Protein 3S3T (pdb70)

Organism: Lactiplantibacillus plantarum (strain ATCC BAA-793 / NCIMB 8826 / WCFS1) (NCBI:txid220668)

Nearest PDB structures (foldseek):
  3s3t-assembly1_A  TM=1.005E+00  e=3.800E-28  Lactiplantibacillus plantarum
  3hgm-assembly2_C  TM=7.898E-01  e=6.695E-11  Halomonas elongata
  3hgm-assembly2_D  TM=7.830E-01  e=1.048E-10  Halomonas elongata
  3fg9-assembly3_E  TM=7.300E-01  e=2.757E-08  Lactiplantibacillus plantarum
  4wny-assembly1_A-2  TM=7.042E-01  e=9.958E-07  Burkholderia pseudomallei 1710b

Structure (mmCIF, N/CA/C/O backbone):
data_3S3T
#
_entry.id   3S3T
#
_cell.length_a   49.015
_cell.length_b   56.187
_cell.length_c   109.144
_cell.angle_alpha   102.130
_cell.angle_beta   100.530
_cell.angle_gamma   90.360
#
_symmetry.space_group_name_H-M   'P 1'
#
loop_
_entity.id
_entity.type
_entity.pdbx_description
1 polymer 'Nucleotide-binding protein, universal stress protein UspA family'
2 non-polymer "ADENOSINE-5'-TRIPHOSPHATE"
3 non-polymer 'CALCIUM ION'
4 non-polymer GLYCEROL
5 non-polymer 'ACETATE ION'
6 water water
#
loop_
_atom_site.group_PDB
_atom_site.id
_atom_site.type_symbol
_atom_site.label_atom_id
_atom_site.label_alt_id
_atom_site.label_comp_id
_atom_site.label_asym_id
_atom_site.label_entity_id
_atom_site.label_seq_id
_atom_site.pdbx_PDB_ins_code
_atom_site.Cartn_x
_atom_site.Cartn_y
_atom_site.Cartn_z
_atom_site.occupancy
_atom_site.B_iso_or_equiv
_atom_site.auth_seq_id
_atom_site.auth_comp_id
_atom_site.auth_asym_id
_atom_site.auth_atom_id
_atom_site.pdbx_PDB_model_num
ATOM 1 N N . ASN A 1 2 ? -11.657 22.127 21.176 1.00 39.21 2 ASN A N 1
ATOM 2 C CA . ASN A 1 2 ? -10.406 22.417 21.958 1.00 39.46 2 ASN A CA 1
ATOM 3 C C . ASN A 1 2 ? -9.632 21.150 22.393 1.00 37.59 2 ASN A C 1
ATOM 4 O O . ASN A 1 2 ? -8.870 21.175 23.368 1.00 37.68 2 ASN A O 1
ATOM 9 N N . ALA A 1 3 ? -9.815 20.057 21.661 1.00 35.23 3 ALA A N 1
ATOM 10 C CA . ALA A 1 3 ? -9.182 18.797 21.983 1.00 33.54 3 ALA A CA 1
ATOM 11 C C . ALA A 1 3 ? -7.682 19.001 21.978 1.00 31.86 3 ALA A C 1
ATOM 12 O O . ALA A 1 3 ? -7.179 19.885 21.287 1.00 32.26 3 ALA A O 1
ATOM 14 N N . ARG A 1 4 ? -6.985 18.190 22.770 1.00 29.74 4 ARG A N 1
ATOM 15 C CA . ARG A 1 4 ? -5.513 18.161 22.837 1.00 28.05 4 ARG A CA 1
ATOM 16 C C . ARG A 1 4 ? -5.021 16.722 22.899 1.00 25.97 4 ARG A C 1
ATOM 17 O O . ARG A 1 4 ? -5.734 15.827 23.365 1.00 24.34 4 ARG A O 1
ATOM 25 N N . TYR A 1 5 ? -3.798 16.507 22.429 1.00 24.56 5 TYR A N 1
ATOM 26 C CA . TYR A 1 5 ? -3.122 15.245 22.654 1.00 23.74 5 TYR A CA 1
ATOM 27 C C . TYR A 1 5 ? -2.695 15.144 24.096 1.00 24.81 5 TYR A C 1
ATOM 28 O O . TYR A 1 5 ? -2.345 16.151 24.715 1.00 25.87 5 TYR A O 1
ATOM 37 N N . THR A 1 6 ? -2.737 13.935 24.627 1.00 24.35 6 THR A N 1
ATOM 38 C CA . THR A 1 6 ? -2.317 13.674 25.989 1.00 25.33 6 THR A CA 1
ATOM 39 C C . THR A 1 6 ? -1.065 12.770 26.102 1.00 24.91 6 THR A C 1
ATOM 40 O O . THR A 1 6 ? -0.347 12.848 27.094 1.00 25.53 6 THR A O 1
ATOM 44 N N . ASN A 1 7 ? -0.832 11.904 25.107 1.00 23.93 7 ASN A N 1
ATOM 45 C CA . ASN A 1 7 ? 0.181 10.850 25.189 1.00 23.04 7 ASN A CA 1
ATOM 46 C C . ASN A 1 7 ? 0.676 10.497 23.799 1.00 22.12 7 ASN A C 1
ATOM 47 O O . ASN A 1 7 ? 0.014 9.742 23.094 1.00 22.05 7 ASN A O 1
ATOM 52 N N . ILE A 1 8 ? 1.825 11.040 23.417 1.00 21.21 8 ILE A N 1
ATOM 53 C CA . ILE A 1 8 ? 2.378 10.918 22.061 1.00 20.16 8 ILE A CA 1
ATOM 54 C C . ILE A 1 8 ? 3.490 9.867 22.009 1.00 20.73 8 ILE A C 1
ATOM 55 O O . ILE A 1 8 ? 4.290 9.769 22.932 1.00 20.63 8 ILE A O 1
ATOM 60 N N . LEU A 1 9 ? 3.526 9.103 20.913 1.00 19.99 9 LEU A N 1
ATOM 61 C CA . LEU A 1 9 ? 4.532 8.099 20.669 1.00 21.12 9 LEU A CA 1
ATOM 62 C C . LEU A 1 9 ? 5.293 8.510 19.423 1.00 20.43 9 LEU A C 1
ATOM 63 O O . LEU A 1 9 ? 4.689 8.885 18.403 1.00 20.06 9 LEU A O 1
ATOM 68 N N . VAL A 1 10 ? 6.614 8.514 19.526 1.00 20.59 10 VAL A N 1
ATOM 69 C CA . VAL A 1 10 ? 7.464 8.761 18.382 1.00 21.06 10 VAL A CA 1
ATOM 70 C C . VAL A 1 10 ? 8.444 7.579 18.223 1.00 21.27 10 VAL A C 1
ATOM 71 O O . VAL A 1 10 ? 9.466 7.519 18.876 1.00 21.51 10 VAL A O 1
ATOM 75 N N . PRO A 1 11 ? 8.084 6.611 17.359 1.00 21.35 11 PRO A N 1
ATOM 76 C CA . PRO A 1 11 ? 9.023 5.542 17.083 1.00 21.08 11 PRO A CA 1
ATOM 77 C C . PRO A 1 11 ? 10.192 6.101 16.269 1.00 20.99 11 PRO A C 1
ATOM 78 O O . PRO A 1 11 ? 9.972 6.792 15.265 1.00 20.90 11 PRO A O 1
ATOM 82 N N . VAL A 1 12 ? 11.418 5.814 16.695 1.00 21.16 12 VAL A N 1
ATOM 83 C CA . VAL A 1 12 ? 12.582 6.187 15.908 1.00 21.74 12 VAL A CA 1
ATOM 84 C C . VAL A 1 12 ? 13.484 5.004 15.554 1.00 22.29 12 VAL A C 1
ATOM 85 O O . VAL A 1 12 ? 13.696 4.107 16.367 1.00 23.99 12 VAL A O 1
ATOM 89 N N . ASP A 1 13 ? 14.043 5.028 14.343 1.00 22.95 13 ASP A N 1
ATOM 90 C CA . ASP A 1 13 ? 15.218 4.203 14.012 1.00 22.61 13 ASP A CA 1
ATOM 91 C C . ASP A 1 13 ? 16.414 5.132 14.100 1.00 22.95 13 ASP A C 1
ATOM 92 O O . ASP A 1 13 ? 16.335 6.177 14.780 1.00 22.33 13 ASP A O 1
ATOM 97 N N . SER A 1 14 ? 17.514 4.787 13.427 1.00 23.03 14 SER A N 1
ATOM 98 C CA . SER A 1 14 ? 18.719 5.540 13.576 1.00 22.59 14 SER A CA 1
ATOM 99 C C . SER A 1 14 ? 18.877 6.532 12.446 1.00 22.77 14 SER A C 1
ATOM 100 O O . SER A 1 14 ? 19.950 7.107 12.290 1.00 23.11 14 SER A O 1
ATOM 103 N N . SER A 1 15 ? 17.829 6.739 11.654 1.00 23.09 15 SER A N 1
ATOM 104 C CA . SER A 1 15 ? 17.930 7.620 10.489 1.00 22.19 15 SER A CA 1
ATOM 105 C C . SER A 1 15 ? 17.769 9.092 10.838 1.00 24.14 15 SER A C 1
ATOM 106 O O . SER A 1 15 ? 17.153 9.444 11.861 1.00 24.10 15 SER A O 1
ATOM 109 N N . ASP A 1 16 ? 18.273 9.963 9.962 1.00 24.40 16 ASP A N 1
ATOM 110 C CA . ASP A 1 16 ? 18.008 11.399 10.101 1.00 25.62 16 ASP A CA 1
ATOM 111 C C . ASP A 1 16 ? 16.511 11.681 10.026 1.00 25.09 16 ASP A C 1
ATOM 112 O O . ASP A 1 16 ? 16.024 12.536 10.755 1.00 26.32 16 ASP A O 1
ATOM 117 N N . ALA A 1 17 ? 15.790 10.947 9.174 1.00 23.41 17 ALA A N 1
ATOM 118 C CA . ALA A 1 17 ? 14.382 11.202 8.943 1.00 23.42 17 ALA A CA 1
ATOM 119 C C . ALA A 1 17 ? 13.610 10.958 10.232 1.00 21.97 17 ALA A C 1
ATOM 120 O O . ALA A 1 17 ? 12.712 11.721 10.544 1.00 21.54 17 ALA A O 1
ATOM 122 N N . ALA A 1 18 ? 13.966 9.901 10.961 1.00 20.97 18 ALA A N 1
ATOM 123 C CA . ALA A 1 18 ? 13.344 9.598 12.249 1.00 20.88 18 ALA A CA 1
ATOM 124 C C . ALA A 1 18 ? 13.684 10.629 13.304 1.00 20.79 18 ALA A C 1
ATOM 125 O O . ALA A 1 18 ? 12.846 10.959 14.157 1.00 20.54 18 ALA A O 1
ATOM 127 N N . GLN A 1 19 ? 14.914 11.141 13.284 1.00 22.32 19 GLN A N 1
ATOM 128 C CA . GLN A 1 19 ? 15.272 12.216 14.206 1.00 23.07 19 GLN A CA 1
ATOM 129 C C . GLN A 1 19 ? 14.561 13.556 13.914 1.00 23.33 19 GLN A C 1
ATOM 130 O O . GLN A 1 19 ? 14.254 14.333 14.835 1.00 23.95 19 GLN A O 1
ATOM 136 N N . ALA A 1 20 ? 14.311 13.852 12.653 1.00 23.87 20 ALA A N 1
ATOM 137 C CA . ALA A 1 20 ? 13.482 15.003 12.305 1.00 24.24 20 ALA A CA 1
ATOM 138 C C . ALA A 1 20 ? 12.006 14.795 12.846 1.00 24.37 20 ALA A C 1
ATOM 139 O O . ALA A 1 20 ? 11.340 15.735 13.303 1.00 23.57 20 ALA A O 1
ATOM 141 N N . ALA A 1 21 ? 11.522 13.552 12.773 1.00 23.57 21 ALA A N 1
ATOM 142 C CA . ALA A 1 21 ? 10.238 13.160 13.396 1.00 23.14 21 ALA A CA 1
ATOM 143 C C . ALA A 1 21 ? 10.234 13.414 14.909 1.00 22.44 21 ALA A C 1
ATOM 144 O O . ALA A 1 21 ? 9.292 13.953 15.455 1.00 21.88 21 ALA A O 1
ATOM 146 N N . PHE A 1 22 ? 11.281 12.968 15.591 1.00 23.02 22 PHE A N 1
ATOM 147 C CA . PHE A 1 22 ? 11.388 13.188 17.005 1.00 24.15 22 PHE A CA 1
ATOM 148 C C . PHE A 1 22 ? 11.373 14.680 17.305 1.00 25.11 22 PHE A C 1
ATOM 149 O O . PHE A 1 22 ? 10.670 15.138 18.212 1.00 24.29 22 PHE A O 1
ATOM 157 N N . THR A 1 23 ? 12.105 15.448 16.510 1.00 25.21 23 THR A N 1
ATOM 158 C CA . THR A 1 23 ? 12.183 16.908 16.739 1.00 26.51 23 THR A CA 1
ATOM 159 C C . THR A 1 23 ? 10.816 17.555 16.682 1.00 25.66 23 THR A C 1
ATOM 160 O O . THR A 1 23 ? 10.508 18.404 17.521 1.00 24.68 23 THR A O 1
ATOM 164 N N . GLU A 1 24 ? 9.988 17.122 15.724 1.00 25.45 24 GLU A N 1
ATOM 165 C CA . GLU A 1 24 ? 8.611 17.618 15.616 1.00 24.75 24 GLU A CA 1
ATOM 166 C C . GLU A 1 24 ? 7.717 17.090 16.714 1.00 24.26 24 GLU A C 1
ATOM 167 O O . GLU A 1 24 ? 6.842 17.832 17.202 1.00 25.70 24 GLU A O 1
ATOM 173 N N . ALA A 1 25 ? 7.933 15.842 17.144 1.00 22.13 25 ALA A N 1
ATOM 174 C CA . ALA A 1 25 ? 7.171 15.282 18.266 1.00 22.06 25 ALA A CA 1
ATOM 175 C C . ALA A 1 25 ? 7.384 16.112 19.530 1.00 22.45 25 ALA A C 1
ATOM 176 O O . ALA A 1 25 ? 6.438 16.372 20.271 1.00 22.14 25 ALA A O 1
ATOM 178 N N . VAL A 1 26 ? 8.598 16.577 19.763 1.00 22.73 26 VAL A N 1
ATOM 179 C CA . VAL A 1 26 ? 8.833 17.403 20.957 1.00 24.53 26 VAL A CA 1
ATOM 180 C C . VAL A 1 26 ? 8.106 18.743 20.862 1.00 24.84 26 VAL A C 1
ATOM 181 O O . VAL A 1 26 ? 7.626 19.273 21.848 1.00 25.57 26 VAL A O 1
ATOM 185 N N . ASN A 1 27 ? 8.063 19.290 19.660 1.00 26.13 27 ASN A N 1
ATOM 186 C CA . ASN A 1 27 ? 7.315 20.501 19.362 1.00 28.06 27 ASN A CA 1
ATOM 187 C C . ASN A 1 27 ? 5.793 20.325 19.639 1.00 26.92 27 ASN A C 1
ATOM 188 O O . ASN A 1 27 ? 5.136 21.169 20.257 1.00 25.99 27 ASN A O 1
ATOM 193 N N . ILE A 1 28 ? 5.243 19.211 19.192 1.00 24.94 28 ILE A N 1
ATOM 194 C CA . ILE A 1 28 ? 3.831 18.917 19.405 1.00 24.61 28 ILE A CA 1
ATOM 195 C C . ILE A 1 28 ? 3.590 18.707 20.898 1.00 25.19 28 ILE A C 1
ATOM 196 O O . ILE A 1 28 ? 2.614 19.223 21.448 1.00 25.28 28 ILE A O 1
ATOM 201 N N . ALA A 1 29 ? 4.502 17.969 21.531 1.00 24.74 29 ALA A N 1
ATOM 202 C CA . ALA A 1 29 ? 4.426 17.664 22.943 1.00 26.62 29 ALA A CA 1
ATOM 203 C C . ALA A 1 29 ? 4.383 18.964 23.783 1.00 28.47 29 ALA A C 1
ATOM 204 O O . ALA A 1 29 ? 3.504 19.131 24.633 1.00 29.01 29 ALA A O 1
ATOM 206 N N . GLN A 1 30 ? 5.319 19.870 23.499 1.00 30.02 30 GLN A N 1
ATOM 207 C CA . GLN A 1 30 ? 5.373 21.207 24.110 1.00 32.37 30 GLN A CA 1
ATOM 208 C C . GLN A 1 30 ? 4.044 21.940 23.934 1.00 32.17 30 GLN A C 1
ATOM 209 O O . GLN A 1 30 ? 3.544 22.522 24.891 1.00 32.17 30 GLN A O 1
ATOM 215 N N . ARG A 1 31 ? 3.466 21.911 22.733 1.00 31.51 31 ARG A N 1
ATOM 216 C CA . ARG A 1 31 ? 2.233 22.687 22.479 1.00 32.47 31 ARG A CA 1
ATOM 217 C C . ARG A 1 31 ? 0.992 22.182 23.194 1.00 31.63 31 ARG A C 1
ATOM 218 O O . ARG A 1 31 ? 0.142 22.977 23.612 1.00 32.31 31 ARG A O 1
ATOM 226 N N . HIS A 1 32 ? 0.887 20.862 23.293 1.00 28.98 32 HIS A N 1
ATOM 227 C CA . HIS A 1 32 ? -0.272 20.201 23.876 1.00 28.19 32 HIS A CA 1
ATOM 228 C C . HIS A 1 32 ? -0.033 19.869 25.347 1.00 26.99 32 HIS A C 1
ATOM 229 O O . HIS A 1 32 ? -0.927 19.375 26.050 1.00 26.31 32 HIS A O 1
ATOM 236 N N . GLN A 1 33 ? 1.193 20.134 25.790 1.00 26.33 33 GLN A N 1
ATOM 237 C CA . GLN A 1 33 ? 1.685 19.715 27.088 1.00 26.67 33 GLN A CA 1
ATOM 238 C C . GLN A 1 33 ? 1.390 18.236 27.325 1.00 25.23 33 GLN A C 1
ATOM 239 O O . GLN A 1 33 ? 0.845 17.845 28.360 1.00 25.92 33 GLN A O 1
ATOM 245 N N . ALA A 1 34 ? 1.775 17.437 26.342 1.00 24.04 34 ALA A N 1
ATOM 246 C CA . ALA A 1 34 ? 1.482 16.011 26.318 1.00 23.63 34 ALA A CA 1
ATOM 247 C C . ALA A 1 34 ? 2.645 15.204 26.839 1.00 23.31 34 ALA A C 1
ATOM 248 O O . ALA A 1 34 ? 3.785 15.632 26.793 1.00 24.92 34 ALA A O 1
ATOM 250 N N . ASN A 1 35 ? 2.362 14.010 27.337 1.00 24.52 35 ASN A N 1
ATOM 251 C CA . ASN A 1 35 ? 3.439 13.092 27.637 1.00 24.54 35 ASN A CA 1
ATOM 252 C C . ASN A 1 35 ? 4.030 12.647 26.302 1.00 23.72 35 ASN A C 1
ATOM 253 O O . ASN A 1 35 ? 3.305 12.561 25.282 1.00 23.16 35 ASN A O 1
ATOM 258 N N . LEU A 1 36 ? 5.343 12.417 26.282 1.00 23.82 36 LEU A N 1
ATOM 259 C CA . LEU A 1 36 ? 6.045 11.993 25.086 1.00 23.56 36 LEU A CA 1
ATOM 260 C C . LEU A 1 36 ? 6.844 10.732 25.370 1.00 24.56 36 LEU A C 1
ATOM 261 O O . LEU A 1 36 ? 7.497 10.647 26.399 1.00 25.98 36 LEU A O 1
ATOM 266 N N . THR A 1 37 ? 6.737 9.733 24.469 1.00 24.41 37 THR A N 1
ATOM 267 C CA . THR A 1 37 ? 7.559 8.528 24.547 1.00 23.77 37 THR A CA 1
ATOM 268 C C . THR A 1 37 ? 8.292 8.324 23.204 1.00 22.48 37 THR A C 1
ATOM 269 O O . THR A 1 37 ? 7.634 8.299 22.170 1.00 21.36 37 THR A O 1
ATOM 273 N N . ALA A 1 38 ? 9.626 8.226 23.239 1.00 22.58 38 ALA A N 1
ATOM 274 C CA . ALA A 1 38 ? 10.439 7.772 22.079 1.00 21.76 38 ALA A CA 1
ATOM 275 C C . ALA A 1 38 ? 10.721 6.284 22.191 1.00 22.61 38 ALA A C 1
ATOM 276 O O . ALA A 1 38 ? 11.108 5.780 23.269 1.00 24.21 38 ALA A O 1
ATOM 278 N N . LEU A 1 39 ? 10.470 5.561 21.096 1.00 21.87 39 LEU A N 1
ATOM 279 C CA . LEU A 1 39 ? 10.586 4.101 21.081 1.00 21.58 39 LEU A CA 1
ATOM 280 C C . LEU A 1 39 ? 11.513 3.673 19.947 1.00 21.58 39 LEU A C 1
ATOM 281 O O . LEU A 1 39 ? 11.217 3.951 18.798 1.00 21.79 39 LEU A O 1
ATOM 286 N N . TYR A 1 40 ? 12.631 3.033 20.274 1.00 20.19 40 TYR A N 1
ATOM 287 C CA . TYR A 1 40 ? 13.474 2.370 19.257 1.00 20.73 40 TYR A CA 1
ATOM 288 C C . TYR A 1 40 ? 13.271 0.869 19.318 1.00 20.43 40 TYR A C 1
ATOM 289 O O . TYR A 1 40 ? 13.444 0.251 20.380 1.00 21.93 40 TYR A O 1
ATOM 298 N N . VAL A 1 41 ? 12.926 0.257 18.191 1.00 20.45 41 VAL A N 1
ATOM 299 C CA . VAL A 1 41 ? 12.804 -1.191 18.147 1.00 19.48 41 VAL A CA 1
ATOM 300 C C . VAL A 1 41 ? 14.009 -1.863 17.504 1.00 20.36 41 VAL A C 1
ATOM 301 O O . VAL A 1 41 ? 14.326 -1.619 16.339 1.00 17.79 41 VAL A O 1
ATOM 305 N N . VAL A 1 42 ? 14.671 -2.730 18.280 1.00 21.06 42 VAL A N 1
ATOM 306 C CA . VAL A 1 42 ? 15.786 -3.539 17.777 1.00 22.40 42 VAL A CA 1
ATOM 307 C C . VAL A 1 42 ? 15.199 -4.747 17.026 1.00 22.50 42 VAL A C 1
ATOM 308 O O . VAL A 1 42 ? 14.587 -5.651 17.628 1.00 22.78 42 VAL A O 1
ATOM 312 N N . ASP A 1 43 ? 15.401 -4.796 15.717 1.00 21.81 43 ASP A N 1
ATOM 313 C CA . ASP A 1 43 ? 14.801 -5.866 14.923 1.00 22.15 43 ASP A CA 1
ATOM 314 C C . ASP A 1 43 ? 15.545 -7.159 15.198 1.00 23.68 43 ASP A C 1
ATOM 315 O O . ASP A 1 43 ? 16.706 -7.297 14.828 1.00 23.56 43 ASP A O 1
ATOM 320 N N . ASP A 1 44 ? 14.857 -8.106 15.808 1.00 23.97 44 ASP A N 1
ATOM 321 C CA . ASP A 1 44 ? 15.430 -9.369 16.198 1.00 26.84 44 ASP A CA 1
ATOM 322 C C . ASP A 1 44 ? 14.983 -10.537 15.307 1.00 26.84 44 ASP A C 1
ATOM 323 O O . ASP A 1 44 ? 15.089 -11.679 15.722 1.00 27.54 44 ASP A O 1
ATOM 328 N N . SER A 1 45 ? 14.500 -10.241 14.094 1.00 27.59 45 SER A N 1
ATOM 329 C CA . SER A 1 45 ? 13.862 -11.258 13.224 1.00 27.66 45 SER A CA 1
ATOM 330 C C . SER A 1 45 ? 14.821 -12.002 12.286 1.00 28.38 45 SER A C 1
ATOM 331 O O . SER A 1 45 ? 14.407 -12.927 11.576 1.00 28.64 45 SER A O 1
ATOM 334 N N . ALA A 1 46 ? 16.094 -11.626 12.310 1.00 27.66 46 ALA A N 1
ATOM 335 C CA . ALA A 1 46 ? 17.154 -12.275 11.521 1.00 28.44 46 ALA A CA 1
ATOM 336 C C . ALA A 1 46 ? 17.104 -13.786 11.565 1.00 29.57 46 ALA A C 1
ATOM 337 O O . ALA A 1 46 ? 16.970 -14.366 12.644 1.00 28.46 46 ALA A O 1
ATOM 339 N N . TYR A 1 47 ? 17.259 -14.413 10.399 1.00 29.54 47 TYR A N 1
ATOM 340 C CA . TYR A 1 47 ? 17.376 -15.833 10.343 1.00 31.62 47 TYR A CA 1
ATOM 341 C C . TYR A 1 47 ? 18.618 -16.272 11.133 1.00 31.29 47 TYR A C 1
ATOM 342 O O . TYR A 1 47 ? 19.724 -15.776 10.905 1.00 30.44 47 TYR A O 1
ATOM 351 N N . HIS A 1 48 ? 18.439 -17.220 12.042 1.00 32.23 48 HIS A N 1
ATOM 352 C CA . HIS A 1 48 ? 19.571 -17.798 12.754 1.00 33.61 48 HIS A CA 1
ATOM 353 C C . HIS A 1 48 ? 19.156 -19.102 13.460 1.00 36.11 48 HIS A C 1
ATOM 354 O O . HIS A 1 48 ? 18.057 -19.180 13.960 1.00 36.69 48 HIS A O 1
ATOM 361 N N . THR A 1 49 ? 20.042 -20.091 13.509 1.00 39.06 49 THR A N 1
ATOM 362 C CA . THR A 1 49 ? 19.770 -21.317 14.279 1.00 42.12 49 THR A CA 1
ATOM 363 C C . THR A 1 49 ? 20.134 -21.033 15.720 1.00 43.94 49 THR A C 1
ATOM 364 O O . THR A 1 49 ? 20.723 -19.981 16.014 1.00 43.12 49 THR A O 1
ATOM 368 N N . PRO A 1 50 ? 19.822 -21.966 16.641 1.00 46.84 50 PRO A N 1
ATOM 369 C CA . PRO A 1 50 ? 20.136 -21.635 18.030 1.00 47.71 50 PRO A CA 1
ATOM 370 C C . PRO A 1 50 ? 21.644 -21.536 18.332 1.00 48.53 50 PRO A C 1
ATOM 371 O O . PRO A 1 50 ? 22.038 -20.826 19.256 1.00 48.86 50 PRO A O 1
ATOM 375 N N . ALA A 1 51 ? 22.483 -22.217 17.562 1.00 49.70 51 ALA A N 1
ATOM 376 C CA . ALA A 1 51 ? 23.924 -22.114 17.759 1.00 50.35 51 ALA A CA 1
ATOM 377 C C . ALA A 1 51 ? 24.411 -20.665 17.555 1.00 49.66 51 ALA A C 1
ATOM 378 O O . ALA A 1 51 ? 25.460 -20.267 18.078 1.00 49.87 51 ALA A O 1
ATOM 380 N N . LEU A 1 52 ? 23.650 -19.881 16.797 1.00 48.66 52 LEU A N 1
ATOM 381 C CA . LEU A 1 52 ? 24.075 -18.539 16.444 1.00 47.37 52 LEU A CA 1
ATOM 382 C C . LEU A 1 52 ? 23.562 -17.452 17.392 1.00 47.01 52 LEU A C 1
ATOM 383 O O . LEU A 1 52 ? 23.928 -16.283 17.193 1.00 46.43 52 LEU A O 1
ATOM 388 N N . ASP A 1 53 ? 22.759 -17.804 18.413 1.00 46.80 53 ASP A N 1
ATOM 389 C CA . ASP A 1 53 ? 22.155 -16.793 19.325 1.00 46.64 53 ASP A CA 1
ATOM 390 C C . ASP A 1 53 ? 23.148 -15.785 19.896 1.00 45.79 53 ASP A C 1
ATOM 391 O O . ASP A 1 53 ? 22.803 -14.608 20.042 1.00 44.36 53 ASP A O 1
ATOM 396 N N . PRO A 1 54 ? 24.339 -16.267 20.308 1.00 45.94 54 PRO A N 1
ATOM 397 C CA . PRO A 1 54 ? 25.372 -15.363 20.821 1.00 45.34 54 PRO A CA 1
ATOM 398 C C . PRO A 1 54 ? 25.900 -14.360 19.799 1.00 42.84 54 PRO A C 1
ATOM 399 O O . PRO A 1 54 ? 26.130 -13.218 20.159 1.00 41.94 54 PRO A O 1
ATOM 403 N N . VAL A 1 55 ? 26.125 -14.811 18.565 1.00 40.80 55 VAL A N 1
ATOM 404 C CA . VAL A 1 55 ? 26.542 -13.934 17.472 1.00 38.97 55 VAL A CA 1
ATOM 405 C C . VAL A 1 55 ? 25.456 -12.849 17.308 1.00 36.35 55 VAL A C 1
ATOM 406 O O . VAL A 1 55 ? 25.753 -11.675 17.427 1.00 34.86 55 VAL A O 1
ATOM 410 N N . LEU A 1 56 ? 24.199 -13.259 17.098 1.00 34.96 56 LEU A N 1
ATOM 411 C CA . LEU A 1 56 ? 23.061 -12.302 16.989 1.00 33.28 56 LEU A CA 1
ATOM 412 C C . LEU A 1 56 ? 22.968 -11.373 18.192 1.00 33.13 56 LEU A C 1
ATOM 413 O O . LEU A 1 56 ? 22.843 -10.150 18.048 1.00 31.71 56 LEU A O 1
ATOM 418 N N . SER A 1 57 ? 23.041 -11.937 19.395 1.00 33.94 57 SER A N 1
ATOM 419 C CA . SER A 1 57 ? 22.893 -11.113 20.600 1.00 34.64 57 SER A CA 1
ATOM 420 C C . SER A 1 57 ? 23.982 -10.030 20.698 1.00 33.64 57 SER A C 1
ATOM 421 O O . SER A 1 57 ? 23.727 -8.919 21.147 1.00 32.22 57 SER A O 1
ATOM 424 N N . GLU A 1 58 ? 25.182 -10.363 20.254 1.00 33.80 58 GLU A N 1
ATOM 425 C CA . GLU A 1 58 ? 26.291 -9.392 20.242 1.00 34.16 58 GLU A CA 1
ATOM 426 C C . GLU A 1 58 ? 25.958 -8.240 19.288 1.00 31.92 58 GLU A C 1
ATOM 427 O O . GLU A 1 58 ? 26.204 -7.078 19.578 1.00 30.91 58 GLU A O 1
ATOM 433 N N . LEU A 1 59 ? 25.379 -8.587 18.146 1.00 30.84 59 LEU A N 1
ATOM 434 C CA . LEU A 1 59 ? 24.961 -7.589 17.146 1.00 29.69 59 LEU A CA 1
ATOM 435 C C . LEU A 1 59 ? 23.845 -6.685 17.698 1.00 29.01 59 LEU A C 1
ATOM 436 O O . LEU A 1 59 ? 23.928 -5.443 17.642 1.00 26.56 59 LEU A O 1
ATOM 441 N N . LEU A 1 60 ? 22.799 -7.311 18.232 1.00 28.51 60 LEU A N 1
ATOM 442 C CA . LEU A 1 60 ? 21.660 -6.590 18.775 1.00 28.64 60 LEU A CA 1
ATOM 443 C C . LEU A 1 60 ? 22.030 -5.766 20.029 1.00 28.87 60 LEU A C 1
ATOM 444 O O . LEU A 1 60 ? 21.618 -4.625 20.178 1.00 28.53 60 LEU A O 1
ATOM 449 N N . ASP A 1 61 ? 22.809 -6.331 20.935 1.00 30.21 61 ASP A N 1
ATOM 450 C CA . ASP A 1 61 ? 23.233 -5.527 22.072 1.00 30.92 61 ASP A CA 1
ATOM 451 C C . ASP A 1 61 ? 24.008 -4.281 21.674 1.00 29.67 61 ASP A C 1
ATOM 452 O O . ASP A 1 61 ? 23.876 -3.259 22.348 1.00 29.19 61 ASP A O 1
ATOM 457 N N . ALA A 1 62 ? 24.819 -4.347 20.611 1.00 28.87 62 ALA A N 1
ATOM 458 C CA . ALA A 1 62 ? 25.555 -3.156 20.167 1.00 28.78 62 ALA A CA 1
ATOM 459 C C . ALA A 1 62 ? 24.560 -2.166 19.577 1.00 26.98 62 ALA A C 1
ATOM 460 O O . ALA A 1 62 ? 24.638 -0.969 19.829 1.00 26.46 62 ALA A O 1
ATOM 462 N N . GLU A 1 63 ? 23.625 -2.650 18.784 1.00 26.10 63 GLU A N 1
ATOM 463 C CA . GLU A 1 63 ? 22.627 -1.739 18.203 1.00 26.09 63 GLU A CA 1
ATOM 464 C C . GLU A 1 63 ? 21.834 -1.043 19.315 1.00 25.95 63 GLU A C 1
ATOM 465 O O . GLU A 1 63 ? 21.613 0.183 19.273 1.00 26.57 63 GLU A O 1
ATOM 471 N N . ALA A 1 64 ? 21.389 -1.844 20.274 1.00 25.91 64 ALA A N 1
ATOM 472 C CA . ALA A 1 64 ? 20.671 -1.369 21.472 1.00 26.59 64 ALA A CA 1
ATOM 473 C C . ALA A 1 64 ? 21.479 -0.309 22.245 1.00 27.46 64 ALA A C 1
ATOM 474 O O . ALA A 1 64 ? 20.937 0.692 22.672 1.00 26.67 64 ALA A O 1
ATOM 476 N N . ALA A 1 65 ? 22.781 -0.530 22.396 1.00 28.02 65 ALA A N 1
ATOM 477 C CA . ALA A 1 65 ? 23.607 0.409 23.128 1.00 29.05 65 ALA A CA 1
ATOM 478 C C . ALA A 1 65 ? 23.713 1.743 22.389 1.00 28.79 65 ALA A C 1
ATOM 479 O O . ALA A 1 65 ? 23.642 2.787 22.997 1.00 28.28 65 ALA A O 1
ATOM 481 N N . HIS A 1 66 ? 23.845 1.690 21.068 1.00 28.94 66 HIS A N 1
ATOM 482 C CA . HIS A 1 66 ? 23.837 2.886 20.236 1.00 29.32 66 HIS A CA 1
ATOM 483 C C . HIS A 1 66 ? 22.519 3.652 20.360 1.00 28.16 66 HIS A C 1
ATOM 484 O O . HIS A 1 66 ? 22.518 4.858 20.511 1.00 27.26 66 HIS A O 1
ATOM 491 N N . ALA A 1 67 ? 21.415 2.939 20.237 1.00 26.82 67 ALA A N 1
ATOM 492 C CA . ALA A 1 67 ? 20.088 3.516 20.465 1.00 26.65 67 ALA A CA 1
ATOM 493 C C . ALA A 1 67 ? 19.981 4.201 21.853 1.00 27.03 67 ALA A C 1
ATOM 494 O O . ALA A 1 67 ? 19.396 5.293 21.991 1.00 26.32 67 ALA A O 1
ATOM 496 N N . LYS A 1 68 ? 20.518 3.551 22.877 1.00 28.05 68 LYS A N 1
ATOM 497 C CA A LYS A 1 68 ? 20.446 4.082 24.244 0.60 29.38 68 LYS A CA 1
ATOM 498 C CA B LYS A 1 68 ? 20.411 4.107 24.236 0.40 28.95 68 LYS A CA 1
ATOM 499 C C . LYS A 1 68 ? 21.208 5.396 24.333 1.00 30.19 68 LYS A C 1
ATOM 500 O O . LYS A 1 68 ? 20.790 6.320 25.014 1.00 29.40 68 LYS A O 1
ATOM 511 N N . ASP A 1 69 ? 22.324 5.487 23.612 1.00 30.73 69 ASP A N 1
ATOM 512 C CA . ASP A 1 69 ? 23.075 6.736 23.599 1.00 33.05 69 ASP A CA 1
ATOM 513 C C . ASP A 1 69 ? 22.302 7.820 22.841 1.00 31.51 69 ASP A C 1
ATOM 514 O O . ASP A 1 69 ? 22.349 8.989 23.215 1.00 30.88 69 ASP A O 1
ATOM 519 N N . ALA A 1 70 ? 21.593 7.454 21.775 1.00 30.35 70 ALA A N 1
ATOM 520 C CA . ALA A 1 70 ? 20.781 8.459 21.088 1.00 30.04 70 ALA A CA 1
ATOM 521 C C . ALA A 1 70 ? 19.621 8.958 22.000 1.00 29.92 70 ALA A C 1
ATOM 522 O O . ALA A 1 70 ? 19.257 10.127 21.961 1.00 29.18 70 ALA A O 1
ATOM 532 N N . ARG A 1 72 ? 19.679 9.063 25.396 1.00 34.01 72 ARG A N 1
ATOM 533 C CA . ARG A 1 72 ? 20.357 9.979 26.309 1.00 37.09 72 ARG A CA 1
ATOM 534 C C . ARG A 1 72 ? 20.412 11.391 25.748 1.00 36.63 72 ARG A C 1
ATOM 535 O O . ARG A 1 72 ? 19.973 12.324 26.413 1.00 36.18 72 ARG A O 1
ATOM 543 N N . GLN A 1 73 ? 20.907 11.538 24.523 1.00 36.50 73 GLN A N 1
ATOM 544 C CA . GLN A 1 73 ? 20.950 12.846 23.853 1.00 37.24 73 GLN A CA 1
ATOM 545 C C . GLN A 1 73 ? 19.566 13.455 23.722 1.00 36.08 73 GLN A C 1
ATOM 546 O O . GLN A 1 73 ? 19.391 14.663 23.901 1.00 35.48 73 GLN A O 1
ATOM 552 N N . ARG A 1 74 ? 18.569 12.633 23.404 1.00 34.75 74 ARG A N 1
ATOM 553 C CA . ARG A 1 74 ? 17.225 13.169 23.267 1.00 33.84 74 ARG A CA 1
ATOM 554 C C . ARG A 1 74 ? 16.668 13.723 24.610 1.00 34.66 74 ARG A C 1
ATOM 555 O O . ARG A 1 74 ? 16.039 14.766 24.611 1.00 32.75 74 ARG A O 1
ATOM 563 N N . GLN A 1 75 ? 16.913 13.021 25.720 1.00 35.56 75 GLN A N 1
ATOM 564 C CA . GLN A 1 75 ? 16.481 13.469 27.060 1.00 37.51 75 GLN A CA 1
ATOM 565 C C . GLN A 1 75 ? 17.096 14.806 27.389 1.00 39.19 75 GLN A C 1
ATOM 566 O O . GLN A 1 75 ? 16.455 15.640 28.026 1.00 40.03 75 GLN A O 1
ATOM 572 N N . GLN A 1 76 ? 18.350 14.990 26.974 1.00 39.97 76 GLN A N 1
ATOM 573 C CA A GLN A 1 76 ? 19.046 16.258 27.192 0.60 41.78 76 GLN A CA 1
ATOM 574 C CA B GLN A 1 76 ? 19.055 16.257 27.170 0.40 41.60 76 GLN A CA 1
ATOM 575 C C . GLN A 1 76 ? 18.372 17.377 26.388 1.00 41.56 76 GLN A C 1
ATOM 576 O O . GLN A 1 76 ? 18.154 18.470 26.919 1.00 42.74 76 GLN A O 1
ATOM 587 N N . PHE A 1 77 ? 18.007 17.097 25.140 1.00 40.11 77 PHE A N 1
ATOM 588 C CA . PHE A 1 77 ? 17.387 18.112 24.283 1.00 39.82 77 PHE A CA 1
ATOM 589 C C . PHE A 1 77 ? 16.014 18.529 24.799 1.00 39.32 77 PHE A C 1
ATOM 590 O O . PHE A 1 77 ? 15.707 19.723 24.861 1.00 39.20 77 PHE A O 1
ATOM 598 N N . VAL A 1 78 ? 15.183 17.549 25.166 1.00 38.28 78 VAL A N 1
ATOM 599 C CA . VAL A 1 78 ? 13.845 17.855 25.722 1.00 37.52 78 VAL A CA 1
ATOM 600 C C . VAL A 1 78 ? 13.927 18.729 26.993 1.00 40.05 78 VAL A C 1
ATOM 601 O O . VAL A 1 78 ? 13.041 19.550 27.219 1.00 39.91 78 VAL A O 1
ATOM 605 N N . ALA A 1 79 ? 14.983 18.592 27.801 1.00 42.07 79 ALA A N 1
ATOM 606 C CA . ALA A 1 79 ? 15.077 19.426 29.023 1.00 44.28 79 ALA A CA 1
ATOM 607 C C . ALA A 1 79 ? 15.368 20.892 28.724 1.00 46.01 79 ALA A C 1
ATOM 608 O O . ALA A 1 79 ? 15.212 21.749 29.611 1.00 48.20 79 ALA A O 1
ATOM 610 N N . THR A 1 80 ? 15.785 21.196 27.493 1.00 46.32 80 THR A N 1
ATOM 611 C CA . THR A 1 80 ? 15.930 22.593 27.047 1.00 47.55 80 THR A CA 1
ATOM 612 C C . THR A 1 80 ? 14.616 23.205 26.535 1.00 46.60 80 THR A C 1
ATOM 613 O O . THR A 1 80 ? 14.599 24.379 26.156 1.00 47.52 80 THR A O 1
ATOM 617 N N . THR A 1 81 ? 13.534 22.414 26.512 1.00 44.39 81 THR A N 1
ATOM 618 C CA . THR A 1 81 ? 12.230 22.853 26.009 1.00 42.53 81 THR A CA 1
ATOM 619 C C . THR A 1 81 ? 11.186 22.827 27.130 1.00 42.69 81 THR A C 1
ATOM 620 O O . THR A 1 81 ? 11.454 22.359 28.242 1.00 42.48 81 THR A O 1
ATOM 624 N N . SER A 1 82 ? 9.972 23.278 26.809 1.00 42.21 82 SER A N 1
ATOM 625 C CA . SER A 1 82 ? 8.889 23.314 27.781 1.00 42.64 82 SER A CA 1
ATOM 626 C C . SER A 1 82 ? 8.004 22.080 27.685 1.00 40.29 82 SER A C 1
ATOM 627 O O . SER A 1 82 ? 6.951 22.030 28.307 1.00 40.51 82 SER A O 1
ATOM 630 N N . ALA A 1 83 ? 8.452 21.074 26.940 1.00 38.03 83 ALA A N 1
ATOM 631 C CA . ALA A 1 83 ? 7.752 19.806 26.838 1.00 36.74 83 ALA A CA 1
ATOM 632 C C . ALA A 1 83 ? 7.798 19.167 28.215 1.00 36.73 83 ALA A C 1
ATOM 633 O O . ALA A 1 83 ? 8.823 19.192 28.858 1.00 38.42 83 ALA A O 1
ATOM 635 N N . PRO A 1 84 ? 6.677 18.599 28.676 1.00 35.49 84 PRO A N 1
ATOM 636 C CA . PRO A 1 84 ? 6.627 18.144 30.064 1.00 35.15 84 PRO A CA 1
ATOM 637 C C . PRO A 1 84 ? 7.583 17.020 30.412 1.00 34.28 84 PRO A C 1
ATOM 638 O O . PRO A 1 84 ? 8.078 16.993 31.528 1.00 32.52 84 PRO A O 1
ATOM 642 N N . ASN A 1 85 ? 7.834 16.087 29.488 1.00 31.13 85 ASN A N 1
ATOM 643 C CA . ASN A 1 85 ? 8.713 14.962 29.816 1.00 31.91 85 ASN A CA 1
ATOM 644 C C . ASN A 1 85 ? 9.161 14.153 28.600 1.00 30.46 85 ASN A C 1
ATOM 645 O O . ASN A 1 85 ? 8.739 14.402 27.493 1.00 29.32 85 ASN A O 1
ATOM 650 N N . LEU A 1 86 ? 10.000 13.155 28.845 1.00 30.54 86 LEU A N 1
ATOM 651 C CA . LEU A 1 86 ? 10.325 12.175 27.825 1.00 29.22 86 LEU A CA 1
ATOM 652 C C . LEU A 1 86 ? 10.584 10.862 28.544 1.00 29.48 86 LEU A C 1
ATOM 653 O O . LEU A 1 86 ? 11.417 10.794 29.468 1.00 29.08 86 LEU A O 1
ATOM 658 N N . LYS A 1 87 ? 9.800 9.867 28.143 1.00 28.92 87 LYS A N 1
ATOM 659 C CA . LYS A 1 87 ? 10.090 8.479 28.419 1.00 29.91 87 LYS A CA 1
ATOM 660 C C . LYS A 1 87 ? 10.802 7.925 27.165 1.00 28.78 87 LYS A C 1
ATOM 661 O O . LYS A 1 87 ? 10.426 8.245 26.047 1.00 28.11 87 LYS A O 1
ATOM 667 N N . THR A 1 88 ? 11.840 7.129 27.368 1.00 28.98 88 THR A N 1
ATOM 668 C CA . THR A 1 88 ? 12.548 6.469 26.285 1.00 27.53 88 THR A CA 1
ATOM 669 C C . THR A 1 88 ? 12.444 4.957 26.472 1.00 29.16 88 THR A C 1
ATOM 670 O O . THR A 1 88 ? 12.518 4.437 27.611 1.00 29.98 88 THR A O 1
ATOM 674 N N . GLU A 1 89 ? 12.282 4.247 25.369 1.00 27.48 89 GLU A N 1
ATOM 675 C CA . GLU A 1 89 ? 12.110 2.823 25.421 1.00 28.89 89 GLU A CA 1
ATOM 676 C C . GLU A 1 89 ? 12.854 2.174 24.267 1.00 28.19 89 GLU A C 1
ATOM 677 O O . GLU A 1 89 ? 12.742 2.622 23.110 1.00 25.79 89 GLU A O 1
ATOM 683 N N . ILE A 1 90 ? 13.600 1.119 24.580 1.00 27.34 90 ILE A N 1
ATOM 684 C CA . ILE A 1 90 ? 14.228 0.298 23.587 1.00 27.35 90 ILE A CA 1
ATOM 685 C C . ILE A 1 90 ? 13.601 -1.088 23.717 1.00 27.39 90 ILE A C 1
ATOM 686 O O . ILE A 1 90 ? 13.634 -1.715 24.798 1.00 27.07 90 ILE A O 1
ATOM 691 N N . SER A 1 91 ? 12.979 -1.547 22.636 1.00 26.39 91 SER A N 1
ATOM 692 C CA . SER A 1 91 ? 12.356 -2.863 22.620 1.00 26.75 91 SER A CA 1
ATOM 693 C C . SER A 1 91 ? 12.928 -3.721 21.515 1.00 26.53 91 SER A C 1
ATOM 694 O O . SER A 1 91 ? 13.575 -3.208 20.591 1.00 25.79 91 SER A O 1
ATOM 697 N N . TYR A 1 92 ? 12.676 -5.021 21.631 1.00 26.34 92 TYR A N 1
ATOM 698 C CA . TYR A 1 92 ? 13.166 -6.045 20.707 1.00 25.64 92 TYR A CA 1
ATOM 699 C C . TYR A 1 92 ? 11.961 -6.731 20.048 1.00 25.30 92 TYR A C 1
ATOM 700 O O . TYR A 1 92 ? 11.027 -7.184 20.719 1.00 24.92 92 TYR A O 1
ATOM 709 N N . GLY A 1 93 ? 11.938 -6.739 18.715 1.00 24.01 93 GLY A N 1
ATOM 710 C CA . GLY A 1 93 ? 10.844 -7.414 17.991 1.00 24.17 93 GLY A CA 1
ATOM 711 C C . GLY A 1 93 ? 10.892 -6.961 16.557 1.00 23.57 93 GLY A C 1
ATOM 712 O O . GLY A 1 93 ? 11.892 -6.362 16.115 1.00 23.36 93 GLY A O 1
ATOM 713 N N . ILE A 1 94 ? 9.813 -7.255 15.838 1.00 23.53 94 ILE A N 1
ATOM 714 C CA . ILE A 1 94 ? 9.654 -6.830 14.465 1.00 22.56 94 ILE A CA 1
ATOM 715 C C . ILE A 1 94 ? 9.140 -5.407 14.581 1.00 22.34 94 ILE A C 1
ATOM 716 O O . ILE A 1 94 ? 8.115 -5.188 15.200 1.00 22.04 94 ILE A O 1
ATOM 721 N N . PRO A 1 95 ? 9.841 -4.415 13.992 1.00 22.77 95 PRO A N 1
ATOM 722 C CA . PRO A 1 95 ? 9.520 -3.031 14.318 1.00 22.51 95 PRO A CA 1
ATOM 723 C C . PRO A 1 95 ? 8.066 -2.567 14.140 1.00 21.87 95 PRO A C 1
ATOM 724 O O . PRO A 1 95 ? 7.484 -2.001 15.070 1.00 20.53 95 PRO A O 1
ATOM 728 N N . LYS A 1 96 ? 7.518 -2.758 12.958 1.00 21.65 96 LYS A N 1
ATOM 729 C CA . LYS A 1 96 ? 6.140 -2.299 12.674 1.00 21.44 96 LYS A CA 1
ATOM 730 C C . LYS A 1 96 ? 5.067 -2.977 13.572 1.00 21.04 96 LYS A C 1
ATOM 731 O O . LYS A 1 96 ? 4.123 -2.313 14.033 1.00 19.84 96 LYS A O 1
ATOM 737 N N . HIS A 1 97 ? 5.270 -4.259 13.877 1.00 21.04 97 HIS A N 1
ATOM 738 C CA . HIS A 1 97 ? 4.415 -4.974 14.821 1.00 21.44 97 HIS A CA 1
ATOM 739 C C . HIS A 1 97 ? 4.527 -4.412 16.219 1.00 21.41 97 HIS A C 1
ATOM 740 O O . HIS A 1 97 ? 3.516 -4.246 16.897 1.00 21.13 97 HIS A O 1
ATOM 747 N N . THR A 1 98 ? 5.765 -4.136 16.642 1.00 20.53 98 THR A N 1
ATOM 748 C CA . THR A 1 98 ? 6.020 -3.696 17.989 1.00 21.82 98 THR A CA 1
ATOM 749 C C . THR A 1 98 ? 5.419 -2.322 18.250 1.00 20.24 98 THR A C 1
ATOM 750 O O . THR A 1 98 ? 4.930 -2.056 19.347 1.00 21.80 98 THR A O 1
ATOM 754 N N . ILE A 1 99 ? 5.505 -1.451 17.261 1.00 20.23 99 ILE A N 1
ATOM 755 C CA . ILE A 1 99 ? 4.946 -0.113 17.324 1.00 19.98 99 ILE A CA 1
ATOM 756 C C . ILE A 1 99 ? 3.415 -0.198 17.439 1.00 20.24 99 ILE A C 1
ATOM 757 O O . ILE A 1 99 ? 2.810 0.411 18.319 1.00 19.94 99 ILE A O 1
ATOM 762 N N . GLU A 1 100 ? 2.801 -0.995 16.578 1.00 20.74 100 GLU A N 1
ATOM 763 C CA . GLU A 1 100 ? 1.351 -1.244 16.668 1.00 20.43 100 GLU A CA 1
ATOM 764 C C . GLU A 1 100 ? 0.984 -1.755 18.067 1.00 20.64 100 GLU A C 1
ATOM 765 O O . GLU A 1 100 ? 0.032 -1.236 18.709 1.00 20.31 100 GLU A O 1
ATOM 771 N N . ASP A 1 101 ? 1.724 -2.764 18.532 1.00 21.90 101 ASP A N 1
ATOM 772 C CA . ASP A 1 101 ? 1.397 -3.425 19.781 1.00 23.31 101 ASP A CA 1
ATOM 773 C C . ASP A 1 101 ? 1.562 -2.424 20.920 1.00 23.02 101 ASP A C 1
ATOM 774 O O . ASP A 1 101 ? 0.803 -2.444 21.890 1.00 23.62 101 ASP A O 1
ATOM 779 N N . TYR A 1 102 ? 2.572 -1.572 20.812 1.00 22.46 102 TYR A N 1
ATOM 780 C CA . TYR A 1 102 ? 2.855 -0.620 21.843 1.00 23.28 102 TYR A CA 1
ATOM 781 C C . TYR A 1 102 ? 1.668 0.343 21.982 1.00 23.90 102 TYR A C 1
ATOM 782 O O . TYR A 1 102 ? 1.232 0.631 23.094 1.00 23.95 102 TYR A O 1
ATOM 791 N N . ALA A 1 103 ? 1.153 0.829 20.852 1.00 23.57 103 ALA A N 1
ATOM 792 C CA . ALA A 1 103 ? 0.002 1.750 20.877 1.00 24.29 103 ALA A CA 1
ATOM 793 C C . ALA A 1 103 ? -1.248 1.059 21.422 1.00 24.91 103 ALA A C 1
ATOM 794 O O . ALA A 1 103 ? -2.053 1.702 22.086 1.00 25.77 103 ALA A O 1
ATOM 796 N N . LYS A 1 104 ? -1.419 -0.232 21.150 1.00 24.51 104 LYS A N 1
ATOM 797 C CA . LYS A 1 104 ? -2.572 -0.985 21.703 1.00 26.68 104 LYS A CA 1
ATOM 798 C C . LYS A 1 104 ? -2.372 -1.406 23.173 1.00 27.15 104 LYS A C 1
ATOM 799 O O . LYS A 1 104 ? -3.326 -1.525 23.963 1.00 27.80 104 LYS A O 1
ATOM 805 N N . GLN A 1 105 ? -1.121 -1.609 23.542 1.00 26.85 105 GLN A N 1
ATOM 806 C CA . GLN A 1 105 ? -0.770 -1.931 24.915 1.00 28.05 105 GLN A CA 1
ATOM 807 C C . GLN A 1 105 ? -0.976 -0.703 25.814 1.00 26.95 105 GLN A C 1
ATOM 808 O O . GLN A 1 105 ? -1.279 -0.839 26.976 1.00 26.23 105 GLN A O 1
ATOM 814 N N . HIS A 1 106 ? -0.799 0.494 25.251 1.00 26.20 106 HIS A N 1
ATOM 815 C CA . HIS A 1 106 ? -0.987 1.735 25.972 1.00 26.64 106 HIS A CA 1
ATOM 816 C C . HIS A 1 106 ? -2.054 2.588 25.275 1.00 26.13 106 HIS A C 1
ATOM 817 O O . HIS A 1 106 ? -1.720 3.540 24.573 1.00 24.40 106 HIS A O 1
ATOM 824 N N . PRO A 1 107 ? -3.333 2.272 25.516 1.00 26.73 107 PRO A N 1
ATOM 825 C CA . PRO A 1 107 ? -4.392 2.858 24.722 1.00 26.13 107 PRO A CA 1
ATOM 826 C C . PRO A 1 107 ? -4.561 4.346 24.959 1.00 25.95 107 PRO A C 1
ATOM 827 O O . PRO A 1 107 ? -5.287 4.990 24.186 1.00 24.25 107 PRO A O 1
ATOM 831 N N . GLU A 1 108 ? -3.899 4.872 25.995 1.00 25.23 108 GLU A N 1
ATOM 832 C CA . GLU A 1 108 ? -3.890 6.312 26.250 1.00 25.55 108 GLU A CA 1
ATOM 833 C C . GLU A 1 108 ? -3.211 7.099 25.129 1.00 24.50 108 GLU A C 1
ATOM 834 O O . GLU A 1 108 ? -3.442 8.315 24.963 1.00 21.67 108 GLU A O 1
ATOM 840 N N . ILE A 1 109 ? -2.347 6.405 24.372 1.00 23.31 109 ILE A N 1
ATOM 841 C CA . ILE A 1 109 ? -1.592 7.016 23.313 1.00 21.30 109 ILE A CA 1
ATOM 842 C C . ILE A 1 109 ? -2.569 7.503 22.256 1.00 20.89 109 ILE A C 1
ATOM 843 O O . ILE A 1 109 ? -3.409 6.721 21.765 1.00 18.80 109 ILE A O 1
ATOM 848 N N . ASP A 1 110 ? -2.476 8.797 21.925 1.00 20.59 110 ASP A N 1
ATOM 849 C CA . ASP A 1 110 ? -3.410 9.422 20.956 1.00 20.53 110 ASP A CA 1
ATOM 850 C C . ASP A 1 110 ? -2.790 10.092 19.772 1.00 20.50 110 ASP A C 1
ATOM 851 O O . ASP A 1 110 ? -3.511 10.677 18.944 1.00 20.87 110 ASP A O 1
ATOM 856 N N . LEU A 1 111 ? -1.476 9.906 19.607 1.00 20.57 111 LEU A N 1
ATOM 857 C CA . LEU A 1 111 ? -0.765 10.262 18.393 1.00 19.56 111 LEU A CA 1
ATOM 858 C C . LEU A 1 111 ? 0.480 9.427 18.254 1.00 19.23 111 LEU A C 1
ATOM 859 O O . LEU A 1 111 ? 1.240 9.255 19.211 1.00 18.43 111 LEU A O 1
ATOM 864 N N . ILE A 1 112 ? 0.749 8.982 17.028 1.00 19.31 112 ILE A N 1
ATOM 865 C CA . ILE A 1 112 ? 2.047 8.408 16.711 1.00 18.61 112 ILE A CA 1
ATOM 866 C C . ILE A 1 112 ? 2.684 9.321 15.670 1.00 19.07 112 ILE A C 1
ATOM 867 O O . ILE A 1 112 ? 2.013 9.713 14.690 1.00 18.01 112 ILE A O 1
ATOM 872 N N . VAL A 1 113 ? 3.950 9.707 15.908 1.00 19.28 113 VAL A N 1
ATOM 873 C CA . VAL A 1 113 ? 4.696 10.567 15.015 1.00 19.60 113 VAL A CA 1
ATOM 874 C C . VAL A 1 113 ? 5.777 9.715 14.326 1.00 18.78 113 VAL A C 1
ATOM 875 O O . VAL A 1 113 ? 6.535 9.040 14.976 1.00 18.95 113 VAL A O 1
ATOM 879 N N . LEU A 1 114 ? 5.833 9.756 13.012 1.00 19.67 114 LEU A N 1
ATOM 880 C CA . LEU A 1 114 ? 6.765 8.903 12.217 1.00 19.87 114 LEU A CA 1
ATOM 881 C C . LEU A 1 114 ? 7.492 9.705 11.178 1.00 18.87 114 LEU A C 1
ATOM 882 O O . LEU A 1 114 ? 6.931 10.631 10.571 1.00 21.35 114 LEU A O 1
ATOM 887 N N . GLY A 1 115 ? 8.728 9.321 10.878 1.00 19.54 115 GLY A N 1
ATOM 888 C CA . GLY A 1 115 ? 9.375 9.834 9.684 1.00 18.69 115 GLY A CA 1
ATOM 889 C C . GLY A 1 115 ? 8.753 9.183 8.476 1.00 19.17 115 GLY A C 1
ATOM 890 O O . GLY A 1 115 ? 8.315 8.035 8.523 1.00 18.50 115 GLY A O 1
ATOM 891 N N . ALA A 1 116 ? 8.733 9.866 7.353 1.00 19.91 116 ALA A N 1
ATOM 892 C CA . ALA A 1 116 ? 8.237 9.225 6.134 1.00 21.08 116 ALA A CA 1
ATOM 893 C C . ALA A 1 116 ? 9.089 7.996 5.705 1.00 21.38 116 ALA A C 1
ATOM 894 O O . ALA A 1 116 ? 8.537 6.968 5.302 1.00 19.61 116 ALA A O 1
ATOM 896 N N . THR A 1 117 ? 10.411 8.135 5.787 1.00 21.41 117 THR A N 1
ATOM 897 C CA . THR A 1 117 ? 11.343 7.090 5.378 1.00 21.23 117 THR A CA 1
ATOM 898 C C . THR A 1 117 ? 12.288 6.870 6.550 1.00 21.29 117 THR A C 1
ATOM 899 O O . THR A 1 117 ? 12.176 7.560 7.586 1.00 21.19 117 THR A O 1
ATOM 903 N N . GLY A 1 118 ? 13.144 5.869 6.431 1.00 20.48 118 GLY A N 1
ATOM 904 C CA . GLY A 1 118 ? 14.041 5.454 7.506 1.00 20.81 118 GLY A CA 1
ATOM 905 C C . GLY A 1 118 ? 15.417 5.084 6.976 1.00 21.10 118 GLY A C 1
ATOM 906 O O . GLY A 1 118 ? 15.893 5.735 6.065 1.00 20.10 118 GLY A O 1
ATOM 907 N N . THR A 1 119 ? 16.027 4.019 7.475 1.00 21.84 119 THR A N 1
ATOM 908 C CA . THR A 1 119 ? 17.418 3.722 7.108 1.00 24.21 119 THR A CA 1
ATOM 909 C C . THR A 1 119 ? 17.548 3.021 5.743 1.00 25.35 119 THR A C 1
ATOM 910 O O . THR A 1 119 ? 18.599 3.125 5.122 1.00 25.13 119 THR A O 1
ATOM 914 N N . ASN A 1 120 ? 16.514 2.306 5.263 1.00 24.75 120 ASN A N 1
ATOM 915 C CA . ASN A 1 120 ? 16.702 1.466 4.053 1.00 26.07 120 ASN A CA 1
ATOM 916 C C . ASN A 1 120 ? 16.277 2.047 2.712 1.00 26.75 120 ASN A C 1
ATOM 917 O O . ASN A 1 120 ? 16.918 1.736 1.710 1.00 26.61 120 ASN A O 1
ATOM 922 N N . SER A 1 121 ? 15.206 2.835 2.634 1.00 28.38 121 SER A N 1
ATOM 923 C CA . SER A 1 121 ? 14.577 3.049 1.303 1.00 29.54 121 SER A CA 1
ATOM 924 C C . SER A 1 121 ? 14.341 4.482 0.790 1.00 31.87 121 SER A C 1
ATOM 925 O O . SER A 1 121 ? 13.545 4.682 -0.149 1.00 32.52 121 SER A O 1
ATOM 928 N N . PRO A 1 122 ? 15.035 5.475 1.336 1.00 33.03 122 PRO A N 1
ATOM 929 C CA . PRO A 1 122 ? 14.816 6.809 0.777 1.00 34.56 122 PRO A CA 1
ATOM 930 C C . PRO A 1 122 ? 15.067 6.953 -0.725 1.00 35.03 122 PRO A C 1
ATOM 931 O O . PRO A 1 122 ? 14.466 7.814 -1.352 1.00 35.14 122 PRO A O 1
ATOM 935 N N . HIS A 1 123 ? 15.933 6.129 -1.309 1.00 35.45 123 HIS A N 1
ATOM 936 C CA . HIS A 1 123 ? 16.178 6.212 -2.752 1.00 36.25 123 HIS A CA 1
ATOM 937 C C . HIS A 1 123 ? 15.242 5.358 -3.610 1.00 35.97 123 HIS A C 1
ATOM 938 O O . HIS A 1 123 ? 15.382 5.307 -4.847 1.00 38.16 123 HIS A O 1
ATOM 945 N N . ARG A 1 124 ? 14.290 4.699 -2.968 1.00 33.73 124 ARG A N 1
ATOM 946 C CA . ARG A 1 124 ? 13.331 3.831 -3.670 1.00 33.28 124 ARG A CA 1
ATOM 947 C C . ARG A 1 124 ? 11.843 4.217 -3.486 1.00 32.61 124 ARG A C 1
ATOM 948 O O . ARG A 1 124 ? 11.040 3.984 -4.407 1.00 33.37 124 ARG A O 1
ATOM 956 N N . VAL A 1 125 ? 11.497 4.815 -2.332 1.00 30.02 125 VAL A N 1
ATOM 957 C CA . VAL A 1 125 ? 10.102 5.101 -1.972 1.00 29.17 125 VAL A CA 1
ATOM 958 C C . VAL A 1 125 ? 9.985 6.461 -1.287 1.00 29.11 125 VAL A C 1
ATOM 959 O O . VAL A 1 125 ? 10.961 6.931 -0.689 1.00 30.10 125 VAL A O 1
ATOM 963 N N . ALA A 1 126 ? 8.803 7.079 -1.350 1.00 28.13 126 ALA A N 1
ATOM 964 C CA . ALA A 1 126 ? 8.541 8.347 -0.622 1.00 27.33 126 ALA A CA 1
ATOM 965 C C . ALA A 1 126 ? 8.036 8.085 0.799 1.00 25.07 126 ALA A C 1
ATOM 966 O O . ALA A 1 126 ? 8.138 8.969 1.694 1.00 22.38 126 ALA A O 1
ATOM 968 N N . VAL A 1 127 ? 7.513 6.859 1.017 1.00 22.81 127 VAL A N 1
ATOM 969 C CA . VAL A 1 127 ? 7.079 6.420 2.329 1.00 21.75 127 VAL A CA 1
ATOM 970 C C . VAL A 1 127 ? 7.447 4.958 2.534 1.00 19.91 127 VAL A C 1
ATOM 971 O O . VAL A 1 127 ? 7.182 4.110 1.669 1.00 21.11 127 VAL A O 1
ATOM 975 N N . GLY A 1 128 ? 8.136 4.713 3.610 1.00 18.51 128 GLY A N 1
ATOM 976 C CA . GLY A 1 128 ? 8.599 3.398 4.005 1.00 19.66 128 GLY A CA 1
ATOM 977 C C . GLY A 1 128 ? 7.527 2.444 4.496 1.00 19.04 128 GLY A C 1
ATOM 978 O O . GLY A 1 128 ? 6.399 2.855 4.862 1.00 19.65 128 GLY A O 1
ATOM 979 N N . SER A 1 129 ? 7.886 1.166 4.530 1.00 17.25 129 SER A N 1
ATOM 980 C CA . SER A 1 129 ? 6.924 0.122 4.807 1.00 17.59 129 SER A CA 1
ATOM 981 C C . SER A 1 129 ? 6.559 0.114 6.312 1.00 17.55 129 SER A C 1
ATOM 982 O O . SER A 1 129 ? 5.450 -0.222 6.642 1.00 16.70 129 SER A O 1
ATOM 985 N N . THR A 1 130 ? 7.463 0.523 7.192 1.00 17.83 130 THR A N 1
ATOM 986 C CA . THR A 1 130 ? 7.106 0.649 8.627 1.00 18.19 130 THR A CA 1
ATOM 987 C C . THR A 1 130 ? 6.033 1.720 8.790 1.00 17.23 130 THR A C 1
ATOM 988 O O . THR A 1 130 ? 5.002 1.472 9.418 1.00 16.94 130 THR A O 1
ATOM 992 N N . THR A 1 131 ? 6.234 2.884 8.172 1.00 17.97 131 THR A N 1
ATOM 993 C CA . THR A 1 131 ? 5.295 3.957 8.237 1.00 17.08 131 THR A CA 1
ATOM 994 C C . THR A 1 131 ? 3.958 3.598 7.611 1.00 18.48 131 THR A C 1
ATOM 995 O O . THR A 1 131 ? 2.907 3.815 8.259 1.00 15.60 131 THR A O 1
ATOM 999 N N . SER A 1 132 ? 3.933 3.025 6.410 1.00 18.27 132 SER A N 1
ATOM 1000 C CA . SER A 1 132 ? 2.616 2.670 5.845 1.00 20.35 132 SER A CA 1
ATOM 1001 C C . SER A 1 132 ? 1.897 1.622 6.729 1.00 18.88 132 SER A C 1
ATOM 1002 O O . SER A 1 132 ? 0.675 1.663 6.867 1.00 20.97 132 SER A O 1
ATOM 1005 N N . TYR A 1 133 ? 2.637 0.690 7.304 1.00 18.05 133 TYR A N 1
ATOM 1006 C CA . TYR A 1 133 ? 2.026 -0.336 8.163 1.00 17.67 133 TYR A CA 1
ATOM 1007 C C . TYR A 1 133 ? 1.362 0.328 9.394 1.00 17.93 133 TYR A C 1
ATOM 1008 O O . TYR A 1 133 ? 0.181 0.051 9.705 1.00 16.62 133 TYR A O 1
ATOM 1017 N N . VAL A 1 134 ? 2.122 1.198 10.049 1.00 17.30 134 VAL A N 1
ATOM 1018 C CA . VAL A 1 134 ? 1.636 1.920 11.209 1.00 17.46 134 VAL A CA 1
ATOM 1019 C C . VAL A 1 134 ? 0.467 2.856 10.861 1.00 17.85 134 VAL A C 1
ATOM 1020 O O . VAL A 1 134 ? -0.551 2.872 11.558 1.00 16.73 134 VAL A O 1
ATOM 1024 N N . VAL A 1 135 ? 0.548 3.605 9.766 1.00 17.51 135 VAL A N 1
ATOM 1025 C CA . VAL A 1 135 ? -0.603 4.406 9.405 1.00 18.76 135 VAL A CA 1
ATOM 1026 C C . VAL A 1 135 ? -1.889 3.544 9.310 1.00 18.97 135 VAL A C 1
ATOM 1027 O O . VAL A 1 135 ? -2.980 3.950 9.764 1.00 19.60 135 VAL A O 1
ATOM 1031 N N . ASP A 1 136 ? -1.749 2.366 8.717 1.00 17.61 136 ASP A N 1
ATOM 1032 C CA . ASP A 1 136 ? -2.834 1.443 8.509 1.00 18.45 136 ASP A CA 1
ATOM 1033 C C . ASP A 1 136 ? -3.372 0.887 9.829 1.00 19.18 136 ASP A C 1
ATOM 1034 O O . ASP A 1 136 ? -4.589 0.893 10.089 1.00 20.62 136 ASP A O 1
ATOM 1039 N N . HIS A 1 137 ? -2.452 0.451 10.679 1.00 17.22 137 HIS A N 1
ATOM 1040 C CA . HIS A 1 137 ? -2.835 -0.387 11.784 1.00 19.26 137 HIS A CA 1
ATOM 1041 C C . HIS A 1 137 ? -2.953 0.322 13.133 1.00 19.14 137 HIS A C 1
ATOM 1042 O O . HIS A 1 137 ? -3.382 -0.303 14.139 1.00 20.66 137 HIS A O 1
ATOM 1049 N N . ALA A 1 138 ? -2.608 1.602 13.205 1.00 18.25 138 ALA A N 1
ATOM 1050 C CA . ALA A 1 138 ? -2.655 2.260 14.514 1.00 18.44 138 ALA A CA 1
ATOM 1051 C C . ALA A 1 138 ? -4.090 2.549 14.931 1.00 18.59 138 ALA A C 1
ATOM 1052 O O . ALA A 1 138 ? -4.922 2.878 14.102 1.00 20.04 138 ALA A O 1
ATOM 1054 N N . PRO A 1 139 ? -4.362 2.480 16.230 1.00 19.93 139 PRO A N 1
ATOM 1055 C CA . PRO A 1 139 ? -5.685 2.806 16.768 1.00 22.34 139 PRO A CA 1
ATOM 1056 C C . PRO A 1 139 ? -5.913 4.329 16.966 1.00 23.14 139 PRO A C 1
ATOM 1057 O O . PRO A 1 139 ? -6.982 4.726 17.406 1.00 25.86 139 PRO A O 1
ATOM 1061 N N . CYS A 1 140 ? -4.985 5.183 16.559 1.00 22.00 140 CYS A N 1
ATOM 1062 C CA . CYS A 1 140 ? -5.088 6.597 16.844 1.00 21.03 140 CYS A CA 1
ATOM 1063 C C . CYS A 1 140 ? -4.589 7.362 15.643 1.00 21.05 140 CYS A C 1
ATOM 1064 O O . CYS A 1 140 ? -4.149 6.776 14.625 1.00 19.61 140 CYS A O 1
ATOM 1067 N N . ASN A 1 141 ? -4.588 8.674 15.792 1.00 20.83 141 ASN A N 1
ATOM 1068 C CA . ASN A 1 141 ? -4.075 9.557 14.737 1.00 19.48 141 ASN A CA 1
ATOM 1069 C C . ASN A 1 141 ? -2.580 9.273 14.489 1.00 17.60 141 ASN A C 1
ATOM 1070 O O . ASN A 1 141 ? -1.850 8.901 15.423 1.00 18.93 141 ASN A O 1
ATOM 1075 N N . VAL A 1 142 ? -2.141 9.402 13.243 1.00 16.88 142 VAL A N 1
ATOM 1076 C CA . VAL A 1 142 ? -0.759 9.211 12.864 1.00 16.05 142 VAL A CA 1
ATOM 1077 C C . VAL A 1 142 ? -0.315 10.351 11.914 1.00 17.07 142 VAL A C 1
ATOM 1078 O O . VAL A 1 142 ? -1.008 10.662 10.957 1.00 16.68 142 VAL A O 1
ATOM 1082 N N . ILE A 1 143 ? 0.779 11.002 12.264 1.00 16.71 143 ILE A N 1
ATOM 1083 C CA . ILE A 1 143 ? 1.339 12.053 11.428 1.00 18.13 143 ILE A CA 1
ATOM 1084 C C . ILE A 1 143 ? 2.675 11.558 10.899 1.00 18.21 143 ILE A C 1
ATOM 1085 O O . ILE A 1 143 ? 3.522 10.993 11.607 1.00 17.93 143 ILE A O 1
ATOM 1090 N N . VAL A 1 144 ? 2.874 11.863 9.642 1.00 17.92 144 VAL A N 1
ATOM 1091 C CA . VAL A 1 144 ? 4.073 11.496 8.909 1.00 17.75 144 VAL A CA 1
ATOM 1092 C C . VAL A 1 144 ? 4.871 12.762 8.620 1.00 19.15 144 VAL A C 1
ATOM 1093 O O . VAL A 1 144 ? 4.359 13.732 7.983 1.00 18.38 144 VAL A O 1
ATOM 1097 N N . ILE A 1 145 ? 6.127 12.736 9.062 1.00 19.15 145 ILE A N 1
ATOM 1098 C CA . ILE A 1 145 ? 7.013 13.893 8.980 1.00 20.89 145 ILE A CA 1
ATOM 1099 C C . ILE A 1 145 ? 8.035 13.739 7.829 1.00 22.68 145 ILE A C 1
ATOM 1100 O O . ILE A 1 145 ? 8.784 12.749 7.766 1.00 22.55 145 ILE A O 1
ATOM 1105 N N . ARG A 1 146 ? 8.071 14.737 6.957 1.00 24.64 146 ARG A N 1
ATOM 1106 C CA . ARG A 1 146 ? 9.090 14.876 5.944 1.00 27.46 146 ARG A CA 1
ATOM 1107 C C . ARG A 1 146 ? 9.461 16.327 5.647 1.00 30.22 146 ARG A C 1
ATOM 1108 O O . ARG A 1 146 ? 10.332 16.526 4.823 1.00 30.57 146 ARG A O 1
ATOM 1117 N N . ALA B 1 3 ? 9.227 26.761 15.461 1.00 44.69 3 ALA B N 1
ATOM 1118 C CA . ALA B 1 3 ? 8.549 26.469 14.161 1.00 44.20 3 ALA B CA 1
ATOM 1119 C C . ALA B 1 3 ? 7.072 26.101 14.323 1.00 42.75 3 ALA B C 1
ATOM 1120 O O . ALA B 1 3 ? 6.659 25.458 15.299 1.00 43.17 3 ALA B O 1
ATOM 1122 N N . ARG B 1 4 ? 6.283 26.496 13.335 1.00 41.23 4 ARG B N 1
ATOM 1123 C CA . ARG B 1 4 ? 4.845 26.275 13.353 1.00 39.64 4 ARG B CA 1
ATOM 1124 C C . ARG B 1 4 ? 4.354 26.069 11.911 1.00 37.17 4 ARG B C 1
ATOM 1125 O O . ARG B 1 4 ? 5.022 26.482 10.952 1.00 36.73 4 ARG B O 1
ATOM 1133 N N . TYR B 1 5 ? 3.180 25.456 11.763 1.00 33.98 5 TYR B N 1
ATOM 1134 C CA . TYR B 1 5 ? 2.514 25.381 10.452 1.00 31.49 5 TYR B CA 1
ATOM 1135 C C . TYR B 1 5 ? 2.048 26.744 10.015 1.00 31.57 5 TYR B C 1
ATOM 1136 O O . TYR B 1 5 ? 1.637 27.566 10.837 1.00 31.12 5 TYR B O 1
ATOM 1145 N N . THR B 1 6 ? 2.140 26.975 8.707 1.00 30.83 6 THR B N 1
ATOM 1146 C CA . THR B 1 6 ? 1.702 28.223 8.096 1.00 30.35 6 THR B CA 1
ATOM 1147 C C . THR B 1 6 ? 0.470 28.086 7.216 1.00 28.86 6 THR B C 1
ATOM 1148 O O . THR B 1 6 ? -0.329 29.027 7.092 1.00 29.44 6 THR B O 1
ATOM 1152 N N . ASN B 1 7 ? 0.338 26.932 6.558 1.00 27.25 7 ASN B N 1
ATOM 1153 C CA . ASN B 1 7 ? -0.642 26.731 5.519 1.00 26.52 7 ASN B CA 1
ATOM 1154 C C . ASN B 1 7 ? -1.040 25.241 5.473 1.00 26.01 7 ASN B C 1
ATOM 1155 O O . ASN B 1 7 ? -0.261 24.414 5.025 1.00 24.79 7 ASN B O 1
ATOM 1160 N N . ILE B 1 8 ? -2.257 24.961 5.910 1.00 25.74 8 ILE B N 1
ATOM 1161 C CA . ILE B 1 8 ? -2.784 23.615 6.074 1.00 24.40 8 ILE B CA 1
ATOM 1162 C C . ILE B 1 8 ? -3.853 23.412 5.009 1.00 24.92 8 ILE B C 1
ATOM 1163 O O . ILE B 1 8 ? -4.633 24.328 4.729 1.00 26.09 8 ILE B O 1
ATOM 1168 N N . LEU B 1 9 ? -3.874 22.220 4.419 1.00 24.45 9 LEU B N 1
ATOM 1169 C CA . LEU B 1 9 ? -4.860 21.819 3.436 1.00 24.16 9 LEU B CA 1
ATOM 1170 C C . LEU B 1 9 ? -5.636 20.661 4.023 1.00 22.93 9 LEU B C 1
ATOM 1171 O O . LEU B 1 9 ? -5.020 19.717 4.517 1.00 22.45 9 LEU B O 1
ATOM 1176 N N . VAL B 1 10 ? -6.952 20.680 3.939 1.00 22.31 10 VAL B N 1
ATOM 1177 C CA . VAL B 1 10 ? -7.710 19.561 4.490 1.00 22.63 10 VAL B CA 1
ATOM 1178 C C . VAL B 1 10 ? -8.672 19.145 3.414 1.00 23.54 10 VAL B C 1
ATOM 1179 O O . VAL B 1 10 ? -9.686 19.780 3.211 1.00 24.79 10 VAL B O 1
ATOM 1183 N N . PRO B 1 11 ? -8.287 18.116 2.640 1.00 24.69 11 PRO B N 1
ATOM 1184 C CA . PRO B 1 11 ? -9.159 17.546 1.626 1.00 24.07 11 PRO B CA 1
ATOM 1185 C C . PRO B 1 11 ? -10.318 16.799 2.293 1.00 23.57 11 PRO B C 1
ATOM 1186 O O . PRO B 1 11 ? -10.088 16.000 3.186 1.00 23.11 11 PRO B O 1
ATOM 1190 N N . VAL B 1 12 ? -11.535 17.110 1.873 1.00 23.70 12 VAL B N 1
ATOM 1191 C CA . VAL B 1 12 ? -12.748 16.511 2.379 1.00 24.80 12 VAL B CA 1
ATOM 1192 C C . VAL B 1 12 ? -13.621 15.915 1.251 1.00 25.21 12 VAL B C 1
ATOM 1193 O O . VAL B 1 12 ? -13.804 16.519 0.190 1.00 26.28 12 VAL B O 1
ATOM 1197 N N . ASP B 1 13 ? -14.146 14.715 1.516 1.00 25.14 13 ASP B N 1
ATOM 1198 C CA . ASP B 1 13 ? -15.283 14.168 0.793 1.00 25.14 13 ASP B CA 1
ATOM 1199 C C . ASP B 1 13 ? -16.512 14.428 1.645 1.00 25.49 13 ASP B C 1
ATOM 1200 O O . ASP B 1 13 ? -16.501 15.317 2.514 1.00 26.59 13 ASP B O 1
ATOM 1205 N N . SER B 1 14 ? -17.591 13.681 1.440 1.00 25.82 14 SER B N 1
ATOM 1206 C CA . SER B 1 14 ? -18.816 13.966 2.189 1.00 27.78 14 SER B CA 1
ATOM 1207 C C . SER B 1 14 ? -18.991 13.131 3.441 1.00 27.89 14 SER B C 1
ATOM 1208 O O . SER B 1 14 ? -20.011 13.217 4.078 1.00 28.74 14 SER B O 1
ATOM 1211 N N . SER B 1 15 ? -17.967 12.387 3.842 1.00 26.22 15 SER B N 1
ATOM 1212 C CA . SER B 1 15 ? -18.104 11.466 4.964 1.00 25.58 15 SER B CA 1
ATOM 1213 C C . SER B 1 15 ? -17.942 12.131 6.335 1.00 25.86 15 SER B C 1
ATOM 1214 O O . SER B 1 15 ? -17.293 13.188 6.450 1.00 25.67 15 SER B O 1
ATOM 1217 N N . ASP B 1 16 ? -18.473 11.457 7.375 1.00 26.04 16 ASP B N 1
ATOM 1218 C CA . ASP B 1 16 ? -18.236 11.862 8.764 1.00 26.83 16 ASP B CA 1
ATOM 1219 C C . ASP B 1 16 ? -16.740 11.862 9.116 1.00 26.14 16 ASP B C 1
ATOM 1220 O O . ASP B 1 16 ? -16.245 12.821 9.741 1.00 27.15 16 ASP B O 1
ATOM 1225 N N . ALA B 1 17 ? -16.027 10.824 8.694 1.00 23.61 17 ALA B N 1
ATOM 1226 C CA . ALA B 1 17 ? -14.574 10.734 8.843 1.00 23.77 17 ALA B CA 1
ATOM 1227 C C . ALA B 1 17 ? -13.837 11.978 8.372 1.00 22.90 17 ALA B C 1
ATOM 1228 O O . ALA B 1 17 ? -12.970 12.518 9.077 1.00 21.90 17 ALA B O 1
ATOM 1230 N N . ALA B 1 18 ? -14.179 12.428 7.166 1.00 23.53 18 ALA B N 1
ATOM 1231 C CA . ALA B 1 18 ? -13.536 13.615 6.599 1.00 23.45 18 ALA B CA 1
ATOM 1232 C C . ALA B 1 18 ? -13.886 14.873 7.414 1.00 24.44 18 ALA B C 1
ATOM 1233 O O . ALA B 1 18 ? -13.045 15.754 7.624 1.00 24.51 18 ALA B O 1
ATOM 1235 N N . GLN B 1 19 ? -15.129 14.960 7.882 1.00 25.91 19 GLN B N 1
ATOM 1236 C CA . GLN B 1 19 ? -15.557 16.070 8.691 1.00 26.27 19 GLN B CA 1
ATOM 1237 C C . GLN B 1 19 ? -14.828 16.118 10.044 1.00 25.97 19 GLN B C 1
ATOM 1238 O O . GLN B 1 19 ? -14.519 17.217 10.548 1.00 24.98 19 GLN B O 1
ATOM 1244 N N . ALA B 1 20 ? -14.575 14.948 10.642 1.00 24.39 20 ALA B N 1
ATOM 1245 C CA . ALA B 1 20 ? -13.734 14.874 11.819 1.00 24.15 20 ALA B CA 1
ATOM 1246 C C . ALA B 1 20 ? -12.322 15.349 11.505 1.00 23.17 20 ALA B C 1
ATOM 1247 O O . ALA B 1 20 ? -11.711 16.072 12.292 1.00 22.38 20 ALA B O 1
ATOM 1249 N N . ALA B 1 21 ? -11.821 14.993 10.320 1.00 23.07 21 ALA B N 1
ATOM 1250 C CA . ALA B 1 21 ? -10.547 15.493 9.863 1.00 22.66 21 ALA B CA 1
ATOM 1251 C C . ALA B 1 21 ? -10.578 17.054 9.781 1.00 22.68 21 ALA B C 1
ATOM 1252 O O . ALA B 1 21 ? -9.640 17.735 10.181 1.00 21.14 21 ALA B O 1
ATOM 1254 N N . PHE B 1 22 ? -11.643 17.589 9.211 1.00 23.16 22 PHE B N 1
ATOM 1255 C CA . PHE B 1 22 ? -11.787 19.039 9.081 1.00 23.63 22 PHE B CA 1
ATOM 1256 C C . PHE B 1 22 ? -11.763 19.727 10.470 1.00 24.77 22 PHE B C 1
ATOM 1257 O O . PHE B 1 22 ? -11.013 20.691 10.704 1.00 23.11 22 PHE B O 1
ATOM 1265 N N . THR B 1 23 ? -12.518 19.149 11.409 1.00 25.39 23 THR B N 1
ATOM 1266 C CA . THR B 1 23 ? -12.588 19.672 12.756 1.00 26.90 23 THR B CA 1
ATOM 1267 C C . THR B 1 23 ? -11.234 19.724 13.434 1.00 26.61 23 THR B C 1
ATOM 1268 O O . THR B 1 23 ? -10.916 20.706 14.109 1.00 26.17 23 THR B O 1
ATOM 1272 N N . GLU B 1 24 ? -10.421 18.699 13.232 1.00 25.76 24 GLU B N 1
ATOM 1273 C CA . GLU B 1 24 ? -9.098 18.697 13.838 1.00 25.94 24 GLU B CA 1
ATOM 1274 C C . GLU B 1 24 ? -8.208 19.701 13.127 1.00 25.48 24 GLU B C 1
ATOM 1275 O O . GLU B 1 24 ? -7.427 20.423 13.790 1.00 26.11 24 GLU B O 1
ATOM 1281 N N . ALA B 1 25 ? -8.384 19.809 11.815 1.00 24.11 25 ALA B N 1
ATOM 1282 C CA . ALA B 1 25 ? -7.676 20.787 11.009 1.00 24.80 25 ALA B CA 1
ATOM 1283 C C . ALA B 1 25 ? -7.898 22.198 11.519 1.00 25.76 25 ALA B C 1
ATOM 1284 O O . ALA B 1 25 ? -6.963 22.990 11.532 1.00 25.42 25 ALA B O 1
ATOM 1286 N N . VAL B 1 26 ? -9.114 22.505 11.968 1.00 27.14 26 VAL B N 1
ATOM 1287 C CA . VAL B 1 26 ? -9.387 23.819 12.565 1.00 27.85 26 VAL B CA 1
ATOM 1288 C C . VAL B 1 26 ? -8.668 24.005 13.893 1.00 27.72 26 VAL B C 1
ATOM 1289 O O . VAL B 1 26 ? -8.165 25.071 14.196 1.00 28.39 26 VAL B O 1
ATOM 1293 N N . ASN B 1 27 ? -8.654 22.951 14.692 1.00 27.30 27 ASN B N 1
ATOM 1294 C CA . ASN B 1 27 ? -7.961 22.903 15.962 1.00 26.74 27 ASN B CA 1
ATOM 1295 C C . ASN B 1 27 ? -6.473 23.176 15.739 1.00 25.34 27 ASN B C 1
ATOM 1296 O O . ASN B 1 27 ? -5.890 24.032 16.416 1.00 24.61 27 ASN B O 1
ATOM 1301 N N . ILE B 1 28 ? -5.877 22.515 14.758 1.00 23.43 28 ILE B N 1
ATOM 1302 C CA . ILE B 1 28 ? -4.452 22.707 14.453 1.00 23.93 28 ILE B CA 1
ATOM 1303 C C . ILE B 1 28 ? -4.191 24.151 13.957 1.00 25.26 28 ILE B C 1
ATOM 1304 O O . ILE B 1 28 ? -3.225 24.823 14.372 1.00 26.62 28 ILE B O 1
ATOM 1309 N N . ALA B 1 29 ? -5.080 24.626 13.103 1.00 25.19 29 ALA B N 1
ATOM 1310 C CA . ALA B 1 29 ? -4.935 25.942 12.509 1.00 26.70 29 ALA B CA 1
ATOM 1311 C C . ALA B 1 29 ? -4.960 27.054 13.590 1.00 27.95 29 ALA B C 1
ATOM 1312 O O . ALA B 1 29 ? -4.127 27.971 13.559 1.00 28.54 29 ALA B O 1
ATOM 1314 N N . GLN B 1 30 ? -5.858 26.928 14.567 1.00 28.89 30 GLN B N 1
ATOM 1315 C CA A GLN B 1 30 ? -5.931 27.898 15.665 0.50 30.12 30 GLN B CA 1
ATOM 1316 C CA B GLN B 1 30 ? -5.963 27.842 15.730 0.50 30.38 30 GLN B CA 1
ATOM 1317 C C . GLN B 1 30 ? -4.663 27.921 16.513 1.00 30.49 30 GLN B C 1
ATOM 1318 O O . GLN B 1 30 ? -4.196 28.999 16.893 1.00 31.35 30 GLN B O 1
ATOM 1329 N N . ARG B 1 31 ? -4.119 26.740 16.825 1.00 30.07 31 ARG B N 1
ATOM 1330 C CA . ARG B 1 31 ? -2.958 26.627 17.672 1.00 30.47 31 ARG B CA 1
ATOM 1331 C C . ARG B 1 31 ? -1.712 27.172 17.022 1.00 29.93 31 ARG B C 1
ATOM 1332 O O . ARG B 1 31 ? -0.836 27.735 17.706 1.00 28.48 31 ARG B O 1
ATOM 1340 N N . HIS B 1 32 ? -1.641 27.001 15.702 1.00 29.14 32 HIS B N 1
ATOM 1341 C CA . HIS B 1 32 ? -0.482 27.375 14.932 1.00 29.94 32 HIS B CA 1
ATOM 1342 C C . HIS B 1 32 ? -0.662 28.749 14.294 1.00 31.07 32 HIS B C 1
ATOM 1343 O O . HIS B 1 32 ? 0.311 29.339 13.799 1.00 30.72 32 HIS B O 1
ATOM 1350 N N . GLN B 1 33 ? -1.896 29.256 14.333 1.00 30.66 33 GLN B N 1
ATOM 1351 C CA . GLN B 1 33 ? -2.270 30.447 13.587 1.00 31.09 33 GLN B CA 1
ATOM 1352 C C . GLN B 1 33 ? -1.827 30.295 12.137 1.00 31.16 33 GLN B C 1
ATOM 1353 O O . GLN B 1 33 ? -1.151 31.165 11.541 1.00 29.91 33 GLN B O 1
ATOM 1359 N N . ALA B 1 34 ? -2.252 29.170 11.569 1.00 29.15 34 ALA B N 1
ATOM 1360 C CA . ALA B 1 34 ? -1.948 28.831 10.187 1.00 29.30 34 ALA B CA 1
ATOM 1361 C C . ALA B 1 34 ? -3.145 29.189 9.273 1.00 29.33 34 ALA B C 1
ATOM 1362 O O . ALA B 1 34 ? -4.274 29.231 9.723 1.00 29.74 34 ALA B O 1
ATOM 1364 N N . ASN B 1 35 ? -2.886 29.474 8.002 1.00 30.15 35 ASN B N 1
ATOM 1365 C CA . ASN B 1 35 ? -3.956 29.533 7.016 1.00 30.48 35 ASN B CA 1
ATOM 1366 C C . ASN B 1 35 ? -4.549 28.118 6.865 1.00 29.40 35 ASN B C 1
ATOM 1367 O O . ASN B 1 35 ? -3.839 27.140 7.052 1.00 26.83 35 ASN B O 1
ATOM 1372 N N . LEU B 1 36 ? -5.845 28.020 6.560 1.00 29.17 36 LEU B N 1
ATOM 1373 C CA . LEU B 1 36 ? -6.523 26.726 6.382 1.00 27.93 36 LEU B CA 1
ATOM 1374 C C . LEU B 1 36 ? -7.261 26.763 5.044 1.00 28.75 36 LEU B C 1
ATOM 1375 O O . LEU B 1 36 ? -7.942 27.732 4.769 1.00 30.12 36 LEU B O 1
ATOM 1380 N N . THR B 1 37 ? -7.116 25.713 4.225 1.00 27.88 37 THR B N 1
ATOM 1381 C CA . THR B 1 37 ? -7.915 25.552 3.017 1.00 27.85 37 THR B CA 1
ATOM 1382 C C . THR B 1 37 ? -8.574 24.181 3.079 1.00 27.27 37 THR B C 1
ATOM 1383 O O . THR B 1 37 ? -7.913 23.181 3.377 1.00 27.30 37 THR B O 1
ATOM 1387 N N . ALA B 1 38 ? -9.872 24.137 2.825 1.00 27.42 38 ALA B N 1
ATOM 1388 C CA . ALA B 1 38 ? -10.591 22.868 2.690 1.00 26.71 38 ALA B CA 1
ATOM 1389 C C . ALA B 1 38 ? -10.858 22.653 1.204 1.00 27.26 38 ALA B C 1
ATOM 1390 O O . ALA B 1 38 ? -11.208 23.627 0.496 1.00 28.11 38 ALA B O 1
ATOM 1392 N N . LEU B 1 39 ? -10.652 21.412 0.730 1.00 25.55 39 LEU B N 1
ATOM 1393 C CA . LEU B 1 39 ? -10.761 21.071 -0.691 1.00 26.51 39 LEU B CA 1
ATOM 1394 C C . LEU B 1 39 ? -11.624 19.850 -0.888 1.00 26.36 39 LEU B C 1
ATOM 1395 O O . LEU B 1 39 ? -11.379 18.805 -0.258 1.00 25.48 39 LEU B O 1
ATOM 1400 N N . TYR B 1 40 ? -12.622 19.988 -1.758 1.00 26.70 40 TYR B N 1
ATOM 1401 C CA . TYR B 1 40 ? -13.493 18.883 -2.159 1.00 27.42 40 TYR B CA 1
ATOM 1402 C C . TYR B 1 40 ? -13.285 18.665 -3.662 1.00 27.53 40 TYR B C 1
ATOM 1403 O O . TYR B 1 40 ? -13.504 19.567 -4.452 1.00 29.63 40 TYR B O 1
ATOM 1412 N N . VAL B 1 41 ? -12.829 17.482 -4.055 1.00 26.95 41 VAL B N 1
ATOM 1413 C CA . VAL B 1 41 ? -12.649 17.176 -5.476 1.00 25.41 41 VAL B CA 1
ATOM 1414 C C . VAL B 1 41 ? -13.859 16.373 -5.948 1.00 25.98 41 VAL B C 1
ATOM 1415 O O . VAL B 1 41 ? -14.166 15.272 -5.386 1.00 25.66 41 VAL B O 1
ATOM 1419 N N . VAL B 1 42 ? -14.574 16.928 -6.918 1.00 26.33 42 VAL B N 1
ATOM 1420 C CA . VAL B 1 42 ? -15.590 16.197 -7.657 1.00 27.03 42 VAL B CA 1
ATOM 1421 C C . VAL B 1 42 ? -14.906 15.239 -8.630 1.00 27.54 42 VAL B C 1
ATOM 1422 O O . VAL B 1 42 ? -14.316 15.658 -9.632 1.00 27.39 42 VAL B O 1
ATOM 1426 N N . ASP B 1 43 ? -14.974 13.944 -8.317 1.00 27.28 43 ASP B N 1
ATOM 1427 C CA . ASP B 1 43 ? -14.439 12.895 -9.204 1.00 28.15 43 ASP B CA 1
ATOM 1428 C C . ASP B 1 43 ? -15.142 12.926 -10.596 1.00 29.38 43 ASP B C 1
ATOM 1429 O O . ASP B 1 43 ? -16.341 12.701 -10.700 1.00 30.29 43 ASP B O 1
ATOM 1434 N N . ASP B 1 44 ? -14.396 13.197 -11.655 1.00 29.81 44 ASP B N 1
ATOM 1435 C CA . ASP B 1 44 ? -15.006 13.336 -12.981 1.00 30.72 44 ASP B CA 1
ATOM 1436 C C . ASP B 1 44 ? -14.580 12.214 -13.935 1.00 30.07 44 ASP B C 1
ATOM 1437 O O . ASP B 1 44 ? -14.640 12.371 -15.129 1.00 30.05 44 ASP B O 1
ATOM 1442 N N . SER B 1 45 ? -14.213 11.059 -13.385 1.00 29.28 45 SER B N 1
ATOM 1443 C CA . SER B 1 45 ? -13.622 10.001 -14.175 1.00 28.24 45 SER B CA 1
ATOM 1444 C C . SER B 1 45 ? -14.594 8.946 -14.665 1.00 29.54 45 SER B C 1
ATOM 1445 O O . SER B 1 45 ? -14.158 7.973 -15.289 1.00 29.99 45 SER B O 1
ATOM 1448 N N . ALA B 1 46 ? -15.892 9.097 -14.406 1.00 29.46 46 ALA B N 1
ATOM 1449 C CA . ALA B 1 46 ? -16.847 8.048 -14.756 1.00 29.72 46 ALA B CA 1
ATOM 1450 C C . ALA B 1 46 ? -16.777 7.748 -16.242 1.00 30.25 46 ALA B C 1
ATOM 1451 O O . ALA B 1 46 ? -16.575 8.658 -17.054 1.00 29.41 46 ALA B O 1
ATOM 1453 N N . TYR B 1 47 ? -16.929 6.468 -16.589 1.00 28.57 47 TYR B N 1
ATOM 1454 C CA . TYR B 1 47 ? -16.996 6.061 -17.975 1.00 29.20 47 TYR B CA 1
ATOM 1455 C C . TYR B 1 47 ? -18.149 6.767 -18.675 1.00 29.93 47 TYR B C 1
ATOM 1456 O O . TYR B 1 47 ? -19.243 6.824 -18.114 1.00 27.60 47 TYR B O 1
ATOM 1465 N N . HIS B 1 48 ? -17.898 7.306 -19.881 1.00 30.63 48 HIS B N 1
ATOM 1466 C CA . HIS B 1 48 ? -18.963 7.931 -20.671 1.00 31.86 48 HIS B CA 1
ATOM 1467 C C . HIS B 1 48 ? -18.503 8.285 -22.103 1.00 32.92 48 HIS B C 1
ATOM 1468 O O . HIS B 1 48 ? -17.345 8.642 -22.316 1.00 31.60 48 HIS B O 1
ATOM 1475 N N . THR B 1 49 ? -19.420 8.167 -23.056 1.00 33.37 49 THR B N 1
ATOM 1476 C CA . THR B 1 49 ? -19.181 8.564 -24.437 1.00 34.75 49 THR B CA 1
ATOM 1477 C C . THR B 1 49 ? -19.568 10.053 -24.595 1.00 35.97 49 THR B C 1
ATOM 1478 O O . THR B 1 49 ? -20.192 10.628 -23.697 1.00 35.94 49 THR B O 1
ATOM 1482 N N . PRO B 1 50 ? -19.189 10.691 -25.716 1.00 36.50 50 PRO B N 1
ATOM 1483 C CA . PRO B 1 50 ? -19.518 12.128 -25.829 1.00 37.73 50 PRO B CA 1
ATOM 1484 C C . PRO B 1 50 ? -21.007 12.433 -25.686 1.00 37.72 50 PRO B C 1
ATOM 1485 O O . PRO B 1 50 ? -21.383 13.370 -25.009 1.00 38.50 50 PRO B O 1
ATOM 1489 N N . ALA B 1 51 ? -21.844 11.603 -26.275 1.00 38.32 51 ALA B N 1
ATOM 1490 C CA . ALA B 1 51 ? -23.287 11.763 -26.173 1.00 38.95 51 ALA B CA 1
ATOM 1491 C C . ALA B 1 51 ? -23.744 11.942 -24.743 1.00 38.64 51 ALA B C 1
ATOM 1492 O O . ALA B 1 51 ? -24.766 12.570 -24.501 1.00 38.62 51 ALA B O 1
ATOM 1494 N N . LEU B 1 52 ? -22.995 11.391 -23.780 1.00 37.08 52 LEU B N 1
ATOM 1495 C CA . LEU B 1 52 ? -23.400 11.464 -22.386 1.00 36.86 52 LEU B CA 1
ATOM 1496 C C . LEU B 1 52 ? -22.742 12.557 -21.564 1.00 37.14 52 LEU B C 1
ATOM 1497 O O . LEU B 1 52 ? -23.070 12.715 -20.399 1.00 37.30 52 LEU B O 1
ATOM 1502 N N . ASP B 1 53 ? -21.855 13.353 -22.168 1.00 38.41 53 ASP B N 1
ATOM 1503 C CA . ASP B 1 53 ? -21.256 14.532 -21.500 1.00 38.37 53 ASP B CA 1
ATOM 1504 C C . ASP B 1 53 ? -22.236 15.351 -20.650 1.00 38.70 53 ASP B C 1
ATOM 1505 O O . ASP B 1 53 ? -21.928 15.725 -19.510 1.00 38.31 53 ASP B O 1
ATOM 1510 N N . PRO B 1 54 ? -23.398 15.691 -21.217 1.00 40.35 54 PRO B N 1
ATOM 1511 C CA . PRO B 1 54 ? -24.319 16.550 -20.458 1.00 40.95 54 PRO B CA 1
ATOM 1512 C C . PRO B 1 54 ? -24.975 15.818 -19.298 1.00 39.54 54 PRO B C 1
ATOM 1513 O O . PRO B 1 54 ? -25.305 16.443 -18.295 1.00 38.57 54 PRO B O 1
ATOM 1517 N N . VAL B 1 55 ? -25.185 14.513 -19.439 1.00 38.39 55 VAL B N 1
ATOM 1518 C CA . VAL B 1 55 ? -25.726 13.739 -18.322 1.00 37.37 55 VAL B CA 1
ATOM 1519 C C . VAL B 1 55 ? -24.734 13.752 -17.149 1.00 35.55 55 VAL B C 1
ATOM 1520 O O . VAL B 1 55 ? -25.099 13.990 -15.990 1.00 35.59 55 VAL B O 1
ATOM 1524 N N . LEU B 1 56 ? -23.463 13.512 -17.447 1.00 34.75 56 LEU B N 1
ATOM 1525 C CA . LEU B 1 56 ? -22.448 13.505 -16.401 1.00 32.97 56 LEU B CA 1
ATOM 1526 C C . LEU B 1 56 ? -22.302 14.906 -15.818 1.00 33.71 56 LEU B C 1
ATOM 1527 O O . LEU B 1 56 ? -22.234 15.055 -14.619 1.00 32.46 56 LEU B O 1
ATOM 1532 N N . SER B 1 57 ? -22.303 15.935 -16.666 1.00 35.36 57 SER B N 1
ATOM 1533 C CA . SER B 1 57 ? -22.254 17.300 -16.196 1.00 37.43 57 SER B CA 1
ATOM 1534 C C . SER B 1 57 ? -23.301 17.566 -15.140 1.00 37.93 57 SER B C 1
ATOM 1535 O O . SER B 1 57 ? -23.026 18.231 -14.142 1.00 37.20 57 SER B O 1
ATOM 1538 N N . GLU B 1 58 ? -24.516 17.081 -15.382 1.00 39.10 58 GLU B N 1
ATOM 1539 C CA . GLU B 1 58 ? -25.632 17.351 -14.466 1.00 40.34 58 GLU B CA 1
ATOM 1540 C C . GLU B 1 58 ? -25.341 16.779 -13.101 1.00 37.96 58 GLU B C 1
ATOM 1541 O O . GLU B 1 58 ? -25.501 17.438 -12.061 1.00 36.21 58 GLU B O 1
ATOM 1547 N N . LEU B 1 59 ? -24.856 15.541 -13.118 1.00 35.65 59 LEU B N 1
ATOM 1548 C CA . LEU B 1 59 ? -24.529 14.826 -11.903 1.00 34.07 59 LEU B CA 1
ATOM 1549 C C . LEU B 1 59 ? -23.433 15.552 -11.089 1.00 32.83 59 LEU B C 1
ATOM 1550 O O . LEU B 1 59 ? -23.554 15.760 -9.889 1.00 31.39 59 LEU B O 1
ATOM 1555 N N . LEU B 1 60 ? -22.347 15.901 -11.767 1.00 32.18 60 LEU B N 1
ATOM 1556 C CA . LEU B 1 60 ? -21.195 16.449 -11.096 1.00 31.98 60 LEU B CA 1
ATOM 1557 C C . LEU B 1 60 ? -21.516 17.849 -10.556 1.00 33.30 60 LEU B C 1
ATOM 1558 O O . LEU B 1 60 ? -21.096 18.225 -9.437 1.00 31.99 60 LEU B O 1
ATOM 1563 N N . ASP B 1 61 ? -22.303 18.605 -11.325 1.00 35.30 61 ASP B N 1
ATOM 1564 C CA . ASP B 1 61 ? -22.683 19.944 -10.913 1.00 37.34 61 ASP B CA 1
ATOM 1565 C C . ASP B 1 61 ? -23.538 19.921 -9.626 1.00 37.24 61 ASP B C 1
ATOM 1566 O O . ASP B 1 61 ? -23.359 20.771 -8.762 1.00 36.89 61 ASP B O 1
ATOM 1571 N N . ALA B 1 62 ? -24.423 18.927 -9.488 1.00 37.12 62 ALA B N 1
ATOM 1572 C CA . ALA B 1 62 ? -25.207 18.755 -8.243 1.00 36.85 62 ALA B CA 1
ATOM 1573 C C . ALA B 1 62 ? -24.290 18.381 -7.065 1.00 35.43 62 ALA B C 1
ATOM 1574 O O . ALA B 1 62 ? -24.448 18.878 -5.938 1.00 34.66 62 ALA B O 1
ATOM 1576 N N . GLU B 1 63 ? -23.315 17.520 -7.335 1.00 33.72 63 GLU B N 1
ATOM 1577 C CA . GLU B 1 63 ? -22.412 17.067 -6.275 1.00 32.66 63 GLU B CA 1
ATOM 1578 C C . GLU B 1 63 ? -21.610 18.283 -5.771 1.00 33.52 63 GLU B C 1
ATOM 1579 O O . GLU B 1 63 ? -21.504 18.516 -4.545 1.00 33.02 63 GLU B O 1
ATOM 1585 N N . ALA B 1 64 ? -21.073 19.047 -6.730 1.00 34.43 64 ALA B N 1
ATOM 1586 C CA . ALA B 1 64 ? -20.384 20.311 -6.459 1.00 36.10 64 ALA B CA 1
ATOM 1587 C C . ALA B 1 64 ? -21.245 21.234 -5.578 1.00 37.83 64 ALA B C 1
ATOM 1588 O O . ALA B 1 64 ? -20.779 21.763 -4.575 1.00 37.99 64 ALA B O 1
ATOM 1590 N N . ALA B 1 65 ? -22.499 21.433 -5.971 1.00 39.63 65 ALA B N 1
ATOM 1591 C CA . ALA B 1 65 ? -23.421 22.286 -5.211 1.00 41.83 65 ALA B CA 1
ATOM 1592 C C . ALA B 1 65 ? -23.578 21.819 -3.761 1.00 42.38 65 ALA B C 1
ATOM 1593 O O . ALA B 1 65 ? -23.598 22.655 -2.846 1.00 41.86 65 ALA B O 1
ATOM 1595 N N . HIS B 1 66 ? -23.691 20.499 -3.546 1.00 42.20 66 HIS B N 1
ATOM 1596 C CA . HIS B 1 66 ? -23.797 19.974 -2.169 1.00 43.62 66 HIS B CA 1
ATOM 1597 C C . HIS B 1 66 ? -22.516 20.246 -1.404 1.00 42.09 66 HIS B C 1
ATOM 1598 O O . HIS B 1 66 ? -22.560 20.567 -0.217 1.00 41.94 66 HIS B O 1
ATOM 1605 N N . ALA B 1 67 ? -21.373 20.019 -2.068 1.00 41.21 67 ALA B N 1
ATOM 1606 C CA . ALA B 1 67 ? -20.069 20.314 -1.471 1.00 39.96 67 ALA B CA 1
ATOM 1607 C C . ALA B 1 67 ? -19.996 21.778 -1.025 1.00 40.91 67 ALA B C 1
ATOM 1608 O O . ALA B 1 67 ? -19.458 22.080 0.040 1.00 38.94 67 ALA B O 1
ATOM 1610 N N . LYS B 1 68 ? -20.569 22.683 -1.823 1.00 42.43 68 LYS B N 1
ATOM 1611 C CA . LYS B 1 68 ? -20.654 24.110 -1.419 1.00 44.14 68 LYS B CA 1
ATOM 1612 C C . LYS B 1 68 ? -21.490 24.363 -0.155 1.00 44.15 68 LYS B C 1
ATOM 1613 O O . LYS B 1 68 ? -21.120 25.194 0.688 1.00 44.67 68 LYS B O 1
ATOM 1619 N N . ASP B 1 69 ? -22.617 23.671 -0.015 1.00 43.75 69 ASP B N 1
ATOM 1620 C CA . ASP B 1 69 ? -23.421 23.804 1.195 1.00 43.70 69 ASP B CA 1
ATOM 1621 C C . ASP B 1 69 ? -22.647 23.327 2.407 1.00 42.26 69 ASP B C 1
ATOM 1622 O O . ASP B 1 69 ? -22.759 23.900 3.492 1.00 42.36 69 ASP B O 1
ATOM 1627 N N . ALA B 1 70 ? -21.850 22.283 2.230 1.00 39.73 70 ALA B N 1
ATOM 1628 C CA . ALA B 1 70 ? -20.981 21.832 3.324 1.00 38.59 70 ALA B CA 1
ATOM 1629 C C . ALA B 1 70 ? -19.927 22.902 3.625 1.00 38.23 70 ALA B C 1
ATOM 1630 O O . ALA B 1 70 ? -19.721 23.257 4.787 1.00 39.40 70 ALA B O 1
ATOM 1640 N N . ARG B 1 72 ? -19.996 26.131 3.124 1.00 40.83 72 ARG B N 1
ATOM 1641 C CA A ARG B 1 72 ? -20.656 27.236 3.821 0.50 42.19 72 ARG B CA 1
ATOM 1642 C CA B ARG B 1 72 ? -20.641 27.247 3.807 0.50 42.53 72 ARG B CA 1
ATOM 1643 C C . ARG B 1 72 ? -20.844 26.964 5.310 1.00 42.51 72 ARG B C 1
ATOM 1644 O O . ARG B 1 72 ? -20.568 27.826 6.142 1.00 42.30 72 ARG B O 1
ATOM 1659 N N . GLN B 1 73 ? -21.315 25.759 5.658 1.00 42.87 73 GLN B N 1
ATOM 1660 C CA . GLN B 1 73 ? -21.472 25.406 7.083 1.00 43.69 73 GLN B CA 1
ATOM 1661 C C . GLN B 1 73 ? -20.125 25.400 7.807 1.00 42.64 73 GLN B C 1
ATOM 1662 O O . GLN B 1 73 ? -20.038 25.837 8.967 1.00 43.48 73 GLN B O 1
ATOM 1668 N N . ARG B 1 74 ? -19.074 24.968 7.109 1.00 41.65 74 ARG B N 1
ATOM 1669 C CA . ARG B 1 74 ? -17.706 25.024 7.663 1.00 40.53 74 ARG B CA 1
ATOM 1670 C C . ARG B 1 74 ? -17.189 26.442 7.829 1.00 41.51 74 ARG B C 1
ATOM 1671 O O . ARG B 1 74 ? -16.550 26.753 8.832 1.00 39.86 74 ARG B O 1
ATOM 1679 N N . GLN B 1 75 ? -17.429 27.303 6.841 1.00 42.41 75 GLN B N 1
ATOM 1680 C CA . GLN B 1 75 ? -17.049 28.703 7.002 1.00 44.07 75 GLN B CA 1
ATOM 1681 C C . GLN B 1 75 ? -17.662 29.302 8.271 1.00 45.01 75 GLN B C 1
ATOM 1682 O O . GLN B 1 75 ? -17.002 30.046 9.003 1.00 45.89 75 GLN B O 1
ATOM 1688 N N . GLN B 1 76 ? -18.922 28.969 8.538 1.00 45.75 76 GLN B N 1
ATOM 1689 C CA . GLN B 1 76 ? -19.618 29.458 9.753 1.00 46.68 76 GLN B CA 1
ATOM 1690 C C . GLN B 1 76 ? -19.023 28.891 11.052 1.00 45.21 76 GLN B C 1
ATOM 1691 O O . GLN B 1 76 ? -18.932 29.591 12.067 1.00 45.75 76 GLN B O 1
ATOM 1697 N N . PHE B 1 77 ? -18.639 27.625 11.036 1.00 43.44 77 PHE B N 1
ATOM 1698 C CA . PHE B 1 77 ? -18.000 27.042 12.185 1.00 42.79 77 PHE B CA 1
ATOM 1699 C C . PHE B 1 77 ? -16.684 27.766 12.480 1.00 41.87 77 PHE B C 1
ATOM 1700 O O . PHE B 1 77 ? -16.406 28.093 13.633 1.00 42.75 77 PHE B O 1
ATOM 1708 N N . VAL B 1 78 ? -15.879 28.026 11.452 1.00 40.35 78 VAL B N 1
ATOM 1709 C CA . VAL B 1 78 ? -14.526 28.558 11.675 1.00 39.00 78 VAL B CA 1
ATOM 1710 C C . VAL B 1 78 ? -14.587 29.975 12.250 1.00 40.75 78 VAL B C 1
ATOM 1711 O O . VAL B 1 78 ? -13.749 30.337 13.071 1.00 38.92 78 VAL B O 1
ATOM 1715 N N . ALA B 1 79 ? -15.609 30.735 11.848 1.00 42.56 79 ALA B N 1
ATOM 1716 C CA . ALA B 1 79 ? -15.887 32.066 12.418 1.00 44.83 79 ALA B CA 1
ATOM 1717 C C . ALA B 1 79 ? -16.076 32.051 13.934 1.00 45.45 79 ALA B C 1
ATOM 1718 O O . ALA B 1 79 ? -15.851 33.067 14.600 1.00 46.95 79 ALA B O 1
ATOM 1720 N N . THR B 1 80 ? -16.524 30.929 14.486 1.00 45.04 80 THR B N 1
ATOM 1721 C CA . THR B 1 80 ? -16.684 30.839 15.930 1.00 45.70 80 THR B CA 1
ATOM 1722 C C . THR B 1 80 ? -15.334 30.668 16.637 1.00 44.60 80 THR B C 1
ATOM 1723 O O . THR B 1 80 ? -15.267 30.820 17.853 1.00 46.02 80 THR B O 1
ATOM 1727 N N . THR B 1 81 ? -14.264 30.396 15.882 1.00 42.54 81 THR B N 1
ATOM 1728 C CA . THR B 1 81 ? -12.971 30.018 16.451 1.00 40.53 81 THR B CA 1
ATOM 1729 C C . THR B 1 81 ? -11.952 31.128 16.259 1.00 40.75 81 THR B C 1
ATOM 1730 O O . THR B 1 81 ? -12.205 32.075 15.528 1.00 40.49 81 THR B O 1
ATOM 1734 N N . SER B 1 82 ? -10.788 30.995 16.893 1.00 39.73 82 SER B N 1
ATOM 1735 C CA . SER B 1 82 ? -9.719 31.968 16.682 1.00 40.40 82 SER B CA 1
ATOM 1736 C C . SER B 1 82 ? -8.780 31.587 15.510 1.00 38.73 82 SER B C 1
ATOM 1737 O O . SER B 1 82 ? -7.797 32.281 15.264 1.00 39.92 82 SER B O 1
ATOM 1740 N N . ALA B 1 83 ? -9.112 30.529 14.771 1.00 36.98 83 ALA B N 1
ATOM 1741 C CA . ALA B 1 83 ? -8.399 30.185 13.530 1.00 36.24 83 ALA B CA 1
ATOM 1742 C C . ALA B 1 83 ? -8.378 31.412 12.658 1.00 36.79 83 ALA B C 1
ATOM 1743 O O . ALA B 1 83 ? -9.394 32.092 12.581 1.00 38.01 83 ALA B O 1
ATOM 1745 N N . PRO B 1 84 ? -7.255 31.699 11.993 1.00 36.66 84 PRO B N 1
ATOM 1746 C CA . PRO B 1 84 ? -7.259 32.989 11.273 1.00 38.59 84 PRO B CA 1
ATOM 1747 C C . PRO B 1 84 ? -8.219 33.044 10.079 1.00 39.19 84 PRO B C 1
ATOM 1748 O O . PRO B 1 84 ? -8.861 34.067 9.870 1.00 41.12 84 PRO B O 1
ATOM 1752 N N . ASN B 1 85 ? -8.335 31.966 9.296 1.00 38.01 85 ASN B N 1
ATOM 1753 C CA . ASN B 1 85 ? -9.171 32.031 8.087 1.00 38.34 85 ASN B CA 1
ATOM 1754 C C . ASN B 1 85 ? -9.546 30.654 7.553 1.00 37.52 85 ASN B C 1
ATOM 1755 O O . ASN B 1 85 ? -8.997 29.636 7.999 1.00 37.35 85 ASN B O 1
ATOM 1760 N N . LEU B 1 86 ? -10.509 30.625 6.639 1.00 37.41 86 LEU B N 1
ATOM 1761 C CA . LEU B 1 86 ? -10.829 29.412 5.877 1.00 35.81 86 LEU B CA 1
ATOM 1762 C C . LEU B 1 86 ? -11.017 29.779 4.424 1.00 37.24 86 LEU B C 1
ATOM 1763 O O . LEU B 1 86 ? -11.866 30.611 4.096 1.00 38.18 86 LEU B O 1
ATOM 1768 N N . LYS B 1 87 ? -10.184 29.195 3.572 1.00 36.92 87 LYS B N 1
ATOM 1769 C CA . LYS B 1 87 ? -10.400 29.186 2.137 1.00 38.51 87 LYS B CA 1
ATOM 1770 C C . LYS B 1 87 ? -11.147 27.874 1.826 1.00 37.53 87 LYS B C 1
ATOM 1771 O O . LYS B 1 87 ? -10.799 26.811 2.366 1.00 35.05 87 LYS B O 1
ATOM 1777 N N . THR B 1 88 ? -12.215 27.943 1.041 1.00 37.56 88 THR B N 1
ATOM 1778 C CA . THR B 1 88 ? -12.915 26.727 0.638 1.00 37.09 88 THR B CA 1
ATOM 1779 C C . THR B 1 88 ? -12.774 26.598 -0.848 1.00 38.09 88 THR B C 1
ATOM 1780 O O . THR B 1 88 ? -12.752 27.614 -1.561 1.00 38.09 88 THR B O 1
ATOM 1784 N N . GLU B 1 89 ? -12.648 25.357 -1.323 1.00 36.71 89 GLU B N 1
ATOM 1785 C CA . GLU B 1 89 ? -12.446 25.123 -2.739 1.00 37.50 89 GLU B CA 1
ATOM 1786 C C . GLU B 1 89 ? -12.988 23.800 -3.243 1.00 35.90 89 GLU B C 1
ATOM 1787 O O . GLU B 1 89 ? -12.913 22.760 -2.566 1.00 33.56 89 GLU B O 1
ATOM 1793 N N . ILE B 1 90 ? -13.522 23.842 -4.457 1.00 35.63 90 ILE B N 1
ATOM 1794 C CA . ILE B 1 90 ? -14.110 22.662 -5.057 1.00 34.76 90 ILE B CA 1
ATOM 1795 C C . ILE B 1 90 ? -13.476 22.531 -6.408 1.00 35.57 90 ILE B C 1
ATOM 1796 O O . ILE B 1 90 ? -13.480 23.479 -7.180 1.00 35.58 90 ILE B O 1
ATOM 1801 N N . SER B 1 91 ? -12.904 21.367 -6.679 1.00 34.34 91 SER B N 1
ATOM 1802 C CA . SER B 1 91 ? -12.215 21.117 -7.928 1.00 35.73 91 SER B CA 1
ATOM 1803 C C . SER B 1 91 ? -12.832 19.871 -8.574 1.00 35.09 91 SER B C 1
ATOM 1804 O O . SER B 1 91 ? -13.469 19.071 -7.874 1.00 34.99 91 SER B O 1
ATOM 1807 N N . TYR B 1 92 ? -12.586 19.701 -9.867 1.00 35.71 92 TYR B N 1
ATOM 1808 C CA . TYR B 1 92 ? -12.997 18.544 -10.644 1.00 36.14 92 TYR B CA 1
ATOM 1809 C C . TYR B 1 92 ? -11.755 17.794 -11.160 1.00 35.55 92 TYR B C 1
ATOM 1810 O O . TYR B 1 92 ? -10.895 18.371 -11.867 1.00 36.60 92 TYR B O 1
ATOM 1819 N N . GLY B 1 93 ? -11.688 16.498 -10.863 1.00 33.51 93 GLY B N 1
ATOM 1820 C CA . GLY B 1 93 ? -10.613 15.636 -11.343 1.00 32.66 93 GLY B CA 1
ATOM 1821 C C . GLY B 1 93 ? -10.636 14.303 -10.575 1.00 31.29 93 GLY B C 1
ATOM 1822 O O . GLY B 1 93 ? -11.603 14.013 -9.892 1.00 30.03 93 GLY B O 1
ATOM 1823 N N . ILE B 1 94 ? -9.558 13.531 -10.673 1.00 30.15 94 ILE B N 1
ATOM 1824 C CA . ILE B 1 94 ? -9.354 12.344 -9.836 1.00 30.17 94 ILE B CA 1
ATOM 1825 C C . ILE B 1 94 ? -8.906 12.825 -8.460 1.00 28.69 94 ILE B C 1
ATOM 1826 O O . ILE B 1 94 ? -7.876 13.473 -8.369 1.00 29.19 94 ILE B O 1
ATOM 1831 N N . PRO B 1 95 ? -9.664 12.497 -7.385 1.00 26.94 95 PRO B N 1
ATOM 1832 C CA . PRO B 1 95 ? -9.319 13.068 -6.079 1.00 26.39 95 PRO B CA 1
ATOM 1833 C C . PRO B 1 95 ? -7.869 12.982 -5.656 1.00 25.67 95 PRO B C 1
ATOM 1834 O O . PRO B 1 95 ? -7.252 14.012 -5.431 1.00 25.70 95 PRO B O 1
ATOM 1838 N N . LYS B 1 96 ? -7.320 11.780 -5.543 1.00 24.69 96 LYS B N 1
ATOM 1839 C CA . LYS B 1 96 ? -5.952 11.640 -5.024 1.00 24.34 96 LYS B CA 1
ATOM 1840 C C . LYS B 1 96 ? -4.925 12.391 -5.897 1.00 24.85 96 LYS B C 1
ATOM 1841 O O . LYS B 1 96 ? -4.001 13.023 -5.346 1.00 24.96 96 LYS B O 1
ATOM 1847 N N . HIS B 1 97 ? -5.072 12.323 -7.230 1.00 24.71 97 HIS B N 1
ATOM 1848 C CA . HIS B 1 97 ? -4.164 13.057 -8.134 1.00 25.20 97 HIS B CA 1
ATOM 1849 C C . HIS B 1 97 ? -4.309 14.569 -7.881 1.00 26.42 97 HIS B C 1
ATOM 1850 O O . HIS B 1 97 ? -3.319 15.323 -7.885 1.00 26.16 97 HIS B O 1
ATOM 1857 N N . THR B 1 98 ? -5.557 15.003 -7.721 1.00 26.55 98 THR B N 1
ATOM 1858 C CA . THR B 1 98 ? -5.868 16.436 -7.569 1.00 26.88 98 THR B CA 1
ATOM 1859 C C . THR B 1 98 ? -5.317 17.024 -6.300 1.00 26.30 98 THR B C 1
ATOM 1860 O O . THR B 1 98 ? -4.849 18.183 -6.300 1.00 27.72 98 THR B O 1
ATOM 1864 N N . ILE B 1 99 ? -5.359 16.235 -5.223 1.00 24.52 99 ILE B N 1
ATOM 1865 C CA . ILE B 1 99 ? -4.861 16.628 -3.908 1.00 24.27 99 ILE B CA 1
ATOM 1866 C C . ILE B 1 99 ? -3.339 16.732 -3.959 1.00 25.94 99 ILE B C 1
ATOM 1867 O O . ILE B 1 99 ? -2.770 17.716 -3.459 1.00 26.89 99 ILE B O 1
ATOM 1872 N N . GLU B 1 100 ? -2.685 15.727 -4.533 1.00 24.68 100 GLU B N 1
ATOM 1873 C CA . GLU B 1 100 ? -1.253 15.789 -4.773 1.00 25.06 100 GLU B CA 1
ATOM 1874 C C . GLU B 1 100 ? -0.872 17.047 -5.572 1.00 26.35 100 GLU B C 1
ATOM 1875 O O . GLU B 1 100 ? 0.015 17.793 -5.148 1.00 26.88 100 GLU B O 1
ATOM 1881 N N . ASP B 1 101 ? -1.506 17.249 -6.718 1.00 26.24 101 ASP B N 1
ATOM 1882 C CA . ASP B 1 101 ? -1.220 18.419 -7.539 1.00 28.35 101 ASP B CA 1
ATOM 1883 C C . ASP B 1 101 ? -1.402 19.700 -6.721 1.00 28.66 101 ASP B C 1
ATOM 1884 O O . ASP B 1 101 ? -0.533 20.548 -6.750 1.00 30.66 101 ASP B O 1
ATOM 1889 N N . TYR B 1 102 ? -2.509 19.840 -5.997 1.00 27.98 102 TYR B N 1
ATOM 1890 C CA . TYR B 1 102 ? -2.796 21.042 -5.227 1.00 28.61 102 TYR B CA 1
ATOM 1891 C C . TYR B 1 102 ? -1.669 21.391 -4.257 1.00 29.04 102 TYR B C 1
ATOM 1892 O O . TYR B 1 102 ? -1.197 22.559 -4.213 1.00 29.96 102 TYR B O 1
ATOM 1901 N N . ALA B 1 103 ? -1.211 20.398 -3.516 1.00 26.81 103 ALA B N 1
ATOM 1902 C CA . ALA B 1 103 ? -0.092 20.582 -2.606 1.00 27.72 103 ALA B CA 1
ATOM 1903 C C . ALA B 1 103 ? 1.215 20.929 -3.294 1.00 28.48 103 ALA B C 1
ATOM 1904 O O . ALA B 1 103 ? 1.972 21.763 -2.765 1.00 30.02 103 ALA B O 1
ATOM 1906 N N . LYS B 1 104 ? 1.483 20.351 -4.475 1.00 28.31 104 LYS B N 1
ATOM 1907 C CA . LYS B 1 104 ? 2.748 20.647 -5.165 1.00 29.63 104 LYS B CA 1
ATOM 1908 C C . LYS B 1 104 ? 2.635 21.972 -5.922 1.00 30.76 104 LYS B C 1
ATOM 1909 O O . LYS B 1 104 ? 3.633 22.661 -6.076 1.00 31.90 104 LYS B O 1
ATOM 1915 N N . GLN B 1 105 ? 1.424 22.329 -6.340 1.00 30.76 105 GLN B N 1
ATOM 1916 C CA . GLN B 1 105 ? 1.172 23.637 -7.000 1.00 33.36 105 GLN B CA 1
ATOM 1917 C C . GLN B 1 105 ? 1.026 24.833 -6.035 1.00 33.37 105 GLN B C 1
ATOM 1918 O O . GLN B 1 105 ? 1.085 26.003 -6.465 1.00 34.43 105 GLN B O 1
ATOM 1924 N N . HIS B 1 106 ? 0.817 24.541 -4.749 1.00 31.20 106 HIS B N 1
ATOM 1925 C CA . HIS B 1 106 ? 0.851 25.541 -3.681 1.00 31.64 106 HIS B CA 1
ATOM 1926 C C . HIS B 1 106 ? 1.891 25.135 -2.671 1.00 30.88 106 HIS B C 1
ATOM 1927 O O . HIS B 1 106 ? 1.552 24.648 -1.589 1.00 31.29 106 HIS B O 1
ATOM 1934 N N . PRO B 1 107 ? 3.174 25.315 -3.005 1.00 31.14 107 PRO B N 1
ATOM 1935 C CA . PRO B 1 107 ? 4.228 24.732 -2.171 1.00 31.11 107 PRO B CA 1
ATOM 1936 C C . PRO B 1 107 ? 4.374 25.314 -0.753 1.00 30.66 107 PRO B C 1
ATOM 1937 O O . PRO B 1 107 ? 5.112 24.752 0.078 1.00 31.25 107 PRO B O 1
ATOM 1941 N N . GLU B 1 108 ? 3.654 26.401 -0.467 1.00 30.66 108 GLU B N 1
ATOM 1942 C CA . GLU B 1 108 ? 3.551 26.955 0.884 1.00 30.66 108 GLU B CA 1
ATOM 1943 C C . GLU B 1 108 ? 2.804 26.024 1.849 1.00 29.39 108 GLU B C 1
ATOM 1944 O O . GLU B 1 108 ? 2.875 26.191 3.068 1.00 28.50 108 GLU B O 1
ATOM 1950 N N . ILE B 1 109 ? 2.042 25.083 1.295 1.00 27.71 109 ILE B N 1
ATOM 1951 C CA . ILE B 1 109 ? 1.322 24.128 2.145 1.00 25.66 109 ILE B CA 1
ATOM 1952 C C . ILE B 1 109 ? 2.339 23.278 2.870 1.00 25.06 109 ILE B C 1
ATOM 1953 O O . ILE B 1 109 ? 3.234 22.666 2.263 1.00 25.20 109 ILE B O 1
ATOM 1958 N N . ASP B 1 110 ? 2.211 23.256 4.188 1.00 24.53 110 ASP B N 1
ATOM 1959 C CA . ASP B 1 110 ? 3.139 22.507 4.989 1.00 24.28 110 ASP B CA 1
ATOM 1960 C C . ASP B 1 110 ? 2.456 21.454 5.850 1.00 23.20 110 ASP B C 1
ATOM 1961 O O . ASP B 1 110 ? 3.118 20.800 6.637 1.00 24.13 110 ASP B O 1
ATOM 1966 N N . LEU B 1 111 ? 1.148 21.268 5.701 1.00 22.59 111 LEU B N 1
ATOM 1967 C CA . LEU B 1 111 ? 0.452 20.094 6.353 1.00 21.01 111 LEU B CA 1
ATOM 1968 C C . LEU B 1 111 ? -0.786 19.752 5.568 1.00 20.97 111 LEU B C 1
ATOM 1969 O O . LEU B 1 111 ? -1.508 20.664 5.121 1.00 21.77 111 LEU B O 1
ATOM 1974 N N . ILE B 1 112 ? -0.983 18.454 5.327 1.00 20.63 112 ILE B N 1
ATOM 1975 C CA . ILE B 1 112 ? -2.218 17.922 4.802 1.00 20.71 112 ILE B CA 1
ATOM 1976 C C . ILE B 1 112 ? -2.872 17.074 5.870 1.00 20.93 112 ILE B C 1
ATOM 1977 O O . ILE B 1 112 ? -2.214 16.240 6.489 1.00 19.92 112 ILE B O 1
ATOM 1982 N N . VAL B 1 113 ? -4.164 17.325 6.102 1.00 21.59 113 VAL B N 1
ATOM 1983 C CA . VAL B 1 113 ? -4.923 16.654 7.161 1.00 20.58 113 VAL B CA 1
ATOM 1984 C C . VAL B 1 113 ? -5.984 15.846 6.432 1.00 20.04 113 VAL B C 1
ATOM 1985 O O . VAL B 1 113 ? -6.703 16.377 5.618 1.00 18.53 113 VAL B O 1
ATOM 1989 N N . LEU B 1 114 ? -6.046 14.556 6.729 1.00 20.14 114 LEU B N 1
ATOM 1990 C CA . LEU B 1 114 ? -6.949 13.636 6.032 1.00 20.66 114 LEU B CA 1
ATOM 1991 C C . LEU B 1 114 ? -7.642 12.744 7.025 1.00 20.46 114 LEU B C 1
ATOM 1992 O O . LEU B 1 114 ? -7.043 12.274 7.999 1.00 20.42 114 LEU B O 1
ATOM 1997 N N . GLY B 1 115 ? -8.867 12.393 6.687 1.00 20.30 115 GLY B N 1
ATOM 1998 C CA . GLY B 1 115 ? -9.510 11.278 7.323 1.00 19.89 115 GLY B CA 1
ATOM 1999 C C . GLY B 1 115 ? -8.895 9.971 6.961 1.00 18.60 115 GLY B C 1
ATOM 2000 O O . GLY B 1 115 ? -8.454 9.790 5.850 1.00 19.59 115 GLY B O 1
ATOM 2001 N N . ALA B 1 116 ? -8.876 9.010 7.913 1.00 17.26 116 ALA B N 1
ATOM 2002 C CA . ALA B 1 116 ? -8.412 7.681 7.590 1.00 18.34 116 ALA B CA 1
ATOM 2003 C C . ALA B 1 116 ? -9.186 6.990 6.481 1.00 17.21 116 ALA B C 1
ATOM 2004 O O . ALA B 1 116 ? -8.600 6.472 5.536 1.00 17.08 116 ALA B O 1
ATOM 2006 N N . THR B 1 117 ? -10.505 7.035 6.577 1.00 17.65 117 THR B N 1
ATOM 2007 C CA . THR B 1 117 ? -11.368 6.514 5.558 1.00 18.88 117 THR B CA 1
ATOM 2008 C C . THR B 1 117 ? -12.303 7.641 5.083 1.00 19.22 117 THR B C 1
ATOM 2009 O O . THR B 1 117 ? -12.204 8.785 5.559 1.00 20.12 117 THR B O 1
ATOM 2013 N N . GLY B 1 118 ? -13.180 7.285 4.156 1.00 19.40 118 GLY B N 1
ATOM 2014 C CA . GLY B 1 118 ? -14.050 8.200 3.445 1.00 19.98 118 GLY B CA 1
ATOM 2015 C C . GLY B 1 118 ? -15.397 7.548 3.215 1.00 20.43 118 GLY B C 1
ATOM 2016 O O . GLY B 1 118 ? -15.859 6.731 4.031 1.00 20.15 118 GLY B O 1
ATOM 2017 N N . THR B 1 119 ? -16.032 7.897 2.106 1.00 21.00 119 THR B N 1
ATOM 2018 C CA . THR B 1 119 ? -17.398 7.450 1.828 1.00 22.79 119 THR B CA 1
ATOM 2019 C C . THR B 1 119 ? -17.500 5.974 1.477 1.00 22.45 119 THR B C 1
ATOM 2020 O O . THR B 1 119 ? -18.518 5.355 1.734 1.00 21.47 119 THR B O 1
ATOM 2024 N N . ASN B 1 120 ? -16.477 5.403 0.831 1.00 21.14 120 ASN B N 1
ATOM 2025 C CA . ASN B 1 120 ? -16.678 4.084 0.216 1.00 21.99 120 ASN B CA 1
ATOM 2026 C C . ASN B 1 120 ? -16.244 2.880 1.020 1.00 21.35 120 ASN B C 1
ATOM 2027 O O . ASN B 1 120 ? -16.876 1.817 0.906 1.00 21.34 120 ASN B O 1
ATOM 2032 N N . SER B 1 121 ? -15.141 2.981 1.767 1.00 21.95 121 SER B N 1
ATOM 2033 C CA . SER B 1 121 ? -14.530 1.755 2.335 1.00 21.37 121 SER B CA 1
ATOM 2034 C C . SER B 1 121 ? -14.352 1.571 3.855 1.00 21.84 121 SER B C 1
ATOM 2035 O O . SER B 1 121 ? -13.623 0.670 4.249 1.00 21.57 121 SER B O 1
ATOM 2038 N N . PRO B 1 122 ? -15.090 2.304 4.701 1.00 21.92 122 PRO B N 1
ATOM 2039 C CA . PRO B 1 122 ? -14.825 2.105 6.134 1.00 21.89 122 PRO B CA 1
ATOM 2040 C C . PRO B 1 122 ? -15.090 0.702 6.656 1.00 22.29 122 PRO B C 1
ATOM 2041 O O . PRO B 1 122 ? -14.516 0.330 7.688 1.00 21.64 122 PRO B O 1
ATOM 2045 N N . HIS B 1 123 ? -15.897 -0.105 5.947 1.00 22.27 123 HIS B N 1
ATOM 2046 C CA . HIS B 1 123 ? -16.154 -1.479 6.414 1.00 23.46 123 HIS B CA 1
ATOM 2047 C C . HIS B 1 123 ? -15.247 -2.509 5.752 1.00 23.43 123 HIS B C 1
ATOM 2048 O O . HIS B 1 123 ? -15.459 -3.733 5.904 1.00 24.09 123 HIS B O 1
ATOM 2055 N N . ARG B 1 124 ? -14.259 -2.029 5.012 1.00 21.65 124 ARG B N 1
ATOM 2056 C CA . ARG B 1 124 ? -13.349 -2.887 4.285 1.00 22.01 124 ARG B CA 1
ATOM 2057 C C . ARG B 1 124 ? -11.867 -2.646 4.584 1.00 21.81 124 ARG B C 1
ATOM 2058 O O . ARG B 1 124 ? -11.100 -3.581 4.487 1.00 22.74 124 ARG B O 1
ATOM 2066 N N . VAL B 1 125 ? -11.461 -1.398 4.865 1.00 21.93 125 VAL B N 1
ATOM 2067 C CA . VAL B 1 125 ? -10.053 -1.025 5.114 1.00 21.52 125 VAL B CA 1
ATOM 2068 C C . VAL B 1 125 ? -9.962 -0.073 6.340 1.00 21.46 125 VAL B C 1
ATOM 2069 O O . VAL B 1 125 ? -10.946 0.563 6.697 1.00 21.94 125 VAL B O 1
ATOM 2073 N N . ALA B 1 126 ? -8.807 -0.015 6.991 1.00 21.33 126 ALA B N 1
ATOM 2074 C CA . ALA B 1 126 ? -8.564 0.923 8.081 1.00 21.28 126 ALA B CA 1
ATOM 2075 C C . ALA B 1 126 ? -8.043 2.247 7.541 1.00 20.11 126 ALA B C 1
ATOM 2076 O O . ALA B 1 126 ? -8.111 3.252 8.231 1.00 20.49 126 ALA B O 1
ATOM 2078 N N . VAL B 1 127 ? -7.480 2.233 6.325 1.00 18.85 127 VAL B N 1
ATOM 2079 C CA A VAL B 1 127 ? -7.052 3.470 5.647 0.60 18.43 127 VAL B CA 1
ATOM 2080 C CA B VAL B 1 127 ? -7.057 3.463 5.645 0.40 18.39 127 VAL B CA 1
ATOM 2081 C C . VAL B 1 127 ? -7.445 3.367 4.188 1.00 17.93 127 VAL B C 1
ATOM 2082 O O . VAL B 1 127 ? -7.159 2.370 3.537 1.00 17.77 127 VAL B O 1
ATOM 2089 N N . GLY B 1 128 ? -8.090 4.413 3.663 1.00 18.13 128 GLY B N 1
ATOM 2090 C CA . GLY B 1 128 ? -8.552 4.387 2.250 1.00 18.68 128 GLY B CA 1
ATOM 2091 C C . GLY B 1 128 ? -7.487 4.709 1.214 1.00 17.96 128 GLY B C 1
ATOM 2092 O O . GLY B 1 128 ? -6.375 5.122 1.552 1.00 18.13 128 GLY B O 1
ATOM 2093 N N . SER B 1 129 ? -7.825 4.499 -0.050 1.00 16.84 129 SER B N 1
ATOM 2094 C CA . SER B 1 129 ? -6.832 4.564 -1.108 1.00 18.47 129 SER B CA 1
ATOM 2095 C C . SER B 1 129 ? -6.428 6.022 -1.392 1.00 18.25 129 SER B C 1
ATOM 2096 O O . SER B 1 129 ? -5.286 6.257 -1.806 1.00 19.84 129 SER B O 1
ATOM 2099 N N . THR B 1 130 ? -7.324 6.964 -1.123 1.00 17.15 130 THR B N 1
ATOM 2100 C CA . THR B 1 130 ? -7.030 8.407 -1.323 1.00 18.36 130 THR B CA 1
ATOM 2101 C C . THR B 1 130 ? -5.984 8.822 -0.292 1.00 18.98 130 THR B C 1
ATOM 2102 O O . THR B 1 130 ? -4.952 9.369 -0.637 1.00 20.60 130 THR B O 1
ATOM 2106 N N . THR B 1 131 ? -6.200 8.446 0.963 1.00 19.49 131 THR B N 1
ATOM 2107 C CA . THR B 1 131 ? -5.253 8.737 2.025 1.00 19.81 131 THR B CA 1
ATOM 2108 C C . THR B 1 131 ? -3.910 8.096 1.803 1.00 20.88 131 THR B C 1
ATOM 2109 O O . THR B 1 131 ? -2.882 8.759 1.973 1.00 20.06 131 THR B O 1
ATOM 2113 N N . SER B 1 132 ? -3.927 6.802 1.468 1.00 20.28 132 SER B N 1
ATOM 2114 C CA A SER B 1 132 ? -2.733 6.049 1.137 0.50 21.24 132 SER B CA 1
ATOM 2115 C CA B SER B 1 132 ? -2.690 6.090 1.184 0.50 20.64 132 SER B CA 1
ATOM 2116 C C . SER B 1 132 ? -1.885 6.768 0.092 1.00 20.92 132 SER B C 1
ATOM 2117 O O . SER B 1 132 ? -0.655 6.931 0.260 1.00 20.96 132 SER B O 1
ATOM 2122 N N . TYR B 1 133 ? -2.547 7.184 -0.983 1.00 20.57 133 TYR B N 1
ATOM 2123 C CA . TYR B 1 133 ? -1.864 7.826 -2.109 1.00 22.05 133 TYR B CA 1
ATOM 2124 C C . TYR B 1 133 ? -1.270 9.181 -1.714 1.00 22.77 133 TYR B C 1
ATOM 2125 O O . TYR B 1 133 ? -0.176 9.533 -2.131 1.00 23.16 133 TYR B O 1
ATOM 2134 N N . VAL B 1 134 ? -1.992 9.939 -0.916 1.00 22.82 134 VAL B N 1
ATOM 2135 C CA . VAL B 1 134 ? -1.533 11.281 -0.532 1.00 21.81 134 VAL B CA 1
ATOM 2136 C C . VAL B 1 134 ? -0.428 11.175 0.500 1.00 21.30 134 VAL B C 1
ATOM 2137 O O . VAL B 1 134 ? 0.553 11.929 0.449 1.00 21.16 134 VAL B O 1
ATOM 2141 N N . VAL B 1 135 ? -0.525 10.205 1.428 1.00 18.85 135 VAL B N 1
ATOM 2142 C CA . VAL B 1 135 ? 0.548 10.043 2.376 1.00 18.31 135 VAL B CA 1
ATOM 2143 C C . VAL B 1 135 ? 1.871 9.804 1.585 1.00 20.18 135 VAL B C 1
ATOM 2144 O O . VAL B 1 135 ? 2.910 10.463 1.821 1.00 20.02 135 VAL B O 1
ATOM 2148 N N . ASP B 1 136 ? 1.789 8.929 0.593 1.00 20.34 136 ASP B N 1
ATOM 2149 C CA A ASP B 1 136 ? 2.926 8.574 -0.248 0.60 21.18 136 ASP B CA 1
ATOM 2150 C CA B ASP B 1 136 ? 2.936 8.597 -0.243 0.40 21.94 136 ASP B CA 1
ATOM 2151 C C . ASP B 1 136 ? 3.434 9.793 -1.045 1.00 22.99 136 ASP B C 1
ATOM 2152 O O . ASP B 1 136 ? 4.612 10.124 -1.000 1.00 25.19 136 ASP B O 1
ATOM 2161 N N . HIS B 1 137 ? 2.540 10.442 -1.778 1.00 23.64 137 HIS B N 1
ATOM 2162 C CA . HIS B 1 137 ? 2.956 11.424 -2.800 1.00 24.89 137 HIS B CA 1
ATOM 2163 C C . HIS B 1 137 ? 3.063 12.882 -2.303 1.00 24.75 137 HIS B C 1
ATOM 2164 O O . HIS B 1 137 ? 3.473 13.747 -3.063 1.00 25.09 137 HIS B O 1
ATOM 2171 N N . ALA B 1 138 ? 2.710 13.166 -1.048 1.00 23.03 138 ALA B N 1
ATOM 2172 C CA . ALA B 1 138 ? 2.756 14.550 -0.571 1.00 23.73 138 ALA B CA 1
ATOM 2173 C C . ALA B 1 138 ? 4.171 15.087 -0.390 1.00 24.10 138 ALA B C 1
ATOM 2174 O O . ALA B 1 138 ? 5.083 14.410 0.068 1.00 23.90 138 ALA B O 1
ATOM 2176 N N . PRO B 1 139 ? 4.343 16.358 -0.702 1.00 26.25 139 PRO B N 1
ATOM 2177 C CA . PRO B 1 139 ? 5.630 16.987 -0.509 1.00 27.06 139 PRO B CA 1
ATOM 2178 C C . PRO B 1 139 ? 5.863 17.425 0.936 1.00 27.68 139 PRO B C 1
ATOM 2179 O O . PRO B 1 139 ? 7.005 17.831 1.265 1.00 28.46 139 PRO B O 1
ATOM 2183 N N . CYS B 1 140 ? 4.831 17.311 1.777 1.00 24.72 140 CYS B N 1
ATOM 2184 C CA . CYS B 1 140 ? 4.859 17.852 3.147 1.00 24.11 140 CYS B CA 1
ATOM 2185 C C . CYS B 1 140 ? 4.358 16.833 4.164 1.00 22.36 140 CYS B C 1
ATOM 2186 O O . CYS B 1 140 ? 4.023 15.715 3.782 1.00 20.72 140 CYS B O 1
ATOM 2189 N N . ASN B 1 141 ? 4.320 17.227 5.439 1.00 21.56 141 ASN B N 1
ATOM 2190 C CA . ASN B 1 141 ? 3.822 16.391 6.520 1.00 21.11 141 ASN B CA 1
ATOM 2191 C C . ASN B 1 141 ? 2.371 16.033 6.211 1.00 20.77 141 ASN B C 1
ATOM 2192 O O . ASN B 1 141 ? 1.619 16.855 5.653 1.00 19.73 141 ASN B O 1
ATOM 2197 N N . VAL B 1 142 ? 1.960 14.831 6.586 1.00 19.16 142 VAL B N 1
ATOM 2198 C CA . VAL B 1 142 ? 0.549 14.451 6.399 1.00 19.25 142 VAL B CA 1
ATOM 2199 C C . VAL B 1 142 ? 0.092 13.813 7.667 1.00 19.20 142 VAL B C 1
ATOM 2200 O O . VAL B 1 142 ? 0.809 12.962 8.237 1.00 19.13 142 VAL B O 1
ATOM 2204 N N . ILE B 1 143 ? -1.078 14.217 8.131 1.00 18.57 143 ILE B N 1
ATOM 2205 C CA . ILE B 1 143 ? -1.616 13.624 9.338 1.00 17.86 143 ILE B CA 1
ATOM 2206 C C . ILE B 1 143 ? -2.946 12.971 9.032 1.00 18.04 143 ILE B C 1
ATOM 2207 O O . ILE B 1 143 ? -3.808 13.546 8.347 1.00 19.74 143 ILE B O 1
ATOM 2212 N N . VAL B 1 144 ? -3.073 11.758 9.534 1.00 18.07 144 VAL B N 1
ATOM 2213 C CA . VAL B 1 144 ? -4.245 10.927 9.309 1.00 18.62 144 VAL B CA 1
ATOM 2214 C C . VAL B 1 144 ? -5.068 10.912 10.598 1.00 18.73 144 VAL B C 1
ATOM 2215 O O . VAL B 1 144 ? -4.575 10.553 11.675 1.00 18.67 144 VAL B O 1
ATOM 2219 N N . ILE B 1 145 ? -6.326 11.318 10.467 1.00 19.06 145 ILE B N 1
ATOM 2220 C CA . ILE B 1 145 ? -7.255 11.449 11.587 1.00 20.22 145 ILE B CA 1
ATOM 2221 C C . ILE B 1 145 ? -8.258 10.283 11.660 1.00 21.81 145 ILE B C 1
ATOM 2222 O O . ILE B 1 145 ? -8.997 10.003 10.721 1.00 22.10 145 ILE B O 1
ATOM 2227 N N . ARG B 1 146 ? -8.258 9.608 12.796 1.00 23.34 146 ARG B N 1
ATOM 2228 C CA . ARG B 1 146 ? -9.210 8.580 13.096 1.00 25.88 146 ARG B CA 1
ATOM 2229 C C . ARG B 1 146 ? -9.609 8.633 14.578 1.00 28.04 146 ARG B C 1
ATOM 2230 O O . ARG B 1 146 ? -10.399 7.772 14.945 1.00 28.18 146 ARG B O 1
ATOM 2239 N N . ASN C 1 2 ? 1.031 -17.019 -30.070 1.00 47.50 2 ASN C N 1
ATOM 2240 C CA . ASN C 1 2 ? 0.790 -17.786 -28.806 1.00 46.13 2 ASN C CA 1
ATOM 2241 C C . ASN C 1 2 ? 1.935 -17.614 -27.785 1.00 43.94 2 ASN C C 1
ATOM 2242 O O . ASN C 1 2 ? 2.881 -18.423 -27.670 1.00 44.32 2 ASN C O 1
ATOM 2247 N N . ALA C 1 3 ? 1.819 -16.503 -27.070 1.00 41.74 3 ALA C N 1
ATOM 2248 C CA . ALA C 1 3 ? 2.707 -16.085 -26.014 1.00 38.85 3 ALA C CA 1
ATOM 2249 C C . ALA C 1 3 ? 2.941 -17.171 -24.955 1.00 35.77 3 ALA C C 1
ATOM 2250 O O . ALA C 1 3 ? 2.015 -17.887 -24.585 1.00 34.90 3 ALA C O 1
ATOM 2252 N N . ARG C 1 4 ? 4.199 -17.323 -24.541 1.00 32.79 4 ARG C N 1
ATOM 2253 C CA A ARG C 1 4 ? 4.552 -18.145 -23.382 0.60 31.57 4 ARG C CA 1
ATOM 2254 C CA B ARG C 1 4 ? 4.534 -18.132 -23.371 0.40 31.21 4 ARG C CA 1
ATOM 2255 C C . ARG C 1 4 ? 5.633 -17.416 -22.591 1.00 30.09 4 ARG C C 1
ATOM 2256 O O . ARG C 1 4 ? 6.287 -16.556 -23.129 1.00 29.68 4 ARG C O 1
ATOM 2271 N N . TYR C 1 5 ? 5.795 -17.767 -21.313 1.00 27.86 5 TYR C N 1
ATOM 2272 C CA . TYR C 1 5 ? 6.877 -17.237 -20.485 1.00 25.53 5 TYR C CA 1
ATOM 2273 C C . TYR C 1 5 ? 8.135 -17.914 -20.992 1.00 25.74 5 TYR C C 1
ATOM 2274 O O . TYR C 1 5 ? 8.053 -19.064 -21.487 1.00 25.10 5 TYR C O 1
ATOM 2283 N N . THR C 1 6 ? 9.237 -17.177 -20.901 1.00 24.85 6 THR C N 1
ATOM 2284 C CA . THR C 1 6 ? 10.566 -17.610 -21.341 1.00 25.73 6 THR C CA 1
ATOM 2285 C C . THR C 1 6 ? 11.557 -17.734 -20.176 1.00 24.97 6 THR C C 1
ATOM 2286 O O . THR C 1 6 ? 12.457 -18.609 -20.169 1.00 25.21 6 THR C O 1
ATOM 2290 N N . ASN C 1 7 ? 11.369 -16.911 -19.141 1.00 23.69 7 ASN C N 1
ATOM 2291 C CA . ASN C 1 7 ? 12.343 -16.729 -18.093 1.00 23.01 7 ASN C CA 1
ATOM 2292 C C . ASN C 1 7 ? 11.615 -16.250 -16.825 1.00 21.07 7 ASN C C 1
ATOM 2293 O O . ASN C 1 7 ? 11.212 -15.104 -16.713 1.00 20.32 7 ASN C O 1
ATOM 2298 N N . ILE C 1 8 ? 11.443 -17.160 -15.887 1.00 21.35 8 ILE C N 1
ATOM 2299 C CA . ILE C 1 8 ? 10.672 -16.938 -14.683 1.00 20.79 8 ILE C CA 1
ATOM 2300 C C . ILE C 1 8 ? 11.624 -16.781 -13.509 1.00 20.19 8 ILE C C 1
ATOM 2301 O O . ILE C 1 8 ? 12.619 -17.519 -13.377 1.00 21.03 8 ILE C O 1
ATOM 2306 N N . LEU C 1 9 ? 11.329 -15.774 -12.676 1.00 18.92 9 LEU C N 1
ATOM 2307 C CA . LEU C 1 9 ? 12.081 -15.538 -11.460 1.00 18.59 9 LEU C CA 1
ATOM 2308 C C . LEU C 1 9 ? 11.199 -15.794 -10.284 1.00 17.94 9 LEU C C 1
ATOM 2309 O O . LEU C 1 9 ? 10.086 -15.237 -10.215 1.00 17.41 9 LEU C O 1
ATOM 2314 N N . VAL C 1 10 ? 11.667 -16.646 -9.374 1.00 17.98 10 VAL C N 1
ATOM 2315 C CA . VAL C 1 10 ? 10.964 -16.890 -8.135 1.00 18.18 10 VAL C CA 1
ATOM 2316 C C . VAL C 1 10 ? 11.847 -16.506 -6.930 1.00 18.75 10 VAL C C 1
ATOM 2317 O O . VAL C 1 10 ? 12.719 -17.273 -6.493 1.00 19.35 10 VAL C O 1
ATOM 2321 N N . PRO C 1 11 ? 11.585 -15.324 -6.359 1.00 17.65 11 PRO C N 1
ATOM 2322 C CA . PRO C 1 11 ? 12.297 -14.934 -5.103 1.00 16.83 11 PRO C CA 1
ATOM 2323 C C . PRO C 1 11 ? 11.730 -15.700 -3.929 1.00 16.59 11 PRO C C 1
ATOM 2324 O O . PRO C 1 11 ? 10.512 -15.763 -3.752 1.00 16.50 11 PRO C O 1
ATOM 2328 N N . VAL C 1 12 ? 12.608 -16.326 -3.166 1.00 17.00 12 VAL C N 1
ATOM 2329 C CA . VAL C 1 12 ? 12.250 -17.112 -2.021 1.00 18.42 12 VAL C CA 1
ATOM 2330 C C . VAL C 1 12 ? 12.959 -16.626 -0.762 1.00 19.79 12 VAL C C 1
ATOM 2331 O O . VAL C 1 12 ? 14.154 -16.294 -0.795 1.00 19.40 12 VAL C O 1
ATOM 2335 N N . ASP C 1 13 ? 12.224 -16.586 0.355 1.00 20.04 13 ASP C N 1
ATOM 2336 C CA . ASP C 1 13 ? 12.889 -16.443 1.652 1.00 20.27 13 ASP C CA 1
ATOM 2337 C C . ASP C 1 13 ? 12.879 -17.846 2.252 1.00 21.19 13 ASP C C 1
ATOM 2338 O O . ASP C 1 13 ? 12.795 -18.795 1.494 1.00 21.76 13 ASP C O 1
ATOM 2343 N N . SER C 1 14 ? 12.961 -17.973 3.574 1.00 20.36 14 SER C N 1
ATOM 2344 C CA . SER C 1 14 ? 12.993 -19.307 4.238 1.00 22.06 14 SER C CA 1
ATOM 2345 C C . SER C 1 14 ? 11.622 -19.836 4.648 1.00 22.42 14 SER C C 1
ATOM 2346 O O . SER C 1 14 ? 11.528 -20.894 5.275 1.00 21.65 14 SER C O 1
ATOM 2349 N N . SER C 1 15 ? 10.562 -19.152 4.227 1.00 21.44 15 SER C N 1
ATOM 2350 C CA . SER C 1 15 ? 9.206 -19.485 4.664 1.00 21.83 15 SER C CA 1
ATOM 2351 C C . SER C 1 15 ? 8.544 -20.591 3.823 1.00 22.00 15 SER C C 1
ATOM 2352 O O . SER C 1 15 ? 8.911 -20.863 2.640 1.00 21.49 15 SER C O 1
ATOM 2355 N N . ASP C 1 16 ? 7.558 -21.217 4.448 1.00 23.52 16 ASP C N 1
ATOM 2356 C CA . ASP C 1 16 ? 6.739 -22.200 3.781 1.00 23.56 16 ASP C CA 1
ATOM 2357 C C . ASP C 1 16 ? 5.976 -21.511 2.646 1.00 21.23 16 ASP C C 1
ATOM 2358 O O . ASP C 1 16 ? 5.882 -22.047 1.529 1.00 21.50 16 ASP C O 1
ATOM 2363 N N . ALA C 1 17 ? 5.446 -20.327 2.904 1.00 19.87 17 ALA C N 1
ATOM 2364 C CA . ALA C 1 17 ? 4.768 -19.561 1.833 1.00 18.50 17 ALA C CA 1
ATOM 2365 C C . ALA C 1 17 ? 5.624 -19.366 0.596 1.00 17.93 17 ALA C C 1
ATOM 2366 O O . ALA C 1 17 ? 5.131 -19.518 -0.551 1.00 16.10 17 ALA C O 1
ATOM 2368 N N . ALA C 1 18 ? 6.900 -19.015 0.792 1.00 17.67 18 ALA C N 1
ATOM 2369 C CA . ALA C 1 18 ? 7.815 -18.904 -0.342 1.00 17.75 18 ALA C CA 1
ATOM 2370 C C . ALA C 1 18 ? 8.068 -20.244 -1.049 1.00 18.04 18 ALA C C 1
ATOM 2371 O O . ALA C 1 18 ? 8.148 -20.311 -2.295 1.00 18.68 18 ALA C O 1
ATOM 2373 N N . GLN C 1 19 ? 8.195 -21.307 -0.271 1.00 20.16 19 GLN C N 1
ATOM 2374 C CA . GLN C 1 19 ? 8.388 -22.630 -0.845 1.00 20.82 19 GLN C CA 1
ATOM 2375 C C . GLN C 1 19 ? 7.180 -23.078 -1.668 1.00 21.20 19 GLN C C 1
ATOM 2376 O O . GLN C 1 19 ? 7.339 -23.624 -2.796 1.00 22.96 19 GLN C O 1
ATOM 2382 N N . ALA C 1 20 ? 5.958 -22.821 -1.175 1.00 21.09 20 ALA C N 1
ATOM 2383 C CA . ALA C 1 20 ? 4.745 -23.009 -1.991 1.00 20.95 20 ALA C CA 1
ATOM 2384 C C . ALA C 1 20 ? 4.794 -22.180 -3.252 1.00 20.38 20 ALA C C 1
ATOM 2385 O O . ALA C 1 20 ? 4.382 -22.665 -4.309 1.00 21.60 20 ALA C O 1
ATOM 2387 N N . ALA C 1 21 ? 5.332 -20.952 -3.193 1.00 19.59 21 ALA C N 1
ATOM 2388 C CA . ALA C 1 21 ? 5.486 -20.148 -4.431 1.00 18.27 21 ALA C CA 1
ATOM 2389 C C . ALA C 1 21 ? 6.495 -20.793 -5.378 1.00 18.73 21 ALA C C 1
ATOM 2390 O O . ALA C 1 21 ? 6.348 -20.746 -6.609 1.00 18.68 21 ALA C O 1
ATOM 2392 N N . PHE C 1 22 ? 7.550 -21.357 -4.813 1.00 20.52 22 PHE C N 1
ATOM 2393 C CA . PHE C 1 22 ? 8.544 -22.003 -5.645 1.00 21.23 22 PHE C CA 1
ATOM 2394 C C . PHE C 1 22 ? 7.934 -23.214 -6.384 1.00 21.57 22 PHE C C 1
ATOM 2395 O O . PHE C 1 22 ? 8.129 -23.405 -7.606 1.00 19.91 22 PHE C O 1
ATOM 2403 N N . THR C 1 23 ? 7.158 -24.002 -5.660 1.00 21.59 23 THR C N 1
ATOM 2404 C CA . THR C 1 23 ? 6.486 -25.150 -6.268 1.00 23.32 23 THR C CA 1
ATOM 2405 C C . THR C 1 23 ? 5.586 -24.785 -7.413 1.00 22.29 23 THR C C 1
ATOM 2406 O O . THR C 1 23 ? 5.548 -25.477 -8.426 1.00 21.76 23 THR C O 1
ATOM 2410 N N . GLU C 1 24 ? 4.867 -23.676 -7.285 1.00 21.37 24 GLU C N 1
ATOM 2411 C CA . GLU C 1 24 ? 4.025 -23.215 -8.376 1.00 20.59 24 GLU C CA 1
ATOM 2412 C C . GLU C 1 24 ? 4.851 -22.677 -9.519 1.00 20.15 24 GLU C C 1
ATOM 2413 O O . GLU C 1 24 ? 4.485 -22.864 -10.703 1.00 19.54 24 GLU C O 1
ATOM 2419 N N . ALA C 1 25 ? 5.944 -21.965 -9.201 1.00 18.43 25 ALA C N 1
ATOM 2420 C CA . ALA C 1 25 ? 6.818 -21.462 -10.268 1.00 19.51 25 ALA C CA 1
ATOM 2421 C C . ALA C 1 25 ? 7.346 -22.634 -11.121 1.00 20.31 25 ALA C C 1
ATOM 2422 O O . ALA C 1 25 ? 7.487 -22.511 -12.309 1.00 20.79 25 ALA C O 1
ATOM 2424 N N . VAL C 1 26 ? 7.692 -23.744 -10.481 1.00 21.81 26 VAL C N 1
ATOM 2425 C CA . VAL C 1 26 ? 8.107 -24.942 -11.212 1.00 23.53 26 VAL C CA 1
ATOM 2426 C C . VAL C 1 26 ? 6.966 -25.450 -12.107 1.00 23.67 26 VAL C C 1
ATOM 2427 O O . VAL C 1 26 ? 7.206 -25.786 -13.269 1.00 25.01 26 VAL C O 1
ATOM 2431 N N . ASN C 1 27 ? 5.723 -25.458 -11.602 1.00 24.07 27 ASN C N 1
ATOM 2432 C CA A ASN C 1 27 ? 4.591 -25.872 -12.412 0.60 24.53 27 ASN C CA 1
ATOM 2433 C CA B ASN C 1 27 ? 4.580 -25.877 -12.418 0.40 24.32 27 ASN C CA 1
ATOM 2434 C C . ASN C 1 27 ? 4.410 -24.959 -13.619 1.00 24.56 27 ASN C C 1
ATOM 2435 O O . ASN C 1 27 ? 4.203 -25.442 -14.747 1.00 23.80 27 ASN C O 1
ATOM 2444 N N . ILE C 1 28 ? 4.526 -23.642 -13.403 1.00 22.55 28 ILE C N 1
ATOM 2445 C CA . ILE C 1 28 ? 4.405 -22.678 -14.509 1.00 21.85 28 ILE C CA 1
ATOM 2446 C C . ILE C 1 28 ? 5.573 -22.897 -15.495 1.00 22.54 28 ILE C C 1
ATOM 2447 O O . ILE C 1 28 ? 5.354 -23.007 -16.717 1.00 22.59 28 ILE C O 1
ATOM 2452 N N . ALA C 1 29 ? 6.801 -23.031 -14.973 1.00 22.43 29 ALA C N 1
ATOM 2453 C CA . ALA C 1 29 ? 7.958 -23.268 -15.857 1.00 23.39 29 ALA C CA 1
ATOM 2454 C C . ALA C 1 29 ? 7.791 -24.558 -16.678 1.00 25.25 29 ALA C C 1
ATOM 2455 O O . ALA C 1 29 ? 8.233 -24.608 -17.815 1.00 27.39 29 ALA C O 1
ATOM 2457 N N . GLN C 1 30 ? 7.165 -25.580 -16.099 1.00 26.16 30 GLN C N 1
ATOM 2458 C CA . GLN C 1 30 ? 6.878 -26.836 -16.799 1.00 28.63 30 GLN C CA 1
ATOM 2459 C C . GLN C 1 30 ? 5.859 -26.650 -17.950 1.00 28.28 30 GLN C C 1
ATOM 2460 O O . GLN C 1 30 ? 6.071 -27.126 -19.060 1.00 28.79 30 GLN C O 1
ATOM 2466 N N . ARG C 1 31 ? 4.802 -25.898 -17.687 1.00 27.04 31 ARG C N 1
ATOM 2467 C CA . ARG C 1 31 ? 3.746 -25.701 -18.642 1.00 28.01 31 ARG C CA 1
ATOM 2468 C C . ARG C 1 31 ? 4.114 -24.803 -19.790 1.00 26.60 31 ARG C C 1
ATOM 2469 O O . ARG C 1 31 ? 3.603 -24.992 -20.917 1.00 27.91 31 ARG C O 1
ATOM 2477 N N . HIS C 1 32 ? 5.033 -23.875 -19.522 1.00 24.16 32 HIS C N 1
ATOM 2478 C CA . HIS C 1 32 ? 5.562 -22.943 -20.494 1.00 24.37 32 HIS C CA 1
ATOM 2479 C C . HIS C 1 32 ? 6.915 -23.411 -21.075 1.00 25.32 32 HIS C C 1
ATOM 2480 O O . HIS C 1 32 ? 7.400 -22.824 -21.994 1.00 25.49 32 HIS C O 1
ATOM 2487 N N . GLN C 1 33 ? 7.538 -24.434 -20.497 1.00 26.94 33 GLN C N 1
ATOM 2488 C CA . GLN C 1 33 ? 8.961 -24.758 -20.782 1.00 27.78 33 GLN C CA 1
ATOM 2489 C C . GLN C 1 33 ? 9.881 -23.517 -20.758 1.00 27.68 33 GLN C C 1
ATOM 2490 O O . GLN C 1 33 ? 10.647 -23.251 -21.674 1.00 27.95 33 GLN C O 1
ATOM 2496 N N . ALA C 1 34 ? 9.753 -22.742 -19.672 1.00 26.55 34 ALA C N 1
ATOM 2497 C CA . ALA C 1 34 ? 10.531 -21.537 -19.435 1.00 25.48 34 ALA C CA 1
ATOM 2498 C C . ALA C 1 34 ? 11.752 -21.872 -18.602 1.00 24.95 34 ALA C C 1
ATOM 2499 O O . ALA C 1 34 ? 11.751 -22.828 -17.824 1.00 25.53 34 ALA C O 1
ATOM 2501 N N . ASN C 1 35 ? 12.762 -21.018 -18.702 1.00 24.55 35 ASN C N 1
ATOM 2502 C CA . ASN C 1 35 ? 13.862 -21.039 -17.763 1.00 25.60 35 ASN C CA 1
ATOM 2503 C C . ASN C 1 35 ? 13.322 -20.603 -16.389 1.00 24.54 35 ASN C C 1
ATOM 2504 O O . ASN C 1 35 ? 12.339 -19.873 -16.304 1.00 23.31 35 ASN C O 1
ATOM 2509 N N . LEU C 1 36 ? 13.930 -21.126 -15.333 1.00 24.78 36 LEU C N 1
ATOM 2510 C CA . LEU C 1 36 ? 13.534 -20.818 -13.975 1.00 24.01 36 LEU C CA 1
ATOM 2511 C C . LEU C 1 36 ? 14.776 -20.451 -13.157 1.00 24.14 36 LEU C C 1
ATOM 2512 O O . LEU C 1 36 ? 15.803 -21.111 -13.266 1.00 24.98 36 LEU C O 1
ATOM 2517 N N . THR C 1 37 ? 14.651 -19.390 -12.365 1.00 23.33 37 THR C N 1
ATOM 2518 C CA . THR C 1 37 ? 15.677 -18.905 -11.466 1.00 23.77 37 THR C CA 1
ATOM 2519 C C . THR C 1 37 ? 14.993 -18.653 -10.142 1.00 22.33 37 THR C C 1
ATOM 2520 O O . THR C 1 37 ? 13.984 -17.923 -10.085 1.00 22.75 37 THR C O 1
ATOM 2524 N N . ALA C 1 38 ? 15.484 -19.337 -9.126 1.00 21.16 38 ALA C N 1
ATOM 2525 C CA . ALA C 1 38 ? 15.147 -19.054 -7.760 1.00 20.19 38 ALA C CA 1
ATOM 2526 C C . ALA C 1 38 ? 16.236 -18.163 -7.130 1.00 20.47 38 ALA C C 1
ATOM 2527 O O . ALA C 1 38 ? 17.448 -18.359 -7.360 1.00 20.96 38 ALA C O 1
ATOM 2529 N N . LEU C 1 39 ? 15.807 -17.180 -6.333 1.00 19.39 39 LEU C N 1
ATOM 2530 C CA . LEU C 1 39 ? 16.686 -16.133 -5.820 1.00 18.83 39 LEU C CA 1
ATOM 2531 C C . LEU C 1 39 ? 16.348 -15.879 -4.368 1.00 18.09 39 LEU C C 1
ATOM 2532 O O . LEU C 1 39 ? 15.194 -15.517 -4.044 1.00 18.26 39 LEU C O 1
ATOM 2537 N N . TYR C 1 40 ? 17.325 -16.096 -3.498 1.00 18.34 40 TYR C N 1
ATOM 2538 C CA . TYR C 1 40 ? 17.240 -15.825 -2.062 1.00 18.49 40 TYR C CA 1
ATOM 2539 C C . TYR C 1 40 ? 18.080 -14.570 -1.777 1.00 18.65 40 TYR C C 1
ATOM 2540 O O . TYR C 1 40 ? 19.299 -14.532 -2.091 1.00 19.47 40 TYR C O 1
ATOM 2549 N N . VAL C 1 41 ? 17.478 -13.554 -1.176 1.00 17.01 41 VAL C N 1
ATOM 2550 C CA . VAL C 1 41 ? 18.258 -12.398 -0.801 1.00 18.06 41 VAL C CA 1
ATOM 2551 C C . VAL C 1 41 ? 18.606 -12.423 0.690 1.00 18.14 41 VAL C C 1
ATOM 2552 O O . VAL C 1 41 ? 17.732 -12.483 1.552 1.00 18.51 41 VAL C O 1
ATOM 2556 N N . VAL C 1 42 ? 19.899 -12.411 0.991 1.00 20.02 42 VAL C N 1
ATOM 2557 C CA . VAL C 1 42 ? 20.378 -12.309 2.361 1.00 19.25 42 VAL C CA 1
ATOM 2558 C C . VAL C 1 42 ? 20.359 -10.842 2.729 1.00 20.05 42 VAL C C 1
ATOM 2559 O O . VAL C 1 42 ? 21.059 -10.033 2.129 1.00 21.79 42 VAL C O 1
ATOM 2563 N N . ASP C 1 43 ? 19.519 -10.471 3.678 1.00 20.91 43 ASP C N 1
ATOM 2564 C CA . ASP C 1 43 ? 19.338 -9.060 4.047 1.00 20.91 43 ASP C CA 1
ATOM 2565 C C . ASP C 1 43 ? 20.547 -8.578 4.869 1.00 20.32 43 ASP C C 1
ATOM 2566 O O . ASP C 1 43 ? 20.796 -9.051 5.970 1.00 20.41 43 ASP C O 1
ATOM 2571 N N . ASP C 1 44 ? 21.298 -7.642 4.292 1.00 20.75 44 ASP C N 1
ATOM 2572 C CA . ASP C 1 44 ? 22.591 -7.217 4.823 1.00 21.66 44 ASP C CA 1
ATOM 2573 C C . ASP C 1 44 ? 22.543 -5.793 5.419 1.00 22.18 44 ASP C C 1
ATOM 2574 O O . ASP C 1 44 ? 23.591 -5.157 5.581 1.00 20.16 44 ASP C O 1
ATOM 2579 N N . SER C 1 45 ? 21.341 -5.321 5.729 1.00 21.60 45 SER C N 1
ATOM 2580 C CA . SER C 1 45 ? 21.077 -3.910 6.058 1.00 23.00 45 SER C CA 1
ATOM 2581 C C . SER C 1 45 ? 20.980 -3.618 7.581 1.00 23.68 45 SER C C 1
ATOM 2582 O O . SER C 1 45 ? 20.691 -2.489 7.999 1.00 23.68 45 SER C O 1
ATOM 2585 N N . ALA C 1 46 ? 21.250 -4.614 8.407 1.00 24.04 46 ALA C N 1
ATOM 2586 C CA . ALA C 1 46 ? 21.206 -4.394 9.836 1.00 24.72 46 ALA C CA 1
ATOM 2587 C C . ALA C 1 46 ? 22.182 -3.293 10.303 1.00 24.69 46 ALA C C 1
ATOM 2588 O O . ALA C 1 46 ? 23.304 -3.145 9.774 1.00 24.46 46 ALA C O 1
ATOM 2590 N N . TYR C 1 47 ? 21.729 -2.517 11.277 1.00 23.28 47 TYR C N 1
ATOM 2591 C CA . TYR C 1 47 ? 22.568 -1.505 11.902 1.00 24.27 47 TYR C CA 1
ATOM 2592 C C . TYR C 1 47 ? 23.835 -2.102 12.487 1.00 23.85 47 TYR C C 1
ATOM 2593 O O . TYR C 1 47 ? 23.787 -3.100 13.286 1.00 23.50 47 TYR C O 1
ATOM 2602 N N . HIS C 1 48 ? 24.981 -1.553 12.094 1.00 23.32 48 HIS C N 1
ATOM 2603 C CA . HIS C 1 48 ? 26.246 -1.991 12.722 1.00 24.49 48 HIS C CA 1
ATOM 2604 C C . HIS C 1 48 ? 27.395 -1.070 12.384 1.00 25.24 48 HIS C C 1
ATOM 2605 O O . HIS C 1 48 ? 27.417 -0.420 11.318 1.00 25.03 48 HIS C O 1
ATOM 2612 N N . THR C 1 49 ? 28.304 -0.939 13.331 1.00 25.27 49 THR C N 1
ATOM 2613 C CA . THR C 1 49 ? 29.501 -0.148 13.111 1.00 25.53 49 THR C CA 1
ATOM 2614 C C . THR C 1 49 ? 30.541 -1.082 12.478 1.00 26.16 49 THR C C 1
ATOM 2615 O O . THR C 1 49 ? 30.427 -2.313 12.570 1.00 25.38 49 THR C O 1
ATOM 2619 N N . PRO C 1 50 ? 31.604 -0.507 11.901 1.00 27.72 50 PRO C N 1
ATOM 2620 C CA . PRO C 1 50 ? 32.688 -1.374 11.350 1.00 27.92 50 PRO C CA 1
ATOM 2621 C C . PRO C 1 50 ? 33.254 -2.430 12.321 1.00 28.17 50 PRO C C 1
ATOM 2622 O O . PRO C 1 50 ? 33.513 -3.561 11.898 1.00 27.93 50 PRO C O 1
ATOM 2626 N N . ALA C 1 51 ? 33.340 -2.106 13.613 1.00 27.53 51 ALA C N 1
ATOM 2627 C CA . ALA C 1 51 ? 33.768 -3.088 14.637 1.00 28.24 51 ALA C CA 1
ATOM 2628 C C . ALA C 1 51 ? 32.936 -4.383 14.633 1.00 28.42 51 ALA C C 1
ATOM 2629 O O . ALA C 1 51 ? 33.429 -5.449 14.967 1.00 27.10 51 ALA C O 1
ATOM 2631 N N . LEU C 1 52 ? 31.676 -4.302 14.212 1.00 27.72 52 LEU C N 1
ATOM 2632 C CA . LEU C 1 52 ? 30.800 -5.463 14.282 1.00 28.06 52 LEU C CA 1
ATOM 2633 C C . LEU C 1 52 ? 30.727 -6.186 12.922 1.00 27.44 52 LEU C C 1
ATOM 2634 O O . LEU C 1 52 ? 30.020 -7.172 12.807 1.00 27.55 52 LEU C O 1
ATOM 2639 N N . ASP C 1 53 ? 31.439 -5.704 11.898 1.00 27.34 53 ASP C N 1
ATOM 2640 C CA . ASP C 1 53 ? 31.425 -6.367 10.575 1.00 28.02 53 ASP C CA 1
ATOM 2641 C C . ASP C 1 53 ? 31.648 -7.898 10.658 1.00 28.23 53 ASP C C 1
ATOM 2642 O O . ASP C 1 53 ? 30.931 -8.640 10.061 1.00 27.85 53 ASP C O 1
ATOM 2647 N N . PRO C 1 54 ? 32.645 -8.372 11.417 1.00 29.78 54 PRO C N 1
ATOM 2648 C CA . PRO C 1 54 ? 32.854 -9.827 11.419 1.00 30.28 54 PRO C CA 1
ATOM 2649 C C . PRO C 1 54 ? 31.746 -10.605 12.098 1.00 30.43 54 PRO C C 1
ATOM 2650 O O . PRO C 1 54 ? 31.462 -11.749 11.709 1.00 31.06 54 PRO C O 1
AT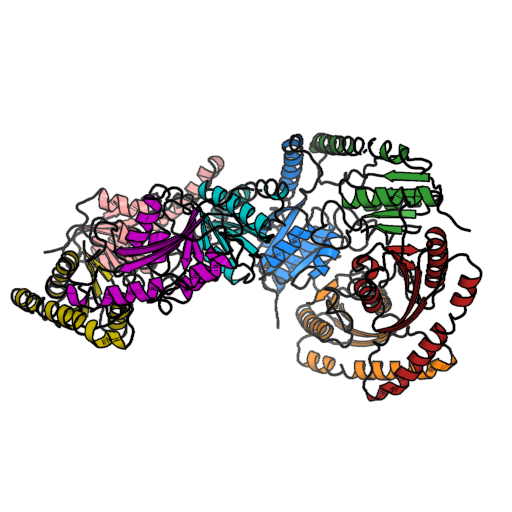OM 2654 N N . VAL C 1 55 ? 31.107 -9.983 13.081 1.00 30.04 55 VAL C N 1
ATOM 2655 C CA . VAL C 1 55 ? 29.983 -10.577 13.762 1.00 28.99 55 VAL C CA 1
ATOM 2656 C C . VAL C 1 55 ? 28.795 -10.689 12.758 1.00 27.96 55 VAL C C 1
ATOM 2657 O O . VAL C 1 55 ? 28.226 -11.772 12.572 1.00 27.66 55 VAL C O 1
ATOM 2661 N N . LEU C 1 56 ? 28.433 -9.582 12.103 1.00 25.40 56 LEU C N 1
ATOM 2662 C CA . LEU C 1 56 ? 27.379 -9.614 11.087 1.00 24.29 56 LEU C CA 1
ATOM 2663 C C . LEU C 1 56 ? 27.751 -10.597 9.953 1.00 25.21 56 LEU C C 1
ATOM 2664 O O . LEU C 1 56 ? 26.921 -11.423 9.570 1.00 22.54 56 LEU C O 1
ATOM 2669 N N . SER C 1 57 ? 28.992 -10.539 9.447 1.00 25.65 57 SER C N 1
ATOM 2670 C CA . SER C 1 57 ? 29.437 -11.476 8.405 1.00 27.80 57 SER C CA 1
ATOM 2671 C C . SER C 1 57 ? 29.226 -12.934 8.785 1.00 28.08 57 SER C C 1
ATOM 2672 O O . SER C 1 57 ? 28.865 -13.765 7.948 1.00 28.70 57 SER C O 1
ATOM 2675 N N . GLU C 1 58 ? 29.412 -13.249 10.054 1.00 28.62 58 GLU C N 1
ATOM 2676 C CA . GLU C 1 58 ? 29.245 -14.629 10.508 1.00 29.68 58 GLU C CA 1
ATOM 2677 C C . GLU C 1 58 ? 27.794 -15.043 10.424 1.00 28.74 58 GLU C C 1
ATOM 2678 O O . GLU C 1 58 ? 27.484 -16.134 9.979 1.00 28.36 58 GLU C O 1
ATOM 2684 N N . LEU C 1 59 ? 26.918 -14.159 10.887 1.00 27.46 59 LEU C N 1
ATOM 2685 C CA . LEU C 1 59 ? 25.488 -14.398 10.856 1.00 27.03 59 LEU C CA 1
ATOM 2686 C C . LEU C 1 59 ? 24.993 -14.517 9.405 1.00 25.36 59 LEU C C 1
ATOM 2687 O O . LEU C 1 59 ? 24.271 -15.433 9.075 1.00 24.53 59 LEU C O 1
ATOM 2692 N N . LEU C 1 60 ? 25.401 -13.609 8.527 1.00 23.24 60 LEU C N 1
ATOM 2693 C CA . LEU C 1 60 ? 24.905 -13.616 7.135 1.00 23.14 60 LEU C CA 1
ATOM 2694 C C . LEU C 1 60 ? 25.441 -14.775 6.289 1.00 24.04 60 LEU C C 1
ATOM 2695 O O . LEU C 1 60 ? 24.716 -15.410 5.489 1.00 23.31 60 LEU C O 1
ATOM 2700 N N . ASP C 1 61 ? 26.715 -15.078 6.475 1.00 26.18 61 ASP C N 1
ATOM 2701 C CA . ASP C 1 61 ? 27.303 -16.258 5.871 1.00 27.92 61 ASP C CA 1
ATOM 2702 C C . ASP C 1 61 ? 26.571 -17.551 6.300 1.00 28.64 61 ASP C C 1
ATOM 2703 O O . ASP C 1 61 ? 26.311 -18.415 5.451 1.00 27.95 61 ASP C O 1
ATOM 2708 N N . ALA C 1 62 ? 26.191 -17.696 7.574 1.00 28.71 62 ALA C N 1
ATOM 2709 C CA . ALA C 1 62 ? 25.406 -18.893 7.940 1.00 28.32 62 ALA C CA 1
ATOM 2710 C C . ALA C 1 62 ? 24.055 -18.904 7.211 1.00 28.20 62 ALA C C 1
ATOM 2711 O O . ALA C 1 62 ? 23.636 -19.927 6.687 1.00 27.98 62 ALA C O 1
ATOM 2713 N N . GLU C 1 63 ? 23.416 -17.736 7.098 1.00 26.69 63 GLU C N 1
ATOM 2714 C CA . GLU C 1 63 ? 22.093 -17.675 6.482 1.00 26.16 63 GLU C CA 1
ATOM 2715 C C . GLU C 1 63 ? 22.214 -18.075 5.038 1.00 25.77 63 GLU C C 1
ATOM 2716 O O . GLU C 1 63 ? 21.376 -18.830 4.536 1.00 25.71 63 GLU C O 1
ATOM 2722 N N . ALA C 1 64 ? 23.294 -17.611 4.393 1.00 26.03 64 ALA C N 1
ATOM 2723 C CA . ALA C 1 64 ? 23.559 -17.876 2.969 1.00 26.85 64 ALA C CA 1
ATOM 2724 C C . ALA C 1 64 ? 23.753 -19.356 2.725 1.00 27.71 64 ALA C C 1
ATOM 2725 O O . ALA C 1 64 ? 23.217 -19.912 1.769 1.00 28.37 64 ALA C O 1
ATOM 2727 N N . ALA C 1 65 ? 24.553 -19.975 3.579 1.00 27.98 65 ALA C N 1
ATOM 2728 C CA . ALA C 1 65 ? 24.820 -21.390 3.505 1.00 29.02 65 ALA C CA 1
ATOM 2729 C C . ALA C 1 65 ? 23.538 -22.199 3.614 1.00 28.83 65 ALA C C 1
ATOM 2730 O O . ALA C 1 65 ? 23.314 -23.118 2.807 1.00 29.17 65 ALA C O 1
ATOM 2732 N N . HIS C 1 66 ? 22.680 -21.848 4.581 1.00 28.69 66 HIS C N 1
ATOM 2733 C CA A HIS C 1 66 ? 21.366 -22.493 4.749 0.60 29.21 66 HIS C CA 1
ATOM 2734 C CA B HIS C 1 66 ? 21.391 -22.528 4.740 0.40 28.68 66 HIS C CA 1
ATOM 2735 C C . HIS C 1 66 ? 20.471 -22.373 3.499 1.00 27.98 66 HIS C C 1
ATOM 2736 O O . HIS C 1 66 ? 19.805 -23.333 3.051 1.00 28.42 66 HIS C O 1
ATOM 2749 N N . ALA C 1 67 ? 20.472 -21.197 2.912 1.00 25.67 67 ALA C N 1
ATOM 2750 C CA . ALA C 1 67 ? 19.713 -20.939 1.729 1.00 24.58 67 ALA C CA 1
ATOM 2751 C C . ALA C 1 67 ? 20.233 -21.803 0.586 1.00 25.59 67 ALA C C 1
ATOM 2752 O O . ALA C 1 67 ? 19.461 -22.288 -0.245 1.00 25.78 67 ALA C O 1
ATOM 2754 N N . LYS C 1 68 ? 21.544 -22.011 0.555 1.00 26.77 68 LYS C N 1
ATOM 2755 C CA . LYS C 1 68 ? 22.162 -22.863 -0.463 1.00 28.25 68 LYS C CA 1
ATOM 2756 C C . LYS C 1 68 ? 21.751 -24.335 -0.277 1.00 28.80 68 LYS C C 1
ATOM 2757 O O . LYS C 1 68 ? 21.507 -25.056 -1.252 1.00 30.06 68 LYS C O 1
ATOM 2763 N N . ASP C 1 69 ? 21.596 -24.746 0.971 1.00 29.08 69 ASP C N 1
ATOM 2764 C CA . ASP C 1 69 ? 21.110 -26.087 1.292 1.00 29.90 69 ASP C CA 1
ATOM 2765 C C . ASP C 1 69 ? 19.695 -26.287 0.754 1.00 29.18 69 ASP C C 1
ATOM 2766 O O . ASP C 1 69 ? 19.392 -27.302 0.090 1.00 31.30 69 ASP C O 1
ATOM 2771 N N . ALA C 1 70 ? 18.823 -25.324 1.035 1.00 27.96 70 ALA C N 1
ATOM 2772 C CA . ALA C 1 70 ? 17.456 -25.274 0.469 1.00 27.74 70 ALA C CA 1
ATOM 2773 C C . ALA C 1 70 ? 17.469 -25.361 -1.042 1.00 27.17 70 ALA C C 1
ATOM 2774 O O . ALA C 1 70 ? 16.681 -26.100 -1.620 1.00 27.81 70 ALA C O 1
ATOM 2784 N N . ARG C 1 72 ? 19.932 -26.560 -3.074 1.00 31.23 72 ARG C N 1
ATOM 2785 C CA A ARG C 1 72 ? 20.335 -27.884 -3.540 0.50 33.07 72 ARG C CA 1
ATOM 2786 C CA B ARG C 1 72 ? 20.336 -27.909 -3.458 0.50 32.83 72 ARG C CA 1
ATOM 2787 C C . ARG C 1 72 ? 19.104 -28.803 -3.608 1.00 33.64 72 ARG C C 1
ATOM 2788 O O . ARG C 1 72 ? 18.909 -29.483 -4.619 1.00 34.87 72 ARG C O 1
ATOM 2803 N N . GLN C 1 73 ? 18.294 -28.802 -2.559 1.00 33.80 73 GLN C N 1
ATOM 2804 C CA . GLN C 1 73 ? 17.055 -29.591 -2.451 1.00 34.89 73 GLN C CA 1
ATOM 2805 C C . GLN C 1 73 ? 15.989 -29.277 -3.512 1.00 33.74 73 GLN C C 1
ATOM 2806 O O . GLN C 1 73 ? 15.254 -30.168 -3.996 1.00 33.77 73 GLN C O 1
ATOM 2812 N N . ARG C 1 74 ? 15.917 -28.007 -3.879 1.00 32.39 74 ARG C N 1
ATOM 2813 C CA . ARG C 1 74 ? 15.085 -27.560 -4.968 1.00 31.31 74 ARG C CA 1
ATOM 2814 C C . ARG C 1 74 ? 15.578 -28.056 -6.306 1.00 32.18 74 ARG C C 1
ATOM 2815 O O . ARG C 1 74 ? 14.758 -28.405 -7.134 1.00 30.33 74 ARG C O 1
ATOM 2823 N N . GLN C 1 75 ? 16.896 -28.063 -6.545 1.00 33.11 75 GLN C N 1
ATOM 2824 C CA A GLN C 1 75 ? 17.430 -28.640 -7.799 0.60 34.76 75 GLN C CA 1
ATOM 2825 C CA B GLN C 1 75 ? 17.398 -28.630 -7.793 0.40 34.24 75 GLN C CA 1
ATOM 2826 C C . GLN C 1 75 ? 17.002 -30.107 -7.887 1.00 35.39 75 GLN C C 1
ATOM 2827 O O . GLN C 1 75 ? 16.621 -30.585 -8.955 1.00 35.41 75 GLN C O 1
ATOM 2838 N N . GLN C 1 76 ? 17.055 -30.816 -6.757 1.00 36.29 76 GLN C N 1
ATOM 2839 C CA . GLN C 1 76 ? 16.686 -32.256 -6.738 1.00 36.90 76 GLN C CA 1
ATOM 2840 C C . GLN C 1 76 ? 15.199 -32.405 -7.027 1.00 36.84 76 GLN C C 1
ATOM 2841 O O . GLN C 1 76 ? 14.798 -33.285 -7.795 1.00 36.65 76 GLN C O 1
ATOM 2847 N N . PHE C 1 77 ? 14.379 -31.544 -6.424 1.00 35.33 77 PHE C N 1
ATOM 2848 C CA . PHE C 1 77 ? 12.960 -31.566 -6.704 1.00 34.78 77 PHE C CA 1
ATOM 2849 C C . PHE C 1 77 ? 12.708 -31.356 -8.167 1.00 34.61 77 PHE C C 1
ATOM 2850 O O . PHE C 1 77 ? 11.956 -32.139 -8.787 1.00 35.54 77 PHE C O 1
ATOM 2858 N N . VAL C 1 78 ? 13.305 -30.306 -8.728 1.00 33.57 78 VAL C N 1
ATOM 2859 C CA . VAL C 1 78 ? 13.034 -29.957 -10.123 1.00 33.45 78 VAL C CA 1
ATOM 2860 C C . VAL C 1 78 ? 13.435 -31.107 -11.060 1.00 35.03 78 VAL C C 1
ATOM 2861 O O . VAL C 1 78 ? 12.837 -31.274 -12.097 1.00 34.56 78 VAL C O 1
ATOM 2865 N N . ALA C 1 79 ? 14.427 -31.910 -10.687 1.00 37.08 79 ALA C N 1
ATOM 2866 C CA . ALA C 1 79 ? 14.838 -33.046 -11.528 1.00 38.79 79 ALA C CA 1
ATOM 2867 C C . ALA C 1 79 ? 13.816 -34.177 -11.562 1.00 40.52 79 ALA C C 1
ATOM 2868 O O . ALA C 1 79 ? 13.901 -35.064 -12.412 1.00 41.81 79 ALA C O 1
ATOM 2870 N N . THR C 1 80 ? 12.848 -34.159 -10.645 1.00 40.48 80 THR C N 1
ATOM 2871 C CA . THR C 1 80 ? 11.750 -35.118 -10.676 1.00 40.98 80 THR C CA 1
ATOM 2872 C C . THR C 1 80 ? 10.620 -34.606 -11.573 1.00 39.79 80 THR C C 1
ATOM 2873 O O . THR C 1 80 ? 9.677 -35.345 -11.877 1.00 39.24 80 THR C O 1
ATOM 2877 N N . THR C 1 81 ? 10.713 -33.358 -12.029 1.00 37.39 81 THR C N 1
ATOM 2878 C CA . THR C 1 81 ? 9.665 -32.800 -12.887 1.00 35.71 81 THR C CA 1
ATOM 2879 C C . THR C 1 81 ? 10.163 -32.610 -14.316 1.00 36.55 81 THR C C 1
ATOM 2880 O O . THR C 1 81 ? 11.326 -32.863 -14.625 1.00 35.60 81 THR C O 1
ATOM 2884 N N . SER C 1 82 ? 9.281 -32.089 -15.162 1.00 36.21 82 SER C N 1
ATOM 2885 C CA A SER C 1 82 ? 9.626 -31.867 -16.569 0.60 37.04 82 SER C CA 1
ATOM 2886 C CA B SER C 1 82 ? 9.554 -31.855 -16.580 0.40 36.98 82 SER C CA 1
ATOM 2887 C C . SER C 1 82 ? 9.951 -30.404 -16.854 1.00 35.90 82 SER C C 1
ATOM 2888 O O . SER C 1 82 ? 10.081 -29.985 -18.013 1.00 36.42 82 SER C O 1
ATOM 2893 N N . ALA C 1 83 ? 10.120 -29.613 -15.797 1.00 34.13 83 ALA C N 1
ATOM 2894 C CA . ALA C 1 83 ? 10.590 -28.268 -15.982 1.00 32.66 83 ALA C CA 1
ATOM 2895 C C . ALA C 1 83 ? 11.991 -28.392 -16.590 1.00 32.77 83 ALA C C 1
ATOM 2896 O O . ALA C 1 83 ? 12.738 -29.304 -16.218 1.00 34.38 83 ALA C O 1
ATOM 2898 N N . PRO C 1 84 ? 12.359 -27.495 -17.525 1.00 31.84 84 PRO C N 1
ATOM 2899 C CA . PRO C 1 84 ? 13.656 -27.584 -18.183 1.00 32.07 84 PRO C CA 1
ATOM 2900 C C . PRO C 1 84 ? 14.855 -27.481 -17.270 1.00 32.32 84 PRO C C 1
ATOM 2901 O O . PRO C 1 84 ? 15.790 -28.305 -17.352 1.00 32.54 84 PRO C O 1
ATOM 2905 N N . ASN C 1 85 ? 14.858 -26.485 -16.386 1.00 30.65 85 ASN C N 1
ATOM 2906 C CA . ASN C 1 85 ? 16.036 -26.240 -15.590 1.00 31.84 85 ASN C CA 1
ATOM 2907 C C . ASN C 1 85 ? 15.764 -25.446 -14.316 1.00 30.73 85 ASN C C 1
ATOM 2908 O O . ASN C 1 85 ? 14.649 -24.983 -14.061 1.00 28.55 85 ASN C O 1
ATOM 2913 N N . LEU C 1 86 ? 16.799 -25.308 -13.503 1.00 31.18 86 LEU C N 1
ATOM 2914 C CA . LEU C 1 86 ? 16.742 -24.406 -12.375 1.00 29.95 86 LEU C CA 1
ATOM 2915 C C . LEU C 1 86 ? 18.111 -23.784 -12.157 1.00 31.03 86 LEU C C 1
ATOM 2916 O O . LEU C 1 86 ? 19.117 -24.512 -11.989 1.00 32.72 86 LEU C O 1
ATOM 2921 N N . LYS C 1 87 ? 18.137 -22.456 -12.202 1.00 30.07 87 LYS C N 1
ATOM 2922 C CA . LYS C 1 87 ? 19.275 -21.653 -11.793 1.00 30.83 87 LYS C CA 1
ATOM 2923 C C . LYS C 1 87 ? 18.998 -21.216 -10.354 1.00 28.84 87 LYS C C 1
ATOM 2924 O O . LYS C 1 87 ? 17.877 -20.847 -10.016 1.00 27.60 87 LYS C O 1
ATOM 2930 N N . THR C 1 88 ? 19.993 -21.312 -9.477 1.00 28.22 88 THR C N 1
ATOM 2931 C CA . THR C 1 88 ? 19.788 -20.914 -8.101 1.00 28.24 88 THR C CA 1
ATOM 2932 C C . THR C 1 88 ? 20.791 -19.843 -7.800 1.00 28.84 88 THR C C 1
ATOM 2933 O O . THR C 1 88 ? 21.973 -19.983 -8.156 1.00 28.27 88 THR C O 1
ATOM 2937 N N . GLU C 1 89 ? 20.330 -18.798 -7.124 1.00 27.32 89 GLU C N 1
ATOM 2938 C CA A GLU C 1 89 ? 21.128 -17.620 -6.852 0.60 27.84 89 GLU C CA 1
ATOM 2939 C CA B GLU C 1 89 ? 21.153 -17.647 -6.847 0.40 27.28 89 GLU C CA 1
ATOM 2940 C C . GLU C 1 89 ? 20.881 -17.147 -5.435 1.00 26.34 89 GLU C C 1
ATOM 2941 O O . GLU C 1 89 ? 19.728 -17.095 -5.006 1.00 25.48 89 GLU C O 1
ATOM 2952 N N . ILE C 1 90 ? 21.963 -16.845 -4.707 1.00 25.61 90 ILE C N 1
ATOM 2953 C CA . ILE C 1 90 ? 21.898 -16.172 -3.404 1.00 24.22 90 ILE C CA 1
ATOM 2954 C C . ILE C 1 90 ? 22.583 -14.814 -3.592 1.00 23.87 90 ILE C C 1
ATOM 2955 O O . ILE C 1 90 ? 23.727 -14.740 -4.058 1.00 24.42 90 ILE C O 1
ATOM 2960 N N . SER C 1 91 ? 21.887 -13.757 -3.194 1.00 22.38 91 SER C N 1
ATOM 2961 C CA A SER C 1 91 ? 22.362 -12.386 -3.305 0.70 22.65 91 SER C CA 1
ATOM 2962 C CA B SER C 1 91 ? 22.416 -12.404 -3.288 0.30 22.41 91 SER C CA 1
ATOM 2963 C C . SER C 1 91 ? 22.278 -11.724 -1.922 1.00 22.50 91 SER C C 1
ATOM 2964 O O . SER C 1 91 ? 21.432 -12.104 -1.113 1.00 22.41 91 SER C O 1
ATOM 2969 N N . TYR C 1 92 ? 23.153 -10.748 -1.665 1.00 22.38 92 TYR C N 1
ATOM 2970 C CA . TYR C 1 92 ? 23.136 -9.945 -0.466 1.00 22.20 92 TYR C CA 1
ATOM 2971 C C . TYR C 1 92 ? 22.666 -8.560 -0.846 1.00 22.41 92 TYR C C 1
ATOM 2972 O O . TYR C 1 92 ? 23.204 -7.988 -1.806 1.00 23.16 92 TYR C O 1
ATOM 2981 N N . GLY C 1 93 ? 21.753 -7.984 -0.055 1.00 20.56 93 GLY C N 1
ATOM 2982 C CA . GLY C 1 93 ? 21.155 -6.658 -0.379 1.00 19.67 93 GLY C CA 1
ATOM 2983 C C . GLY C 1 93 ? 19.871 -6.465 0.416 1.00 19.41 93 GLY C C 1
ATOM 2984 O O . GLY C 1 93 ? 19.536 -7.291 1.280 1.00 20.44 93 GLY C O 1
ATOM 2985 N N . ILE C 1 94 ? 19.149 -5.389 0.134 1.00 18.29 94 ILE C N 1
ATOM 2986 C CA . ILE C 1 94 ? 17.823 -5.198 0.675 1.00 18.72 94 ILE C CA 1
ATOM 2987 C C . ILE C 1 94 ? 16.880 -6.026 -0.218 1.00 18.12 94 ILE C C 1
ATOM 2988 O O . ILE C 1 94 ? 16.799 -5.741 -1.396 1.00 19.31 94 ILE C O 1
ATOM 2993 N N . PRO C 1 95 ? 16.184 -7.048 0.325 1.00 18.07 95 PRO C N 1
ATOM 2994 C CA . PRO C 1 95 ? 15.428 -7.992 -0.509 1.00 17.68 95 PRO C CA 1
ATOM 2995 C C . PRO C 1 95 ? 14.537 -7.350 -1.609 1.00 17.64 95 PRO C C 1
ATOM 2996 O O . PRO C 1 95 ? 14.699 -7.671 -2.761 1.00 16.37 95 PRO C O 1
ATOM 3000 N N . LYS C 1 96 ? 13.646 -6.430 -1.262 1.00 18.20 96 LYS C N 1
ATOM 3001 C CA . LYS C 1 96 ? 12.722 -5.905 -2.252 1.00 18.85 96 LYS C CA 1
ATOM 3002 C C . LYS C 1 96 ? 13.423 -5.119 -3.363 1.00 19.31 96 LYS C C 1
ATOM 3003 O O . LYS C 1 96 ? 13.049 -5.238 -4.545 1.00 19.72 96 LYS C O 1
ATOM 3009 N N . HIS C 1 97 ? 14.447 -4.357 -2.986 1.00 17.72 97 HIS C N 1
ATOM 3010 C CA . HIS C 1 97 ? 15.257 -3.630 -3.991 1.00 18.09 97 HIS C CA 1
ATOM 3011 C C . HIS C 1 97 ? 16.006 -4.614 -4.916 1.00 17.07 97 HIS C C 1
ATOM 3012 O O . HIS C 1 97 ? 16.117 -4.388 -6.087 1.00 15.99 97 HIS C O 1
ATOM 3019 N N . THR C 1 98 ? 16.550 -5.676 -4.340 1.00 16.45 98 THR C N 1
ATOM 3020 C CA . THR C 1 98 ? 17.385 -6.628 -5.074 1.00 18.33 98 THR C CA 1
ATOM 3021 C C . THR C 1 98 ? 16.541 -7.389 -6.072 1.00 17.89 98 THR C C 1
ATOM 3022 O O . THR C 1 98 ? 16.993 -7.658 -7.171 1.00 19.40 98 THR C O 1
ATOM 3026 N N . ILE C 1 99 ? 15.326 -7.747 -5.694 1.00 16.19 99 ILE C N 1
ATOM 3027 C CA . ILE C 1 99 ? 14.413 -8.438 -6.594 1.00 16.40 99 ILE C CA 1
ATOM 3028 C C . ILE C 1 99 ? 14.079 -7.549 -7.760 1.00 17.34 99 ILE C C 1
ATOM 3029 O O . ILE C 1 99 ? 14.151 -7.962 -8.887 1.00 17.47 99 ILE C O 1
ATOM 3034 N N . GLU C 1 100 ? 13.666 -6.325 -7.448 1.00 17.41 100 GLU C N 1
ATOM 3035 C CA . GLU C 1 100 ? 13.340 -5.332 -8.462 1.00 17.27 100 GLU C CA 1
ATOM 3036 C C . GLU C 1 100 ? 14.517 -5.183 -9.440 1.00 18.33 100 GLU C C 1
ATOM 3037 O O . GLU C 1 100 ? 14.328 -5.271 -10.670 1.00 18.52 100 GLU C O 1
ATOM 3043 N N . ASP C 1 101 ? 15.715 -4.968 -8.896 1.00 17.86 101 ASP C N 1
ATOM 3044 C CA . ASP C 1 101 ? 16.918 -4.799 -9.724 1.00 19.03 101 ASP C CA 1
ATOM 3045 C C . ASP C 1 101 ? 17.222 -6.041 -10.554 1.00 19.20 101 ASP C C 1
ATOM 3046 O O . ASP C 1 101 ? 17.649 -5.919 -11.693 1.00 18.32 101 ASP C O 1
ATOM 3051 N N . TYR C 1 102 ? 17.018 -7.238 -9.984 1.00 19.35 102 TYR C N 1
ATOM 3052 C CA . TYR C 1 102 ? 17.260 -8.469 -10.722 1.00 19.94 102 TYR C CA 1
ATOM 3053 C C . TYR C 1 102 ? 16.365 -8.509 -11.970 1.00 20.79 102 TYR C C 1
ATOM 3054 O O . TYR C 1 102 ? 16.836 -8.773 -13.091 1.00 20.52 102 TYR C O 1
ATOM 3063 N N . ALA C 1 103 ? 15.082 -8.213 -11.791 1.00 19.01 103 ALA C N 1
ATOM 3064 C CA . ALA C 1 103 ? 14.174 -8.218 -12.915 1.00 20.18 103 ALA C CA 1
ATOM 3065 C C . ALA C 1 103 ? 14.509 -7.145 -13.949 1.00 20.79 103 ALA C C 1
ATOM 3066 O O . ALA C 1 103 ? 14.430 -7.425 -15.135 1.00 21.26 103 ALA C O 1
ATOM 3068 N N . LYS C 1 104 ? 14.898 -5.941 -13.516 1.00 19.26 104 LYS C N 1
ATOM 3069 C CA . LYS C 1 104 ? 15.149 -4.858 -14.463 1.00 20.40 104 LYS C CA 1
ATOM 3070 C C . LYS C 1 104 ? 16.476 -5.043 -15.215 1.00 21.01 104 LYS C C 1
ATOM 3071 O O . LYS C 1 104 ? 16.613 -4.655 -16.387 1.00 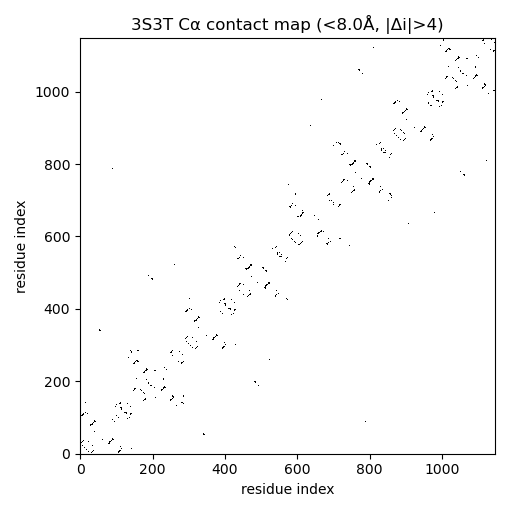21.17 104 LYS C O 1
ATOM 3077 N N . GLN C 1 105 ? 17.428 -5.652 -14.520 1.00 21.18 105 GLN C N 1
ATOM 3078 C CA . GLN C 1 105 ? 18.774 -5.811 -15.012 1.00 21.67 105 GLN C CA 1
ATOM 3079 C C . GLN C 1 105 ? 18.897 -7.101 -15.840 1.00 22.96 105 GLN C C 1
ATOM 3080 O O . GLN C 1 105 ? 19.877 -7.259 -16.579 1.00 23.50 105 GLN C O 1
ATOM 3086 N N . HIS C 1 106 ? 17.917 -8.011 -15.710 1.00 22.82 106 HIS C N 1
ATOM 3087 C CA . HIS C 1 106 ? 17.801 -9.186 -16.571 1.00 23.60 106 HIS C CA 1
ATOM 3088 C C . HIS C 1 106 ? 16.472 -9.078 -17.289 1.00 23.96 106 HIS C C 1
ATOM 3089 O O . HIS C 1 106 ? 15.555 -9.833 -16.995 1.00 24.15 106 HIS C O 1
ATOM 3096 N N . PRO C 1 107 ? 16.352 -8.132 -18.242 1.00 25.00 107 PRO C N 1
ATOM 3097 C CA . PRO C 1 107 ? 15.046 -7.797 -18.803 1.00 25.29 107 PRO C CA 1
ATOM 3098 C C . PRO C 1 107 ? 14.374 -8.937 -19.592 1.00 25.49 107 PRO C C 1
ATOM 3099 O O . PRO C 1 107 ? 13.212 -8.824 -19.930 1.00 24.90 107 PRO C O 1
ATOM 3103 N N . GLU C 1 108 ? 15.078 -10.032 -19.853 1.00 25.72 108 GLU C N 1
ATOM 3104 C CA . GLU C 1 108 ? 14.427 -11.232 -20.430 1.00 25.82 108 GLU C CA 1
ATOM 3105 C C . GLU C 1 108 ? 13.426 -11.901 -19.444 1.00 23.86 108 GLU C C 1
ATOM 3106 O O . GLU C 1 108 ? 12.593 -12.705 -19.825 1.00 24.20 108 GLU C O 1
ATOM 3112 N N . ILE C 1 109 ? 13.530 -11.569 -18.168 1.00 22.97 109 ILE C N 1
ATOM 3113 C CA . ILE C 1 109 ? 12.597 -12.043 -17.176 1.00 21.06 109 ILE C CA 1
ATOM 3114 C C . ILE C 1 109 ? 11.187 -11.509 -17.506 1.00 20.43 109 ILE C C 1
ATOM 3115 O O . ILE C 1 109 ? 10.961 -10.296 -17.678 1.00 19.12 109 ILE C O 1
ATOM 3120 N N . ASP C 1 110 ? 10.269 -12.446 -17.663 1.00 20.71 110 ASP C N 1
ATOM 3121 C CA . ASP C 1 110 ? 8.876 -12.102 -18.023 1.00 20.92 110 ASP C CA 1
ATOM 3122 C C . ASP C 1 110 ? 7.807 -12.569 -17.023 1.00 19.24 110 ASP C C 1
ATOM 3123 O O . ASP C 1 110 ? 6.621 -12.331 -17.233 1.00 19.38 110 ASP C O 1
ATOM 3128 N N . LEU C 1 111 ? 8.228 -13.140 -15.889 1.00 18.26 111 LEU C N 1
ATOM 3129 C CA . LEU C 1 111 ? 7.306 -13.410 -14.774 1.00 17.67 111 LEU C CA 1
ATOM 3130 C C . LEU C 1 111 ? 8.088 -13.450 -13.482 1.00 16.78 111 LEU C C 1
ATOM 3131 O O . LEU C 1 111 ? 9.179 -13.992 -13.431 1.00 17.46 111 LEU C O 1
ATOM 3136 N N . ILE C 1 112 ? 7.498 -12.890 -12.438 1.00 17.04 112 ILE C N 1
ATOM 3137 C CA . ILE C 1 112 ? 7.989 -13.040 -11.096 1.00 16.33 112 ILE C CA 1
ATOM 3138 C C . ILE C 1 112 ? 6.922 -13.743 -10.311 1.00 16.51 112 ILE C C 1
ATOM 3139 O O . ILE C 1 112 ? 5.742 -13.356 -10.382 1.00 15.85 112 ILE C O 1
ATOM 3144 N N . VAL C 1 113 ? 7.326 -14.771 -9.558 1.00 16.39 113 VAL C N 1
ATOM 3145 C CA . VAL C 1 113 ? 6.418 -15.529 -8.759 1.00 16.60 113 VAL C CA 1
ATOM 3146 C C . VAL C 1 113 ? 6.800 -15.290 -7.311 1.00 16.85 113 VAL C C 1
ATOM 3147 O O . VAL C 1 113 ? 7.969 -15.414 -6.975 1.00 16.14 113 VAL C O 1
ATOM 3151 N N . LEU C 1 114 ? 5.826 -14.929 -6.486 1.00 16.60 114 LEU C N 1
ATOM 3152 C CA . LEU C 1 114 ? 6.033 -14.583 -5.089 1.00 16.05 114 LEU C CA 1
ATOM 3153 C C . LEU C 1 114 ? 5.017 -15.203 -4.178 1.00 16.27 114 LEU C C 1
ATOM 3154 O O . LEU C 1 114 ? 3.809 -15.298 -4.516 1.00 17.55 114 LEU C O 1
ATOM 3159 N N . GLY C 1 115 ? 5.438 -15.595 -2.968 1.00 15.66 115 GLY C N 1
ATOM 3160 C CA . GLY C 1 115 ? 4.444 -15.872 -1.952 1.00 16.20 115 GLY C CA 1
ATOM 3161 C C . GLY C 1 115 ? 3.711 -14.611 -1.521 1.00 16.41 115 GLY C C 1
ATOM 3162 O O . GLY C 1 115 ? 4.275 -13.476 -1.497 1.00 14.67 115 GLY C O 1
ATOM 3163 N N . ALA C 1 116 ? 2.482 -14.791 -1.066 1.00 17.37 116 ALA C N 1
ATOM 3164 C CA . ALA C 1 116 ? 1.734 -13.650 -0.496 1.00 17.77 116 ALA C CA 1
ATOM 3165 C C . ALA C 1 116 ? 2.435 -13.087 0.746 1.00 17.42 116 ALA C C 1
ATOM 3166 O O . ALA C 1 116 ? 2.534 -11.873 0.917 1.00 17.90 116 ALA C O 1
ATOM 3168 N N . THR C 1 117 ? 2.870 -13.973 1.629 1.00 16.94 117 THR C N 1
ATOM 3169 C CA . THR C 1 117 ? 3.547 -13.589 2.860 1.00 17.68 117 THR C CA 1
ATOM 3170 C C . THR C 1 117 ? 4.863 -14.369 2.954 1.00 17.88 117 THR C C 1
ATOM 3171 O O . THR C 1 117 ? 5.221 -15.138 2.049 1.00 18.43 117 THR C O 1
ATOM 3175 N N . GLY C 1 118 ? 5.611 -14.111 4.019 1.00 18.30 118 GLY C N 1
ATOM 3176 C CA . GLY C 1 118 ? 6.974 -14.603 4.149 1.00 18.62 118 GLY C CA 1
ATOM 3177 C C . GLY C 1 118 ? 7.232 -14.929 5.600 1.00 18.97 118 GLY C C 1
ATOM 3178 O O . GLY C 1 118 ? 6.321 -15.371 6.313 1.00 18.30 118 GLY C O 1
ATOM 3179 N N . THR C 1 119 ? 8.459 -14.708 6.063 1.00 21.09 119 THR C N 1
ATOM 3180 C CA . THR C 1 119 ? 8.810 -15.209 7.387 1.00 22.75 119 THR C CA 1
ATOM 3181 C C . THR C 1 119 ? 8.241 -14.340 8.497 1.00 23.92 119 THR C C 1
ATOM 3182 O O . THR C 1 119 ? 8.008 -14.812 9.606 1.00 23.56 119 THR C O 1
ATOM 3186 N N . ASN C 1 120 ? 8.006 -13.060 8.224 1.00 23.18 120 ASN C N 1
ATOM 3187 C CA . ASN C 1 120 ? 7.784 -12.132 9.301 1.00 25.00 120 ASN C CA 1
ATOM 3188 C C . ASN C 1 120 ? 6.359 -11.870 9.708 1.00 26.39 120 ASN C C 1
ATOM 3189 O O . ASN C 1 120 ? 6.063 -11.747 10.920 1.00 26.92 120 ASN C O 1
ATOM 3194 N N . SER C 1 121 ? 5.453 -11.776 8.744 1.00 25.81 121 SER C N 1
ATOM 3195 C CA . SER C 1 121 ? 4.157 -11.242 9.096 1.00 27.93 121 SER C CA 1
ATOM 3196 C C . SER C 1 121 ? 2.949 -12.132 8.689 1.00 29.23 121 SER C C 1
ATOM 3197 O O . SER C 1 121 ? 1.843 -11.616 8.585 1.00 30.52 121 SER C O 1
ATOM 3200 N N . PRO C 1 122 ? 3.125 -13.462 8.552 1.00 31.03 122 PRO C N 1
ATOM 3201 C CA . PRO C 1 122 ? 1.966 -14.245 8.051 1.00 31.42 122 PRO C CA 1
ATOM 3202 C C . PRO C 1 122 ? 0.722 -14.078 8.922 1.00 32.85 122 PRO C C 1
ATOM 3203 O O . PRO C 1 122 ? -0.418 -14.235 8.442 1.00 33.53 122 PRO C O 1
ATOM 3207 N N . HIS C 1 123 ? 0.960 -13.760 10.195 1.00 32.71 123 HIS C N 1
ATOM 3208 C CA A HIS C 1 123 ? -0.037 -13.648 11.239 0.50 33.81 123 HIS C CA 1
ATOM 3209 C CA B HIS C 1 123 ? -0.174 -13.657 11.084 0.50 34.29 123 HIS C CA 1
ATOM 3210 C C . HIS C 1 123 ? -0.608 -12.239 11.415 1.00 34.02 123 HIS C C 1
ATOM 3211 O O . HIS C 1 123 ? -1.457 -12.033 12.290 1.00 35.95 123 HIS C O 1
ATOM 3224 N N . ARG C 1 124 ? -0.121 -11.278 10.620 1.00 32.34 124 ARG C N 1
ATOM 3225 C CA . ARG C 1 124 ? -0.570 -9.878 10.739 1.00 32.57 124 ARG C CA 1
ATOM 3226 C C . ARG C 1 124 ? -1.131 -9.265 9.480 1.00 31.79 124 ARG C C 1
ATOM 3227 O O . ARG C 1 124 ? -1.964 -8.374 9.574 1.00 32.93 124 ARG C O 1
ATOM 3235 N N . VAL C 1 125 ? -0.697 -9.757 8.316 1.00 30.76 125 VAL C N 1
ATOM 3236 C CA . VAL C 1 125 ? -1.049 -9.191 7.005 1.00 29.76 125 VAL C CA 1
ATOM 3237 C C . VAL C 1 125 ? -1.478 -10.304 6.058 1.00 28.48 125 VAL C C 1
ATOM 3238 O O . VAL C 1 125 ? -1.091 -11.446 6.283 1.00 26.88 125 VAL C O 1
ATOM 3242 N N . ALA C 1 126 ? -2.262 -9.974 5.017 1.00 27.24 126 ALA C N 1
ATOM 3243 C CA . ALA C 1 126 ? -2.552 -10.945 3.955 1.00 26.29 126 ALA C CA 1
ATOM 3244 C C . ALA C 1 126 ? -1.513 -10.869 2.839 1.00 24.64 126 ALA C C 1
ATOM 3245 O O . ALA C 1 126 ? -1.383 -11.817 2.064 1.00 25.69 126 ALA C O 1
ATOM 3247 N N . VAL C 1 127 ? -0.823 -9.737 2.712 1.00 20.70 127 VAL C N 1
ATOM 3248 C CA . VAL C 1 127 ? 0.255 -9.597 1.705 1.00 19.71 127 VAL C CA 1
ATOM 3249 C C . VAL C 1 127 ? 1.417 -8.847 2.361 1.00 18.16 127 VAL C C 1
ATOM 3250 O O . VAL C 1 127 ? 1.205 -7.797 2.967 1.00 18.40 127 VAL C O 1
ATOM 3254 N N . GLY C 1 128 ? 2.606 -9.396 2.279 1.00 16.71 128 GLY C N 1
ATOM 3255 C CA . GLY C 1 128 ? 3.787 -8.771 2.892 1.00 17.32 128 GLY C CA 1
ATOM 3256 C C . GLY C 1 128 ? 4.355 -7.620 2.090 1.00 16.91 128 GLY C C 1
ATOM 3257 O O . GLY C 1 128 ? 3.974 -7.419 0.905 1.00 15.37 128 GLY C O 1
ATOM 3258 N N . SER C 1 129 ? 5.199 -6.822 2.735 1.00 15.08 129 SER C N 1
ATOM 3259 C CA . SER C 1 129 ? 5.720 -5.597 2.104 1.00 16.11 129 SER C CA 1
ATOM 3260 C C . SER C 1 129 ? 6.724 -5.874 0.960 1.00 14.85 129 SER C C 1
ATOM 3261 O O . SER C 1 129 ? 6.904 -5.038 0.091 1.00 16.02 129 SER C O 1
ATOM 3264 N N . THR C 1 130 ? 7.326 -7.027 0.920 1.00 14.22 130 THR C N 1
ATOM 3265 C CA . THR C 1 130 ? 8.247 -7.373 -0.202 1.00 14.35 130 THR C CA 1
ATOM 3266 C C . THR C 1 130 ? 7.394 -7.631 -1.442 1.00 13.91 130 THR C C 1
ATOM 3267 O O . THR C 1 130 ? 7.666 -7.080 -2.513 1.00 15.06 130 THR C O 1
ATOM 3271 N N . THR C 1 131 ? 6.362 -8.456 -1.288 1.00 14.65 131 THR C N 1
ATOM 3272 C CA . THR C 1 131 ? 5.376 -8.671 -2.361 1.00 14.58 131 THR C CA 1
ATOM 3273 C C . THR C 1 131 ? 4.746 -7.416 -2.874 1.00 14.53 131 THR C C 1
ATOM 3274 O O . THR C 1 131 ? 4.751 -7.209 -4.063 1.00 14.35 131 THR C O 1
ATOM 3278 N N . SER C 1 132 ? 4.230 -6.577 -1.979 1.00 16.09 132 SER C N 1
ATOM 3279 C CA A SER C 1 132 ? 3.598 -5.336 -2.406 0.50 17.12 132 SER C CA 1
ATOM 3280 C CA B SER C 1 132 ? 3.618 -5.282 -2.343 0.50 16.63 132 SER C CA 1
ATOM 3281 C C . SER C 1 132 ? 4.573 -4.425 -3.162 1.00 15.69 132 SER C C 1
ATOM 3282 O O . SER C 1 132 ? 4.219 -3.859 -4.192 1.00 16.26 132 SER C O 1
ATOM 3287 N N . TYR C 1 133 ? 5.808 -4.319 -2.685 1.00 15.76 133 TYR C N 1
ATOM 3288 C CA . TYR C 1 133 ? 6.824 -3.540 -3.383 1.00 15.64 133 TYR C CA 1
ATOM 3289 C C . TYR C 1 133 ? 7.080 -4.084 -4.837 1.00 15.64 133 TYR C C 1
ATOM 3290 O O . TYR C 1 133 ? 7.095 -3.341 -5.842 1.00 14.42 133 TYR C O 1
ATOM 3299 N N . VAL C 1 134 ? 7.227 -5.387 -4.937 1.00 15.59 134 VAL C N 1
ATOM 3300 C CA . VAL C 1 134 ? 7.609 -6.016 -6.189 1.00 15.12 134 VAL C CA 1
ATOM 3301 C C . VAL C 1 134 ? 6.451 -5.976 -7.153 1.00 16.46 134 VAL C C 1
ATOM 3302 O O . VAL C 1 134 ? 6.669 -5.716 -8.316 1.00 17.74 134 VAL C O 1
ATOM 3306 N N . VAL C 1 135 ? 5.223 -6.208 -6.681 1.00 17.63 135 VAL C N 1
ATOM 3307 C CA . VAL C 1 135 ? 4.043 -6.072 -7.549 1.00 16.73 135 VAL C CA 1
ATOM 3308 C C . VAL C 1 135 ? 4.027 -4.680 -8.156 1.00 17.54 135 VAL C C 1
ATOM 3309 O O . VAL C 1 135 ? 3.720 -4.467 -9.371 1.00 15.24 135 VAL C O 1
ATOM 3313 N N . ASP C 1 136 ? 4.374 -3.683 -7.344 1.00 16.61 136 ASP C N 1
ATOM 3314 C CA A ASP C 1 136 ? 4.334 -2.300 -7.814 0.60 17.70 136 ASP C CA 1
ATOM 3315 C CA B ASP C 1 136 ? 4.349 -2.283 -7.808 0.40 17.88 136 ASP C CA 1
ATOM 3316 C C . ASP C 1 136 ? 5.460 -2.008 -8.841 1.00 18.50 136 ASP C C 1
ATOM 3317 O O . ASP C 1 136 ? 5.208 -1.439 -9.946 1.00 20.43 136 ASP C O 1
ATOM 3326 N N . HIS C 1 137 ? 6.683 -2.384 -8.488 1.00 16.84 137 HIS C N 1
ATOM 3327 C CA . HIS C 1 137 ? 7.865 -1.968 -9.199 1.00 17.95 137 HIS C CA 1
ATOM 3328 C C . HIS C 1 137 ? 8.385 -2.910 -10.278 1.00 18.53 137 HIS C C 1
ATOM 3329 O O . HIS C 1 137 ? 9.318 -2.565 -10.963 1.00 17.94 137 HIS C O 1
ATOM 3336 N N . ALA C 1 138 ? 7.794 -4.102 -10.446 1.00 18.50 138 ALA C N 1
ATOM 3337 C CA . ALA C 1 138 ? 8.304 -5.053 -11.424 1.00 18.45 138 ALA C CA 1
ATOM 3338 C C . ALA C 1 138 ? 8.005 -4.566 -12.823 1.00 18.72 138 ALA C C 1
ATOM 3339 O O . ALA C 1 138 ? 6.947 -4.014 -13.078 1.00 18.91 138 ALA C O 1
ATOM 3341 N N . PRO C 1 139 ? 8.914 -4.810 -13.748 1.00 19.34 139 PRO C N 1
ATOM 3342 C CA . PRO C 1 139 ? 8.695 -4.406 -15.146 1.00 20.92 139 PRO C CA 1
ATOM 3343 C C . PRO C 1 139 ? 7.831 -5.408 -15.934 1.00 21.70 139 PRO C C 1
ATOM 3344 O O . PRO C 1 139 ? 7.473 -5.107 -17.049 1.00 25.71 139 PRO C O 1
ATOM 3348 N N . CYS C 1 140 ? 7.411 -6.497 -15.306 1.00 19.27 140 CYS C N 1
ATOM 3349 C CA . CYS C 1 140 ? 6.799 -7.646 -15.954 1.00 19.45 140 CYS C CA 1
ATOM 3350 C C . CYS C 1 140 ? 5.618 -8.159 -15.096 1.00 18.08 140 CYS C C 1
ATOM 3351 O O . CYS C 1 140 ? 5.329 -7.605 -14.025 1.00 17.41 140 CYS C O 1
ATOM 3354 N N . ASN C 1 141 ? 4.996 -9.220 -15.579 1.00 17.05 141 ASN C N 1
ATOM 3355 C CA . ASN C 1 141 ? 3.868 -9.817 -14.944 1.00 16.23 141 ASN C CA 1
ATOM 3356 C C . ASN C 1 141 ? 4.369 -10.318 -13.589 1.00 14.70 141 ASN C C 1
ATOM 3357 O O . ASN C 1 141 ? 5.529 -10.728 -13.448 1.00 15.07 141 ASN C O 1
ATOM 3362 N N . VAL C 1 142 ? 3.523 -10.233 -12.600 1.00 14.43 142 VAL C N 1
ATOM 3363 C CA . VAL C 1 142 ? 3.807 -10.819 -11.279 1.00 14.45 142 VAL C CA 1
ATOM 3364 C C . VAL C 1 142 ? 2.633 -11.666 -10.757 1.00 14.67 142 VAL C C 1
ATOM 3365 O O . VAL C 1 142 ? 1.478 -11.232 -10.813 1.00 14.85 142 VAL C O 1
ATOM 3369 N N . ILE C 1 143 ? 2.913 -12.858 -10.214 1.00 15.49 143 ILE C N 1
ATOM 3370 C CA . ILE C 1 143 ? 1.841 -13.658 -9.680 1.00 15.49 143 ILE C CA 1
ATOM 3371 C C . ILE C 1 143 ? 2.143 -13.892 -8.210 1.00 14.34 143 ILE C C 1
ATOM 3372 O O . ILE C 1 143 ? 3.278 -14.208 -7.830 1.00 15.31 143 ILE C O 1
ATOM 3377 N N . VAL C 1 144 ? 1.110 -13.711 -7.410 1.00 14.14 144 VAL C N 1
ATOM 3378 C CA . VAL C 1 144 ? 1.172 -13.862 -5.987 1.00 14.30 144 VAL C CA 1
ATOM 3379 C C . VAL C 1 144 ? 0.440 -15.178 -5.655 1.00 15.63 144 VAL C C 1
ATOM 3380 O O . VAL C 1 144 ? -0.779 -15.328 -5.893 1.00 14.00 144 VAL C O 1
ATOM 3384 N N . ILE C 1 145 ? 1.167 -16.031 -4.949 1.00 17.71 145 ILE C N 1
ATOM 3385 C CA . ILE C 1 145 ? 0.737 -17.387 -4.601 1.00 18.26 145 ILE C CA 1
ATOM 3386 C C . ILE C 1 145 ? 0.257 -17.447 -3.129 1.00 20.54 145 ILE C C 1
ATOM 3387 O O . ILE C 1 145 ? 0.948 -17.085 -2.221 1.00 19.71 145 ILE C O 1
ATOM 3392 N N . ARG C 1 146 ? -0.965 -17.900 -2.926 1.00 23.76 146 ARG C N 1
ATOM 3393 C CA . ARG C 1 146 ? -1.433 -18.212 -1.606 1.00 26.31 146 ARG C CA 1
ATOM 3394 C C . ARG C 1 146 ? -2.279 -19.470 -1.623 1.00 29.09 146 ARG C C 1
ATOM 3395 O O . ARG C 1 146 ? -2.636 -20.053 -2.695 1.00 28.74 146 ARG C O 1
ATOM 3404 N N . ASN D 1 2 ? -1.280 -33.916 -14.006 1.00 55.10 2 ASN D N 1
ATOM 3405 C CA . ASN D 1 2 ? -0.563 -32.623 -13.799 1.00 53.68 2 ASN D CA 1
ATOM 3406 C C . ASN D 1 2 ? -1.487 -31.475 -13.300 1.00 51.06 2 ASN D C 1
ATOM 3407 O O . ASN D 1 2 ? -2.592 -31.265 -13.835 1.00 51.44 2 ASN D O 1
ATOM 3412 N N . ALA D 1 3 ? -1.032 -30.752 -12.267 1.00 48.46 3 ALA D N 1
ATOM 3413 C CA . ALA D 1 3 ? -1.876 -29.807 -11.504 1.00 45.78 3 ALA D CA 1
ATOM 3414 C C . ALA D 1 3 ? -2.304 -28.576 -12.335 1.00 42.90 3 ALA D C 1
ATOM 3415 O O . ALA D 1 3 ? -1.480 -28.002 -13.044 1.00 42.88 3 ALA D O 1
ATOM 3417 N N . ARG D 1 4 ? -3.582 -28.180 -12.221 1.00 40.10 4 ARG D N 1
ATOM 3418 C CA . ARG D 1 4 ? -4.188 -27.184 -13.094 1.00 37.12 4 ARG D CA 1
ATOM 3419 C C . ARG D 1 4 ? -5.172 -26.231 -12.389 1.00 33.68 4 ARG D C 1
ATOM 3420 O O . ARG D 1 4 ? -5.834 -26.629 -11.432 1.00 34.58 4 ARG D O 1
ATOM 3428 N N . TYR D 1 5 ? -5.289 -24.997 -12.884 1.00 28.70 5 TYR D N 1
ATOM 3429 C CA . TYR D 1 5 ? -6.395 -24.103 -12.515 1.00 26.39 5 TYR D CA 1
ATOM 3430 C C . TYR D 1 5 ? -7.668 -24.686 -13.099 1.00 24.32 5 TYR D C 1
ATOM 3431 O O . TYR D 1 5 ? -7.627 -25.373 -14.129 1.00 24.29 5 TYR D O 1
ATOM 3440 N N . THR D 1 6 ? -8.762 -24.427 -12.408 1.00 23.71 6 THR D N 1
ATOM 3441 C CA . THR D 1 6 ? -10.104 -24.968 -12.736 1.00 22.85 6 THR D CA 1
ATOM 3442 C C . THR D 1 6 ? -11.101 -23.855 -12.987 1.00 21.77 6 THR D C 1
ATOM 3443 O O . THR D 1 6 ? -12.069 -24.022 -13.752 1.00 21.43 6 THR D O 1
ATOM 3447 N N . ASN D 1 7 ? -10.916 -22.708 -12.342 1.00 20.94 7 ASN D N 1
ATOM 3448 C CA . ASN D 1 7 ? -11.896 -21.650 -12.462 1.00 20.16 7 ASN D CA 1
ATOM 3449 C C . ASN D 1 7 ? -11.281 -20.275 -12.345 1.00 18.77 7 ASN D C 1
ATOM 3450 O O . ASN D 1 7 ? -11.040 -19.793 -11.252 1.00 18.56 7 ASN D O 1
ATOM 3455 N N . ILE D 1 8 ? -11.121 -19.614 -13.472 1.00 17.48 8 ILE D N 1
ATOM 3456 C CA . ILE D 1 8 ? -10.428 -18.311 -13.527 1.00 17.18 8 ILE D CA 1
ATOM 3457 C C . ILE D 1 8 ? -11.428 -17.181 -13.603 1.00 16.69 8 ILE D C 1
ATOM 3458 O O . ILE D 1 8 ? -12.442 -17.269 -14.326 1.00 16.55 8 ILE D O 1
ATOM 3463 N N . LEU D 1 9 ? -11.131 -16.107 -12.869 1.00 15.05 9 LEU D N 1
ATOM 3464 C CA . LEU D 1 9 ? -11.871 -14.874 -12.900 1.00 15.15 9 LEU D CA 1
ATOM 3465 C C . LEU D 1 9 ? -10.991 -13.770 -13.469 1.00 15.21 9 LEU D C 1
ATOM 3466 O O . LEU D 1 9 ? -9.879 -13.530 -12.993 1.00 15.74 9 LEU D O 1
ATOM 3471 N N . VAL D 1 10 ? -11.496 -13.060 -14.443 1.00 15.50 10 VAL D N 1
ATOM 3472 C CA . VAL D 1 10 ? -10.781 -11.933 -14.994 1.00 15.01 10 VAL D CA 1
ATOM 3473 C C . VAL D 1 10 ? -11.628 -10.657 -14.944 1.00 15.21 10 VAL D C 1
ATOM 3474 O O . VAL D 1 10 ? -12.498 -10.380 -15.819 1.00 16.90 10 VAL D O 1
ATOM 3478 N N . PRO D 1 11 ? -11.414 -9.851 -13.878 1.00 14.91 11 PRO D N 1
ATOM 3479 C CA . PRO D 1 11 ? -12.144 -8.592 -13.866 1.00 13.45 11 PRO D CA 1
ATOM 3480 C C . PRO D 1 11 ? -11.560 -7.605 -14.901 1.00 14.78 11 PRO D C 1
ATOM 3481 O O . PRO D 1 11 ? -10.346 -7.408 -14.964 1.00 13.06 11 PRO D O 1
ATOM 3485 N N . VAL D 1 12 ? -12.455 -6.953 -15.614 1.00 15.55 12 VAL D N 1
ATOM 3486 C CA . VAL D 1 12 ? -12.133 -6.024 -16.672 1.00 17.12 12 VAL D CA 1
ATOM 3487 C C . VAL D 1 12 ? -12.908 -4.718 -16.505 1.00 18.18 12 VAL D C 1
ATOM 3488 O O . VAL D 1 12 ? -14.155 -4.733 -16.203 1.00 18.37 12 VAL D O 1
ATOM 3492 N N . ASP D 1 13 ? -12.193 -3.592 -16.673 1.00 17.32 13 ASP D N 1
ATOM 3493 C CA . ASP D 1 13 ? -12.806 -2.271 -16.909 1.00 18.01 13 ASP D CA 1
ATOM 3494 C C . ASP D 1 13 ? -12.757 -2.046 -18.398 1.00 19.00 13 ASP D C 1
ATOM 3495 O O . ASP D 1 13 ? -12.681 -3.030 -19.153 1.00 18.82 13 ASP D O 1
ATOM 3500 N N . SER D 1 14 ? -12.857 -0.791 -18.859 1.00 21.41 14 SER D N 1
ATOM 3501 C CA . SER D 1 14 ? -12.879 -0.508 -20.281 1.00 21.40 14 SER D CA 1
ATOM 3502 C C . SER D 1 14 ? -11.468 -0.272 -20.881 1.00 22.26 14 SER D C 1
ATOM 3503 O O . SER D 1 14 ? -11.354 0.169 -22.029 1.00 21.09 14 SER D O 1
ATOM 3506 N N . SER D 1 15 ? -10.419 -0.526 -20.114 1.00 19.86 15 SER D N 1
ATOM 3507 C CA . SER D 1 15 ? -9.064 -0.068 -20.474 1.00 20.66 15 SER D CA 1
ATOM 3508 C C . SER D 1 15 ? -8.361 -1.074 -21.358 1.00 21.34 15 SER D C 1
ATOM 3509 O O . SER D 1 15 ? -8.689 -2.260 -21.332 1.00 19.78 15 SER D O 1
ATOM 3512 N N . ASP D 1 16 ? -7.353 -0.632 -22.109 1.00 21.32 16 ASP D N 1
ATOM 3513 C CA . ASP D 1 16 ? -6.551 -1.579 -22.922 1.00 21.49 16 ASP D CA 1
ATOM 3514 C C . ASP D 1 16 ? -5.791 -2.518 -22.000 1.00 19.71 16 ASP D C 1
ATOM 3515 O O . ASP D 1 16 ? -5.631 -3.664 -22.349 1.00 18.58 16 ASP D O 1
ATOM 3520 N N . ALA D 1 17 ? -5.347 -2.037 -20.827 1.00 19.25 17 ALA D N 1
ATOM 3521 C CA . ALA D 1 17 ? -4.628 -2.909 -19.883 1.00 19.22 17 ALA D CA 1
ATOM 3522 C C . ALA D 1 17 ? -5.496 -4.055 -19.381 1.00 18.61 17 ALA D C 1
ATOM 3523 O O . ALA D 1 17 ? -5.007 -5.188 -19.181 1.00 19.14 17 ALA D O 1
ATOM 3525 N N . ALA D 1 18 ? -6.767 -3.779 -19.114 1.00 18.22 18 ALA D N 1
ATOM 3526 C CA . ALA D 1 18 ? -7.690 -4.844 -18.712 1.00 17.48 18 ALA D CA 1
ATOM 3527 C C . ALA D 1 18 ? -7.952 -5.825 -19.853 1.00 17.61 18 ALA D C 1
ATOM 3528 O O . ALA D 1 18 ? -8.033 -7.021 -19.643 1.00 16.54 18 ALA D O 1
ATOM 3530 N N . GLN D 1 19 ? -8.015 -5.324 -21.080 1.00 18.08 19 GLN D N 1
ATOM 3531 C CA . GLN D 1 19 ? -8.215 -6.189 -22.216 1.00 19.56 19 GLN D CA 1
ATOM 3532 C C . GLN D 1 19 ? -7.003 -7.088 -22.474 1.00 19.36 19 GLN D C 1
ATOM 3533 O O . GLN D 1 19 ? -7.173 -8.237 -22.875 1.00 18.82 19 GLN D O 1
ATOM 3539 N N . ALA D 1 20 ? -5.803 -6.602 -22.166 1.00 19.81 20 ALA D N 1
ATOM 3540 C CA . ALA D 1 20 ? -4.589 -7.423 -22.249 1.00 19.42 20 ALA D CA 1
ATOM 3541 C C . ALA D 1 20 ? -4.604 -8.483 -21.141 1.00 17.99 20 ALA D C 1
ATOM 3542 O O . ALA D 1 20 ? -4.160 -9.603 -21.360 1.00 18.14 20 ALA D O 1
ATOM 3544 N N . ALA D 1 21 ? -5.118 -8.132 -19.972 1.00 16.26 21 ALA D N 1
ATOM 3545 C CA . ALA D 1 21 ? -5.333 -9.128 -18.931 1.00 16.36 21 ALA D CA 1
ATOM 3546 C C . ALA D 1 21 ? -6.332 -10.183 -19.385 1.00 15.95 21 ALA D C 1
ATOM 3547 O O . ALA D 1 21 ? -6.079 -11.364 -19.221 1.00 16.86 21 ALA D O 1
ATOM 3549 N N . PHE D 1 22 ? -7.450 -9.791 -19.983 1.00 18.23 22 PHE D N 1
ATOM 3550 C CA . PHE D 1 22 ? -8.409 -10.779 -20.549 1.00 18.48 22 PHE D CA 1
ATOM 3551 C C . PHE D 1 22 ? -7.754 -11.724 -21.558 1.00 18.92 22 PHE D C 1
ATOM 3552 O O . PHE D 1 22 ? -7.880 -12.949 -21.486 1.00 18.97 22 PHE D O 1
ATOM 3560 N N . THR D 1 23 ? -7.016 -11.158 -22.502 1.00 20.89 23 THR D N 1
ATOM 3561 C CA . THR D 1 23 ? -6.285 -11.971 -23.489 1.00 21.06 23 THR D CA 1
ATOM 3562 C C . THR D 1 23 ? -5.346 -13.002 -22.881 1.00 21.08 23 THR D C 1
ATOM 3563 O O . THR D 1 23 ? -5.256 -14.129 -23.370 1.00 19.35 23 THR D O 1
ATOM 3567 N N . GLU D 1 24 ? -4.621 -12.623 -21.833 1.00 19.63 24 GLU D N 1
ATOM 3568 C CA . GLU D 1 24 ? -3.785 -13.584 -21.169 1.00 20.55 24 GLU D CA 1
ATOM 3569 C C . GLU D 1 24 ? -4.630 -14.591 -20.389 1.00 19.29 24 GLU D C 1
ATOM 3570 O O . GLU D 1 24 ? -4.276 -15.759 -20.339 1.00 19.72 24 GLU D O 1
ATOM 3576 N N . ALA D 1 25 ? -5.708 -14.136 -19.739 1.00 18.98 25 ALA D N 1
ATOM 3577 C CA . ALA D 1 25 ? -6.638 -15.042 -19.055 1.00 18.65 25 ALA D CA 1
ATOM 3578 C C . ALA D 1 25 ? -7.213 -16.116 -20.022 1.00 18.86 25 ALA D C 1
ATOM 3579 O O . ALA D 1 25 ? -7.298 -17.281 -19.667 1.00 19.04 25 ALA D O 1
ATOM 3581 N N . VAL D 1 26 ? -7.510 -15.745 -21.254 1.00 19.42 26 VAL D N 1
ATOM 3582 C CA . VAL D 1 26 ? -7.905 -16.748 -22.272 1.00 21.31 26 VAL D CA 1
ATOM 3583 C C . VAL D 1 26 ? -6.780 -17.785 -22.518 1.00 22.83 26 VAL D C 1
ATOM 3584 O O . VAL D 1 26 ? -7.015 -19.005 -22.552 1.00 23.83 26 VAL D O 1
ATOM 3588 N N . ASN D 1 27 ? -5.546 -17.296 -22.635 1.00 23.65 27 ASN D N 1
ATOM 3589 C CA . ASN D 1 27 ? -4.376 -18.155 -22.836 1.00 24.23 27 ASN D CA 1
ATOM 3590 C C . ASN D 1 27 ? -4.159 -19.124 -21.656 1.00 23.19 27 ASN D C 1
ATOM 3591 O O . ASN D 1 27 ? -3.923 -20.331 -21.849 1.00 22.50 27 ASN D O 1
ATOM 3596 N N . ILE D 1 28 ? -4.331 -18.617 -20.437 1.00 20.68 28 ILE D N 1
ATOM 3597 C CA . ILE D 1 28 ? -4.224 -19.441 -19.238 1.00 20.16 28 ILE D CA 1
ATOM 3598 C C . ILE D 1 28 ? -5.322 -20.502 -19.227 1.00 21.14 28 ILE D C 1
ATOM 3599 O O . ILE D 1 28 ? -5.059 -21.672 -18.907 1.00 21.74 28 ILE D O 1
ATOM 3604 N N . ALA D 1 29 ? -6.543 -20.083 -19.578 1.00 20.60 29 ALA D N 1
ATOM 3605 C CA . ALA D 1 29 ? -7.729 -20.961 -19.595 1.00 21.82 29 ALA D CA 1
ATOM 3606 C C . ALA D 1 29 ? -7.563 -22.098 -20.605 1.00 22.95 29 ALA D C 1
ATOM 3607 O O . ALA D 1 29 ? -7.840 -23.264 -20.307 1.00 23.43 29 ALA D O 1
ATOM 3609 N N . GLN D 1 30 ? -7.046 -21.759 -21.764 1.00 24.73 30 GLN D N 1
ATOM 3610 C CA . GLN D 1 30 ? -6.699 -22.783 -22.778 1.00 27.28 30 GLN D CA 1
ATOM 3611 C C . GLN D 1 30 ? -5.647 -23.814 -22.307 1.00 27.54 30 GLN D C 1
ATOM 3612 O O . GLN D 1 30 ? -5.787 -25.022 -22.546 1.00 28.56 30 GLN D O 1
ATOM 3618 N N . ARG D 1 31 ? -4.591 -23.328 -21.669 1.00 27.16 31 ARG D N 1
ATOM 3619 C CA . ARG D 1 31 ? -3.504 -24.166 -21.199 1.00 27.69 31 ARG D CA 1
ATOM 3620 C C . ARG D 1 31 ? -4.000 -25.124 -20.146 1.00 27.08 31 ARG D C 1
ATOM 3621 O O . ARG D 1 31 ? -3.632 -26.287 -20.143 1.00 27.84 31 ARG D O 1
ATOM 3629 N N . HIS D 1 32 ? -4.799 -24.608 -19.224 1.00 25.36 32 HIS D N 1
ATOM 3630 C CA . HIS D 1 32 ? -5.303 -25.400 -18.111 1.00 25.71 32 HIS D CA 1
ATOM 3631 C C . HIS D 1 32 ? -6.654 -26.088 -18.355 1.00 26.24 32 HIS D C 1
ATOM 3632 O O . HIS D 1 32 ? -7.127 -26.858 -17.498 1.00 25.72 32 HIS D O 1
ATOM 3639 N N . GLN D 1 33 ? -7.265 -25.805 -19.508 1.00 25.95 33 GLN D N 1
ATOM 3640 C CA . GLN D 1 33 ? -8.639 -26.229 -19.808 1.00 25.46 33 GLN D CA 1
ATOM 3641 C C . GLN D 1 33 ? -9.589 -25.845 -18.660 1.00 25.19 33 GLN D C 1
ATOM 3642 O O . GLN D 1 33 ? -10.385 -26.652 -18.175 1.00 25.15 33 GLN D O 1
ATOM 3648 N N . ALA D 1 34 ? -9.447 -24.598 -18.216 1.00 23.34 34 ALA D N 1
ATOM 3649 C CA . ALA D 1 34 ? -10.169 -24.036 -17.086 1.00 22.70 34 ALA D CA 1
ATOM 3650 C C . ALA D 1 34 ? -11.441 -23.314 -17.506 1.00 22.08 34 ALA D C 1
ATOM 3651 O O . ALA D 1 34 ? -11.520 -22.725 -18.591 1.00 21.91 34 ALA D O 1
ATOM 3653 N N . ASN D 1 35 ? -12.427 -23.276 -16.628 1.00 21.82 35 ASN D N 1
ATOM 3654 C CA . ASN D 1 35 ? -13.530 -22.323 -16.819 1.00 21.26 35 ASN D CA 1
ATOM 3655 C C . ASN D 1 35 ? -13.012 -20.883 -16.723 1.00 19.84 35 ASN D C 1
ATOM 3656 O O . ASN D 1 35 ? -12.047 -20.582 -15.997 1.00 19.25 35 ASN D O 1
ATOM 3661 N N . LEU D 1 36 ? -13.671 -19.970 -17.393 1.00 19.05 36 LEU D N 1
ATOM 3662 C CA . LEU D 1 36 ? -13.236 -18.571 -17.361 1.00 18.98 36 LEU D CA 1
ATOM 3663 C C . LEU D 1 36 ? -14.449 -17.721 -17.177 1.00 18.88 36 LEU D C 1
ATOM 3664 O O . LEU D 1 36 ? -15.452 -17.968 -17.844 1.00 20.53 36 LEU D O 1
ATOM 3669 N N . THR D 1 37 ? -14.368 -16.738 -16.269 1.00 18.15 37 THR D N 1
ATOM 3670 C CA . THR D 1 37 ? -15.403 -15.717 -16.078 1.00 17.92 37 THR D CA 1
ATOM 3671 C C . THR D 1 37 ? -14.768 -14.322 -16.178 1.00 16.43 37 THR D C 1
ATOM 3672 O O . THR D 1 37 ? -13.809 -14.041 -15.479 1.00 14.68 37 THR D O 1
ATOM 3676 N N . ALA D 1 38 ? -15.291 -13.488 -17.081 1.00 15.57 38 ALA D N 1
ATOM 3677 C CA . ALA D 1 38 ? -14.955 -12.060 -17.193 1.00 15.53 38 ALA D CA 1
ATOM 3678 C C . ALA D 1 38 ? -16.052 -11.234 -16.505 1.00 15.68 38 ALA D C 1
ATOM 3679 O O . ALA D 1 38 ? -17.241 -11.498 -16.684 1.00 18.02 38 ALA D O 1
ATOM 3681 N N . LEU D 1 39 ? -15.640 -10.324 -15.633 1.00 15.83 39 LEU D N 1
ATOM 3682 C CA . LEU D 1 39 ? -16.550 -9.528 -14.780 1.00 15.93 39 LEU D CA 1
ATOM 3683 C C . LEU D 1 39 ? -16.241 -8.048 -14.924 1.00 16.88 39 LEU D C 1
ATOM 3684 O O . LEU D 1 39 ? -15.087 -7.608 -14.623 1.00 17.75 39 LEU D O 1
ATOM 3689 N N . TYR D 1 40 ? -17.238 -7.270 -15.375 1.00 16.28 40 TYR D N 1
ATOM 3690 C CA . TYR D 1 40 ? -17.151 -5.847 -15.362 1.00 15.74 40 TYR D CA 1
ATOM 3691 C C . TYR D 1 40 ? -18.000 -5.285 -14.248 1.00 15.74 40 TYR D C 1
ATOM 3692 O O . TYR D 1 40 ? -19.200 -5.601 -14.158 1.00 18.83 40 TYR D O 1
ATOM 3701 N N . VAL D 1 41 ? -17.434 -4.418 -13.427 1.00 14.15 41 VAL D N 1
ATOM 3702 C CA . VAL D 1 41 ? -18.217 -3.769 -12.385 1.00 15.75 41 VAL D CA 1
ATOM 3703 C C . VAL D 1 41 ? -18.536 -2.340 -12.746 1.00 15.84 41 VAL D C 1
ATOM 3704 O O . VAL D 1 41 ? -17.638 -1.536 -12.931 1.00 16.31 41 VAL D O 1
ATOM 3708 N N . VAL D 1 42 ? -19.824 -2.025 -12.825 1.00 16.83 42 VAL D N 1
ATOM 3709 C CA . VAL D 1 42 ? -20.304 -0.658 -13.040 1.00 17.13 42 VAL D CA 1
ATOM 3710 C C . VAL D 1 42 ? -20.317 0.031 -11.675 1.00 18.99 42 VAL D C 1
ATOM 3711 O O . VAL D 1 42 ? -21.040 -0.395 -10.747 1.00 19.26 42 VAL D O 1
ATOM 3715 N N . ASP D 1 43 ? -19.472 1.048 -11.502 1.00 19.34 43 ASP D N 1
ATOM 3716 C CA . ASP D 1 43 ? -19.282 1.637 -10.168 1.00 20.92 43 ASP D CA 1
ATOM 3717 C C . ASP D 1 43 ? -20.511 2.496 -9.906 1.00 21.39 43 ASP D C 1
ATOM 3718 O O . ASP D 1 43 ? -20.755 3.443 -10.628 1.00 22.43 43 ASP D O 1
ATOM 3723 N N . ASP D 1 44 ? -21.267 2.166 -8.869 1.00 21.61 44 ASP D N 1
ATOM 3724 C CA . ASP D 1 44 ? -22.488 2.876 -8.564 1.00 23.09 44 ASP D CA 1
ATOM 3725 C C . ASP D 1 44 ? -22.408 3.766 -7.329 1.00 23.16 44 ASP D C 1
ATOM 3726 O O . ASP D 1 44 ? -23.412 4.022 -6.711 1.00 21.88 44 ASP D O 1
ATOM 3731 N N . SER D 1 45 ? -21.238 4.245 -6.978 1.00 24.30 45 SER D N 1
ATOM 3732 C CA . SER D 1 45 ? -21.065 4.865 -5.684 1.00 26.11 45 SER D CA 1
ATOM 3733 C C . SER D 1 45 ? -21.074 6.382 -5.774 1.00 28.27 45 SER D C 1
ATOM 3734 O O . SER D 1 45 ? -20.821 7.042 -4.772 1.00 29.40 45 SER D O 1
ATOM 3737 N N . ALA D 1 46 ? -21.381 6.937 -6.951 1.00 30.01 46 ALA D N 1
ATOM 3738 C CA . ALA D 1 46 ? -21.297 8.385 -7.153 1.00 31.56 46 ALA D CA 1
ATOM 3739 C C . ALA D 1 46 ? -22.270 9.087 -6.204 1.00 33.33 46 ALA D C 1
ATOM 3740 O O . ALA D 1 46 ? -23.423 8.657 -6.024 1.00 32.00 46 ALA D O 1
ATOM 3742 N N . TYR D 1 47 ? -21.778 10.150 -5.573 1.00 35.00 47 TYR D N 1
ATOM 3743 C CA . TYR D 1 47 ? -22.607 10.957 -4.707 1.00 37.23 47 TYR D CA 1
ATOM 3744 C C . TYR D 1 47 ? -23.822 11.427 -5.482 1.00 38.35 47 TYR D C 1
ATOM 3745 O O . TYR D 1 47 ? -23.707 11.925 -6.605 1.00 38.94 47 TYR D O 1
ATOM 3754 N N . HIS D 1 48 ? -24.996 11.238 -4.901 1.00 39.43 48 HIS D N 1
ATOM 3755 C CA . HIS D 1 48 ? -26.216 11.840 -5.443 1.00 40.97 48 HIS D CA 1
ATOM 3756 C C . HIS D 1 48 ? -27.297 11.858 -4.366 1.00 42.02 48 HIS D C 1
ATOM 3757 O O . HIS D 1 48 ? -27.375 10.951 -3.535 1.00 42.04 48 HIS D O 1
ATOM 3764 N N . THR D 1 49 ? -28.094 12.910 -4.348 1.00 43.53 49 THR D N 1
ATOM 3765 C CA . THR D 1 49 ? -29.352 12.896 -3.601 1.00 44.67 49 THR D CA 1
ATOM 3766 C C . THR D 1 49 ? -30.366 12.080 -4.418 1.00 44.92 49 THR D C 1
ATOM 3767 O O . THR D 1 49 ? -30.196 11.938 -5.635 1.00 44.54 49 THR D O 1
ATOM 3771 N N . PRO D 1 50 ? -31.445 11.583 -3.774 1.00 46.20 50 PRO D N 1
ATOM 3772 C CA . PRO D 1 50 ? -32.523 10.844 -4.478 1.00 46.55 50 PRO D CA 1
ATOM 3773 C C . PRO D 1 50 ? -33.043 11.531 -5.742 1.00 47.75 50 PRO D C 1
ATOM 3774 O O . PRO D 1 50 ? -33.415 10.862 -6.697 1.00 47.31 50 PRO D O 1
ATOM 3778 N N . ALA D 1 51 ? -33.041 12.860 -5.757 1.00 49.45 51 ALA D N 1
ATOM 3779 C CA . ALA D 1 51 ? -33.541 13.606 -6.907 1.00 51.03 51 ALA D CA 1
ATOM 3780 C C . ALA D 1 51 ? -32.785 13.277 -8.195 1.00 50.40 51 ALA D C 1
ATOM 3781 O O . ALA D 1 51 ? -33.320 13.456 -9.293 1.00 51.88 51 ALA D O 1
ATOM 3783 N N . LEU D 1 52 ? -31.542 12.820 -8.070 1.00 48.95 52 LEU D N 1
ATOM 3784 C CA . LEU D 1 52 ? -30.717 12.582 -9.250 1.00 48.28 52 LEU D CA 1
ATOM 3785 C C . LEU D 1 52 ? -30.637 11.118 -9.673 1.00 46.88 52 LEU D C 1
ATOM 3786 O O . LEU D 1 52 ? -29.947 10.787 -10.635 1.00 45.78 52 LEU D O 1
ATOM 3791 N N . ASP D 1 53 ? -31.385 10.252 -8.999 1.00 46.81 53 ASP D N 1
ATOM 3792 C CA . ASP D 1 53 ? -31.456 8.846 -9.401 1.00 46.36 53 ASP D CA 1
ATOM 3793 C C . ASP D 1 53 ? -31.487 8.594 -10.925 1.00 45.87 53 ASP D C 1
ATOM 3794 O O . ASP D 1 53 ? -30.638 7.880 -11.428 1.00 45.00 53 ASP D O 1
ATOM 3799 N N . PRO D 1 54 ? -32.480 9.134 -11.656 1.00 46.34 54 PRO D N 1
ATOM 3800 C CA . PRO D 1 54 ? -32.599 8.888 -13.118 1.00 45.82 54 PRO D CA 1
ATOM 3801 C C . PRO D 1 54 ? -31.448 9.369 -14.017 1.00 44.38 54 PRO D C 1
ATOM 3802 O O . PRO D 1 54 ? -31.176 8.789 -15.079 1.00 43.74 54 PRO D O 1
ATOM 3806 N N . VAL D 1 55 ? -30.802 10.446 -13.617 1.00 43.64 55 VAL D N 1
ATOM 3807 C CA . VAL D 1 55 ? -29.624 10.906 -14.328 1.00 42.57 55 VAL D CA 1
ATOM 3808 C C . VAL D 1 55 ? -28.481 9.892 -14.076 1.00 39.65 55 VAL D C 1
ATOM 3809 O O . VAL D 1 55 ? -27.769 9.511 -14.990 1.00 38.74 55 VAL D O 1
ATOM 3813 N N . LEU D 1 56 ? -28.324 9.436 -12.845 1.00 38.01 56 LEU D N 1
ATOM 3814 C CA . LEU D 1 56 ? -27.280 8.420 -12.571 1.00 35.84 56 LEU D CA 1
ATOM 3815 C C . LEU D 1 56 ? -27.548 7.116 -13.346 1.00 35.18 56 LEU D C 1
ATOM 3816 O O . LEU D 1 56 ? -26.645 6.549 -13.945 1.00 33.74 56 LEU D O 1
ATOM 3821 N N . SER D 1 57 ? -28.807 6.671 -13.376 1.00 36.34 57 SER D N 1
ATOM 3822 C CA . SER D 1 57 ? -29.186 5.467 -14.136 1.00 36.23 57 SER D CA 1
ATOM 3823 C C . SER D 1 57 ? -28.909 5.606 -15.630 1.00 35.61 57 SER D C 1
ATOM 3824 O O . SER D 1 57 ? -28.466 4.675 -16.283 1.00 35.17 57 SER D O 1
ATOM 3827 N N . GLU D 1 58 ? -29.183 6.771 -16.197 1.00 35.49 58 GLU D N 1
ATOM 3828 C CA . GLU D 1 58 ? -28.857 6.967 -17.597 1.00 35.21 58 GLU D CA 1
ATOM 3829 C C . GLU D 1 58 ? -27.367 6.749 -17.861 1.00 33.01 58 GLU D C 1
ATOM 3830 O O . GLU D 1 58 ? -26.984 6.130 -18.847 1.00 30.93 58 GLU D O 1
ATOM 3836 N N . LEU D 1 59 ? -26.534 7.264 -16.962 1.00 31.67 59 LEU D N 1
ATOM 3837 C CA . LEU D 1 59 ? -25.091 7.157 -17.118 1.00 30.53 59 LEU D CA 1
ATOM 3838 C C . LEU D 1 59 ? -24.663 5.700 -16.972 1.00 27.68 59 LEU D C 1
ATOM 3839 O O . LEU D 1 59 ? -23.934 5.184 -17.807 1.00 26.71 59 LEU D O 1
ATOM 3844 N N . LEU D 1 60 ? -25.109 5.051 -15.907 1.00 27.09 60 LEU D N 1
ATOM 3845 C CA . LEU D 1 60 ? -24.664 3.705 -15.623 1.00 26.71 60 LEU D CA 1
ATOM 3846 C C . LEU D 1 60 ? -25.246 2.705 -16.612 1.00 27.95 60 LEU D C 1
ATOM 3847 O O . LEU D 1 60 ? -24.579 1.761 -17.026 1.00 27.31 60 LEU D O 1
ATOM 3852 N N . ASP D 1 61 ? -26.477 2.918 -17.065 1.00 30.15 61 ASP D N 1
ATOM 3853 C CA . ASP D 1 61 ? -27.042 1.925 -17.944 1.00 30.47 61 ASP D CA 1
ATOM 3854 C C . ASP D 1 61 ? -26.330 1.957 -19.297 1.00 30.49 61 ASP D C 1
ATOM 3855 O O . ASP D 1 61 ? -26.081 0.901 -19.883 1.00 30.23 61 ASP D O 1
ATOM 3860 N N . ALA D 1 62 ? -25.921 3.146 -19.738 1.00 29.81 62 ALA D N 1
ATOM 3861 C CA . ALA D 1 62 ? -25.094 3.294 -20.934 1.00 29.75 62 ALA D CA 1
ATOM 3862 C C . ALA D 1 62 ? -23.722 2.603 -20.797 1.00 27.99 62 ALA D C 1
ATOM 3863 O O . ALA D 1 62 ? -23.240 1.939 -21.743 1.00 26.35 62 ALA D O 1
ATOM 3865 N N . GLU D 1 63 ? -23.109 2.764 -19.620 1.00 27.03 63 GLU D N 1
ATOM 3866 C CA . GLU D 1 63 ? -21.808 2.103 -19.290 1.00 25.72 63 GLU D CA 1
ATOM 3867 C C . GLU D 1 63 ? -21.961 0.593 -19.306 1.00 24.85 63 GLU D C 1
ATOM 3868 O O . GLU D 1 63 ? -21.130 -0.117 -19.863 1.00 23.17 63 GLU D O 1
ATOM 3874 N N . ALA D 1 64 ? -23.029 0.119 -18.673 1.00 24.96 64 ALA D N 1
ATOM 3875 C CA . ALA D 1 64 ? -23.407 -1.300 -18.723 1.00 24.17 64 ALA D CA 1
ATOM 3876 C C . ALA D 1 64 ? -23.613 -1.796 -20.116 1.00 24.49 64 ALA D C 1
ATOM 3877 O O . ALA D 1 64 ? -23.192 -2.908 -20.441 1.00 24.76 64 ALA D O 1
ATOM 3879 N N . ALA D 1 65 ? -24.226 -0.998 -20.985 1.00 26.09 65 ALA D N 1
ATOM 3880 C CA . ALA D 1 65 ? -24.516 -1.485 -22.333 1.00 26.87 65 ALA D CA 1
ATOM 3881 C C . ALA D 1 65 ? -23.220 -1.650 -23.126 1.00 27.85 65 ALA D C 1
ATOM 3882 O O . ALA D 1 65 ? -23.035 -2.666 -23.809 1.00 27.56 65 ALA D O 1
ATOM 3884 N N . HIS D 1 66 ? -22.323 -0.670 -23.013 1.00 28.04 66 HIS D N 1
ATOM 3885 C CA . HIS D 1 66 ? -20.972 -0.742 -23.609 1.00 28.84 66 HIS D CA 1
ATOM 3886 C C . HIS D 1 66 ? -20.192 -1.955 -23.129 1.00 25.56 66 HIS D C 1
ATOM 3887 O O . HIS D 1 66 ? -19.562 -2.667 -23.927 1.00 23.86 66 HIS D O 1
ATOM 3894 N N . ALA D 1 67 ? -20.245 -2.189 -21.821 1.00 22.97 67 ALA D N 1
ATOM 3895 C CA . ALA D 1 67 ? -19.632 -3.376 -21.251 1.00 22.55 67 ALA D CA 1
ATOM 3896 C C . ALA D 1 67 ? -20.232 -4.649 -21.816 1.00 22.27 67 ALA D C 1
ATOM 3897 O O . ALA D 1 67 ? -19.490 -5.603 -22.070 1.00 21.65 67 ALA D O 1
ATOM 3899 N N . LYS D 1 68 ? -21.559 -4.697 -22.013 1.00 23.66 68 LYS D N 1
ATOM 3900 C CA . LYS D 1 68 ? -22.180 -5.918 -22.628 1.00 24.92 68 LYS D CA 1
ATOM 3901 C C . LYS D 1 68 ? -21.754 -6.142 -24.090 1.00 24.68 68 LYS D C 1
ATOM 3902 O O . LYS D 1 68 ? -21.491 -7.263 -24.502 1.00 23.51 68 LYS D O 1
ATOM 3908 N N . ASP D 1 69 ? -21.656 -5.065 -24.853 1.00 25.94 69 ASP D N 1
ATOM 3909 C CA A ASP D 1 69 ? -21.152 -5.161 -26.196 0.60 27.17 69 ASP D CA 1
ATOM 3910 C CA B ASP D 1 69 ? -21.118 -5.106 -26.220 0.40 26.72 69 ASP D CA 1
ATOM 3911 C C . ASP D 1 69 ? -19.701 -5.654 -26.219 1.00 26.29 69 ASP D C 1
ATOM 3912 O O . ASP D 1 69 ? -19.313 -6.443 -27.089 1.00 26.62 69 ASP D O 1
ATOM 3921 N N . ALA D 1 70 ? -18.897 -5.214 -25.259 1.00 25.03 70 ALA D N 1
ATOM 3922 C CA . ALA D 1 70 ? -17.532 -5.715 -25.155 1.00 24.98 70 ALA D CA 1
ATOM 3923 C C . ALA D 1 70 ? -17.512 -7.212 -24.809 1.00 23.64 70 ALA D C 1
ATOM 3924 O O . ALA D 1 70 ? -16.741 -7.963 -25.390 1.00 24.06 70 ALA D O 1
ATOM 3934 N N . ARG D 1 72 ? -19.784 -9.449 -25.502 1.00 25.63 72 ARG D N 1
ATOM 3935 C CA . ARG D 1 72 ? -20.241 -10.189 -26.691 1.00 29.34 72 ARG D CA 1
ATOM 3936 C C . ARG D 1 72 ? -19.053 -10.419 -27.662 1.00 29.26 72 ARG D C 1
ATOM 3937 O O . ARG D 1 72 ? -18.842 -11.519 -28.139 1.00 28.30 72 ARG D O 1
ATOM 3945 N N . GLN D 1 73 ? -18.277 -9.377 -27.929 1.00 30.12 73 GLN D N 1
ATOM 3946 C CA . GLN D 1 73 ? -17.053 -9.547 -28.745 1.00 31.16 73 GLN D CA 1
ATOM 3947 C C . GLN D 1 73 ? -16.055 -10.521 -28.134 1.00 28.77 73 GLN D C 1
ATOM 3948 O O . GLN D 1 73 ? -15.340 -11.210 -28.845 1.00 28.60 73 GLN D O 1
ATOM 3954 N N . ARG D 1 74 ? -15.988 -10.566 -26.818 1.00 26.73 74 ARG D N 1
ATOM 3955 C CA . ARG D 1 74 ? -15.081 -11.486 -26.143 1.00 24.98 74 ARG D CA 1
ATOM 3956 C C . ARG D 1 74 ? -15.581 -12.903 -26.263 1.00 25.44 74 ARG D C 1
ATOM 3957 O O . ARG D 1 74 ? -14.771 -13.819 -26.326 1.00 24.25 74 ARG D O 1
ATOM 3965 N N . GLN D 1 75 ? -16.896 -13.101 -26.258 1.00 25.33 75 GLN D N 1
ATOM 3966 C CA . GLN D 1 75 ? -17.430 -14.466 -26.379 1.00 27.23 75 GLN D CA 1
ATOM 3967 C C . GLN D 1 75 ? -17.098 -15.017 -27.771 1.00 28.31 75 GLN D C 1
ATOM 3968 O O . GLN D 1 75 ? -16.709 -16.170 -27.930 1.00 29.25 75 GLN D O 1
ATOM 3974 N N . GLN D 1 76 ? -17.218 -14.166 -28.763 1.00 29.65 76 GLN D N 1
ATOM 3975 C CA . GLN D 1 76 ? -16.857 -14.550 -30.144 1.00 32.07 76 GLN D CA 1
ATOM 3976 C C . GLN D 1 76 ? -15.383 -14.901 -30.233 1.00 32.18 76 GLN D C 1
ATOM 3977 O O . GLN D 1 76 ? -15.015 -15.925 -30.797 1.00 33.22 76 GLN D O 1
ATOM 3983 N N . PHE D 1 77 ? -14.534 -14.100 -29.586 1.00 30.96 77 PHE D N 1
ATOM 3984 C CA . PHE D 1 77 ? -13.104 -14.353 -29.618 1.00 30.85 77 PHE D CA 1
ATOM 3985 C C . PHE D 1 77 ? -12.759 -15.717 -29.019 1.00 29.16 77 PHE D C 1
ATOM 3986 O O . PHE D 1 77 ? -12.022 -16.493 -29.632 1.00 28.06 77 PHE D O 1
ATOM 3994 N N . VAL D 1 78 ? -13.317 -16.023 -27.847 1.00 27.78 78 VAL D N 1
ATOM 3995 C CA . VAL D 1 78 ? -13.008 -17.265 -27.138 1.00 27.59 78 VAL D CA 1
ATOM 3996 C C . VAL D 1 78 ? -13.452 -18.500 -27.943 1.00 28.58 78 VAL D C 1
ATOM 3997 O O . VAL D 1 78 ? -12.805 -19.555 -27.847 1.00 27.85 78 VAL D O 1
ATOM 4001 N N . ALA D 1 79 ? -14.503 -18.335 -28.747 1.00 28.60 79 ALA D N 1
ATOM 4002 C CA . ALA D 1 79 ? -15.009 -19.429 -29.596 1.00 30.65 79 ALA D CA 1
ATOM 4003 C C . ALA D 1 79 ? -14.029 -19.813 -30.716 1.00 31.96 79 ALA D C 1
ATOM 4004 O O . ALA D 1 79 ? -14.135 -20.895 -31.240 1.00 33.20 79 ALA D O 1
ATOM 4006 N N . THR D 1 80 ? -13.074 -18.933 -31.052 1.00 31.33 80 THR D N 1
ATOM 4007 C CA . THR D 1 80 ? -12.010 -19.252 -32.005 1.00 32.27 80 THR D CA 1
ATOM 4008 C C . THR D 1 80 ? -10.797 -19.905 -31.338 1.00 32.59 80 THR D C 1
ATOM 4009 O O . THR D 1 80 ? -9.804 -20.137 -32.013 1.00 34.69 80 THR D O 1
ATOM 4013 N N . THR D 1 81 ? -10.845 -20.135 -30.016 1.00 31.17 81 THR D N 1
ATOM 4014 C CA . THR D 1 81 ? -9.722 -20.729 -29.263 1.00 30.73 81 THR D CA 1
ATOM 4015 C C . THR D 1 81 ? -10.124 -22.085 -28.719 1.00 30.74 81 THR D C 1
ATOM 4016 O O . THR D 1 81 ? -11.274 -22.524 -28.859 1.00 29.18 81 THR D O 1
ATOM 4020 N N . SER D 1 82 ? -9.196 -22.781 -28.083 1.00 31.22 82 SER D N 1
ATOM 4021 C CA . SER D 1 82 ? -9.584 -24.056 -27.498 1.00 32.63 82 SER D CA 1
ATOM 4022 C C . SER D 1 82 ? -9.845 -23.910 -26.019 1.00 31.60 82 SER D C 1
ATOM 4023 O O . SER D 1 82 ? -9.911 -24.913 -25.309 1.00 32.51 82 SER D O 1
ATOM 4026 N N . ALA D 1 83 ? -10.008 -22.677 -25.534 1.00 30.58 83 ALA D N 1
ATOM 4027 C CA . ALA D 1 83 ? -10.506 -22.508 -24.168 1.00 29.32 83 ALA D CA 1
ATOM 4028 C C . ALA D 1 83 ? -11.966 -22.998 -24.151 1.00 29.59 83 ALA D C 1
ATOM 4029 O O . ALA D 1 83 ? -12.747 -22.664 -25.045 1.00 29.36 83 ALA D O 1
ATOM 4031 N N . PRO D 1 84 ? -12.313 -23.845 -23.161 1.00 29.14 84 PRO D N 1
ATOM 4032 C CA . PRO D 1 84 ? -13.617 -24.519 -23.070 1.00 29.74 84 PRO D CA 1
ATOM 4033 C C . PRO D 1 84 ? -14.835 -23.606 -22.953 1.00 29.44 84 PRO D C 1
ATOM 4034 O O . PRO D 1 84 ? -15.908 -23.976 -23.432 1.00 29.43 84 PRO D O 1
ATOM 4038 N N . ASN D 1 85 ? -14.698 -22.435 -22.328 1.00 28.27 85 ASN D N 1
ATOM 4039 C CA . ASN D 1 85 ? -15.854 -21.584 -22.145 1.00 28.52 85 ASN D CA 1
ATOM 4040 C C . ASN D 1 85 ? -15.565 -20.181 -21.660 1.00 27.38 85 ASN D C 1
ATOM 4041 O O . ASN D 1 85 ? -14.458 -19.856 -21.194 1.00 26.99 85 ASN D O 1
ATOM 4046 N N . LEU D 1 86 ? -16.568 -19.337 -21.809 1.00 26.03 86 LEU D N 1
ATOM 4047 C CA . LEU D 1 86 ? -16.537 -18.010 -21.222 1.00 24.30 86 LEU D CA 1
ATOM 4048 C C . LEU D 1 86 ? -17.921 -17.674 -20.673 1.00 24.25 86 LEU D C 1
ATOM 4049 O O . LEU D 1 86 ? -18.898 -17.657 -21.442 1.00 24.17 86 LEU D O 1
ATOM 4054 N N . LYS D 1 87 ? -17.979 -17.436 -19.361 1.00 22.79 87 LYS D N 1
ATOM 4055 C CA . LYS D 1 87 ? -19.105 -16.770 -18.741 1.00 24.27 87 LYS D CA 1
ATOM 4056 C C . LYS D 1 87 ? -18.750 -15.302 -18.607 1.00 23.31 87 LYS D C 1
ATOM 4057 O O . LYS D 1 87 ? -17.604 -14.952 -18.252 1.00 20.88 87 LYS D O 1
ATOM 4063 N N . THR D 1 88 ? -19.725 -14.449 -18.883 1.00 22.52 88 THR D N 1
ATOM 4064 C CA . THR D 1 88 ? -19.550 -13.015 -18.759 1.00 22.75 88 THR D CA 1
ATOM 4065 C C . THR D 1 88 ? -20.583 -12.475 -17.784 1.00 23.13 88 THR D C 1
ATOM 4066 O O . THR D 1 88 ? -21.767 -12.935 -17.743 1.00 21.15 88 THR D O 1
ATOM 4070 N N . GLU D 1 89 ? -20.147 -11.519 -16.973 1.00 21.73 89 GLU D N 1
ATOM 4071 C CA . GLU D 1 89 ? -20.983 -10.935 -15.955 1.00 23.29 89 GLU D CA 1
ATOM 4072 C C . GLU D 1 89 ? -20.742 -9.435 -15.804 1.00 22.19 89 GLU D C 1
ATOM 4073 O O . GLU D 1 89 ? -19.608 -9.024 -15.789 1.00 20.60 89 GLU D O 1
ATOM 4079 N N . ILE D 1 90 ? -21.821 -8.636 -15.758 1.00 22.53 90 ILE D N 1
ATOM 4080 C CA . ILE D 1 90 ? -21.776 -7.217 -15.406 1.00 22.40 90 ILE D CA 1
ATOM 4081 C C . ILE D 1 90 ? -22.499 -7.097 -14.057 1.00 22.86 90 ILE D C 1
ATOM 4082 O O . ILE D 1 90 ? -23.611 -7.601 -13.885 1.00 21.59 90 ILE D O 1
ATOM 4087 N N . SER D 1 91 ? -21.873 -6.476 -13.079 1.00 21.91 91 SER D N 1
ATOM 4088 C CA . SER D 1 91 ? -22.576 -6.195 -11.848 1.00 22.65 91 SER D CA 1
ATOM 4089 C C . SER D 1 91 ? -22.304 -4.759 -11.418 1.00 23.16 91 SER D C 1
ATOM 4090 O O . SER D 1 91 ? -21.334 -4.131 -11.877 1.00 24.19 91 SER D O 1
ATOM 4093 N N . TYR D 1 92 ? -23.167 -4.248 -10.538 1.00 22.60 92 TYR D N 1
ATOM 4094 C CA . TYR D 1 92 ? -23.064 -2.897 -10.034 1.00 22.92 92 TYR D CA 1
ATOM 4095 C C . TYR D 1 92 ? -22.562 -2.966 -8.595 1.00 23.23 92 TYR D C 1
ATOM 4096 O O . TYR D 1 92 ? -23.054 -3.764 -7.791 1.00 23.62 92 TYR D O 1
ATOM 4105 N N . GLY D 1 93 ? -21.630 -2.091 -8.269 1.00 21.15 93 GLY D N 1
ATOM 4106 C CA . GLY D 1 93 ? -21.143 -1.999 -6.906 1.00 21.71 93 GLY D CA 1
ATOM 4107 C C . GLY D 1 93 ? -19.820 -1.243 -6.905 1.00 21.13 93 GLY D C 1
ATOM 4108 O O . GLY D 1 93 ? -19.393 -0.681 -7.932 1.00 21.67 93 GLY D O 1
ATOM 4109 N N . ILE D 1 94 ? -19.142 -1.242 -5.774 1.00 19.76 94 ILE D N 1
ATOM 4110 C CA . ILE D 1 94 ? -17.801 -0.710 -5.737 1.00 20.26 94 ILE D CA 1
ATOM 4111 C C . ILE D 1 94 ? -16.851 -1.770 -6.278 1.00 19.73 94 ILE D C 1
ATOM 4112 O O . ILE D 1 94 ? -16.791 -2.890 -5.727 1.00 20.39 94 ILE D O 1
ATOM 4117 N N . PRO D 1 95 ? -16.148 -1.470 -7.384 1.00 19.05 95 PRO D N 1
ATOM 4118 C CA . PRO D 1 95 ? -15.418 -2.504 -8.112 1.00 18.65 95 PRO D CA 1
ATOM 4119 C C . PRO D 1 95 ? -14.503 -3.378 -7.238 1.00 18.50 95 PRO D C 1
ATOM 4120 O O . PRO D 1 95 ? -14.615 -4.585 -7.320 1.00 16.91 95 PRO D O 1
ATOM 4124 N N . LYS D 1 96 ? -13.653 -2.791 -6.391 1.00 16.65 96 LYS D N 1
ATOM 4125 C CA . LYS D 1 96 ? -12.701 -3.647 -5.673 1.00 16.48 96 LYS D CA 1
ATOM 4126 C C . LYS D 1 96 ? -13.378 -4.578 -4.671 1.00 15.74 96 LYS D C 1
ATOM 4127 O O . LYS D 1 96 ? -12.965 -5.748 -4.515 1.00 13.49 96 LYS D O 1
ATOM 4133 N N . HIS D 1 97 ? -14.405 -4.049 -4.001 1.00 16.45 97 HIS D N 1
ATOM 4134 C CA . HIS D 1 97 ? -15.205 -4.846 -3.059 1.00 17.19 97 HIS D CA 1
ATOM 4135 C C . HIS D 1 97 ? -15.912 -5.960 -3.781 1.00 15.72 97 HIS D C 1
ATOM 4136 O O . HIS D 1 97 ? -15.982 -7.054 -3.295 1.00 14.52 97 HIS D O 1
ATOM 4143 N N . THR D 1 98 ? -16.435 -5.635 -4.947 1.00 15.50 98 THR D N 1
ATOM 4144 C CA . THR D 1 98 ? -17.285 -6.530 -5.728 1.00 16.33 98 THR D CA 1
ATOM 4145 C C . THR D 1 98 ? -16.439 -7.682 -6.281 1.00 16.26 98 THR D C 1
ATOM 4146 O O . THR D 1 98 ? -16.932 -8.835 -6.315 1.00 16.22 98 THR D O 1
ATOM 4150 N N . ILE D 1 99 ? -15.185 -7.391 -6.657 1.00 15.24 99 ILE D N 1
ATOM 4151 C CA . ILE D 1 99 ? -14.272 -8.405 -7.158 1.00 15.07 99 ILE D CA 1
ATOM 4152 C C . ILE D 1 99 ? -13.931 -9.328 -6.010 1.00 15.79 99 ILE D C 1
ATOM 4153 O O . ILE D 1 99 ? -14.053 -10.534 -6.141 1.00 14.07 99 ILE D O 1
ATOM 4158 N N . GLU D 1 100 ? -13.553 -8.748 -4.869 1.00 15.90 100 GLU D N 1
ATOM 4159 C CA . GLU D 1 100 ? -13.237 -9.546 -3.678 1.00 15.61 100 GLU D CA 1
ATOM 4160 C C . GLU D 1 100 ? -14.415 -10.477 -3.283 1.00 17.00 100 GLU D C 1
ATOM 4161 O O . GLU D 1 100 ? -14.229 -11.664 -3.013 1.00 16.23 100 GLU D O 1
ATOM 4167 N N . ASP D 1 101 ? -15.603 -9.909 -3.190 1.00 16.87 101 ASP D N 1
ATOM 4168 C CA . ASP D 1 101 ? -16.769 -10.678 -2.817 1.00 18.18 101 ASP D CA 1
ATOM 4169 C C . ASP D 1 101 ? -17.068 -11.776 -3.853 1.00 17.99 101 ASP D C 1
ATOM 4170 O O . ASP D 1 101 ? -17.462 -12.863 -3.452 1.00 18.84 101 ASP D O 1
ATOM 4175 N N . TYR D 1 102 ? -16.907 -11.483 -5.150 1.00 17.89 102 TYR D N 1
ATOM 4176 C CA . TYR D 1 102 ? -17.126 -12.501 -6.183 1.00 17.55 102 TYR D CA 1
ATOM 4177 C C . TYR D 1 102 ? -16.240 -13.715 -5.928 1.00 18.33 102 TYR D C 1
ATOM 4178 O O . TYR D 1 102 ? -16.717 -14.869 -5.898 1.00 17.19 102 TYR D O 1
ATOM 4187 N N . ALA D 1 103 ? -14.943 -13.466 -5.718 1.00 17.20 103 ALA D N 1
ATOM 4188 C CA . ALA D 1 103 ? -14.021 -14.554 -5.423 1.00 18.53 103 ALA D CA 1
ATOM 4189 C C . ALA D 1 103 ? -14.359 -15.292 -4.172 1.00 18.86 103 ALA D C 1
ATOM 4190 O O . ALA D 1 103 ? -14.253 -16.521 -4.133 1.00 20.47 103 ALA D O 1
ATOM 4192 N N . LYS D 1 104 ? -14.684 -14.564 -3.109 1.00 18.91 104 LYS D N 1
ATOM 4193 C CA . LYS D 1 104 ? -14.968 -15.241 -1.832 1.00 19.93 104 LYS D CA 1
ATOM 4194 C C . LYS D 1 104 ? -16.298 -15.999 -1.831 1.00 20.92 104 LYS D C 1
ATOM 4195 O O . LYS D 1 104 ? -16.435 -17.052 -1.197 1.00 20.27 104 LYS D O 1
ATOM 4201 N N . GLN D 1 105 ? -17.256 -15.489 -2.586 1.00 19.82 105 GLN D N 1
ATOM 4202 C CA . GLN D 1 105 ? -18.613 -16.064 -2.573 1.00 20.70 105 GLN D CA 1
ATOM 4203 C C . GLN D 1 105 ? -18.786 -17.130 -3.686 1.00 21.08 105 GLN D C 1
ATOM 4204 O O . GLN D 1 105 ? -19.801 -17.857 -3.695 1.00 21.11 105 GLN D O 1
ATOM 4210 N N . HIS D 1 106 ? -17.777 -17.246 -4.567 1.00 20.80 106 HIS D N 1
ATOM 4211 C CA . HIS D 1 106 ? -17.632 -18.351 -5.516 1.00 21.54 106 HIS D CA 1
ATOM 4212 C C . HIS D 1 106 ? -16.258 -18.996 -5.268 1.00 22.27 106 HIS D C 1
ATOM 4213 O O . HIS D 1 106 ? -15.323 -18.812 -6.023 1.00 20.43 106 HIS D O 1
ATOM 4220 N N . PRO D 1 107 ? -16.154 -19.814 -4.207 1.00 22.13 107 PRO D N 1
ATOM 4221 C CA . PRO D 1 107 ? -14.845 -20.218 -3.766 1.00 22.86 107 PRO D CA 1
ATOM 4222 C C . PRO D 1 107 ? -14.148 -21.250 -4.688 1.00 23.20 107 PRO D C 1
ATOM 4223 O O . PRO D 1 107 ? -13.000 -21.634 -4.440 1.00 21.54 107 PRO D O 1
ATOM 4227 N N . GLU D 1 108 ? -14.831 -21.708 -5.726 1.00 22.20 108 GLU D N 1
ATOM 4228 C CA . GLU D 1 108 ? -14.188 -22.570 -6.717 1.00 23.02 108 GLU D CA 1
ATOM 4229 C C . GLU D 1 108 ? -13.143 -21.788 -7.520 1.00 21.07 108 GLU D C 1
ATOM 4230 O O . GLU D 1 108 ? -12.195 -22.347 -8.056 1.00 21.36 108 GLU D O 1
ATOM 4236 N N . ILE D 1 109 ? -13.280 -20.466 -7.558 1.00 20.77 109 ILE D N 1
ATOM 4237 C CA . ILE D 1 109 ? -12.343 -19.609 -8.273 1.00 18.67 109 ILE D CA 1
ATOM 4238 C C . ILE D 1 109 ? -10.959 -19.756 -7.621 1.00 18.17 109 ILE D C 1
ATOM 4239 O O . ILE D 1 109 ? -10.822 -19.500 -6.446 1.00 19.38 109 ILE D O 1
ATOM 4244 N N . ASP D 1 110 ? -9.965 -20.142 -8.406 1.00 17.85 110 ASP D N 1
ATOM 4245 C CA . ASP D 1 110 ? -8.582 -20.387 -7.961 1.00 18.57 110 ASP D CA 1
ATOM 4246 C C . ASP D 1 110 ? -7.517 -19.519 -8.637 1.00 17.17 110 ASP D C 1
ATOM 4247 O O . ASP D 1 110 ? -6.308 -19.643 -8.351 1.00 17.88 110 ASP D O 1
ATOM 4252 N N . LEU D 1 111 ? -7.940 -18.572 -9.488 1.00 16.48 111 LEU D N 1
ATOM 4253 C CA . LEU D 1 111 ? -7.018 -17.529 -10.002 1.00 16.92 111 LEU D CA 1
ATOM 4254 C C . LEU D 1 111 ? -7.832 -16.286 -10.384 1.00 15.89 111 LEU D C 1
ATOM 4255 O O . LEU D 1 111 ? -8.915 -16.401 -10.950 1.00 16.30 111 LEU D O 1
ATOM 4260 N N . ILE D 1 112 ? -7.317 -15.111 -10.045 1.00 15.04 112 ILE D N 1
ATOM 4261 C CA . ILE D 1 112 ? -7.812 -13.820 -10.561 1.00 14.74 112 ILE D CA 1
ATOM 4262 C C . ILE D 1 112 ? -6.727 -13.193 -11.398 1.00 15.00 112 ILE D C 1
ATOM 4263 O O . ILE D 1 112 ? -5.547 -13.185 -10.963 1.00 16.14 112 ILE D O 1
ATOM 4268 N N . VAL D 1 113 ? -7.090 -12.714 -12.586 1.00 14.65 113 VAL D N 1
ATOM 4269 C CA . VAL D 1 113 ? -6.197 -12.119 -13.508 1.00 15.45 113 VAL D CA 1
ATOM 4270 C C . VAL D 1 113 ? -6.654 -10.647 -13.694 1.00 15.04 113 VAL D C 1
ATOM 4271 O O . VAL D 1 113 ? -7.831 -10.349 -13.992 1.00 15.29 113 VAL D O 1
ATOM 4275 N N . LEU D 1 114 ? -5.713 -9.735 -13.490 1.00 15.22 114 LEU D N 1
ATOM 4276 C CA . LEU D 1 114 ? -5.976 -8.295 -13.427 1.00 14.89 114 LEU D CA 1
ATOM 4277 C C . LEU D 1 114 ? -4.960 -7.562 -14.234 1.00 14.56 114 LEU D C 1
ATOM 4278 O O . LEU D 1 114 ? -3.753 -7.921 -14.264 1.00 14.11 114 LEU D O 1
ATOM 4283 N N . GLY D 1 115 ? -5.381 -6.493 -14.874 1.00 15.01 115 GLY D N 1
ATOM 4284 C CA . GLY D 1 115 ? -4.382 -5.593 -15.362 1.00 15.43 115 GLY D CA 1
ATOM 4285 C C . GLY D 1 115 ? -3.669 -4.857 -14.255 1.00 15.18 115 GLY D C 1
ATOM 4286 O O . GLY D 1 115 ? -4.258 -4.572 -13.201 1.00 14.85 115 GLY D O 1
ATOM 4287 N N . ALA D 1 116 ? -2.417 -4.472 -14.490 1.00 16.18 116 ALA D N 1
ATOM 4288 C CA . ALA D 1 116 ? -1.721 -3.612 -13.507 1.00 17.03 116 ALA D CA 1
ATOM 4289 C C . ALA D 1 116 ? -2.392 -2.279 -13.282 1.00 16.97 116 ALA D C 1
ATOM 4290 O O . ALA D 1 116 ? -2.560 -1.833 -12.138 1.00 17.65 116 ALA D O 1
ATOM 4292 N N . THR D 1 117 ? -2.799 -1.648 -14.363 1.00 16.50 117 THR D N 1
ATOM 4293 C CA . THR D 1 117 ? -3.483 -0.391 -14.275 1.00 17.92 117 THR D CA 1
ATOM 4294 C C . THR D 1 117 ? -4.819 -0.474 -15.043 1.00 18.69 117 THR D C 1
ATOM 4295 O O . THR D 1 117 ? -5.170 -1.522 -15.626 1.00 18.20 117 THR D O 1
ATOM 4299 N N . GLY D 1 118 ? -5.559 0.630 -15.036 1.00 17.28 118 GLY D N 1
ATOM 4300 C CA . GLY D 1 118 ? -6.908 0.650 -15.577 1.00 19.02 118 GLY D CA 1
ATOM 4301 C C . GLY D 1 118 ? -7.119 1.991 -16.248 1.00 19.95 118 GLY D C 1
ATOM 4302 O O . GLY D 1 118 ? -6.179 2.539 -16.887 1.00 21.62 118 GLY D O 1
ATOM 4303 N N . THR D 1 119 ? -8.309 2.528 -16.116 1.00 20.96 119 THR D N 1
ATOM 4304 C CA . THR D 1 119 ? -8.661 3.729 -16.871 1.00 22.35 119 THR D CA 1
ATOM 4305 C C . THR D 1 119 ? -8.138 5.044 -16.281 1.00 23.92 119 THR D C 1
ATOM 4306 O O . THR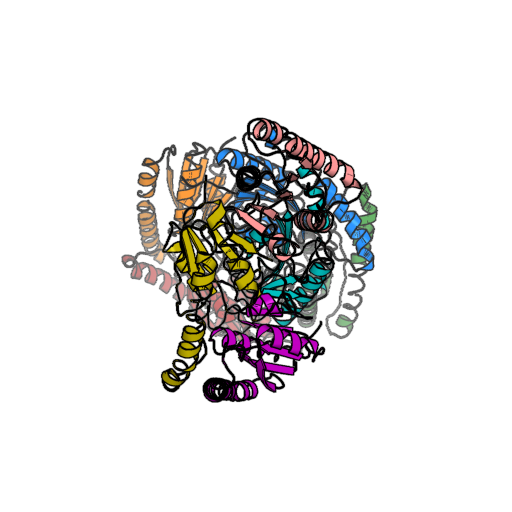 D 1 119 ? -8.072 6.070 -16.998 1.00 22.92 119 THR D O 1
ATOM 4310 N N . ASN D 1 120 ? -7.850 5.067 -14.976 1.00 23.93 120 ASN D N 1
ATOM 4311 C CA . ASN D 1 120 ? -7.594 6.337 -14.241 1.00 27.62 120 ASN D CA 1
ATOM 4312 C C . ASN D 1 120 ? -6.171 6.736 -14.044 1.00 28.44 120 ASN D C 1
ATOM 4313 O O . ASN D 1 120 ? -5.819 7.922 -14.180 1.00 30.02 120 ASN D O 1
ATOM 4318 N N . SER D 1 121 ? -5.307 5.781 -13.762 1.00 29.34 121 SER D N 1
ATOM 4319 C CA . SER D 1 121 ? -4.054 6.175 -13.197 1.00 30.49 121 SER D CA 1
ATOM 4320 C C . SER D 1 121 ? -2.812 5.687 -13.914 1.00 32.70 121 SER D C 1
ATOM 4321 O O . SER D 1 121 ? -1.740 5.665 -13.295 1.00 34.95 121 SER D O 1
ATOM 4324 N N . PRO D 1 122 ? -2.901 5.343 -15.216 1.00 34.76 122 PRO D N 1
ATOM 4325 C CA . PRO D 1 122 ? -1.703 4.727 -15.795 1.00 35.63 122 PRO D CA 1
ATOM 4326 C C . PRO D 1 122 ? -0.463 5.646 -15.887 1.00 37.02 122 PRO D C 1
ATOM 4327 O O . PRO D 1 122 ? 0.675 5.130 -15.789 1.00 37.48 122 PRO D O 1
ATOM 4331 N N . HIS D 1 123 ? -0.659 6.961 -16.076 1.00 37.54 123 HIS D N 1
ATOM 4332 C CA . HIS D 1 123 ? 0.480 7.921 -16.062 1.00 38.49 123 HIS D CA 1
ATOM 4333 C C . HIS D 1 123 ? 0.802 8.501 -14.666 1.00 36.96 123 HIS D C 1
ATOM 4334 O O . HIS D 1 123 ? 1.534 9.472 -14.553 1.00 36.89 123 HIS D O 1
ATOM 4341 N N . ARG D 1 124 ? 0.243 7.898 -13.622 1.00 35.29 124 ARG D N 1
ATOM 4342 C CA . ARG D 1 124 ? 0.461 8.347 -12.249 1.00 34.98 124 ARG D CA 1
ATOM 4343 C C . ARG D 1 124 ? 0.959 7.266 -11.308 1.00 33.43 124 ARG D C 1
ATOM 4344 O O . ARG D 1 124 ? 1.674 7.572 -10.362 1.00 34.28 124 ARG D O 1
ATOM 4352 N N . VAL D 1 125 ? 0.527 6.022 -11.506 1.00 30.64 125 VAL D N 1
ATOM 4353 C CA . VAL D 1 125 ? 1.023 4.907 -10.710 1.00 28.85 125 VAL D CA 1
ATOM 4354 C C . VAL D 1 125 ? 1.386 3.738 -11.606 1.00 27.57 125 VAL D C 1
ATOM 4355 O O . VAL D 1 125 ? 0.903 3.657 -12.739 1.00 26.62 125 VAL D O 1
ATOM 4359 N N . ALA D 1 126 ? 2.198 2.822 -11.065 1.00 25.64 126 ALA D N 1
ATOM 4360 C CA . ALA D 1 126 ? 2.535 1.587 -11.736 1.00 25.33 126 ALA D CA 1
ATOM 4361 C C . ALA D 1 126 ? 1.502 0.483 -11.512 1.00 24.03 126 ALA D C 1
ATOM 4362 O O . ALA D 1 126 ? 1.473 -0.487 -12.279 1.00 23.28 126 ALA D O 1
ATOM 4364 N N . VAL D 1 127 ? 0.763 0.559 -10.393 1.00 22.38 127 VAL D N 1
ATOM 4365 C CA . VAL D 1 127 ? -0.308 -0.395 -10.093 1.00 20.46 127 VAL D CA 1
ATOM 4366 C C . VAL D 1 127 ? -1.489 0.370 -9.490 1.00 19.14 127 VAL D C 1
ATOM 4367 O O . VAL D 1 127 ? -1.314 1.156 -8.575 1.00 19.05 127 VAL D O 1
ATOM 4371 N N . GLY D 1 128 ? -2.686 0.126 -9.990 1.00 16.50 128 GLY D N 1
ATOM 4372 C CA . GLY D 1 128 ? -3.866 0.851 -9.528 1.00 16.58 128 GLY D CA 1
ATOM 4373 C C . GLY D 1 128 ? -4.398 0.300 -8.238 1.00 16.03 128 GLY D C 1
ATOM 4374 O O . GLY D 1 128 ? -4.068 -0.841 -7.848 1.00 16.09 128 GLY D O 1
ATOM 4375 N N . SER D 1 129 ? -5.269 1.079 -7.608 1.00 16.30 129 SER D N 1
ATOM 4376 C CA . SER D 1 129 ? -5.803 0.756 -6.300 1.00 17.29 129 SER D CA 1
ATOM 4377 C C . SER D 1 129 ? -6.755 -0.463 -6.305 1.00 16.52 129 SER D C 1
ATOM 4378 O O . SER D 1 129 ? -6.863 -1.164 -5.304 1.00 18.15 129 SER D O 1
ATOM 4381 N N . THR D 1 130 ? -7.375 -0.770 -7.429 1.00 16.51 130 THR D N 1
ATOM 4382 C CA . THR D 1 130 ? -8.214 -2.001 -7.524 1.00 16.34 130 THR D CA 1
ATOM 4383 C C . THR D 1 130 ? -7.352 -3.201 -7.490 1.00 15.52 130 THR D C 1
ATOM 4384 O O . THR D 1 130 ? -7.594 -4.127 -6.704 1.00 13.62 130 THR D O 1
ATOM 4388 N N . THR D 1 131 ? -6.276 -3.164 -8.289 1.00 15.09 131 THR D N 1
ATOM 4389 C CA . THR D 1 131 ? -5.365 -4.266 -8.303 1.00 15.37 131 THR D CA 1
ATOM 4390 C C . THR D 1 131 ? -4.735 -4.479 -6.987 1.00 14.92 131 THR D C 1
ATOM 4391 O O . THR D 1 131 ? -4.681 -5.605 -6.487 1.00 15.18 131 THR D O 1
ATOM 4395 N N . SER D 1 132 ? -4.244 -3.425 -6.390 1.00 16.24 132 SER D N 1
ATOM 4396 C CA A SER D 1 132 ? -3.635 -3.509 -5.065 0.50 15.69 132 SER D CA 1
ATOM 4397 C CA B SER D 1 132 ? -3.587 -3.624 -5.115 0.50 15.58 132 SER D CA 1
ATOM 4398 C C . SER D 1 132 ? -4.573 -4.085 -4.009 1.00 15.19 132 SER D C 1
ATOM 4399 O O . SER D 1 132 ? -4.214 -4.974 -3.208 1.00 15.35 132 SER D O 1
ATOM 4404 N N . TYR D 1 133 ? -5.790 -3.589 -3.990 1.00 14.29 133 TYR D N 1
ATOM 4405 C CA . TYR D 1 133 ? -6.790 -4.109 -3.031 1.00 15.67 133 TYR D CA 1
ATOM 4406 C C . TYR D 1 133 ? -7.045 -5.601 -3.222 1.00 14.28 133 TYR D C 1
ATOM 4407 O O . TYR D 1 133 ? -7.123 -6.403 -2.253 1.00 14.92 133 TYR D O 1
ATOM 4416 N N . VAL D 1 134 ? -7.194 -6.010 -4.480 1.00 14.63 134 VAL D N 1
ATOM 4417 C CA . VAL D 1 134 ? -7.598 -7.388 -4.792 1.00 15.14 134 VAL D CA 1
ATOM 4418 C C . VAL D 1 134 ? -6.416 -8.300 -4.505 1.00 16.07 134 VAL D C 1
ATOM 4419 O O . VAL D 1 134 ? -6.592 -9.381 -3.939 1.00 17.27 134 VAL D O 1
ATOM 4423 N N . VAL D 1 135 ? -5.189 -7.882 -4.838 1.00 17.53 135 VAL D N 1
ATOM 4424 C CA . VAL D 1 135 ? -4.002 -8.653 -4.420 1.00 16.75 135 VAL D CA 1
ATOM 4425 C C . VAL D 1 135 ? -4.017 -8.902 -2.942 1.00 17.87 135 VAL D C 1
ATOM 4426 O O . VAL D 1 135 ? -3.772 -10.040 -2.477 1.00 16.89 135 VAL D O 1
ATOM 4430 N N . ASP D 1 136 ? -4.327 -7.856 -2.196 1.00 18.01 136 ASP D N 1
ATOM 4431 C CA . ASP D 1 136 ? -4.372 -7.935 -0.748 1.00 19.37 136 ASP D CA 1
ATOM 4432 C C . ASP D 1 136 ? -5.484 -8.854 -0.241 1.00 19.02 136 ASP D C 1
ATOM 4433 O O . ASP D 1 136 ? -5.256 -9.682 0.675 1.00 20.20 136 ASP D O 1
ATOM 4438 N N . HIS D 1 137 ? -6.665 -8.732 -0.811 1.00 16.30 137 HIS D N 1
ATOM 4439 C CA . HIS D 1 137 ? -7.862 -9.326 -0.196 1.00 17.74 137 HIS D CA 1
ATOM 4440 C C . HIS D 1 137 ? -8.392 -10.606 -0.831 1.00 19.09 137 HIS D C 1
ATOM 4441 O O . HIS D 1 137 ? -9.378 -11.138 -0.344 1.00 19.97 137 HIS D O 1
ATOM 4448 N N . ALA D 1 138 ? -7.780 -11.066 -1.923 1.00 17.55 138 ALA D N 1
ATOM 4449 C CA . ALA D 1 138 ? -8.276 -12.212 -2.660 1.00 17.79 138 ALA D CA 1
ATOM 4450 C C . ALA D 1 138 ? -7.955 -13.480 -1.869 1.00 18.15 138 ALA D C 1
ATOM 4451 O O . ALA D 1 138 ? -6.926 -13.584 -1.235 1.00 18.55 138 ALA D O 1
ATOM 4453 N N . PRO D 1 139 ? -8.857 -14.454 -1.894 1.00 19.79 139 PRO D N 1
ATOM 4454 C CA . PRO D 1 139 ? -8.607 -15.694 -1.193 1.00 21.04 139 PRO D CA 1
ATOM 4455 C C . PRO D 1 139 ? -7.789 -16.683 -2.006 1.00 20.69 139 PRO D C 1
ATOM 4456 O O . PRO D 1 139 ? -7.561 -17.791 -1.536 1.00 24.38 139 PRO D O 1
ATOM 4460 N N . CYS D 1 140 ? -7.356 -16.308 -3.200 1.00 18.72 140 CYS D N 1
ATOM 4461 C CA . CYS D 1 140 ? -6.685 -17.229 -4.110 1.00 18.44 140 CYS D CA 1
ATOM 4462 C C . CYS D 1 140 ? -5.506 -16.536 -4.765 1.00 17.80 140 CYS D C 1
ATOM 4463 O O . CYS D 1 140 ? -5.269 -15.350 -4.510 1.00 18.10 140 CYS D O 1
ATOM 4466 N N . ASN D 1 141 ? -4.801 -17.249 -5.627 1.00 17.26 141 ASN D N 1
ATOM 4467 C CA . ASN D 1 141 ? -3.696 -16.665 -6.364 1.00 15.57 141 ASN D CA 1
ATOM 4468 C C . ASN D 1 141 ? -4.193 -15.524 -7.237 1.00 14.60 141 ASN D C 1
ATOM 4469 O O . ASN D 1 141 ? -5.297 -15.563 -7.793 1.00 15.13 141 ASN D O 1
ATOM 4474 N N . VAL D 1 142 ? -3.354 -14.538 -7.412 1.00 13.82 142 VAL D N 1
ATOM 4475 C CA . VAL D 1 142 ? -3.715 -13.385 -8.281 1.00 12.21 142 VAL D CA 1
ATOM 4476 C C . VAL D 1 142 ? -2.519 -13.071 -9.151 1.00 12.95 142 VAL D C 1
ATOM 4477 O O . VAL D 1 142 ? -1.390 -12.928 -8.643 1.00 13.56 142 VAL D O 1
ATOM 4481 N N . ILE D 1 143 ? -2.751 -12.905 -10.463 1.00 14.48 143 ILE D N 1
ATOM 4482 C CA . ILE D 1 143 ? -1.656 -12.545 -11.351 1.00 15.24 143 ILE D CA 1
ATOM 4483 C C . ILE D 1 143 ? -1.980 -11.174 -11.955 1.00 15.48 143 ILE D C 1
ATOM 4484 O O . ILE D 1 143 ? -3.120 -10.881 -12.319 1.00 15.47 143 ILE D O 1
ATOM 4489 N N . VAL D 1 144 ? -0.962 -10.342 -11.974 1.00 15.27 144 VAL D N 1
ATOM 4490 C CA . VAL D 1 144 ? -1.033 -8.979 -12.433 1.00 15.34 144 VAL D CA 1
ATOM 4491 C C . VAL D 1 144 ? -0.317 -8.940 -13.788 1.00 15.72 144 VAL D C 1
ATOM 4492 O O . VAL D 1 144 ? 0.910 -9.243 -13.897 1.00 17.26 144 VAL D O 1
ATOM 4496 N N . ILE D 1 145 ? -1.064 -8.551 -14.803 1.00 17.24 145 ILE D N 1
ATOM 4497 C CA . ILE D 1 145 ? -0.571 -8.479 -16.180 1.00 18.39 145 ILE D CA 1
ATOM 4498 C C . ILE D 1 145 ? -0.144 -7.034 -16.602 1.00 20.67 145 ILE D C 1
ATOM 4499 O O . ILE D 1 145 ? -0.936 -6.085 -16.528 1.00 19.98 145 ILE D O 1
ATOM 4504 N N . ARG D 1 146 ? 1.085 -6.914 -17.089 1.00 20.82 146 ARG D N 1
ATOM 4505 C CA . ARG D 1 146 ? 1.555 -5.692 -17.700 1.00 24.92 146 ARG D CA 1
ATOM 4506 C C . ARG D 1 146 ? 2.489 -5.973 -18.867 1.00 27.02 146 ARG D C 1
ATOM 4507 O O . ARG D 1 146 ? 3.018 -4.984 -19.391 1.00 29.03 146 ARG D O 1
ATOM 4516 N N . ASN E 1 2 ? 4.239 -28.752 26.855 1.00 40.50 2 ASN E N 1
ATOM 4517 C CA . ASN E 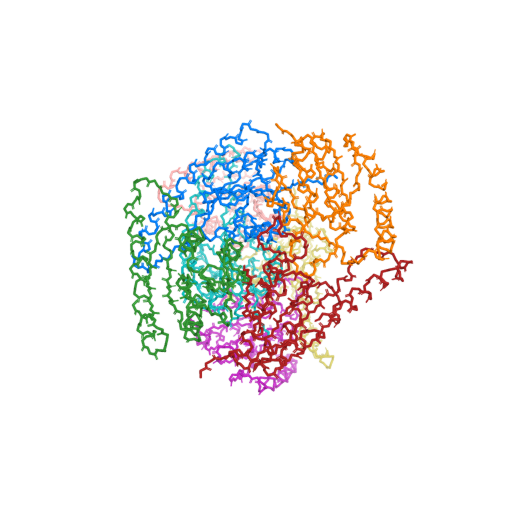1 2 ? 2.944 -29.434 26.503 1.00 40.50 2 ASN E CA 1
ATOM 4518 C C . ASN E 1 2 ? 2.262 -30.136 27.709 1.00 38.37 2 ASN E C 1
ATOM 4519 O O . ASN E 1 2 ? 1.589 -31.159 27.543 1.00 39.05 2 ASN E O 1
ATOM 4524 N N . ALA E 1 3 ? 2.393 -29.607 28.922 1.00 36.41 3 ALA E N 1
ATOM 4525 C CA . ALA E 1 3 ? 1.880 -30.336 30.119 1.00 34.33 3 ALA E CA 1
ATOM 4526 C C . ALA E 1 3 ? 0.376 -30.557 30.017 1.00 32.90 3 ALA E C 1
ATOM 4527 O O . ALA E 1 3 ? -0.315 -29.781 29.349 1.00 32.41 3 ALA E O 1
ATOM 4529 N N . ARG E 1 4 ? -0.156 -31.607 30.640 1.00 31.48 4 ARG E N 1
ATOM 4530 C CA . ARG E 1 4 ? -1.633 -31.742 30.726 1.00 31.20 4 ARG E CA 1
ATOM 4531 C C . ARG E 1 4 ? -2.142 -32.034 32.150 1.00 29.56 4 ARG E C 1
ATOM 4532 O O . ARG E 1 4 ? -1.450 -32.688 32.922 1.00 29.28 4 ARG E O 1
ATOM 4540 N N . TYR E 1 5 ? -3.359 -31.603 32.464 1.00 28.14 5 TYR E N 1
ATOM 4541 C CA . TYR E 1 5 ? -4.003 -31.999 33.717 1.00 27.36 5 TYR E CA 1
ATOM 4542 C C . TYR E 1 5 ? -4.424 -33.460 33.666 1.00 28.43 5 TYR E C 1
ATOM 4543 O O . TYR E 1 5 ? -4.812 -33.988 32.605 1.00 28.41 5 TYR E O 1
ATOM 4552 N N . THR E 1 6 ? -4.306 -34.128 34.806 1.00 27.86 6 THR E N 1
ATOM 4553 C CA . THR E 1 6 ? -4.662 -35.515 34.911 1.00 28.78 6 THR E CA 1
ATOM 4554 C C . THR E 1 6 ? -5.910 -35.750 35.783 1.00 28.98 6 THR E C 1
ATOM 4555 O O . THR E 1 6 ? -6.648 -36.676 35.518 1.00 29.79 6 THR E O 1
ATOM 4559 N N . ASN E 1 7 ? -6.130 -34.938 36.829 1.00 27.72 7 ASN E N 1
ATOM 4560 C CA . ASN E 1 7 ? -7.211 -35.189 37.792 1.00 28.34 7 ASN E CA 1
ATOM 4561 C C . ASN E 1 7 ? -7.722 -33.883 38.396 1.00 26.59 7 ASN E C 1
ATOM 4562 O O . ASN E 1 7 ? -7.070 -33.285 39.210 1.00 27.43 7 ASN E O 1
ATOM 4567 N N . ILE E 1 8 ? -8.898 -33.466 37.980 1.00 27.20 8 ILE E N 1
ATOM 4568 C CA . ILE E 1 8 ? -9.467 -32.141 38.316 1.00 26.23 8 ILE E CA 1
ATOM 4569 C C . ILE E 1 8 ? -10.535 -32.301 39.381 1.00 26.06 8 ILE E C 1
ATOM 4570 O O . ILE E 1 8 ? -11.308 -33.257 39.345 1.00 26.84 8 ILE E O 1
ATOM 4575 N N . LEU E 1 9 ? -10.536 -31.395 40.365 1.00 24.49 9 LEU E N 1
ATOM 4576 C CA . LEU E 1 9 ? -11.568 -31.337 41.368 1.00 24.42 9 LEU E CA 1
ATOM 4577 C C . LEU E 1 9 ? -12.328 -30.023 41.234 1.00 23.77 9 LEU E C 1
ATOM 4578 O O . LEU E 1 9 ? -11.712 -28.978 41.161 1.00 23.38 9 LEU E O 1
ATOM 4583 N N . VAL E 1 10 ? -13.653 -30.100 41.178 1.00 24.69 10 VAL E N 1
ATOM 4584 C CA . VAL E 1 10 ? -14.534 -28.938 41.158 1.00 23.96 10 VAL E CA 1
ATOM 4585 C C . VAL E 1 10 ? -15.476 -28.991 42.355 1.00 24.05 10 VAL E C 1
ATOM 4586 O O . VAL E 1 10 ? -16.473 -29.669 42.338 1.00 24.91 10 VAL E O 1
ATOM 4590 N N . PRO E 1 11 ? -15.109 -28.290 43.447 1.00 23.23 11 PRO E N 1
ATOM 4591 C CA . PRO E 1 11 ? -16.028 -28.153 44.578 1.00 22.37 11 PRO E CA 1
ATOM 4592 C C . PRO E 1 11 ? -17.212 -27.284 44.159 1.00 23.58 11 PRO E C 1
ATOM 4593 O O . PRO E 1 11 ? -17.051 -26.244 43.522 1.00 23.83 11 PRO E O 1
ATOM 4597 N N . VAL E 1 12 ? -18.409 -27.757 44.424 1.00 24.09 12 VAL E N 1
ATOM 4598 C CA . VAL E 1 12 ? -19.590 -26.975 44.084 1.00 24.10 12 VAL E CA 1
ATOM 4599 C C . VAL E 1 12 ? -20.475 -26.834 45.321 1.00 24.61 12 VAL E C 1
ATOM 4600 O O . VAL E 1 12 ? -20.612 -27.788 46.103 1.00 24.31 12 VAL E O 1
ATOM 4604 N N . ASP E 1 13 ? -21.006 -25.626 45.528 1.00 25.54 13 ASP E N 1
ATOM 4605 C CA . ASP E 1 13 ? -22.190 -25.405 46.411 1.00 26.02 13 ASP E CA 1
ATOM 4606 C C . ASP E 1 13 ? -23.443 -25.373 45.526 1.00 25.95 13 ASP E C 1
ATOM 4607 O O . ASP E 1 13 ? -23.391 -25.846 44.401 1.00 28.29 13 ASP E O 1
ATOM 4612 N N . SER E 1 14 ? -24.574 -24.866 46.024 1.00 26.58 14 SER E N 1
ATOM 4613 C CA . SER E 1 14 ? -25.812 -24.814 45.247 1.00 26.37 14 SER E CA 1
ATOM 4614 C C . SER E 1 14 ? -25.959 -23.547 44.405 1.00 26.90 14 SER E C 1
ATOM 4615 O O . SER E 1 14 ? -27.028 -23.291 43.844 1.00 28.43 14 SER E O 1
ATOM 4618 N N . SER E 1 15 ? -24.908 -22.747 44.290 1.00 25.46 15 SER E N 1
ATOM 4619 C CA . SER E 1 15 ? -25.042 -21.465 43.597 1.00 25.27 15 SER E CA 1
ATOM 4620 C C . SER E 1 15 ? -24.925 -21.551 42.066 1.00 26.33 15 SER E C 1
ATOM 4621 O O . SER E 1 15 ? -24.289 -22.474 41.511 1.00 25.91 15 SER E O 1
ATOM 4624 N N . ASP E 1 16 ? -25.482 -20.547 41.386 1.00 26.96 16 ASP E N 1
ATOM 4625 C CA . ASP E 1 16 ? -25.274 -20.374 39.944 1.00 28.77 16 ASP E CA 1
ATOM 4626 C C . ASP E 1 16 ? -23.795 -20.240 39.620 1.00 28.69 16 ASP E C 1
ATOM 4627 O O . ASP E 1 16 ? -23.310 -20.836 38.656 1.00 29.21 16 ASP E O 1
ATOM 4632 N N . ALA E 1 17 ? -23.067 -19.509 40.453 1.00 27.19 17 ALA E N 1
ATOM 4633 C CA . ALA E 1 17 ? -21.616 -19.337 40.247 1.00 26.97 17 ALA E CA 1
ATOM 4634 C C . ALA E 1 17 ? -20.836 -20.635 40.269 1.00 25.25 17 ALA E C 1
ATOM 4635 O O . ALA E 1 17 ? -19.927 -20.784 39.480 1.00 25.62 17 ALA E O 1
ATOM 4637 N N . ALA E 1 18 ? -21.164 -21.542 41.204 1.00 24.19 18 ALA E N 1
ATOM 4638 C CA . ALA E 1 18 ? -20.520 -22.836 41.302 1.00 23.77 18 ALA E CA 1
ATOM 4639 C C . ALA E 1 18 ? -20.859 -23.722 40.104 1.00 24.19 18 ALA E C 1
ATOM 4640 O O . ALA E 1 18 ? -20.031 -24.464 39.644 1.00 22.46 18 ALA E O 1
ATOM 4642 N N . GLN E 1 19 ? -22.108 -23.681 39.653 1.00 25.54 19 GLN E N 1
ATOM 4643 C CA . GLN E 1 19 ? -22.499 -24.406 38.449 1.00 25.87 19 GLN E CA 1
ATOM 4644 C C . GLN E 1 19 ? -21.734 -23.909 37.232 1.00 25.83 19 GLN E C 1
ATOM 4645 O O . GLN E 1 19 ? -21.341 -24.726 36.401 1.00 26.92 19 GLN E O 1
ATOM 4651 N N . ALA E 1 20 ? -21.548 -22.595 37.104 1.00 26.33 20 ALA E N 1
ATOM 4652 C CA . ALA E 1 20 ? -20.671 -22.040 36.062 1.00 27.13 20 ALA E CA 1
ATOM 4653 C C . ALA E 1 20 ? -19.220 -22.605 36.162 1.00 26.74 20 ALA E C 1
ATOM 4654 O O . ALA E 1 20 ? -18.654 -23.068 35.167 1.00 28.07 20 ALA E O 1
ATOM 4656 N N . ALA E 1 21 ? -18.647 -22.616 37.357 1.00 26.22 21 ALA E N 1
ATOM 4657 C CA . ALA E 1 21 ? -17.357 -23.297 37.569 1.00 25.80 21 ALA E CA 1
ATOM 4658 C C . ALA E 1 21 ? -17.403 -24.751 37.068 1.00 26.46 21 ALA E C 1
ATOM 4659 O O . ALA E 1 21 ? -16.488 -25.192 36.398 1.00 25.18 21 ALA E O 1
ATOM 4661 N N . PHE E 1 22 ? -18.462 -25.481 37.405 1.00 26.78 22 PHE E N 1
ATOM 4662 C CA . PHE E 1 22 ? -18.584 -26.871 36.973 1.00 28.13 22 PHE E CA 1
ATOM 4663 C C . PHE E 1 22 ? -18.586 -26.963 35.450 1.00 28.55 22 PHE E C 1
ATOM 4664 O O . PHE E 1 22 ? -17.857 -27.742 34.869 1.00 27.64 22 PHE E O 1
ATOM 4672 N N . THR E 1 23 ? -19.364 -26.112 34.804 1.00 29.46 23 THR E N 1
ATOM 4673 C CA . THR E 1 23 ? -19.439 -26.132 33.350 1.00 31.21 23 THR E CA 1
ATOM 4674 C C . THR E 1 23 ? -18.076 -25.920 32.724 1.00 31.25 23 THR E C 1
ATOM 4675 O O . THR E 1 23 ? -17.682 -26.644 31.795 1.00 30.61 23 THR E O 1
ATOM 4679 N N . GLU E 1 24 ? -17.316 -24.989 33.273 1.00 30.32 24 GLU E N 1
ATOM 4680 C CA . GLU E 1 24 ? -15.963 -24.781 32.786 1.00 31.24 24 GLU E CA 1
ATOM 4681 C C . GLU E 1 24 ? -15.066 -25.971 33.122 1.00 29.80 24 GLU E C 1
ATOM 4682 O O . GLU E 1 24 ? -14.218 -26.342 32.318 1.00 30.34 24 GLU E O 1
ATOM 4688 N N . ALA E 1 25 ? -15.234 -26.549 34.303 1.00 28.35 25 ALA E N 1
ATOM 4689 C CA . ALA E 1 25 ? -14.427 -27.712 34.704 1.00 28.11 25 ALA E CA 1
ATOM 4690 C C . ALA E 1 25 ? -14.564 -28.867 33.725 1.00 29.14 25 ALA E C 1
ATOM 4691 O O . ALA E 1 25 ? -13.577 -29.582 33.456 1.00 30.15 25 ALA E O 1
ATOM 4693 N N . VAL E 1 26 ? -15.783 -29.056 33.207 1.00 29.72 26 VAL E N 1
ATOM 4694 C CA . VAL E 1 26 ? -16.055 -30.065 32.194 1.00 30.36 26 VAL E CA 1
ATOM 4695 C C . VAL E 1 26 ? -15.261 -29.750 30.945 1.00 31.39 26 VAL E C 1
ATOM 4696 O O . VAL E 1 26 ? -14.677 -30.671 30.343 1.00 32.07 26 VAL E O 1
ATOM 4700 N N . ASN E 1 27 ? -15.260 -28.471 30.542 1.00 30.71 27 ASN E N 1
ATOM 4701 C CA A ASN E 1 27 ? -14.509 -28.057 29.366 0.60 32.08 27 ASN E CA 1
ATOM 4702 C CA B ASN E 1 27 ? -14.507 -28.021 29.371 0.40 31.93 27 ASN E CA 1
ATOM 4703 C C . ASN E 1 27 ? -13.008 -28.323 29.534 1.00 31.31 27 ASN E C 1
ATOM 4704 O O . ASN E 1 27 ? -12.337 -28.784 28.597 1.00 31.29 27 ASN E O 1
ATOM 4713 N N . ILE E 1 28 ? -12.464 -28.048 30.706 1.00 29.46 28 ILE E N 1
ATOM 4714 C CA . ILE E 1 28 ? -11.038 -28.301 30.924 1.00 29.53 28 ILE E CA 1
ATOM 4715 C C . ILE E 1 28 ? -10.792 -29.816 30.872 1.00 29.68 28 ILE E C 1
ATOM 4716 O O . ILE E 1 28 ? -9.850 -30.279 30.209 1.00 31.55 28 ILE E O 1
ATOM 4721 N N . ALA E 1 29 ? -11.659 -30.577 31.529 1.00 29.73 29 ALA E N 1
ATOM 4722 C CA . ALA E 1 29 ? -11.560 -32.041 31.571 1.00 30.79 29 ALA E CA 1
ATOM 4723 C C . ALA E 1 29 ? -11.583 -32.661 30.168 1.00 32.58 29 ALA E C 1
ATOM 4724 O O . ALA E 1 29 ? -10.893 -33.643 29.917 1.00 33.10 29 ALA E O 1
ATOM 4726 N N . GLN E 1 30 ? -12.367 -32.054 29.276 1.00 33.69 30 GLN E N 1
ATOM 4727 C CA A GLN E 1 30 ? -12.532 -32.548 27.906 0.60 35.71 30 GLN E CA 1
ATOM 4728 C CA B GLN E 1 30 ? -12.541 -32.521 27.924 0.40 35.22 30 GLN E CA 1
ATOM 4729 C C . GLN E 1 30 ? -11.260 -32.266 27.128 1.00 35.59 30 GLN E C 1
ATOM 4730 O O . GLN E 1 30 ? -10.820 -33.110 26.358 1.00 36.34 30 GLN E O 1
ATOM 4741 N N . ARG E 1 31 ? -10.680 -31.085 27.344 1.00 34.38 31 ARG E N 1
ATOM 4742 C CA . ARG E 1 31 ? -9.495 -30.638 26.640 1.00 35.94 31 ARG E CA 1
ATOM 4743 C C . ARG E 1 31 ? -8.228 -31.419 26.990 1.00 35.05 31 ARG E C 1
ATOM 4744 O O . ARG E 1 31 ? -7.379 -31.643 26.124 1.00 35.37 31 ARG E O 1
ATOM 4752 N N . HIS E 1 32 ? -8.113 -31.828 28.248 1.00 33.27 32 HIS E N 1
ATOM 4753 C CA . HIS E 1 32 ? -6.906 -32.470 28.744 1.00 33.00 32 HIS E CA 1
ATOM 4754 C C . HIS E 1 32 ? -7.111 -33.986 28.869 1.00 33.54 32 HIS E C 1
ATOM 4755 O O . HIS E 1 32 ? -6.188 -34.737 29.242 1.00 33.66 32 HIS E O 1
ATOM 4762 N N . GLN E 1 33 ? -8.321 -34.410 28.535 1.00 33.84 33 GLN E N 1
ATOM 4763 C CA . GLN E 1 33 ? -8.814 -35.762 28.774 1.00 34.56 33 GLN E CA 1
ATOM 4764 C C . GLN E 1 33 ? -8.425 -36.258 30.163 1.00 33.74 33 GLN E C 1
ATOM 4765 O O . GLN E 1 33 ? -7.866 -37.341 30.337 1.00 33.38 33 GLN E O 1
ATOM 4771 N N . ALA E 1 34 ? -8.773 -35.429 31.148 1.00 33.18 34 ALA E N 1
ATOM 4772 C CA . ALA E 1 34 ? -8.474 -35.662 32.530 1.00 32.40 34 ALA E CA 1
ATOM 4773 C C . ALA E 1 34 ? -9.671 -36.294 33.260 1.00 32.78 34 ALA E C 1
ATOM 4774 O O . ALA E 1 34 ? -10.813 -36.229 32.801 1.00 33.56 34 ALA E O 1
ATOM 4776 N N . ASN E 1 35 ? -9.395 -36.918 34.394 1.00 32.32 35 ASN E N 1
ATOM 4777 C CA . ASN E 1 35 ? -10.455 -37.351 35.293 1.00 32.52 35 ASN E CA 1
ATOM 4778 C C . ASN E 1 35 ? -11.100 -36.093 35.914 1.00 30.95 35 ASN E C 1
ATOM 4779 O O . ASN E 1 35 ? -10.429 -35.063 36.041 1.00 29.47 35 ASN E O 1
ATOM 4784 N N . LEU E 1 36 ? -12.384 -36.186 36.279 1.00 31.24 36 LEU E N 1
ATOM 4785 C CA . LEU E 1 36 ? -13.106 -35.068 36.898 1.00 30.78 36 LEU E CA 1
ATOM 4786 C C . LEU E 1 36 ? -13.919 -35.551 38.081 1.00 30.92 36 LEU E C 1
ATOM 4787 O O . LEU E 1 36 ? -14.580 -36.582 38.017 1.00 32.01 36 LEU E O 1
ATOM 4792 N N . THR E 1 37 ? -13.836 -34.797 39.172 1.00 30.02 37 THR E N 1
ATOM 4793 C CA . THR E 1 37 ? -14.569 -35.071 40.382 1.00 30.39 37 THR E CA 1
ATOM 4794 C C . THR E 1 37 ? -15.265 -33.777 40.793 1.00 28.71 37 THR E C 1
ATOM 4795 O O . THR E 1 37 ? -14.606 -32.749 40.857 1.00 26.91 37 THR E O 1
ATOM 4799 N N . ALA E 1 38 ? -16.588 -33.840 40.990 1.00 28.67 38 ALA E N 1
ATOM 4800 C CA . ALA E 1 38 ? -17.346 -32.757 41.614 1.00 28.62 38 ALA E CA 1
ATOM 4801 C C . ALA E 1 38 ? -17.607 -33.131 43.061 1.00 28.87 38 ALA E C 1
ATOM 4802 O O . ALA E 1 38 ? -17.938 -34.299 43.371 1.00 29.08 38 ALA E O 1
ATOM 4804 N N . LEU E 1 39 ? -17.441 -32.150 43.953 1.00 28.00 39 LEU E N 1
ATOM 4805 C CA . LEU E 1 39 ? -17.547 -32.398 45.385 1.00 28.67 39 LEU E CA 1
ATOM 4806 C C . LEU E 1 39 ? -18.444 -31.348 46.024 1.00 27.34 39 LEU E C 1
ATOM 4807 O O . LEU E 1 39 ? -18.196 -30.144 45.880 1.00 27.52 39 LEU E O 1
ATOM 4812 N N . TYR E 1 40 ? -19.478 -31.813 46.713 1.00 27.04 40 TYR E N 1
ATOM 4813 C CA . TYR E 1 40 ? -20.357 -30.931 47.497 1.00 26.21 40 TYR E CA 1
ATOM 4814 C C . TYR E 1 40 ? -20.222 -31.216 48.965 1.00 25.37 40 TYR E C 1
ATOM 4815 O O . TYR E 1 40 ? -20.398 -32.348 49.422 1.00 26.01 40 TYR E O 1
ATOM 4824 N N . VAL E 1 41 ? -19.881 -30.184 49.727 1.00 25.10 41 VAL E N 1
ATOM 4825 C CA . VAL E 1 41 ? -19.694 -30.363 51.139 1.00 24.29 41 VAL E CA 1
ATOM 4826 C C . VAL E 1 41 ? -20.889 -29.799 51.894 1.00 23.81 41 VAL E C 1
ATOM 4827 O O . VAL E 1 41 ? -21.169 -28.599 51.853 1.00 22.58 41 VAL E O 1
ATOM 4831 N N . VAL E 1 42 ? -21.578 -30.679 52.586 1.00 24.11 42 VAL E N 1
ATOM 4832 C CA . VAL E 1 42 ? -22.661 -30.297 53.483 1.00 24.90 42 VAL E CA 1
ATOM 4833 C C . VAL E 1 42 ? -22.051 -29.795 54.806 1.00 25.33 42 VAL E C 1
ATOM 4834 O O . VAL E 1 42 ? -21.445 -30.569 55.566 1.00 25.81 42 VAL E O 1
ATOM 4838 N N . ASP E 1 43 ? -22.216 -28.504 55.071 1.00 24.15 43 ASP E N 1
ATOM 4839 C CA . ASP E 1 43 ? -21.652 -27.891 56.276 1.00 25.08 43 ASP E CA 1
ATOM 4840 C C . ASP E 1 43 ? -22.436 -28.363 57.494 1.00 26.01 43 ASP E C 1
ATOM 4841 O O . ASP E 1 43 ? -23.646 -28.100 57.626 1.00 25.17 43 ASP E O 1
ATOM 4846 N N . ASP E 1 44 ? -21.764 -29.090 58.358 1.00 27.53 44 ASP E N 1
ATOM 4847 C CA . ASP E 1 44 ? -22.403 -29.641 59.553 1.00 29.37 44 ASP E CA 1
ATOM 4848 C C . ASP E 1 44 ? -21.944 -28.933 60.854 1.00 29.61 44 ASP E C 1
ATOM 4849 O O . ASP E 1 44 ? -22.004 -29.511 61.945 1.00 30.97 44 ASP E O 1
ATOM 4854 N N . SER E 1 45 ? -21.491 -27.680 60.730 1.00 29.21 45 SER E N 1
ATOM 4855 C CA . SER E 1 45 ? -20.829 -27.007 61.856 1.00 29.57 45 SER E CA 1
ATOM 4856 C C . SER E 1 45 ? -21.779 -26.165 62.720 1.00 29.47 45 SER E C 1
ATOM 4857 O O . SER E 1 45 ? -21.348 -25.541 63.675 1.00 29.09 45 SER E O 1
ATOM 4860 N N . ALA E 1 46 ? -23.069 -26.177 62.398 1.00 29.18 46 ALA E N 1
ATOM 4861 C CA . ALA E 1 46 ? -24.074 -25.409 63.111 1.00 29.87 46 ALA E CA 1
ATOM 4862 C C . ALA E 1 46 ? -24.032 -25.685 64.587 1.00 30.72 46 ALA E C 1
ATOM 4863 O O . ALA E 1 46 ? -23.876 -26.852 64.975 1.00 31.77 46 ALA E O 1
ATOM 4865 N N . TYR E 1 47 ? -24.138 -24.642 65.417 1.00 30.84 47 TYR E N 1
ATOM 4866 C CA . TYR E 1 47 ? -24.309 -24.878 66.870 1.00 32.06 47 TYR E CA 1
ATOM 4867 C C . TYR E 1 47 ? -25.562 -25.739 67.114 1.00 32.55 47 TYR E C 1
ATOM 4868 O O . TYR E 1 47 ? -26.639 -25.460 66.574 1.00 30.07 47 TYR E O 1
ATOM 4877 N N . HIS E 1 48 ? -25.431 -26.780 67.942 1.00 34.46 48 HIS E N 1
ATOM 4878 C CA . HIS E 1 48 ? -26.593 -27.548 68.388 1.00 36.19 48 HIS E CA 1
ATOM 4879 C C . HIS E 1 48 ? -26.202 -28.414 69.582 1.00 38.24 48 HIS E C 1
ATOM 4880 O O . HIS E 1 48 ? -25.048 -28.849 69.663 1.00 38.01 48 HIS E O 1
ATOM 4887 N N . THR E 1 49 ? -27.156 -28.610 70.496 1.00 40.28 49 THR E N 1
ATOM 4888 C CA . THR E 1 49 ? -27.025 -29.572 71.584 1.00 42.77 49 THR E CA 1
ATOM 4889 C C . THR E 1 49 ? -27.346 -30.949 71.024 1.00 44.58 49 THR E C 1
ATOM 4890 O O . THR E 1 49 ? -27.988 -31.051 69.973 1.00 44.10 49 THR E O 1
ATOM 4894 N N . PRO E 1 50 ? -26.899 -32.020 71.707 1.00 46.45 50 PRO E N 1
ATOM 4895 C CA . PRO E 1 50 ? -27.233 -33.385 71.316 1.00 47.36 50 PRO E CA 1
ATOM 4896 C C . PRO E 1 50 ? -28.690 -33.631 70.987 1.00 47.43 50 PRO E C 1
ATOM 4897 O O . PRO E 1 50 ? -28.968 -34.502 70.145 1.00 48.73 50 PRO E O 1
ATOM 4901 N N . ALA E 1 51 ? -29.600 -32.925 71.664 1.00 47.11 51 ALA E N 1
ATOM 4902 C CA . ALA E 1 51 ? -31.046 -33.153 71.527 1.00 47.45 51 ALA E CA 1
ATOM 4903 C C . ALA E 1 51 ? -31.665 -32.576 70.244 1.00 46.73 51 ALA E C 1
ATOM 4904 O O . ALA E 1 51 ? -32.820 -32.892 69.909 1.00 46.97 51 ALA E O 1
ATOM 4906 N N . LEU E 1 52 ? -30.929 -31.696 69.564 1.00 45.82 52 LEU E N 1
ATOM 4907 C CA . LEU E 1 52 ? -31.346 -31.197 68.249 1.00 44.58 52 LEU E CA 1
ATOM 4908 C C . LEU E 1 52 ? -30.585 -31.869 67.101 1.00 44.31 52 LEU E C 1
ATOM 4909 O O . LEU E 1 52 ? -30.704 -31.437 65.950 1.00 43.19 52 LEU E O 1
ATOM 4914 N N . ASP E 1 53 ? -29.829 -32.929 67.389 1.00 45.28 53 ASP E N 1
ATOM 4915 C CA . ASP E 1 53 ? -29.166 -33.704 66.333 1.00 45.85 53 ASP E CA 1
ATOM 4916 C C . ASP E 1 53 ? -30.152 -34.186 65.243 1.00 45.67 53 ASP E C 1
ATOM 4917 O O . ASP E 1 53 ? -29.842 -34.074 64.048 1.00 44.54 53 ASP E O 1
ATOM 4922 N N . PRO E 1 54 ? -31.321 -34.730 65.648 1.00 44.94 54 PRO E N 1
ATOM 4923 C CA . PRO E 1 54 ? -32.360 -35.126 64.678 1.00 44.60 54 PRO E CA 1
ATOM 4924 C C . PRO E 1 54 ? -32.900 -33.997 63.780 1.00 42.32 54 PRO E C 1
ATOM 4925 O O . PRO E 1 54 ? -33.176 -34.229 62.608 1.00 41.69 54 PRO E O 1
ATOM 4929 N N . VAL E 1 55 ? -33.050 -32.804 64.353 1.00 40.23 55 VAL E N 1
ATOM 4930 C CA . VAL E 1 55 ? -33.502 -31.611 63.605 1.00 38.29 55 VAL E CA 1
ATOM 4931 C C . VAL E 1 55 ? -32.432 -31.195 62.623 1.00 36.03 55 VAL E C 1
ATOM 4932 O O . VAL E 1 55 ? -32.716 -30.950 61.452 1.00 35.95 55 VAL E O 1
ATOM 4936 N N . LEU E 1 56 ? -31.190 -31.157 63.090 1.00 34.85 56 LEU E N 1
ATOM 4937 C CA . LEU E 1 56 ? -30.051 -30.875 62.215 1.00 33.86 56 LEU E CA 1
ATOM 4938 C C . LEU E 1 56 ? -29.963 -31.857 61.069 1.00 33.57 56 LEU E C 1
ATOM 4939 O O . LEU E 1 56 ? -29.774 -31.461 59.929 1.00 32.16 56 LEU E O 1
ATOM 4944 N N . SER E 1 57 ? -30.109 -33.146 61.365 1.00 34.11 57 SER E N 1
ATOM 4945 C CA A SER E 1 57 ? -29.946 -34.188 60.344 0.60 34.55 57 SER E CA 1
ATOM 4946 C CA B SER E 1 57 ? -29.930 -34.167 60.331 0.40 34.11 57 SER E CA 1
ATOM 4947 C C . SER E 1 57 ? -31.046 -34.137 59.289 1.00 34.03 57 SER E C 1
ATOM 4948 O O . SER E 1 57 ? -30.790 -34.310 58.111 1.00 34.12 57 SER E O 1
ATOM 4953 N N . GLU E 1 58 ? -32.273 -33.897 59.718 1.00 33.93 58 GLU E N 1
ATOM 4954 C CA . GLU E 1 58 ? -33.369 -33.687 58.782 1.00 33.71 58 GLU E CA 1
ATOM 4955 C C . GLU E 1 58 ? -33.040 -32.538 57.813 1.00 31.09 58 GLU E C 1
ATOM 4956 O O . GLU E 1 58 ? -33.268 -32.646 56.632 1.00 28.57 58 GLU E O 1
ATOM 4962 N N . LEU E 1 59 ? -32.464 -31.459 58.326 1.00 29.92 59 LEU E N 1
ATOM 4963 C CA . LEU E 1 59 ? -32.111 -30.318 57.492 1.00 29.26 59 LEU E CA 1
ATOM 4964 C C . LEU E 1 59 ? -30.972 -30.710 56.514 1.00 28.46 59 LEU E C 1
ATOM 4965 O O . LEU E 1 59 ? -31.031 -30.427 55.302 1.00 27.57 59 LEU E O 1
ATOM 4970 N N . LEU E 1 60 ? -29.930 -31.334 57.057 1.00 28.15 60 LEU E N 1
ATOM 4971 C CA . LEU E 1 60 ? -28.761 -31.698 56.278 1.00 28.54 60 LEU E CA 1
ATOM 4972 C C . LEU E 1 60 ? -29.050 -32.843 55.288 1.00 29.61 60 LEU E C 1
ATOM 4973 O O . LEU E 1 60 ? -28.519 -32.856 54.174 1.00 29.17 60 LEU E O 1
ATOM 4978 N N . ASP E 1 61 ? -29.923 -33.765 55.671 1.00 31.04 61 ASP E N 1
ATOM 4979 C CA . ASP E 1 61 ? -30.372 -34.788 54.750 1.00 32.41 61 ASP E CA 1
ATOM 4980 C C . ASP E 1 61 ? -31.054 -34.166 53.536 1.00 31.68 61 ASP E C 1
ATOM 4981 O O . ASP E 1 61 ? -30.851 -34.608 52.413 1.00 31.90 61 ASP E O 1
ATOM 4986 N N . ALA E 1 62 ? -31.875 -33.144 53.750 1.00 31.07 62 ALA E N 1
ATOM 4987 C CA . ALA E 1 62 ? -32.586 -32.524 52.622 1.00 30.53 62 ALA E CA 1
ATOM 4988 C C . ALA E 1 62 ? -31.590 -31.768 51.731 1.00 29.51 62 ALA E C 1
ATOM 4989 O O . ALA E 1 62 ? -31.663 -31.847 50.488 1.00 29.05 62 ALA E O 1
ATOM 4991 N N . GLU E 1 63 ? -30.639 -31.062 52.357 1.00 27.22 63 GLU E N 1
ATOM 4992 C CA . GLU E 1 63 ? -29.581 -30.410 51.578 1.00 27.10 63 GLU E CA 1
ATOM 4993 C C . GLU E 1 63 ? -28.751 -31.415 50.746 1.00 27.43 63 GLU E C 1
ATOM 4994 O O . GLU E 1 63 ? -28.434 -31.170 49.584 1.00 26.95 63 GLU E O 1
ATOM 5000 N N . ALA E 1 64 ? -28.418 -32.549 51.346 1.00 27.70 64 ALA E N 1
ATOM 5001 C CA . ALA E 1 64 ? -27.651 -33.564 50.648 1.00 28.70 64 ALA E CA 1
ATOM 5002 C C . ALA E 1 64 ? -28.447 -34.164 49.492 1.00 29.71 64 ALA E C 1
ATOM 5003 O O . ALA E 1 64 ? -27.897 -34.418 48.435 1.00 30.61 64 ALA E O 1
ATOM 5005 N N . ALA E 1 65 ? -29.739 -34.398 49.683 1.00 30.86 65 ALA E N 1
ATOM 5006 C CA . ALA E 1 65 ? -30.543 -35.016 48.636 1.00 32.70 65 ALA E CA 1
ATOM 5007 C C . ALA E 1 65 ? -30.675 -34.057 47.455 1.00 33.13 65 ALA E C 1
ATOM 5008 O O . ALA E 1 65 ? -30.664 -34.489 46.309 1.00 33.56 65 ALA E O 1
ATOM 5010 N N . HIS E 1 66 ? -30.726 -32.756 47.746 1.00 33.12 66 HIS E N 1
ATOM 5011 C CA . HIS E 1 66 ? -30.749 -31.734 46.698 1.00 33.37 66 HIS E CA 1
ATOM 5012 C C . HIS E 1 66 ? -29.438 -31.751 45.907 1.00 32.69 66 HIS E C 1
ATOM 5013 O O . HIS E 1 66 ? -29.460 -31.727 44.673 1.00 32.12 66 HIS E O 1
ATOM 5020 N N . ALA E 1 67 ? -28.316 -31.817 46.626 1.00 31.77 67 ALA E N 1
ATOM 5021 C CA . ALA E 1 67 ? -27.001 -31.918 46.015 1.00 31.44 67 ALA E CA 1
ATOM 5022 C C . ALA E 1 67 ? -26.914 -33.171 45.157 1.00 32.09 67 ALA E C 1
ATOM 5023 O O . ALA E 1 67 ? -26.404 -33.112 44.060 1.00 31.55 67 ALA E O 1
ATOM 5025 N N . LYS E 1 68 ? -27.404 -34.303 45.657 1.00 33.41 68 LYS E N 1
ATOM 5026 C CA . LYS E 1 68 ? -27.401 -35.542 44.849 1.00 35.07 68 LYS E CA 1
ATOM 5027 C C . LYS E 1 68 ? -28.159 -35.410 43.521 1.00 35.25 68 LYS E C 1
ATOM 5028 O O . LYS E 1 68 ? -27.723 -35.937 42.502 1.00 35.59 68 LYS E O 1
ATOM 5034 N N . ASP E 1 69 ? -29.279 -34.700 43.541 1.00 35.16 69 ASP E N 1
ATOM 5035 C CA . ASP E 1 69 ? -30.043 -34.440 42.319 1.00 36.83 69 ASP E CA 1
ATOM 5036 C C . ASP E 1 69 ? -29.245 -33.562 41.354 1.00 35.60 69 ASP E C 1
ATOM 5037 O O . ASP E 1 69 ? -29.173 -33.845 40.145 1.00 35.90 69 ASP E O 1
ATOM 5042 N N . ALA E 1 70 ? -28.619 -32.515 41.881 1.00 33.68 70 ALA E N 1
ATOM 5043 C CA . ALA E 1 70 ? -27.725 -31.703 41.052 1.00 33.34 70 ALA E CA 1
ATOM 5044 C C . ALA E 1 70 ? -26.611 -32.568 40.414 1.00 33.23 70 ALA E C 1
ATOM 5045 O O . ALA E 1 70 ? -26.285 -32.377 39.252 1.00 34.25 70 ALA E O 1
ATOM 5055 N N . ARG E 1 72 ? -26.728 -35.883 39.813 1.00 37.21 72 ARG E N 1
ATOM 5056 C CA A ARG E 1 72 ? -27.410 -36.675 38.794 0.60 39.16 72 ARG E CA 1
ATOM 5057 C CA B ARG E 1 72 ? -27.424 -36.664 38.798 0.40 39.06 72 ARG E CA 1
ATOM 5058 C C . ARG E 1 72 ? -27.493 -35.870 37.490 1.00 40.08 72 ARG E C 1
ATOM 5059 O O . ARG E 1 72 ? -27.135 -36.375 36.427 1.00 41.10 72 ARG E O 1
ATOM 5074 N N . GLN E 1 73 ? -27.940 -34.618 37.571 1.00 40.25 73 GLN E N 1
ATOM 5075 C CA . GLN E 1 73 ? -28.044 -33.759 36.383 1.00 41.58 73 GLN E CA 1
ATOM 5076 C C . GLN E 1 73 ? -26.671 -33.506 35.752 1.00 41.21 73 GLN E C 1
ATOM 5077 O O . GLN E 1 73 ? -26.524 -33.516 34.513 1.00 42.21 73 GLN E O 1
ATOM 5083 N N . ARG E 1 74 ? -25.666 -33.279 36.593 1.00 40.05 74 ARG E N 1
ATOM 5084 C CA . ARG E 1 74 ? -24.290 -33.125 36.099 1.00 39.92 74 ARG E CA 1
ATOM 5085 C C . ARG E 1 74 ? -23.761 -34.395 35.398 1.00 41.69 74 ARG E C 1
ATOM 5086 O O . ARG E 1 74 ? -23.139 -34.305 34.340 1.00 40.97 74 ARG E O 1
ATOM 5094 N N . GLN E 1 75 ? -24.010 -35.563 35.998 1.00 43.11 75 GLN E N 1
ATOM 5095 C CA . GLN E 1 75 ? -23.569 -36.843 35.435 1.00 45.23 75 GLN E CA 1
ATOM 5096 C C . GLN E 1 75 ? -24.171 -37.043 34.047 1.00 47.27 75 GLN E C 1
ATOM 5097 O O . GLN E 1 75 ? -23.485 -37.477 33.119 1.00 48.17 75 GLN E O 1
ATOM 5103 N N . GLN E 1 76 ? -25.443 -36.687 33.905 1.00 48.03 76 GLN E N 1
ATOM 5104 C CA . GLN E 1 76 ? -26.130 -36.726 32.614 1.00 50.54 76 GLN E CA 1
ATOM 5105 C C . GLN E 1 76 ? -25.566 -35.693 31.624 1.00 50.01 76 GLN E C 1
ATOM 5106 O O . GLN E 1 76 ? -25.469 -35.978 30.427 1.00 51.18 76 GLN E O 1
ATOM 5112 N N . PHE E 1 77 ? -25.180 -34.508 32.105 1.00 47.78 77 PHE E N 1
ATOM 5113 C CA . PHE E 1 77 ? -24.556 -33.504 31.220 1.00 47.00 77 PHE E CA 1
ATOM 5114 C C . PHE E 1 77 ? -23.181 -33.964 30.716 1.00 46.40 77 PHE E C 1
ATOM 5115 O O . PHE E 1 77 ? -22.854 -33.751 29.543 1.00 47.48 77 PHE E O 1
ATOM 5123 N N . VAL E 1 78 ? -22.389 -34.593 31.585 1.00 43.93 78 VAL E N 1
ATOM 5124 C CA . VAL E 1 78 ? -21.034 -35.037 31.199 1.00 43.69 78 VAL E CA 1
ATOM 5125 C C . VAL E 1 78 ? -21.042 -36.220 30.212 1.00 45.48 78 VAL E C 1
ATOM 5126 O O . VAL E 1 78 ? -20.118 -36.378 29.418 1.00 46.59 78 VAL E O 1
ATOM 5130 N N . ALA E 1 79 ? -22.072 -37.050 30.296 1.00 46.94 79 ALA E N 1
ATOM 5131 C CA . ALA E 1 79 ? -22.252 -38.189 29.396 1.00 48.95 79 ALA E CA 1
ATOM 5132 C C . ALA E 1 79 ? -22.531 -37.728 27.973 1.00 50.55 79 ALA E C 1
ATOM 5133 O O . ALA E 1 79 ? -22.354 -38.507 27.034 1.00 52.48 79 ALA E O 1
ATOM 5135 N N . THR E 1 80 ? -22.965 -36.472 27.821 1.00 50.50 80 THR E N 1
ATOM 5136 C CA . THR E 1 80 ? -23.156 -35.834 26.507 1.00 52.20 80 THR E CA 1
ATOM 5137 C C . THR E 1 80 ? -21.854 -35.342 25.849 1.00 51.58 80 THR E C 1
ATOM 5138 O O . THR E 1 80 ? -21.826 -35.072 24.641 1.00 53.81 80 THR E O 1
ATOM 5142 N N . THR E 1 81 ? -20.772 -35.259 26.617 1.00 49.33 81 THR E N 1
ATOM 5143 C CA . THR E 1 81 ? -19.576 -34.546 26.182 1.00 47.64 81 THR E CA 1
ATOM 5144 C C . THR E 1 81 ? -18.415 -35.526 25.989 1.00 47.79 81 THR E C 1
ATOM 5145 O O . THR E 1 81 ? -18.565 -36.729 26.254 1.00 47.58 81 THR E O 1
ATOM 5149 N N . SER E 1 82 ? -17.264 -34.999 25.553 1.00 46.87 82 SER E N 1
ATOM 5150 C CA . SER E 1 82 ? -16.024 -35.785 25.426 1.00 46.95 82 SER E CA 1
ATOM 5151 C C . SER E 1 82 ? -15.194 -35.904 26.712 1.00 44.50 82 SER E C 1
ATOM 5152 O O . SER E 1 82 ? -14.182 -36.603 26.714 1.00 43.87 82 SER E O 1
ATOM 5155 N N . ALA E 1 83 ? -15.584 -35.243 27.804 1.00 42.08 83 ALA E N 1
ATOM 5156 C CA . ALA E 1 83 ? -14.896 -35.485 29.075 1.00 40.35 83 ALA E CA 1
ATOM 5157 C C . ALA E 1 83 ? -14.953 -37.003 29.359 1.00 40.39 83 ALA E C 1
ATOM 5158 O O . ALA E 1 83 ? -15.975 -37.619 29.130 1.00 41.91 83 ALA E O 1
ATOM 5160 N N . PRO E 1 84 ? -13.837 -37.612 29.789 1.00 39.50 84 PRO E N 1
ATOM 5161 C CA . PRO E 1 84 ? -13.805 -39.065 30.014 1.00 39.96 84 PRO E CA 1
ATOM 5162 C C . PRO E 1 84 ? -14.694 -39.607 31.147 1.00 40.17 84 PRO E C 1
ATOM 5163 O O . PRO E 1 84 ? -15.181 -40.726 31.052 1.00 39.76 84 PRO E O 1
ATOM 5167 N N . ASN E 1 85 ? -14.907 -38.836 32.212 1.00 38.41 85 ASN E N 1
ATOM 5168 C CA . ASN E 1 85 ? -15.711 -39.332 33.321 1.00 39.33 85 ASN E CA 1
ATOM 5169 C C . ASN E 1 85 ? -16.118 -38.242 34.297 1.00 37.94 85 ASN E C 1
ATOM 5170 O O . ASN E 1 85 ? -15.675 -37.084 34.214 1.00 36.38 85 ASN E O 1
ATOM 5175 N N . LEU E 1 86 ? -16.984 -38.627 35.214 1.00 38.70 86 LEU E N 1
ATOM 5176 C CA . LEU E 1 86 ? -17.299 -37.778 36.359 1.00 37.17 86 LEU E CA 1
ATOM 5177 C C . LEU E 1 86 ? -17.490 -38.683 37.544 1.00 37.70 86 LEU E C 1
ATOM 5178 O O . LEU E 1 86 ? -18.253 -39.642 37.484 1.00 38.74 86 LEU E O 1
ATOM 5183 N N . LYS E 1 87 ? -16.761 -38.387 38.602 1.00 37.46 87 LYS E N 1
ATOM 5184 C CA . LYS E 1 87 ? -17.045 -38.905 39.931 1.00 38.56 87 LYS E CA 1
ATOM 5185 C C . LYS E 1 87 ? -17.687 -37.780 40.752 1.00 37.02 87 LYS E C 1
ATOM 5186 O O . LYS E 1 87 ? -17.259 -36.619 40.682 1.00 34.84 87 LYS E O 1
ATOM 5192 N N . THR E 1 88 ? -18.720 -38.125 41.509 1.00 36.60 88 THR E N 1
ATOM 5193 C CA . THR E 1 88 ? -19.446 -37.142 42.311 1.00 35.77 88 THR E CA 1
ATOM 5194 C C . THR E 1 88 ? -19.350 -37.571 43.778 1.00 35.84 88 THR E C 1
ATOM 5195 O O . THR E 1 88 ? -19.415 -38.759 44.102 1.00 35.20 88 THR E O 1
ATOM 5199 N N . GLU E 1 89 ? -19.115 -36.601 44.661 1.00 34.29 89 GLU E N 1
ATOM 5200 C CA . GLU E 1 89 ? -18.947 -36.890 46.077 1.00 34.60 89 GLU E CA 1
ATOM 5201 C C . GLU E 1 89 ? -19.730 -35.847 46.863 1.00 33.38 89 GLU E C 1
ATOM 5202 O O . GLU E 1 89 ? -19.686 -34.636 46.531 1.00 30.03 89 GLU E O 1
ATOM 5208 N N . ILE E 1 90 ? -20.479 -36.336 47.853 1.00 33.08 90 ILE E N 1
ATOM 5209 C CA . ILE E 1 90 ? -21.117 -35.508 48.852 1.00 32.82 90 ILE E CA 1
ATOM 5210 C C . ILE E 1 90 ? -20.476 -35.877 50.193 1.00 32.68 90 ILE E C 1
ATOM 5211 O O . ILE E 1 90 ? -20.474 -37.046 50.573 1.00 32.76 90 ILE E O 1
ATOM 5216 N N . SER E 1 91 ? -19.887 -34.887 50.858 1.00 31.78 91 SER E N 1
ATOM 5217 C CA . SER E 1 91 ? -19.203 -35.059 52.152 1.00 32.12 91 SER E CA 1
ATOM 5218 C C . SER E 1 91 ? -19.795 -34.103 53.147 1.00 30.97 91 SER E C 1
ATOM 5219 O O . SER E 1 91 ? -20.339 -33.069 52.755 1.00 29.61 91 SER E O 1
ATOM 5222 N N . TYR E 1 92 ? -19.613 -34.431 54.425 1.00 31.07 92 TYR E N 1
ATOM 5223 C CA . TYR E 1 92 ? -20.092 -33.648 55.546 1.00 31.48 92 TYR E CA 1
ATOM 5224 C C . TYR E 1 92 ? -18.892 -33.024 56.234 1.00 30.40 92 TYR E C 1
ATOM 5225 O O . TYR E 1 92 ? -17.931 -33.728 56.556 1.00 29.86 92 TYR E O 1
ATOM 5234 N N . GLY E 1 93 ? -18.926 -31.717 56.454 1.00 27.82 93 GLY E N 1
ATOM 5235 C CA . GLY E 1 93 ? -17.886 -31.109 57.283 1.00 28.49 93 GLY E CA 1
ATOM 5236 C C . GLY E 1 93 ? -17.846 -29.621 57.072 1.00 26.64 93 GLY E C 1
ATOM 5237 O O . GLY E 1 93 ? -18.774 -29.043 56.489 1.00 26.26 93 GLY E O 1
ATOM 5238 N N . ILE E 1 94 ? -16.737 -29.010 57.472 1.00 26.01 94 ILE E N 1
ATOM 5239 C CA . ILE E 1 94 ? -16.521 -27.575 57.214 1.00 24.65 94 ILE E CA 1
ATOM 5240 C C . ILE E 1 94 ? -16.000 -27.435 55.775 1.00 24.56 94 ILE E C 1
ATOM 5241 O O . ILE E 1 94 ? -14.965 -27.991 55.422 1.00 24.79 94 ILE E O 1
ATOM 5246 N N . PRO E 1 95 ? -16.742 -26.727 54.920 1.00 24.04 95 PRO E N 1
ATOM 5247 C CA . PRO E 1 95 ? -16.455 -26.862 53.485 1.00 24.69 95 PRO E CA 1
ATOM 5248 C C . PRO E 1 95 ? -15.005 -26.560 53.050 1.00 24.33 95 PRO E C 1
ATOM 5249 O O . PRO E 1 95 ? -14.373 -27.357 52.323 1.00 24.42 95 PRO E O 1
ATOM 5253 N N . LYS E 1 96 ? -14.455 -25.442 53.504 1.00 23.25 96 LYS E N 1
ATOM 5254 C CA . LYS E 1 96 ? -13.138 -25.030 53.026 1.00 22.54 96 LYS E CA 1
ATOM 5255 C C . LYS E 1 96 ? -12.046 -26.005 53.559 1.00 21.88 96 LYS E C 1
ATOM 5256 O O . LYS E 1 96 ? -11.149 -26.375 52.813 1.00 22.28 96 LYS E O 1
ATOM 5262 N N . HIS E 1 97 ? -12.160 -26.449 54.804 1.00 21.58 97 HIS E N 1
ATOM 5263 C CA . HIS E 1 97 ? -11.252 -27.440 55.331 1.00 23.12 97 HIS E CA 1
ATOM 5264 C C . HIS E 1 97 ? -11.394 -28.770 54.574 1.00 23.47 97 HIS E C 1
ATOM 5265 O O . HIS E 1 97 ? -10.398 -29.460 54.342 1.00 24.00 97 HIS E O 1
ATOM 5272 N N . THR E 1 98 ? -12.636 -29.112 54.212 1.00 22.91 98 THR E N 1
ATOM 5273 C CA . THR E 1 98 ? -12.941 -30.397 53.590 1.00 23.91 98 THR E CA 1
ATOM 5274 C C . THR E 1 98 ? -12.396 -30.455 52.172 1.00 23.20 98 THR E C 1
ATOM 5275 O O . THR E 1 98 ? -11.924 -31.513 51.706 1.00 22.74 98 THR E O 1
ATOM 5279 N N . ILE E 1 99 ? -12.419 -29.305 51.499 1.00 21.73 99 ILE E N 1
ATOM 5280 C CA . ILE E 1 99 ? -11.868 -29.216 50.168 1.00 22.00 99 ILE E CA 1
ATOM 5281 C C . ILE E 1 99 ? -10.355 -29.365 50.213 1.00 20.82 99 ILE E C 1
ATOM 5282 O O . ILE E 1 99 ? -9.784 -30.111 49.427 1.00 20.50 99 ILE E O 1
ATOM 5287 N N . GLU E 1 100 ? -9.718 -28.620 51.098 1.00 21.22 100 GLU E N 1
ATOM 5288 C CA . GLU E 1 100 ? -8.283 -28.672 51.260 1.00 22.45 100 GLU E CA 1
ATOM 5289 C C . GLU E 1 100 ? -7.874 -30.102 51.518 1.00 23.97 100 GLU E C 1
ATOM 5290 O O . GLU E 1 100 ? -6.946 -30.620 50.880 1.00 23.77 100 GLU E O 1
ATOM 5296 N N . ASP E 1 101 ? -8.574 -30.723 52.451 1.00 24.69 101 ASP E N 1
ATOM 5297 C CA . ASP E 1 101 ? -8.287 -32.095 52.840 1.00 26.81 101 ASP E CA 1
ATOM 5298 C C . ASP E 1 101 ? -8.421 -33.084 51.677 1.00 27.13 101 ASP E C 1
ATOM 5299 O O . ASP E 1 101 ? -7.570 -34.004 51.515 1.00 27.06 101 ASP E O 1
ATOM 5304 N N . TYR E 1 102 ? -9.492 -32.910 50.881 1.00 26.27 102 TYR E N 1
ATOM 5305 C CA . TYR E 1 102 ? -9.726 -33.764 49.717 1.00 27.48 102 TYR E CA 1
ATOM 5306 C C . TYR E 1 102 ? -8.521 -33.717 48.774 1.00 26.98 102 TYR E C 1
ATOM 5307 O O . TYR E 1 102 ? -8.025 -34.749 48.386 1.00 27.54 102 TYR E O 1
ATOM 5316 N N . ALA E 1 103 ? -8.080 -32.507 48.401 1.00 26.32 103 ALA E N 1
ATOM 5317 C CA . ALA E 1 103 ? -6.921 -32.335 47.530 1.00 26.96 103 ALA E CA 1
ATOM 5318 C C . ALA E 1 103 ? -5.633 -32.918 48.107 1.00 28.02 103 ALA E C 1
ATOM 5319 O O . ALA E 1 103 ? -4.817 -33.461 47.359 1.00 29.05 103 ALA E O 1
ATOM 5321 N N . LYS E 1 104 ? -5.429 -32.768 49.413 1.00 27.65 104 LYS E N 1
ATOM 5322 C CA . LYS E 1 104 ? -4.216 -33.302 50.080 1.00 28.91 104 LYS E CA 1
ATOM 5323 C C . LYS E 1 104 ? -4.256 -34.827 50.264 1.00 29.78 104 LYS E C 1
ATOM 5324 O O . LYS E 1 104 ? -3.205 -35.489 50.231 1.00 29.78 104 LYS E O 1
ATOM 5330 N N . GLN E 1 105 ? -5.451 -35.374 50.467 1.00 29.89 105 GLN E N 1
ATOM 5331 C CA . GLN E 1 105 ? -5.630 -36.822 50.607 1.00 31.45 105 GLN E CA 1
ATOM 5332 C C . GLN E 1 105 ? -5.666 -37.558 49.247 1.00 31.51 105 GLN E C 1
ATOM 5333 O O . GLN E 1 105 ? -5.480 -38.780 49.204 1.00 30.82 105 GLN E O 1
ATOM 5339 N N . HIS E 1 106 ? -5.883 -36.808 48.161 1.00 29.77 106 HIS E N 1
ATOM 5340 C CA . HIS E 1 106 ? -5.828 -37.328 46.799 1.00 30.73 106 HIS E CA 1
ATOM 5341 C C . HIS E 1 106 ? -4.794 -36.553 45.984 1.00 30.05 106 HIS E C 1
ATOM 5342 O O . HIS E 1 106 ? -5.163 -35.699 45.176 1.00 29.35 106 HIS E O 1
ATOM 5349 N N . PRO E 1 107 ? -3.491 -36.813 46.220 1.00 30.12 107 PRO E N 1
ATOM 5350 C CA . PRO E 1 107 ? -2.481 -35.903 45.654 1.00 29.99 107 PRO E CA 1
ATOM 5351 C C . PRO E 1 107 ? -2.340 -35.949 44.149 1.00 30.06 107 PRO E C 1
ATOM 5352 O O . PRO E 1 107 ? -1.604 -35.135 43.595 1.00 30.61 107 PRO E O 1
ATOM 5356 N N . GLU E 1 108 ? -3.011 -36.894 43.496 1.00 30.12 108 GLU E N 1
ATOM 5357 C CA . GLU E 1 108 ? -3.065 -36.926 42.047 1.00 29.79 108 GLU E CA 1
ATOM 5358 C C . GLU E 1 108 ? -3.823 -35.730 41.500 1.00 28.13 108 GLU E C 1
ATOM 5359 O O . GLU E 1 108 ? -3.669 -35.376 40.337 1.00 28.43 108 GLU E O 1
ATOM 5365 N N . ILE E 1 109 ? -4.687 -35.133 42.321 1.00 26.97 109 ILE E N 1
ATOM 5366 C CA . ILE E 1 109 ? -5.397 -33.929 41.907 1.00 26.11 109 ILE E CA 1
ATOM 5367 C C . ILE E 1 109 ? -4.405 -32.810 41.600 1.00 25.46 109 ILE E C 1
ATOM 5368 O O . ILE E 1 109 ? -3.558 -32.425 42.435 1.00 24.33 109 ILE E O 1
ATOM 5373 N N . ASP E 1 110 ? -4.536 -32.257 40.406 1.00 26.12 110 ASP E N 1
ATOM 5374 C CA . ASP E 1 110 ? -3.599 -31.234 39.925 1.00 26.17 110 ASP E CA 1
ATOM 5375 C C . ASP E 1 110 ? -4.280 -29.962 39.439 1.00 25.65 110 ASP E C 1
ATOM 5376 O O . ASP E 1 110 ? -3.621 -29.062 38.964 1.00 25.92 110 ASP E O 1
ATOM 5381 N N . LEU E 1 111 ? -5.598 -29.864 39.644 1.00 25.55 111 LEU E N 1
ATOM 5382 C CA . LEU E 1 111 ? -6.321 -28.620 39.482 1.00 24.93 111 LEU E CA 1
ATOM 5383 C C . LEU E 1 111 ? -7.594 -28.638 40.315 1.00 24.11 111 LEU E C 1
ATOM 5384 O O . LEU E 1 111 ? -8.263 -29.670 40.473 1.00 23.97 111 LEU E O 1
ATOM 5389 N N . ILE E 1 112 ? -7.870 -27.498 40.925 1.00 22.96 112 ILE E N 1
ATOM 5390 C CA . ILE E 1 112 ? -9.137 -27.274 41.615 1.00 21.43 112 ILE E CA 1
ATOM 5391 C C . ILE E 1 112 ? -9.806 -26.139 40.905 1.00 21.36 112 ILE E C 1
ATOM 5392 O O . ILE E 1 112 ? -9.137 -25.125 40.618 1.00 20.54 112 ILE E O 1
ATOM 5397 N N . VAL E 1 113 ? -11.100 -26.293 40.593 1.00 21.34 113 VAL E N 1
ATOM 5398 C CA . VAL E 1 113 ? -11.845 -25.262 39.835 1.00 20.75 113 VAL E CA 1
ATOM 5399 C C . VAL E 1 113 ? -12.946 -24.766 40.778 1.00 21.94 113 VAL E C 1
ATOM 5400 O O . VAL E 1 113 ? -13.659 -25.587 41.339 1.00 22.75 113 VAL E O 1
ATOM 5404 N N . LEU E 1 114 ? -12.984 -23.465 41.034 1.00 21.49 114 LEU E N 1
ATOM 5405 C CA . LEU E 1 114 ? -13.955 -22.857 41.994 1.00 23.04 114 LEU E CA 1
ATOM 5406 C C . LEU E 1 114 ? -14.716 -21.711 41.358 1.00 22.66 114 LEU E C 1
ATOM 5407 O O . LEU E 1 114 ? -14.172 -20.980 40.515 1.00 24.01 114 LEU E O 1
ATOM 5412 N N . GLY E 1 115 ? -15.971 -21.516 41.758 1.00 22.54 115 GLY E N 1
ATOM 5413 C CA . GLY E 1 115 ? -16.638 -20.250 41.461 1.00 22.15 115 GLY E CA 1
ATOM 5414 C C . GLY E 1 115 ? -15.991 -19.088 42.238 1.00 21.37 115 GLY E C 1
ATOM 5415 O O . GLY E 1 115 ? -15.443 -19.299 43.286 1.00 21.13 115 GLY E O 1
ATOM 5416 N N . ALA E 1 116 ? -15.994 -17.860 41.710 1.00 20.94 116 ALA E N 1
ATOM 5417 C CA . ALA E 1 116 ? -15.437 -16.736 42.476 1.00 20.71 116 ALA E CA 1
ATOM 5418 C C . ALA E 1 116 ? -16.228 -16.538 43.775 1.00 21.09 116 ALA E C 1
ATOM 5419 O O . ALA E 1 116 ? -15.633 -16.332 44.839 1.00 20.91 116 ALA E O 1
ATOM 5421 N N . THR E 1 117 ? -17.551 -16.626 43.674 1.00 20.74 117 THR E N 1
ATOM 5422 C CA . THR E 1 117 ? -18.462 -16.474 44.804 1.00 21.99 117 THR E CA 1
ATOM 5423 C C . THR E 1 117 ? -19.401 -17.663 44.856 1.00 22.60 117 THR E C 1
ATOM 5424 O O . THR E 1 117 ? -19.330 -18.566 44.022 1.00 22.50 117 THR E O 1
ATOM 5428 N N . GLY E 1 118 ? -20.278 -17.671 45.855 1.00 23.51 118 GLY E N 1
ATOM 5429 C CA . GLY E 1 118 ? -21.151 -18.791 46.136 1.00 23.91 118 GLY E CA 1
ATOM 5430 C C . GLY E 1 118 ? -22.523 -18.320 46.611 1.00 24.03 118 GLY E C 1
ATOM 5431 O O . GLY E 1 118 ? -23.059 -17.340 46.090 1.00 23.92 118 GLY E O 1
ATOM 5432 N N . THR E 1 119 ? -23.099 -19.003 47.590 1.00 23.49 119 THR E N 1
ATOM 5433 C CA . THR E 1 119 ? -24.487 -18.685 47.952 1.00 25.29 119 THR E CA 1
ATOM 5434 C C . THR E 1 119 ? -24.621 -17.425 48.804 1.00 25.91 119 THR E C 1
ATOM 5435 O O . THR E 1 119 ? -25.665 -16.813 48.807 1.00 27.28 119 THR E O 1
ATOM 5439 N N . ASN E 1 120 ? -23.599 -17.020 49.546 1.00 26.13 120 ASN E N 1
ATOM 5440 C CA . ASN E 1 120 ? -23.852 -15.985 50.570 1.00 26.51 120 ASN E CA 1
ATOM 5441 C C . ASN E 1 120 ? -23.454 -14.585 50.212 1.00 27.53 120 ASN E C 1
ATOM 5442 O O . ASN E 1 120 ? -24.111 -13.671 50.639 1.00 27.59 120 ASN E O 1
ATOM 5447 N N . SER E 1 121 ? -22.359 -14.385 49.480 1.00 28.72 121 SER E N 1
ATOM 5448 C CA . SER E 1 121 ? -21.731 -13.058 49.507 1.00 30.62 121 SER E CA 1
ATOM 5449 C C . SER E 1 121 ? -21.468 -12.348 48.180 1.00 32.12 121 SER E C 1
ATOM 5450 O O . SER E 1 121 ? -20.654 -11.418 48.161 1.00 32.87 121 SER E O 1
ATOM 5453 N N . PRO E 1 122 ? -22.154 -12.738 47.089 1.00 33.40 122 PRO E N 1
ATOM 5454 C CA . PRO E 1 122 ? -21.876 -12.041 45.815 1.00 34.15 122 PRO E CA 1
ATOM 5455 C C . PRO E 1 122 ? -22.236 -10.531 45.797 1.00 35.38 122 PRO E C 1
ATOM 5456 O O . PRO E 1 122 ? -21.730 -9.786 44.956 1.00 35.49 122 PRO E O 1
ATOM 5460 N N . HIS E 1 123 ? -23.078 -10.082 46.729 1.00 35.89 123 HIS E N 1
ATOM 5461 C CA . HIS E 1 123 ? -23.307 -8.650 46.909 1.00 37.15 123 HIS E CA 1
ATOM 5462 C C . HIS E 1 123 ? -22.397 -7.944 47.908 1.00 36.36 123 HIS E C 1
ATOM 5463 O O . HIS E 1 123 ? -22.612 -6.753 48.237 1.00 37.91 123 HIS E O 1
ATOM 5470 N N . ARG E 1 124 ? -21.384 -8.622 48.400 1.00 34.09 124 ARG E N 1
ATOM 5471 C CA . ARG E 1 124 ? -20.486 -7.966 49.360 1.00 34.15 124 ARG E CA 1
ATOM 5472 C C . ARG E 1 124 ? -18.998 -8.133 49.053 1.00 33.62 124 ARG E C 1
ATOM 5473 O O . ARG E 1 124 ? -18.180 -7.387 49.582 1.00 34.76 124 ARG E O 1
ATOM 5481 N N . VAL E 1 125 ? -18.660 -9.119 48.227 1.00 31.63 125 VAL E N 1
ATOM 5482 C CA . VAL E 1 125 ? -17.285 -9.408 47.867 1.00 31.06 125 VAL E CA 1
ATOM 5483 C C . VAL E 1 125 ? -17.189 -9.872 46.402 1.00 30.09 125 VAL E C 1
ATOM 5484 O O . VAL E 1 125 ? -18.153 -10.461 45.844 1.00 28.47 125 VAL E O 1
ATOM 5488 N N . ALA E 1 126 ? -16.017 -9.638 45.806 1.00 28.61 126 ALA E N 1
ATOM 5489 C CA . ALA E 1 126 ? -15.682 -10.187 44.466 1.00 28.56 126 ALA E CA 1
ATOM 5490 C C . ALA E 1 126 ? -15.202 -11.661 44.524 1.00 26.80 126 ALA E C 1
ATOM 5491 O O . ALA E 1 126 ? -15.272 -12.396 43.512 1.00 26.13 126 ALA E O 1
ATOM 5493 N N . VAL E 1 127 ? -14.696 -12.086 45.681 1.00 24.41 127 VAL E N 1
ATOM 5494 C CA . VAL E 1 127 ? -14.297 -13.484 45.887 1.00 23.25 127 VAL E CA 1
ATOM 5495 C C . VAL E 1 127 ? -14.658 -13.932 47.311 1.00 22.61 127 VAL E C 1
ATOM 5496 O O . VAL E 1 127 ? -14.344 -13.249 48.272 1.00 23.40 127 VAL E O 1
ATOM 5500 N N . GLY E 1 128 ? -15.324 -15.066 47.415 1.00 20.60 128 GLY E N 1
ATOM 5501 C CA . GLY E 1 128 ? -15.809 -15.606 48.665 1.00 20.32 128 GLY E CA 1
ATOM 5502 C C . GLY E 1 128 ? -14.718 -16.245 49.483 1.00 20.41 128 GLY E C 1
ATOM 5503 O O . GLY E 1 128 ? -13.602 -16.502 48.988 1.00 19.77 128 GLY E O 1
ATOM 5504 N N . SER E 1 129 ? -15.029 -16.434 50.766 1.00 19.99 129 SER E N 1
ATOM 5505 C CA . SER E 1 129 ? -14.069 -16.914 51.730 1.00 19.87 129 SER E CA 1
ATOM 5506 C C . SER E 1 129 ? -13.654 -18.361 51.548 1.00 19.86 129 SER E C 1
ATOM 5507 O O . SER E 1 129 ? -12.518 -18.747 51.927 1.00 18.35 129 SER E O 1
ATOM 5510 N N . THR E 1 130 ? -14.531 -19.180 50.982 1.00 20.64 130 THR E N 1
ATOM 5511 C CA . THR E 1 130 ? -14.155 -20.558 50.629 1.00 19.81 130 THR E CA 1
ATOM 5512 C C . THR E 1 130 ? -13.104 -20.543 49.504 1.00 19.19 130 THR E C 1
ATOM 5513 O O . THR E 1 130 ? -12.061 -21.167 49.595 1.00 18.44 130 THR E O 1
ATOM 5517 N N . THR E 1 131 ? -13.361 -19.792 48.447 1.00 19.73 131 THR E N 1
ATOM 5518 C CA . THR E 1 131 ? -12.379 -19.673 47.381 1.00 19.71 131 THR E CA 1
ATOM 5519 C C . THR E 1 131 ? -11.043 -19.108 47.859 1.00 20.24 131 THR E C 1
ATOM 5520 O O . THR E 1 131 ? -9.990 -19.677 47.511 1.00 20.14 131 THR E O 1
ATOM 5524 N N . SER E 1 132 ? -11.069 -18.028 48.656 1.00 19.72 132 SER E N 1
ATOM 5525 C CA . SER E 1 132 ? -9.823 -17.420 49.162 1.00 20.75 132 SER E CA 1
ATOM 5526 C C . SER E 1 132 ? -9.037 -18.452 49.970 1.00 19.30 132 SER E C 1
ATOM 5527 O O . SER E 1 132 ? -7.859 -18.560 49.839 1.00 21.59 132 SER E O 1
ATOM 5530 N N . TYR E 1 133 ? -9.713 -19.201 50.815 1.00 19.65 133 TYR E N 1
ATOM 5531 C CA . TYR E 1 133 ? -9.059 -20.205 51.684 1.00 17.53 133 TYR E CA 1
ATOM 5532 C C . TYR E 1 133 ? -8.393 -21.332 50.853 1.00 18.90 133 TYR E C 1
ATOM 5533 O O . TYR E 1 133 ? -7.233 -21.712 51.063 1.00 17.68 133 TYR E O 1
ATOM 5542 N N . VAL E 1 134 ? -9.142 -21.840 49.890 1.00 19.44 134 VAL E N 1
ATOM 5543 C CA . VAL E 1 134 ? -8.682 -22.909 49.055 1.00 19.64 134 VAL E CA 1
ATOM 5544 C C . VAL E 1 134 ? -7.546 -22.434 48.119 1.00 20.32 134 VAL E C 1
ATOM 5545 O O . VAL E 1 134 ? -6.553 -23.153 47.959 1.00 18.63 134 VAL E O 1
ATOM 5549 N N . VAL E 1 135 ? -7.661 -21.225 47.558 1.00 20.66 135 VAL E N 1
ATOM 5550 C CA . VAL E 1 135 ? -6.550 -20.685 46.744 1.00 20.87 135 VAL E CA 1
ATOM 5551 C C . VAL E 1 135 ? -5.239 -20.668 47.548 1.00 20.96 135 VAL E C 1
ATOM 5552 O O . VAL E 1 135 ? -4.158 -21.007 47.023 1.00 20.12 135 VAL E O 1
ATOM 5556 N N . ASP E 1 136 ? -5.349 -20.310 48.837 1.00 21.34 136 ASP E N 1
ATOM 5557 C CA A ASP E 1 136 ? -4.219 -20.192 49.763 0.70 21.92 136 ASP E CA 1
ATOM 5558 C CA B ASP E 1 136 ? -4.187 -20.196 49.726 0.30 21.91 136 ASP E CA 1
ATOM 5559 C C . ASP E 1 136 ? -3.652 -21.567 50.116 1.00 22.35 136 ASP E C 1
ATOM 5560 O O . ASP E 1 136 ? -2.453 -21.826 50.010 1.00 23.76 136 ASP E O 1
ATOM 5569 N N . HIS E 1 137 ? -4.527 -22.452 50.534 1.00 21.61 137 HIS E N 1
ATOM 5570 C CA . HIS E 1 137 ? -4.102 -23.733 51.126 1.00 21.84 137 HIS E CA 1
ATOM 5571 C C . HIS E 1 137 ? -3.975 -24.960 50.185 1.00 22.27 137 HIS E C 1
ATOM 5572 O O . HIS E 1 137 ? -3.530 -26.023 50.618 1.00 22.60 137 HIS E O 1
ATOM 5579 N N . ALA E 1 138 ? -4.370 -24.836 48.928 1.00 22.21 138 ALA E N 1
ATOM 5580 C CA . ALA E 1 138 ? -4.359 -25.987 48.013 1.00 22.25 138 ALA E CA 1
ATOM 5581 C C . ALA E 1 138 ? -2.928 -26.299 47.651 1.00 23.49 138 ALA E C 1
ATOM 5582 O O . ALA E 1 138 ? -2.078 -25.377 47.531 1.00 24.14 138 ALA E O 1
ATOM 5584 N N . PRO E 1 139 ? -2.644 -27.590 47.442 1.00 25.16 139 PRO E N 1
ATOM 5585 C CA . PRO E 1 139 ? -1.287 -27.965 47.103 1.00 26.08 139 PRO E CA 1
ATOM 5586 C C . PRO E 1 139 ? -1.036 -27.930 45.602 1.00 26.21 139 PRO E C 1
ATOM 5587 O O . PRO E 1 139 ? 0.060 -28.238 45.172 1.00 28.69 139 PRO E O 1
ATOM 5591 N N . CYS E 1 140 ? -2.033 -27.543 44.817 1.00 24.38 140 CYS E N 1
ATOM 5592 C CA . CYS E 1 140 ? -1.964 -27.607 43.374 1.00 22.55 140 CYS E CA 1
ATOM 5593 C C . CYS E 1 140 ? -2.492 -26.297 42.779 1.00 21.69 140 CYS E C 1
ATOM 5594 O O . CYS E 1 140 ? -2.854 -25.364 43.526 1.00 19.11 140 CYS E O 1
ATOM 5597 N N . ASN E 1 141 ? -2.565 -26.252 41.453 1.00 20.19 141 ASN E N 1
ATOM 5598 C CA . ASN E 1 141 ? -3.093 -25.086 40.761 1.00 21.01 141 ASN E CA 1
ATOM 5599 C C . ASN E 1 141 ? -4.564 -24.867 41.140 1.00 21.43 141 ASN E C 1
ATOM 5600 O O . ASN E 1 141 ? -5.322 -25.830 41.369 1.00 23.87 141 ASN E O 1
ATOM 5605 N N . VAL E 1 142 ? -4.972 -23.614 41.208 1.00 20.63 142 VAL E N 1
ATOM 5606 C CA . VAL E 1 142 ? -6.364 -23.290 41.429 1.00 20.88 142 VAL E CA 1
ATOM 5607 C C . VAL E 1 142 ? -6.861 -22.247 40.440 1.00 21.00 142 VAL E C 1
ATOM 5608 O O . VAL E 1 142 ? -6.228 -21.233 40.288 1.00 21.21 142 VAL E O 1
ATOM 5612 N N . ILE E 1 143 ? -7.996 -22.512 39.788 1.00 21.36 143 ILE E N 1
ATOM 5613 C CA . ILE E 1 143 ? -8.589 -21.517 38.873 1.00 22.25 143 ILE E CA 1
ATOM 5614 C C . ILE E 1 143 ? -9.922 -21.066 39.462 1.00 22.86 143 ILE E C 1
ATOM 5615 O O . ILE E 1 143 ? -10.723 -21.879 39.922 1.00 22.62 143 ILE E O 1
ATOM 5620 N N . VAL E 1 144 ? -10.096 -19.749 39.455 1.00 23.23 144 VAL E N 1
ATOM 5621 C CA . VAL E 1 144 ? -11.301 -19.086 39.890 1.00 23.49 144 VAL E CA 1
ATOM 5622 C C . VAL E 1 144 ? -12.084 -18.635 38.662 1.00 25.01 144 VAL E C 1
ATOM 5623 O O . VAL E 1 144 ? -11.592 -17.889 37.809 1.00 25.07 144 VAL E O 1
ATOM 5627 N N . ILE E 1 145 ? -13.329 -19.085 38.622 1.00 25.96 145 ILE E N 1
ATOM 5628 C CA . ILE E 1 145 ? -14.201 -18.886 37.495 1.00 27.44 145 ILE E CA 1
ATOM 5629 C C . ILE E 1 145 ? -15.208 -17.780 37.783 1.00 28.05 145 ILE E C 1
ATOM 5630 O O . ILE E 1 145 ? -16.002 -17.880 38.712 1.00 27.07 145 ILE E O 1
ATOM 5635 N N . ARG E 1 146 ? -15.181 -16.729 36.979 1.00 28.97 146 ARG E N 1
ATOM 5636 C CA . ARG E 1 146 ? -16.244 -15.725 37.049 1.00 31.77 146 ARG E CA 1
ATOM 5637 C C . ARG E 1 146 ? -16.713 -15.298 35.666 1.00 33.68 146 ARG E C 1
ATOM 5638 O O . ARG E 1 146 ? -16.193 -15.720 34.616 1.00 35.85 146 ARG E O 1
ATOM 5647 N N . ALA F 1 3 ? -16.322 -23.119 23.253 1.00 51.52 3 ALA F N 1
ATOM 5648 C CA . ALA F 1 3 ? -16.047 -22.156 24.359 1.00 50.66 3 ALA F CA 1
ATOM 5649 C C . ALA F 1 3 ? -14.547 -22.172 24.666 1.00 49.58 3 ALA F C 1
ATOM 5650 O O . ALA F 1 3 ? -14.031 -23.187 25.157 1.00 50.41 3 ALA F O 1
ATOM 5652 N N . ARG F 1 4 ? -13.862 -21.052 24.384 1.00 47.84 4 ARG F N 1
ATOM 5653 C CA . ARG F 1 4 ? -12.388 -21.001 24.340 1.00 46.52 4 ARG F CA 1
ATOM 5654 C C . ARG F 1 4 ? -11.767 -19.603 24.714 1.00 43.80 4 ARG F C 1
ATOM 5655 O O . ARG F 1 4 ? -12.337 -18.555 24.387 1.00 43.54 4 ARG F O 1
ATOM 5663 N N . TYR F 1 5 ? -10.609 -19.603 25.389 1.00 40.66 5 TYR F N 1
ATOM 5664 C CA . TYR F 1 5 ? -9.908 -18.354 25.775 1.00 38.03 5 TYR F CA 1
ATOM 5665 C C . TYR F 1 5 ? -9.339 -17.694 24.543 1.00 37.53 5 TYR F C 1
ATOM 5666 O O . TYR F 1 5 ? -8.827 -18.383 23.655 1.00 36.97 5 TYR F O 1
ATOM 5675 N N . THR F 1 6 ? -9.420 -16.369 24.514 1.00 35.55 6 THR F N 1
ATOM 5676 C CA . THR F 1 6 ? -9.045 -15.583 23.355 1.00 36.12 6 THR F CA 1
ATOM 5677 C C . THR F 1 6 ? -7.838 -14.681 23.635 1.00 34.28 6 THR F C 1
ATOM 5678 O O . THR F 1 6 ? -7.056 -14.433 22.734 1.00 33.45 6 THR F O 1
ATOM 5682 N N . ASN F 1 7 ? -7.662 -14.230 24.874 1.00 31.57 7 ASN F N 1
ATOM 5683 C CA . ASN F 1 7 ? -6.602 -13.277 25.209 1.00 30.59 7 ASN F CA 1
ATOM 5684 C C . ASN F 1 7 ? -6.152 -13.450 26.660 1.00 29.15 7 ASN F C 1
ATOM 5685 O O . ASN F 1 7 ? -6.884 -13.156 27.592 1.00 28.90 7 ASN F O 1
ATOM 5690 N N . ILE F 1 8 ? -4.931 -13.886 26.829 1.00 28.11 8 ILE F N 1
ATOM 5691 C CA . ILE F 1 8 ? -4.429 -14.294 28.144 1.00 27.25 8 ILE F CA 1
ATOM 5692 C C . ILE F 1 8 ? -3.415 -13.232 28.571 1.00 26.49 8 ILE F C 1
ATOM 5693 O O . ILE F 1 8 ? -2.660 -12.704 27.730 1.00 27.93 8 ILE F O 1
ATOM 5698 N N . LEU F 1 9 ? -3.459 -12.851 29.839 1.00 25.22 9 LEU F N 1
ATOM 5699 C CA . LEU F 1 9 ? -2.456 -11.994 30.437 1.00 24.03 9 LEU F CA 1
ATOM 5700 C C . LEU F 1 9 ? -1.699 -12.794 31.511 1.00 24.83 9 LEU F C 1
ATOM 5701 O O . LEU F 1 9 ? -2.329 -13.344 32.421 1.00 24.15 9 LEU F O 1
ATOM 5706 N N . VAL F 1 10 ? -0.370 -12.820 31.423 1.00 24.52 10 VAL F N 1
ATOM 5707 C CA . VAL F 1 10 ? 0.473 -13.429 32.448 1.00 24.50 10 VAL F CA 1
ATOM 5708 C C . VAL F 1 10 ? 1.427 -12.385 33.056 1.00 24.73 10 VAL F C 1
ATOM 5709 O O . VAL F 1 10 ? 2.492 -12.085 32.503 1.00 26.20 10 VAL F O 1
ATOM 5713 N N . PRO F 1 11 ? 1.031 -11.811 34.206 1.00 24.18 11 PRO F N 1
ATOM 5714 C CA . PRO F 1 11 ? 1.934 -10.936 34.931 1.00 23.10 11 PRO F CA 1
ATOM 5715 C C . PRO F 1 11 ? 3.097 -11.696 35.512 1.00 24.11 11 PRO F C 1
ATOM 5716 O O . PRO F 1 11 ? 2.883 -12.710 36.176 1.00 24.01 11 PRO F O 1
ATOM 5720 N N . VAL F 1 12 ? 4.318 -11.224 35.268 1.00 25.36 12 VAL F N 1
ATOM 5721 C CA . VAL F 1 12 ? 5.521 -11.895 35.798 1.00 25.63 12 VAL F CA 1
ATOM 5722 C C . VAL F 1 12 ? 6.398 -10.938 36.620 1.00 25.53 12 VAL F C 1
ATOM 5723 O O . VAL F 1 12 ? 6.583 -9.795 36.255 1.00 26.51 12 VAL F O 1
ATOM 5727 N N . ASP F 1 13 ? 6.949 -11.429 37.734 1.00 26.14 13 ASP F N 1
ATOM 5728 C CA . ASP F 1 13 ? 8.061 -10.743 38.351 1.00 26.35 13 ASP F CA 1
ATOM 5729 C C . ASP F 1 13 ? 9.290 -11.530 37.913 1.00 27.62 13 ASP F C 1
ATOM 5730 O O . ASP F 1 13 ? 9.208 -12.299 36.941 1.00 28.17 13 ASP F O 1
ATOM 5735 N N . SER F 1 14 ? 10.423 -11.340 38.578 1.00 28.31 14 SER F N 1
ATOM 5736 C CA . SER F 1 14 ? 11.642 -12.063 38.219 1.00 29.93 14 SER F CA 1
ATOM 5737 C C . SER F 1 14 ? 11.765 -13.421 38.907 1.00 29.40 14 SER F C 1
ATOM 5738 O O . SER F 1 14 ? 12.821 -14.016 38.867 1.00 30.79 14 SER F O 1
ATOM 5741 N N . SER F 1 15 ? 10.704 -13.918 39.529 1.00 27.32 15 SER F N 1
ATOM 5742 C CA . SER F 1 15 ? 10.821 -15.130 40.332 1.00 26.47 15 SER F CA 1
ATOM 5743 C C . SER F 1 15 ? 10.681 -16.385 39.484 1.00 26.86 15 SER F C 1
ATOM 5744 O O . SER F 1 15 ? 10.086 -16.361 38.388 1.00 26.49 15 SER F O 1
ATOM 5747 N N . ASP F 1 16 ? 11.197 -17.486 40.034 1.00 27.13 16 ASP F N 1
ATOM 5748 C CA . ASP F 1 16 ? 11.032 -18.790 39.431 1.00 28.08 16 ASP F CA 1
ATOM 5749 C C . ASP F 1 16 ? 9.556 -19.080 39.389 1.00 27.60 16 ASP F C 1
ATOM 5750 O O . ASP F 1 16 ? 9.056 -19.556 38.374 1.00 28.28 16 ASP F O 1
ATOM 5755 N N . ALA F 1 17 ? 8.822 -18.742 40.460 1.00 25.99 17 ALA F N 1
ATOM 5756 C CA . ALA F 1 17 ? 7.406 -19.035 40.497 1.00 25.06 17 ALA F CA 1
ATOM 5757 C C . ALA F 1 17 ? 6.642 -18.418 39.356 1.00 24.16 17 ALA F C 1
ATOM 5758 O O . ALA F 1 17 ? 5.787 -19.046 38.757 1.00 22.66 17 ALA F O 1
ATOM 5760 N N . ALA F 1 18 ? 6.912 -17.149 39.102 1.00 24.11 18 ALA F N 1
ATOM 5761 C CA . ALA F 1 18 ? 6.293 -16.444 37.994 1.00 25.09 18 ALA F CA 1
ATOM 5762 C C . ALA F 1 18 ? 6.699 -17.037 36.628 1.00 25.63 18 ALA F C 1
ATOM 5763 O O . ALA F 1 18 ? 5.917 -17.036 35.696 1.00 25.85 18 ALA F O 1
ATOM 5765 N N . GLN F 1 19 ? 7.926 -17.527 36.499 1.00 27.99 19 GLN F N 1
ATOM 5766 C CA . GLN F 1 19 ? 8.368 -18.114 35.224 1.00 28.51 19 GLN F CA 1
ATOM 5767 C C . GLN F 1 19 ? 7.583 -19.420 34.949 1.00 29.10 19 GLN F C 1
ATOM 5768 O O . GLN F 1 19 ? 7.228 -19.691 33.791 1.00 28.83 19 GLN F O 1
ATOM 5774 N N . ALA F 1 20 ? 7.289 -20.185 36.020 1.00 27.65 20 ALA F N 1
ATOM 5775 C CA . ALA F 1 20 ? 6.435 -21.389 35.927 1.00 29.05 20 ALA F CA 1
ATOM 5776 C C . ALA F 1 20 ? 4.992 -21.071 35.486 1.00 29.15 20 ALA F C 1
ATOM 5777 O O . ALA F 1 20 ? 4.372 -21.822 34.699 1.00 28.47 20 ALA F O 1
ATOM 5779 N N . ALA F 1 21 ? 4.481 -19.943 35.979 1.00 29.12 21 ALA F N 1
ATOM 5780 C CA . ALA F 1 21 ? 3.206 -19.402 35.523 1.00 29.04 21 ALA F CA 1
ATOM 5781 C C . ALA F 1 21 ? 3.283 -19.059 34.066 1.00 29.04 21 ALA F C 1
ATOM 5782 O O . ALA F 1 21 ? 2.372 -19.352 33.309 1.00 29.44 21 ALA F O 1
ATOM 5784 N N . PHE F 1 22 ? 4.365 -18.418 33.667 1.00 29.98 22 PHE F N 1
ATOM 5785 C CA . PHE F 1 22 ? 4.547 -18.104 32.253 1.00 30.39 22 PHE F CA 1
ATOM 5786 C C . PHE F 1 22 ? 4.529 -19.355 31.375 1.00 30.88 22 PHE F C 1
ATOM 5787 O O . PHE F 1 22 ? 3.859 -19.393 30.351 1.00 32.10 22 PHE F O 1
ATOM 5795 N N . THR F 1 23 ? 5.254 -20.391 31.787 1.00 30.75 23 THR F N 1
ATOM 5796 C CA . THR F 1 23 ? 5.288 -21.627 31.021 1.00 31.40 23 THR F CA 1
ATOM 5797 C C . THR F 1 23 ? 3.906 -22.249 30.898 1.00 31.06 23 THR F C 1
ATOM 5798 O O . THR F 1 23 ? 3.534 -22.678 29.810 1.00 30.80 23 THR F O 1
ATOM 5802 N N . GLU F 1 24 ? 3.121 -22.286 31.991 1.00 29.39 24 GLU F N 1
ATOM 5803 C CA . GLU F 1 24 ? 1.754 -22.810 31.889 1.00 29.32 24 GLU F CA 1
ATOM 5804 C C . GLU F 1 24 ? 0.875 -21.921 31.009 1.00 29.06 24 GLU F C 1
ATOM 5805 O O . GLU F 1 24 ? 0.039 -22.400 30.265 1.00 30.07 24 GLU F O 1
ATOM 5811 N N . ALA F 1 25 ? 1.065 -20.618 31.100 1.00 29.10 25 ALA F N 1
ATOM 5812 C CA . ALA F 1 25 ? 0.327 -19.672 30.265 1.00 28.63 25 ALA F CA 1
ATOM 5813 C C . ALA F 1 25 ? 0.520 -19.923 28.753 1.00 30.32 25 ALA F C 1
ATOM 5814 O O . ALA F 1 25 ? -0.464 -19.909 27.993 1.00 29.70 25 ALA F O 1
ATOM 5816 N N . VAL F 1 26 ? 1.767 -20.141 28.337 1.00 31.30 26 VAL F N 1
ATOM 5817 C CA . VAL F 1 26 ? 2.085 -20.538 26.934 1.00 32.97 26 VAL F CA 1
ATOM 5818 C C . VAL F 1 26 ? 1.368 -21.831 26.539 1.00 34.32 26 VAL F C 1
ATOM 5819 O O . VAL F 1 26 ? 0.855 -21.974 25.410 1.00 34.89 26 VAL F O 1
ATOM 5823 N N . ASN F 1 27 ? 1.366 -22.778 27.479 1.00 34.27 27 ASN F N 1
ATOM 5824 C CA . ASN F 1 27 ? 0.711 -24.056 27.310 1.00 35.95 27 ASN F CA 1
ATOM 5825 C C . ASN F 1 27 ? -0.793 -23.875 27.108 1.00 36.24 27 ASN F C 1
ATOM 5826 O O . ASN F 1 27 ? -1.367 -24.426 26.152 1.00 37.34 27 ASN F O 1
ATOM 5831 N N . ILE F 1 28 ? -1.423 -23.059 27.965 1.00 34.58 28 ILE F N 1
ATOM 5832 C CA . ILE F 1 28 ? -2.833 -22.767 27.810 1.00 34.05 28 ILE F CA 1
ATOM 5833 C C . ILE F 1 28 ? -3.098 -22.116 26.432 1.00 34.65 28 ILE F C 1
ATOM 5834 O O . ILE F 1 28 ? -4.072 -22.460 25.737 1.00 34.63 28 ILE F O 1
ATOM 5839 N N . ALA F 1 29 ? -2.250 -21.170 26.051 1.00 34.62 29 ALA F N 1
ATOM 5840 C CA . ALA F 1 29 ? -2.541 -20.333 24.872 1.00 36.52 29 ALA F CA 1
ATOM 5841 C C . ALA F 1 29 ? -2.447 -21.188 23.611 1.00 38.23 29 ALA F C 1
ATOM 5842 O O . ALA F 1 29 ? -3.210 -20.981 22.673 1.00 39.22 29 ALA F O 1
ATOM 5844 N N . GLN F 1 30 ? -1.511 -22.137 23.618 1.00 39.86 30 GLN F N 1
ATOM 5845 C CA . GLN F 1 30 ? -1.353 -23.141 22.546 1.00 42.87 30 GLN F CA 1
ATOM 5846 C C . GLN F 1 30 ? -2.619 -23.969 22.385 1.00 43.28 30 GLN F C 1
ATOM 5847 O O . GLN F 1 30 ? -3.129 -24.091 21.279 1.00 45.54 30 GLN F O 1
ATOM 5853 N N . ARG F 1 31 ? -3.132 -24.514 23.489 1.00 42.77 31 ARG F N 1
ATOM 5854 C CA . ARG F 1 31 ? -4.341 -25.348 23.461 1.00 43.17 31 ARG F CA 1
ATOM 5855 C C . ARG F 1 31 ? -5.593 -24.604 22.994 1.00 42.32 31 ARG F C 1
ATOM 5856 O O . ARG F 1 31 ? -6.419 -25.167 22.269 1.00 42.72 31 ARG F O 1
ATOM 5864 N N . HIS F 1 32 ? -5.720 -23.346 23.412 1.00 40.26 32 HIS F N 1
ATOM 5865 C CA . HIS F 1 32 ? -6.884 -22.518 23.118 1.00 39.44 32 HIS F CA 1
ATOM 5866 C C . HIS F 1 32 ? -6.686 -21.651 21.886 1.00 39.36 32 HIS F C 1
ATOM 5867 O O . HIS F 1 32 ? -7.640 -21.036 21.412 1.00 40.01 32 HIS F O 1
ATOM 5874 N N . GLN F 1 33 ? -5.469 -21.602 21.345 1.00 39.47 33 GLN F N 1
ATOM 5875 C CA . GLN F 1 33 ? -5.130 -20.645 20.294 1.00 38.76 33 GLN F CA 1
ATOM 5876 C C . GLN F 1 33 ? -5.586 -19.228 20.659 1.00 38.39 33 GLN F C 1
ATOM 5877 O O . GLN F 1 33 ? -6.283 -18.526 19.900 1.00 37.09 33 GLN F O 1
ATOM 5883 N N . ALA F 1 34 ? -5.164 -18.834 21.860 1.00 36.41 34 ALA F N 1
ATOM 5884 C CA . ALA F 1 34 ? -5.414 -17.504 22.394 1.00 35.61 34 ALA F CA 1
ATOM 5885 C C . ALA F 1 34 ? -4.161 -16.634 22.238 1.00 35.12 34 ALA F C 1
ATOM 5886 O O . ALA F 1 34 ? -3.037 -17.143 22.276 1.00 35.28 34 ALA F O 1
ATOM 5888 N N . ASN F 1 35 ? -4.366 -15.320 22.079 1.00 34.52 35 ASN F N 1
ATOM 5889 C CA . ASN F 1 35 ? -3.295 -14.348 22.280 1.00 33.59 35 ASN F CA 1
ATOM 5890 C C . ASN F 1 35 ? -2.741 -14.402 23.702 1.00 32.38 35 ASN F C 1
ATOM 5891 O O . ASN F 1 35 ? -3.477 -14.690 24.660 1.00 31.86 35 ASN F O 1
ATOM 5896 N N . LEU F 1 36 ? -1.440 -14.137 23.842 1.00 31.71 36 LEU F N 1
ATOM 5897 C CA . LEU F 1 36 ? -0.773 -14.110 25.138 1.00 31.30 36 LEU F CA 1
ATOM 5898 C C . LEU F 1 36 ? 0.000 -12.800 25.300 1.00 31.51 36 LEU F C 1
ATOM 5899 O O . LEU F 1 36 ? 0.755 -12.417 24.396 1.00 31.47 36 LEU F O 1
ATOM 5904 N N . THR F 1 37 ? -0.181 -12.129 26.447 1.00 30.40 37 THR F N 1
ATOM 5905 C CA . THR F 1 37 ? 0.643 -10.973 26.846 1.00 30.17 37 THR F CA 1
ATOM 5906 C C . THR F 1 37 ? 1.324 -11.253 28.186 1.00 29.97 37 THR F C 1
ATOM 5907 O O . THR F 1 37 ? 0.660 -11.610 29.134 1.00 29.89 37 THR F O 1
ATOM 5911 N N . ALA F 1 38 ? 2.640 -11.095 28.238 1.00 29.76 38 ALA F N 1
ATOM 5912 C CA . ALA F 1 38 ? 3.410 -11.128 29.469 1.00 29.79 38 ALA F CA 1
ATOM 5913 C C . ALA F 1 38 ? 3.633 -9.687 29.918 1.00 29.55 38 ALA F C 1
ATOM 5914 O O . ALA F 1 38 ? 3.961 -8.824 29.114 1.00 31.20 38 ALA F O 1
ATOM 5916 N N . LEU F 1 39 ? 3.404 -9.420 31.194 1.00 28.95 39 LEU F N 1
ATOM 5917 C CA . LEU F 1 39 ? 3.474 -8.070 31.730 1.00 28.89 39 LEU F CA 1
ATOM 5918 C C . LEU F 1 39 ? 4.361 -8.073 32.966 1.00 28.19 39 LEU F C 1
ATOM 5919 O O . LEU F 1 39 ? 4.046 -8.757 33.933 1.00 26.62 39 LEU F O 1
ATOM 5924 N N . TYR F 1 40 ? 5.443 -7.297 32.933 1.00 27.37 40 TYR F N 1
ATOM 5925 C CA . TYR F 1 40 ? 6.263 -7.074 34.111 1.00 26.71 40 TYR F CA 1
ATOM 5926 C C . TYR F 1 40 ? 6.053 -5.655 34.603 1.00 27.03 40 TYR F C 1
ATOM 5927 O O . TYR F 1 40 ? 6.120 -4.690 33.795 1.00 26.75 40 TYR F O 1
ATOM 5936 N N . VAL F 1 41 ? 5.777 -5.492 35.898 1.00 25.21 41 VAL F N 1
ATOM 5937 C CA . VAL F 1 41 ? 5.593 -4.145 36.416 1.00 25.66 41 VAL F CA 1
ATOM 5938 C C . VAL F 1 41 ? 6.816 -3.740 37.253 1.00 26.58 41 VAL F C 1
ATOM 5939 O O . VAL F 1 41 ? 7.088 -4.345 38.301 1.00 26.47 41 VAL F O 1
ATOM 5943 N N . VAL F 1 42 ? 7.512 -2.697 36.800 1.00 26.44 42 VAL F N 1
ATOM 5944 C CA . VAL F 1 42 ? 8.582 -2.072 37.563 1.00 26.90 42 VAL F CA 1
ATOM 5945 C C . VAL F 1 42 ? 7.980 -1.194 38.651 1.00 26.98 42 VAL F C 1
ATOM 5946 O O . VAL F 1 42 ? 7.363 -0.180 38.380 1.00 27.93 42 VAL F O 1
ATOM 5950 N N . ASP F 1 43 ? 8.129 -1.616 39.903 1.00 27.24 43 ASP F N 1
ATOM 5951 C CA . ASP F 1 43 ? 7.496 -0.922 41.020 1.00 27.25 43 ASP F CA 1
ATOM 5952 C C . ASP F 1 43 ? 8.208 0.405 41.248 1.00 28.36 43 ASP F C 1
ATOM 5953 O O . ASP F 1 43 ? 9.362 0.444 41.692 1.00 29.23 43 ASP F O 1
ATOM 5958 N N . ASP F 1 44 ? 7.508 1.495 40.944 1.00 29.82 44 ASP F N 1
ATOM 5959 C CA . ASP F 1 44 ? 8.080 2.836 41.002 1.00 31.96 44 ASP F CA 1
ATOM 5960 C C . ASP F 1 44 ? 7.635 3.655 42.204 1.00 32.42 44 ASP F C 1
ATOM 5961 O O . ASP F 1 44 ? 7.691 4.886 42.147 1.00 33.28 44 ASP F O 1
ATOM 5966 N N . SER F 1 45 ? 7.186 2.995 43.263 1.00 32.80 45 SER F N 1
ATOM 5967 C CA . SER F 1 45 ? 6.528 3.685 44.393 1.00 33.76 45 SER F CA 1
ATOM 5968 C C . SER F 1 45 ? 7.433 3.978 45.576 1.00 34.96 45 SER F C 1
ATOM 5969 O O . SER F 1 45 ? 6.965 4.499 46.599 1.00 35.43 45 SER F O 1
ATOM 5972 N N . ALA F 1 46 ? 8.725 3.696 45.433 1.00 35.73 46 ALA F N 1
ATOM 5973 C CA . ALA F 1 46 ? 9.703 3.929 46.509 1.00 36.98 46 ALA F CA 1
ATOM 5974 C C . ALA F 1 46 ? 9.680 5.354 47.015 1.00 38.26 46 ALA F C 1
ATOM 5975 O O . ALA F 1 46 ? 9.684 6.313 46.228 1.00 38.21 46 ALA F O 1
ATOM 5977 N N . TYR F 1 47 ? 9.700 5.513 48.331 1.00 38.20 47 TYR F N 1
ATOM 5978 C CA . TYR F 1 47 ? 9.825 6.864 48.871 1.00 39.91 47 TYR F CA 1
ATOM 5979 C C . TYR F 1 47 ? 11.037 7.560 48.250 1.00 40.81 47 TYR F C 1
ATOM 5980 O O . TYR F 1 47 ? 12.124 6.988 48.210 1.00 40.34 47 TYR F O 1
ATOM 5989 N N . HIS F 1 48 ? 10.854 8.798 47.767 1.00 42.58 48 HIS F N 1
ATOM 5990 C CA . HIS F 1 48 ? 11.959 9.595 47.236 1.00 44.15 48 HIS F CA 1
ATOM 5991 C C . HIS F 1 48 ? 11.480 11.030 46.973 1.00 45.99 48 HIS F C 1
ATOM 5992 O O . HIS F 1 48 ? 10.382 11.245 46.460 1.00 44.60 48 HIS F O 1
ATOM 5999 N N . THR F 1 49 ? 12.291 12.003 47.342 1.00 48.88 49 THR F N 1
ATOM 6000 C CA . THR F 1 49 ? 11.998 13.381 46.967 1.00 51.68 49 THR F CA 1
ATOM 6001 C C . THR F 1 49 ? 12.208 13.483 45.463 1.00 52.85 49 THR F C 1
ATOM 6002 O O . THR F 1 49 ? 13.079 12.805 44.921 1.00 53.53 49 THR F O 1
ATOM 6006 N N . PRO F 1 50 ? 11.430 14.333 44.769 1.00 54.83 50 PRO F N 1
ATOM 6007 C CA . PRO F 1 50 ? 11.758 14.522 43.339 1.00 55.27 50 PRO F CA 1
ATOM 6008 C C . PRO F 1 50 ? 13.255 14.822 43.052 1.00 56.21 50 PRO F C 1
ATOM 6009 O O . PRO F 1 50 ? 13.727 14.578 41.929 1.00 56.27 50 PRO F O 1
ATOM 6013 N N . ALA F 1 51 ? 13.976 15.331 44.056 1.00 56.54 51 ALA F N 1
ATOM 6014 C CA . ALA F 1 51 ? 15.438 15.444 44.010 1.00 57.42 51 ALA F CA 1
ATOM 6015 C C . ALA F 1 51 ? 16.158 14.137 43.687 1.00 57.00 51 ALA F C 1
ATOM 6016 O O . ALA F 1 51 ? 17.161 14.158 42.985 1.00 58.25 51 ALA F O 1
ATOM 6018 N N . LEU F 1 52 ? 15.678 13.007 44.213 1.00 55.65 52 LEU F N 1
ATOM 6019 C CA . LEU F 1 52 ? 16.321 11.709 43.952 1.00 54.95 52 LEU F CA 1
ATOM 6020 C C . LEU F 1 52 ? 15.749 10.981 42.724 1.00 54.27 52 LEU F C 1
ATOM 6021 O O . LEU F 1 52 ? 15.947 9.785 42.587 1.00 53.97 52 LEU F O 1
ATOM 6026 N N . ASP F 1 53 ? 15.061 11.683 41.824 1.00 54.56 53 ASP F N 1
ATOM 6027 C CA . ASP F 1 53 ? 14.461 11.033 40.644 1.00 54.02 53 ASP F CA 1
ATOM 6028 C C . ASP F 1 53 ? 15.439 10.360 39.642 1.00 53.39 53 ASP F C 1
ATOM 6029 O O . ASP F 1 53 ? 15.052 9.413 38.948 1.00 52.16 53 ASP F O 1
ATOM 6034 N N . PRO F 1 54 ? 16.678 10.869 39.531 1.00 53.61 54 PRO F N 1
ATOM 6035 C CA . PRO F 1 54 ? 17.683 10.263 38.642 1.00 53.28 54 PRO F CA 1
ATOM 6036 C C . PRO F 1 54 ? 18.313 8.999 39.209 1.00 51.79 54 PRO F C 1
ATOM 6037 O O . PRO F 1 54 ? 18.634 8.061 38.469 1.00 51.12 54 PRO F O 1
ATOM 6041 N N . VAL F 1 55 ? 18.504 8.999 40.521 1.00 50.68 55 VAL F N 1
ATOM 6042 C CA . VAL F 1 55 ? 19.013 7.839 41.228 1.00 49.15 55 VAL F CA 1
ATOM 6043 C C . VAL F 1 55 ? 18.025 6.684 41.042 1.00 46.40 55 VAL F C 1
ATOM 6044 O O . VAL F 1 55 ? 18.409 5.584 40.655 1.00 45.13 55 VAL F O 1
ATOM 6048 N N . LEU F 1 56 ? 16.746 6.966 41.266 1.00 44.57 56 LEU F N 1
ATOM 6049 C CA . LEU F 1 56 ? 15.692 5.955 41.126 1.00 41.96 56 LEU F CA 1
ATOM 6050 C C . LEU F 1 56 ? 15.545 5.506 39.668 1.00 41.03 56 LEU F C 1
ATOM 6051 O O . LEU F 1 56 ? 15.398 4.324 39.392 1.00 38.56 56 LEU F O 1
ATOM 6056 N N . SER F 1 57 ? 15.607 6.463 38.742 1.00 40.90 57 SER F N 1
ATOM 6057 C CA . SER F 1 57 ? 15.591 6.189 37.314 1.00 41.18 57 SER F CA 1
ATOM 6058 C C . SER F 1 57 ? 16.644 5.212 36.860 1.00 41.23 57 SER F C 1
ATOM 6059 O O . SER F 1 57 ? 16.352 4.356 36.037 1.00 40.54 57 SER F O 1
ATOM 6062 N N . GLU F 1 58 ? 17.863 5.349 37.385 1.00 42.15 58 GLU F N 1
ATOM 6063 C CA . GLU F 1 58 ? 18.935 4.369 37.157 1.00 42.96 58 GLU F CA 1
ATOM 6064 C C . GLU F 1 58 ? 18.562 2.973 37.627 1.00 41.13 58 GLU F C 1
ATOM 6065 O O . GLU F 1 58 ? 18.803 1.982 36.931 1.00 40.67 58 GLU F O 1
ATOM 6071 N N . LEU F 1 59 ? 18.043 2.909 38.856 1.00 40.33 59 LEU F N 1
ATOM 6072 C CA A LEU F 1 59 ? 17.675 1.646 39.480 0.60 38.40 59 LEU F CA 1
ATOM 6073 C CA B LEU F 1 59 ? 17.650 1.648 39.490 0.40 39.00 59 LEU F CA 1
ATOM 6074 C C . LEU F 1 59 ? 16.580 0.957 38.674 1.00 37.66 59 LEU F C 1
ATOM 6075 O O . LEU F 1 59 ? 16.712 -0.204 38.308 1.00 37.18 59 LEU F O 1
ATOM 6084 N N . LEU F 1 60 ? 15.511 1.692 38.399 1.00 37.70 60 LEU F N 1
ATOM 6085 C CA . LEU F 1 60 ? 14.372 1.167 37.654 1.00 36.79 60 LEU F CA 1
ATOM 6086 C C . LEU F 1 60 ? 14.731 0.819 36.198 1.00 37.60 60 LEU F C 1
ATOM 6087 O O . LEU F 1 60 ? 14.317 -0.224 35.688 1.00 36.29 60 LEU F O 1
ATOM 6092 N N . ASP F 1 61 ? 15.520 1.665 35.533 1.00 39.44 61 ASP F N 1
ATOM 6093 C CA . ASP F 1 61 ? 15.954 1.358 34.155 1.00 40.48 61 ASP F CA 1
ATOM 6094 C C . ASP F 1 61 ? 16.746 0.031 34.097 1.00 39.85 61 ASP F C 1
ATOM 6095 O O . ASP F 1 61 ? 16.615 -0.746 33.144 1.00 40.38 61 ASP F O 1
ATOM 6100 N N . ALA F 1 62 ? 17.554 -0.240 35.116 1.00 39.20 62 ALA F N 1
ATOM 6101 C CA . ALA F 1 62 ? 18.283 -1.519 35.192 1.00 38.42 62 ALA F CA 1
ATOM 6102 C C . ALA F 1 62 ? 17.313 -2.679 35.406 1.00 36.41 62 ALA F C 1
ATOM 6103 O O . ALA F 1 62 ? 17.482 -3.776 34.860 1.00 35.81 62 ALA F O 1
ATOM 6105 N N . GLU F 1 63 ? 16.295 -2.462 36.242 1.00 34.64 63 GLU F N 1
ATOM 6106 C CA . GLU F 1 63 ? 15.327 -3.518 36.513 1.00 32.27 63 GLU F CA 1
ATOM 6107 C C . GLU F 1 63 ? 14.552 -3.821 35.236 1.00 31.80 63 GLU F C 1
ATOM 6108 O O . GLU F 1 63 ? 14.351 -4.989 34.885 1.00 31.55 63 GLU F O 1
ATOM 6114 N N . ALA F 1 64 ? 14.159 -2.759 34.528 1.00 31.57 64 ALA F N 1
ATOM 6115 C CA . ALA F 1 64 ? 13.459 -2.868 33.264 1.00 31.78 64 ALA F CA 1
ATOM 6116 C C . ALA F 1 64 ? 14.270 -3.601 32.200 1.00 32.81 64 ALA F C 1
ATOM 6117 O O . ALA F 1 64 ? 13.692 -4.396 31.470 1.00 33.49 64 ALA F O 1
ATOM 6119 N N . ALA F 1 65 ? 15.582 -3.350 32.135 1.00 34.28 65 ALA F N 1
ATOM 6120 C CA . ALA F 1 65 ? 16.474 -3.990 31.135 1.00 35.81 65 ALA F CA 1
ATOM 6121 C C . ALA F 1 65 ? 16.601 -5.488 31.406 1.00 36.54 65 ALA F C 1
ATOM 6122 O O . ALA F 1 65 ? 16.665 -6.300 30.485 1.00 35.57 65 ALA F O 1
ATOM 6124 N N . HIS F 1 66 ? 16.614 -5.842 32.683 1.00 36.94 66 HIS F N 1
ATOM 6125 C CA . HIS F 1 66 ? 16.644 -7.242 33.080 1.00 38.06 66 HIS F CA 1
ATOM 6126 C C . HIS F 1 66 ? 15.358 -7.952 32.720 1.00 36.89 66 HIS F C 1
ATOM 6127 O O . HIS F 1 66 ? 15.385 -9.083 32.239 1.00 36.44 66 HIS F O 1
ATOM 6134 N N . ALA F 1 67 ? 14.236 -7.272 32.943 1.00 36.68 67 ALA F N 1
ATOM 6135 C CA . ALA F 1 67 ? 12.918 -7.802 32.571 1.00 36.03 67 ALA F CA 1
ATOM 6136 C C . ALA F 1 67 ? 12.799 -7.980 31.065 1.00 36.66 67 ALA F C 1
ATOM 6137 O O . ALA F 1 67 ? 12.156 -8.934 30.614 1.00 35.88 67 ALA F O 1
ATOM 6139 N N . LYS F 1 68 ? 13.400 -7.066 30.296 1.00 38.56 68 LYS F N 1
ATOM 6140 C CA . LYS F 1 68 ? 13.420 -7.164 28.818 1.00 39.45 68 LYS F CA 1
ATOM 6141 C C . LYS F 1 68 ? 14.229 -8.371 28.338 1.00 40.02 68 LYS F C 1
ATOM 6142 O O . LYS F 1 68 ? 13.811 -9.075 27.409 1.00 40.63 68 LYS F O 1
ATOM 6148 N N . ASP F 1 69 ? 15.403 -8.591 28.940 1.00 40.69 69 ASP F N 1
ATOM 6149 C CA A ASP F 1 69 ? 16.193 -9.775 28.624 0.60 41.28 69 ASP F CA 1
ATOM 6150 C CA B ASP F 1 69 ? 16.214 -9.783 28.662 0.40 41.08 69 ASP F CA 1
ATOM 6151 C C . ASP F 1 69 ? 15.378 -11.042 28.866 1.00 40.36 69 ASP F C 1
ATOM 6152 O O . ASP F 1 69 ? 15.367 -11.942 28.030 1.00 39.94 69 ASP F O 1
ATOM 6161 N N . ALA F 1 70 ? 14.674 -11.098 30.001 1.00 38.84 70 ALA F N 1
ATOM 6162 C CA . ALA F 1 70 ? 13.775 -12.221 30.293 1.00 37.55 70 ALA F CA 1
ATOM 6163 C C . ALA F 1 70 ? 12.690 -12.343 29.217 1.00 36.87 70 ALA F C 1
ATOM 6164 O O . ALA F 1 70 ? 12.390 -13.450 28.775 1.00 37.13 70 ALA F O 1
ATOM 6174 N N . ARG F 1 72 ? 12.869 -11.330 26.143 1.00 40.25 72 ARG F N 1
ATOM 6175 C CA A ARG F 1 72 ? 13.528 -11.818 24.930 0.60 42.32 72 ARG F CA 1
ATOM 6176 C CA B ARG F 1 72 ? 13.533 -11.820 24.930 0.40 41.61 72 ARG F CA 1
ATOM 6177 C C . ARG F 1 72 ? 13.621 -13.344 24.950 1.00 41.98 72 ARG F C 1
ATOM 6178 O O . ARG F 1 72 ? 13.350 -13.999 23.950 1.00 42.77 72 ARG F O 1
ATOM 6193 N N . GLN F 1 73 ? 13.995 -13.905 26.093 1.00 41.59 73 GLN F N 1
ATOM 6194 C CA A GLN F 1 73 ? 14.064 -15.345 26.215 0.60 42.03 73 GLN F CA 1
ATOM 6195 C CA B GLN F 1 73 ? 14.056 -15.364 26.235 0.40 41.62 73 GLN F CA 1
ATOM 6196 C C . GLN F 1 73 ? 12.684 -15.952 26.005 1.00 41.13 73 GLN F C 1
ATOM 6197 O O . GLN F 1 73 ? 12.546 -16.945 25.295 1.00 42.16 73 GLN F O 1
ATOM 6208 N N . ARG F 1 74 ? 11.665 -15.316 26.586 1.00 38.95 74 ARG F N 1
ATOM 6209 C CA . ARG F 1 74 ? 10.307 -15.800 26.459 1.00 38.28 74 ARG F CA 1
ATOM 6210 C C . ARG F 1 74 ? 9.785 -15.780 25.021 1.00 39.16 74 ARG F C 1
ATOM 6211 O O . ARG F 1 74 ? 9.020 -16.662 24.631 1.00 39.44 74 ARG F O 1
ATOM 6219 N N . GLN F 1 75 ? 10.167 -14.774 24.235 1.00 40.30 75 GLN F N 1
ATOM 6220 C CA A GLN F 1 75 ? 9.746 -14.737 22.829 0.60 41.06 75 GLN F CA 1
ATOM 6221 C CA B GLN F 1 75 ? 9.786 -14.706 22.823 0.40 40.92 75 GLN F CA 1
ATOM 6222 C C . GLN F 1 75 ? 10.368 -15.904 22.053 1.00 42.13 75 GLN F C 1
ATOM 6223 O O . GLN F 1 75 ? 9.684 -16.543 21.239 1.00 42.32 75 GLN F O 1
ATOM 6234 N N . GLN F 1 76 ? 11.640 -16.209 22.319 1.00 43.19 76 GLN F N 1
ATOM 6235 C CA A GLN F 1 76 ? 12.331 -17.360 21.692 0.60 44.80 76 GLN F CA 1
ATOM 6236 C CA B GLN F 1 76 ? 12.298 -17.344 21.657 0.40 44.60 76 GLN F CA 1
ATOM 6237 C C . GLN F 1 76 ? 11.623 -18.665 22.068 1.00 44.34 76 GLN F C 1
ATOM 6238 O O . GLN F 1 76 ? 11.425 -19.539 21.243 1.00 45.31 76 GLN F O 1
ATOM 6249 N N . PHE F 1 77 ? 11.267 -18.802 23.343 1.00 42.81 77 PHE F N 1
ATOM 6250 C CA . PHE F 1 77 ? 10.543 -19.984 23.790 1.00 43.05 77 PHE F CA 1
ATOM 6251 C C . PHE F 1 77 ? 9.229 -20.143 23.027 1.00 42.97 77 PHE F C 1
ATOM 6252 O O . PHE F 1 77 ? 8.971 -21.196 22.446 1.00 44.44 77 PHE F O 1
ATOM 6260 N N . VAL F 1 78 ? 8.411 -19.092 23.001 1.00 41.84 78 VAL F N 1
ATOM 6261 C CA . VAL F 1 78 ? 7.082 -19.177 22.372 1.00 41.95 78 VAL F CA 1
ATOM 6262 C C . VAL F 1 78 ? 7.143 -19.530 20.875 1.00 43.46 78 VAL F C 1
ATOM 6263 O O . VAL F 1 78 ? 6.256 -20.215 20.365 1.00 43.39 78 VAL F O 1
ATOM 6267 N N . ALA F 1 79 ? 8.204 -19.082 20.207 1.00 44.30 79 ALA F N 1
ATOM 6268 C CA . ALA F 1 79 ? 8.411 -19.321 18.778 1.00 45.61 79 ALA F CA 1
ATOM 6269 C C . ALA F 1 79 ? 8.677 -20.797 18.435 1.00 46.99 79 ALA F C 1
ATOM 6270 O O . ALA F 1 79 ? 8.541 -21.205 17.283 1.00 47.73 79 ALA F O 1
ATOM 6272 N N . THR F 1 80 ? 9.054 -21.601 19.430 1.00 46.40 80 THR F N 1
ATOM 6273 C CA . THR F 1 80 ? 9.168 -23.041 19.241 1.00 47.62 80 THR F CA 1
ATOM 6274 C C . THR F 1 80 ? 7.831 -23.762 19.424 1.00 46.99 80 THR F C 1
ATOM 6275 O O . THR F 1 80 ? 7.790 -24.980 19.297 1.00 47.71 80 THR F O 1
ATOM 6279 N N . THR F 1 81 ? 6.754 -23.036 19.755 1.00 45.39 81 THR F N 1
ATOM 6280 C CA . THR F 1 81 ? 5.457 -23.663 20.083 1.00 44.98 81 THR F CA 1
ATOM 6281 C C . THR F 1 81 ? 4.412 -23.257 19.043 1.00 45.46 81 THR F C 1
ATOM 6282 O O . THR F 1 81 ? 4.664 -22.396 18.198 1.00 44.75 81 THR F O 1
ATOM 6286 N N . SER F 1 82 ? 3.225 -23.855 19.141 1.00 45.94 82 SER F N 1
ATOM 6287 C CA . SER F 1 82 ? 2.090 -23.511 18.260 1.00 46.90 82 SER F CA 1
ATOM 6288 C C . SER F 1 82 ? 1.242 -22.338 18.799 1.00 45.58 82 SER F C 1
ATOM 6289 O O . SER F 1 82 ? 0.215 -22.014 18.211 1.00 45.53 82 SER F O 1
ATOM 6292 N N . ALA F 1 83 ? 1.652 -21.727 19.917 1.00 44.31 83 ALA F N 1
ATOM 6293 C CA . ALA F 1 83 ? 0.973 -20.533 20.459 1.00 43.74 83 ALA F CA 1
ATOM 6294 C C . ALA F 1 83 ? 0.937 -19.438 19.396 1.00 44.90 83 ALA F C 1
ATOM 6295 O O . ALA F 1 83 ? 1.962 -19.191 18.759 1.00 46.72 83 ALA F O 1
ATOM 6297 N N . PRO F 1 84 ? -0.226 -18.787 19.196 1.00 45.22 84 PRO F N 1
ATOM 6298 C CA . PRO F 1 84 ? -0.361 -17.808 18.105 1.00 46.68 84 PRO F CA 1
ATOM 6299 C C . PRO F 1 84 ? 0.609 -16.611 18.131 1.00 46.95 84 PRO F C 1
ATOM 6300 O O . PRO F 1 84 ? 0.959 -16.104 17.054 1.00 48.12 84 PRO F O 1
ATOM 6304 N N . ASN F 1 85 ? 0.987 -16.139 19.326 1.00 45.89 85 ASN F N 1
ATOM 6305 C CA . ASN F 1 85 ? 1.904 -14.981 19.487 1.00 46.59 85 ASN F CA 1
ATOM 6306 C C . ASN F 1 85 ? 2.459 -14.748 20.907 1.00 45.37 85 ASN F C 1
ATOM 6307 O O . ASN F 1 85 ? 2.340 -15.610 21.792 1.00 46.95 85 ASN F O 1
ATOM 6312 N N . LEU F 1 86 ? 3.124 -13.614 21.106 1.00 44.48 86 LEU F N 1
ATOM 6313 C CA . LEU F 1 86 ? 3.428 -13.126 22.452 1.00 43.36 86 LEU F CA 1
ATOM 6314 C C . LEU F 1 86 ? 3.660 -11.635 22.401 1.00 43.03 86 LEU F C 1
ATOM 6315 O O . LEU F 1 86 ? 4.556 -11.172 21.669 1.00 43.59 86 LEU F O 1
ATOM 6320 N N . LYS F 1 87 ? 2.858 -10.888 23.146 1.00 41.00 87 LYS F N 1
ATOM 6321 C CA . LYS F 1 87 ? 3.188 -9.506 23.447 1.00 40.83 87 LYS F CA 1
ATOM 6322 C C . LYS F 1 87 ? 3.950 -9.429 24.780 1.00 39.74 87 LYS F C 1
ATOM 6323 O O . LYS F 1 87 ? 3.797 -10.287 25.673 1.00 38.15 87 LYS F O 1
ATOM 6329 N N . THR F 1 88 ? 4.815 -8.426 24.890 1.00 39.55 88 THR F N 1
ATOM 6330 C CA . THR F 1 88 ? 5.615 -8.241 26.092 1.00 38.80 88 THR F CA 1
ATOM 6331 C C . THR F 1 88 ? 5.543 -6.783 26.482 1.00 39.16 88 THR F C 1
ATOM 6332 O O . THR F 1 88 ? 5.583 -5.880 25.613 1.00 38.67 88 THR F O 1
ATOM 6336 N N . GLU F 1 89 ? 5.394 -6.545 27.772 1.00 37.09 89 GLU F N 1
ATOM 6337 C CA . GLU F 1 89 ? 5.160 -5.204 28.252 1.00 37.45 89 GLU F CA 1
ATOM 6338 C C . GLU F 1 89 ? 5.863 -5.045 29.584 1.00 35.78 89 GLU F C 1
ATOM 6339 O O . GLU F 1 89 ? 5.846 -5.945 30.457 1.00 33.40 89 GLU F O 1
ATOM 6345 N N . ILE F 1 90 ? 6.565 -3.932 29.701 1.00 34.81 90 ILE F N 1
ATOM 6346 C CA . ILE F 1 90 ? 7.177 -3.553 30.943 1.00 34.54 90 ILE F CA 1
ATOM 6347 C C . ILE F 1 90 ? 6.471 -2.268 31.292 1.00 33.97 90 ILE F C 1
ATOM 6348 O O . ILE F 1 90 ? 6.550 -1.285 30.545 1.00 33.31 90 ILE F O 1
ATOM 6353 N N . SER F 1 91 ? 5.698 -2.291 32.372 1.00 32.54 91 SER F N 1
ATOM 6354 C CA . SER F 1 91 ? 5.054 -1.072 32.842 1.00 32.83 91 SER F CA 1
ATOM 6355 C C . SER F 1 91 ? 5.743 -0.638 34.087 1.00 32.17 91 SER F C 1
ATOM 6356 O O . SER F 1 91 ? 6.342 -1.464 34.809 1.00 31.06 91 SER F O 1
ATOM 6359 N N . TYR F 1 92 ? 5.622 0.649 34.373 1.00 32.35 92 TYR F N 1
ATOM 6360 C CA . TYR F 1 92 ? 6.033 1.204 35.650 1.00 32.88 92 TYR F CA 1
ATOM 6361 C C . TYR F 1 92 ? 4.786 1.549 36.440 1.00 32.46 92 TYR F C 1
ATOM 6362 O O . TYR F 1 92 ? 3.869 2.148 35.895 1.00 30.67 92 TYR F O 1
ATOM 6371 N N . GLY F 1 93 ? 4.761 1.164 37.718 1.00 30.51 93 GLY F N 1
ATOM 6372 C CA . GLY F 1 93 ? 3.595 1.453 38.567 1.00 30.86 93 GLY F CA 1
ATOM 6373 C C . GLY F 1 93 ? 3.540 0.540 39.765 1.00 30.38 93 GLY F C 1
ATOM 6374 O O . GLY F 1 93 ? 4.437 -0.287 39.962 1.00 29.58 93 GLY F O 1
ATOM 6375 N N . ILE F 1 94 ? 2.461 0.667 40.538 1.00 30.33 94 ILE F N 1
ATOM 6376 C CA . ILE F 1 94 ? 2.173 -0.256 41.600 1.00 29.67 94 ILE F CA 1
ATOM 6377 C C . ILE F 1 94 ? 1.703 -1.559 40.980 1.00 28.90 94 ILE F C 1
ATOM 6378 O O . ILE F 1 94 ? 0.674 -1.569 40.289 1.00 30.23 94 ILE F O 1
ATOM 6383 N N . PRO F 1 95 ? 2.436 -2.660 41.227 1.00 27.42 95 PRO F N 1
ATOM 6384 C CA . PRO F 1 95 ? 2.165 -3.892 40.493 1.00 26.52 95 PRO F CA 1
ATOM 6385 C C . PRO F 1 95 ? 0.719 -4.373 40.516 1.00 25.19 95 PRO F C 1
ATOM 6386 O O . PRO F 1 95 ? 0.124 -4.500 39.445 1.00 26.35 95 PRO F O 1
ATOM 6390 N N . LYS F 1 96 ? 0.142 -4.608 41.684 1.00 24.65 96 LYS F N 1
ATOM 6391 C CA . LYS F 1 96 ? -1.236 -5.137 41.744 1.00 23.69 96 LYS F CA 1
ATOM 6392 C C . LYS F 1 96 ? -2.268 -4.167 41.136 1.00 23.76 96 LYS F C 1
ATOM 6393 O O . LYS F 1 96 ? -3.178 -4.608 40.464 1.00 23.91 96 LYS F O 1
ATOM 6399 N N . HIS F 1 97 ? -2.107 -2.870 41.325 1.00 22.85 97 HIS F N 1
ATOM 6400 C CA . HIS F 1 97 ? -2.995 -1.914 40.640 1.00 24.12 97 HIS F CA 1
ATOM 6401 C C . HIS F 1 97 ? -2.820 -1.967 39.147 1.00 24.52 97 HIS F C 1
ATOM 6402 O O . HIS F 1 97 ? -3.817 -1.836 38.383 1.00 23.55 97 HIS F O 1
ATOM 6409 N N . THR F 1 98 ? -1.556 -2.090 38.718 1.00 24.16 98 THR F N 1
ATOM 6410 C CA . THR F 1 98 ? -1.222 -2.001 37.313 1.00 25.11 98 THR F CA 1
ATOM 6411 C C . THR F 1 98 ? -1.740 -3.200 36.534 1.00 24.65 98 THR F C 1
ATOM 6412 O O . THR F 1 98 ? -2.202 -3.057 35.405 1.00 24.19 98 THR F O 1
ATOM 6416 N N . ILE F 1 99 ? -1.715 -4.362 37.171 1.00 22.37 99 ILE F N 1
ATOM 6417 C CA . ILE F 1 99 ? -2.264 -5.570 36.625 1.00 22.04 99 ILE F CA 1
ATOM 6418 C C . ILE F 1 99 ? -3.756 -5.453 36.535 1.00 22.48 99 ILE F C 1
ATOM 6419 O O . ILE F 1 99 ? -4.302 -5.708 35.474 1.00 22.41 99 ILE F O 1
ATOM 6424 N N . GLU F 1 100 ? -4.414 -5.067 37.631 1.00 22.66 100 GLU F N 1
ATOM 6425 C CA . GLU F 1 100 ? -5.846 -4.877 37.621 1.00 24.13 100 GLU F CA 1
ATOM 6426 C C . GLU F 1 100 ? -6.243 -3.906 36.490 1.00 26.02 100 GLU F C 1
ATOM 6427 O O . GLU F 1 100 ? -7.128 -4.194 35.687 1.00 26.93 100 GLU F O 1
ATOM 6433 N N . ASP F 1 101 ? -5.587 -2.754 36.474 1.00 26.66 101 ASP F N 1
ATOM 6434 C CA . ASP F 1 101 ? -5.831 -1.737 35.453 1.00 28.10 101 ASP F CA 1
ATOM 6435 C C . ASP F 1 101 ? -5.638 -2.283 34.036 1.00 28.71 101 ASP F C 1
ATOM 6436 O O . ASP F 1 101 ? -6.431 -1.978 33.149 1.00 29.80 101 ASP F O 1
ATOM 6441 N N . TYR F 1 102 ? -4.592 -3.075 33.821 1.00 28.68 102 TYR F N 1
ATOM 6442 C CA . TYR F 1 102 ? -4.329 -3.631 32.483 1.00 29.61 102 TYR F CA 1
ATOM 6443 C C . TYR F 1 102 ? -5.491 -4.516 32.033 1.00 29.23 102 TYR F C 1
ATOM 6444 O O . TYR F 1 102 ? -5.999 -4.361 30.921 1.00 28.77 102 TYR F O 1
ATOM 6453 N N . ALA F 1 103 ? -5.935 -5.430 32.893 1.00 29.18 103 ALA F N 1
ATOM 6454 C CA . ALA F 1 103 ? -7.105 -6.257 32.563 1.00 29.23 103 ALA F CA 1
ATOM 6455 C C . ALA F 1 103 ? -8.381 -5.442 32.287 1.00 29.65 103 ALA F C 1
ATOM 6456 O O . ALA F 1 103 ? -9.106 -5.748 31.349 1.00 31.03 103 ALA F O 1
ATOM 6458 N N . LYS F 1 104 ? -8.653 -4.398 33.076 1.00 29.15 104 LYS F N 1
ATOM 6459 C CA . LYS F 1 104 ? -9.864 -3.611 32.880 1.00 28.98 104 LYS F CA 1
ATOM 6460 C C . LYS F 1 104 ? -9.730 -2.688 31.674 1.00 30.00 104 LYS F C 1
ATOM 6461 O O . LYS F 1 104 ? -10.721 -2.381 31.013 1.00 28.40 104 LYS F O 1
ATOM 6467 N N . GLN F 1 105 ? -8.510 -2.262 31.368 1.00 29.95 105 GLN F N 1
ATOM 6468 C CA . GLN F 1 105 ? -8.335 -1.386 30.205 1.00 32.02 105 GLN F CA 1
ATOM 6469 C C . GLN F 1 105 ? -8.222 -2.166 28.890 1.00 31.71 105 GLN F C 1
ATOM 6470 O O . GLN F 1 105 ? -8.334 -1.585 27.809 1.00 32.61 105 GLN F O 1
ATOM 6476 N N . HIS F 1 106 ? -8.052 -3.491 28.975 1.00 30.75 106 HIS F N 1
ATOM 6477 C CA . HIS F 1 106 ? -8.138 -4.362 27.796 1.00 30.19 106 HIS F CA 1
ATOM 6478 C C . HIS F 1 106 ? -9.174 -5.436 28.075 1.00 30.28 106 HIS F C 1
ATOM 6479 O O . HIS F 1 106 ? -8.820 -6.552 28.468 1.00 25.64 106 HIS F O 1
ATOM 6486 N N . PRO F 1 107 ? -10.470 -5.089 27.905 1.00 30.56 107 PRO F N 1
ATOM 6487 C CA . PRO F 1 107 ? -11.492 -6.007 28.407 1.00 30.45 107 PRO F CA 1
ATOM 6488 C C . PRO F 1 107 ? -11.651 -7.295 27.601 1.00 30.98 107 PRO F C 1
ATOM 6489 O O . PRO F 1 107 ? -12.352 -8.194 28.056 1.00 31.45 107 PRO F O 1
ATOM 6493 N N . GLU F 1 108 ? -11.002 -7.390 26.438 1.00 31.88 108 GLU F N 1
ATOM 6494 C CA . GLU F 1 108 ? -10.842 -8.663 25.721 1.00 32.03 108 GLU F CA 1
ATOM 6495 C C . GLU F 1 108 ? -10.080 -9.728 26.508 1.00 30.95 108 GLU F C 1
ATOM 6496 O O . GLU F 1 108 ? -10.145 -10.909 26.152 1.00 30.84 108 GLU F O 1
ATOM 6502 N N . ILE F 1 109 ? -9.311 -9.309 27.512 1.00 28.64 109 ILE F N 1
ATOM 6503 C CA . ILE F 1 109 ? -8.511 -10.259 28.314 1.00 27.18 109 ILE F CA 1
ATOM 6504 C C . ILE F 1 109 ? -9.511 -11.125 29.088 1.00 27.33 109 ILE F C 1
ATOM 6505 O O . ILE F 1 109 ? -10.413 -10.591 29.734 1.00 27.15 109 ILE F O 1
ATOM 6510 N N . ASP F 1 110 ? -9.400 -12.452 28.954 1.00 27.33 110 ASP F N 1
ATOM 6511 C CA . ASP F 1 110 ? -10.373 -13.362 29.541 1.00 26.92 110 ASP F CA 1
ATOM 6512 C C . ASP F 1 110 ? -9.717 -14.425 30.442 1.00 26.11 110 ASP F C 1
ATOM 6513 O O . ASP F 1 110 ? -10.393 -15.314 30.937 1.00 27.97 110 ASP F O 1
ATOM 6518 N N . LEU F 1 111 ? -8.415 -14.295 30.690 1.00 25.46 111 LEU F N 1
ATOM 6519 C CA . LEU F 1 111 ? -7.718 -15.140 31.678 1.00 24.48 111 LEU F CA 1
ATOM 6520 C C . LEU F 1 111 ? -6.504 -14.400 32.172 1.00 24.36 111 LEU F C 1
ATOM 6521 O O . LEU F 1 111 ? -5.758 -13.832 31.381 1.00 25.39 111 LEU F O 1
ATOM 6526 N N . ILE F 1 112 ? -6.314 -14.395 33.494 1.00 23.11 112 ILE F N 1
ATOM 6527 C CA . ILE F 1 112 ? -5.049 -13.966 34.070 1.00 22.48 112 ILE F CA 1
ATOM 6528 C C . ILE F 1 112 ? -4.361 -15.185 34.745 1.00 22.01 112 ILE F C 1
ATOM 6529 O O . ILE F 1 112 ? -4.991 -15.901 35.478 1.00 21.85 112 ILE F O 1
ATOM 6534 N N . VAL F 1 113 ? -3.075 -15.399 34.440 1.00 21.78 113 VAL F N 1
ATOM 6535 C CA . VAL F 1 113 ? -2.279 -16.497 34.957 1.00 22.18 113 VAL F CA 1
ATOM 6536 C C . VAL F 1 113 ? -1.217 -15.863 35.819 1.00 21.84 113 VAL F C 1
ATOM 6537 O O . VAL F 1 113 ? -0.546 -14.908 35.384 1.00 21.72 113 VAL F O 1
ATOM 6541 N N . LEU F 1 114 ? -1.110 -16.352 37.058 1.00 22.27 114 LEU F N 1
ATOM 6542 C CA . LEU F 1 114 ? -0.229 -15.810 38.088 1.00 21.74 114 LEU F CA 1
ATOM 6543 C C . LEU F 1 114 ? 0.482 -16.928 38.846 1.00 20.75 114 LEU F C 1
ATOM 6544 O O . LEU F 1 114 ? -0.102 -17.972 39.086 1.00 21.68 114 LEU F O 1
ATOM 6549 N N . GLY F 1 115 ? 1.727 -16.714 39.254 1.00 20.12 115 GLY F N 1
ATOM 6550 C CA . GLY F 1 115 ? 2.333 -17.641 40.250 1.00 20.62 115 GLY F CA 1
ATOM 6551 C C . GLY F 1 115 ? 1.670 -17.443 41.603 1.00 21.29 115 GLY F C 1
ATOM 6552 O O . GLY F 1 115 ? 1.200 -16.361 41.893 1.00 21.07 115 GLY F O 1
ATOM 6553 N N . ALA F 1 116 ? 1.675 -18.476 42.457 1.00 20.29 116 ALA F N 1
ATOM 6554 C CA . ALA F 1 116 ? 1.113 -18.349 43.775 1.00 21.51 116 ALA F CA 1
ATOM 6555 C C . ALA F 1 116 ? 1.908 -17.340 44.605 1.00 20.75 116 ALA F C 1
ATOM 6556 O O . ALA F 1 116 ? 1.344 -16.535 45.348 1.00 20.12 116 ALA F O 1
ATOM 6558 N N . THR F 1 117 ? 3.230 -17.441 44.482 1.00 20.80 117 THR F N 1
ATOM 6559 C CA . THR F 1 117 ? 4.176 -16.584 45.146 1.00 21.40 117 THR F CA 1
ATOM 6560 C C . THR F 1 117 ? 5.157 -15.929 44.159 1.00 21.60 117 THR F C 1
ATOM 6561 O O . THR F 1 117 ? 5.097 -16.148 42.933 1.00 21.83 117 THR F O 1
ATOM 6565 N N . GLY F 1 118 ? 6.038 -15.086 44.691 1.00 22.36 118 GLY F N 1
ATOM 6566 C CA . GLY F 1 118 ? 6.936 -14.292 43.855 1.00 22.71 118 GLY F CA 1
ATOM 6567 C C . GLY F 1 118 ? 8.280 -14.101 44.523 1.00 23.74 118 GLY F C 1
ATOM 6568 O O . GLY F 1 118 ? 8.772 -15.027 45.209 1.00 23.66 118 GLY F O 1
ATOM 6569 N N . THR F 1 119 ? 8.845 -12.898 44.377 1.00 24.23 119 THR F N 1
ATOM 6570 C CA . THR F 1 119 ? 10.202 -12.641 44.872 1.00 25.79 119 THR F CA 1
ATOM 6571 C C . THR F 1 119 ? 10.323 -12.504 46.387 1.00 25.89 119 THR F C 1
ATOM 6572 O O . THR F 1 119 ? 11.359 -12.861 46.942 1.00 25.36 119 THR F O 1
ATOM 6576 N N . ASN F 1 120 ? 9.283 -12.014 47.071 1.00 25.57 120 ASN F N 1
ATOM 6577 C CA . ASN F 1 120 ? 9.471 -11.593 48.470 1.00 26.57 120 ASN F CA 1
ATOM 6578 C C . ASN F 1 120 ? 9.065 -12.558 49.559 1.00 26.02 120 ASN F C 1
ATOM 6579 O O . ASN F 1 120 ? 9.668 -12.517 50.615 1.00 26.54 120 ASN F O 1
ATOM 6584 N N . SER F 1 121 ? 7.982 -13.321 49.381 1.00 25.40 121 SER F N 1
ATOM 6585 C CA . SER F 1 121 ? 7.385 -14.027 50.524 1.00 25.53 121 SER F CA 1
ATOM 6586 C C . SER F 1 121 ? 7.182 -15.570 50.430 1.00 25.95 121 SER F C 1
ATOM 6587 O O . SER F 1 121 ? 6.331 -16.098 51.134 1.00 25.44 121 SER F O 1
ATOM 6590 N N . PRO F 1 122 ? 7.972 -16.299 49.605 1.00 26.17 122 PRO F N 1
ATOM 6591 C CA . PRO F 1 122 ? 7.704 -17.741 49.540 1.00 26.63 122 PRO F CA 1
ATOM 6592 C C . PRO F 1 122 ? 7.989 -18.491 50.853 1.00 27.12 122 PRO F C 1
ATOM 6593 O O . PRO F 1 122 ? 7.411 -19.555 51.070 1.00 26.51 122 PRO F O 1
ATOM 6597 N N . HIS F 1 123 ? 8.836 -17.936 51.719 1.00 26.81 123 HIS F N 1
ATOM 6598 C CA . HIS F 1 123 ? 9.086 -18.550 53.031 1.00 27.22 123 HIS F CA 1
ATOM 6599 C C . HIS F 1 123 ? 8.158 -18.028 54.149 1.00 27.26 123 HIS F C 1
ATOM 6600 O O . HIS F 1 123 ? 8.340 -18.351 55.322 1.00 27.13 123 HIS F O 1
ATOM 6607 N N . ARG F 1 124 ? 7.143 -17.252 53.776 1.00 26.96 124 ARG F N 1
ATOM 6608 C CA . ARG F 1 124 ? 6.190 -16.693 54.752 1.00 27.42 124 ARG F CA 1
ATOM 6609 C C . ARG F 1 124 ? 4.731 -16.984 54.441 1.00 27.15 124 ARG F C 1
ATOM 6610 O O . ARG F 1 124 ? 3.935 -17.041 55.359 1.00 28.81 124 ARG F O 1
ATOM 6618 N N . VAL F 1 125 ? 4.375 -17.171 53.170 1.00 26.27 125 VAL F N 1
ATOM 6619 C CA . VAL F 1 125 ? 2.965 -17.312 52.742 1.00 25.42 125 VAL F CA 1
ATOM 6620 C C . VAL F 1 125 ? 2.855 -18.347 51.624 1.00 24.38 125 VAL F C 1
ATOM 6621 O O . VAL F 1 125 ? 3.846 -18.559 50.920 1.00 25.14 125 VAL F O 1
ATOM 6625 N N . ALA F 1 126 ? 1.695 -18.998 51.482 1.00 22.59 126 ALA F N 1
ATOM 6626 C CA . ALA F 1 126 ? 1.431 -19.930 50.374 1.00 22.76 126 ALA F CA 1
ATOM 6627 C C . ALA F 1 126 ? 0.893 -19.184 49.174 1.00 21.71 126 ALA F C 1
ATOM 6628 O O . ALA F 1 126 ? 0.982 -19.680 48.041 1.00 23.90 126 ALA F O 1
ATOM 6630 N N . VAL F 1 127 ? 0.331 -18.009 49.400 1.00 20.45 127 VAL F N 1
ATOM 6631 C CA A VAL F 1 127 ? -0.071 -17.136 48.294 0.50 19.48 127 VAL F CA 1
ATOM 6632 C CA B VAL F 1 127 ? -0.035 -17.127 48.280 0.50 19.65 127 VAL F CA 1
ATOM 6633 C C . VAL F 1 127 ? 0.288 -15.679 48.620 1.00 19.58 127 VAL F C 1
ATOM 6634 O O . VAL F 1 127 ? -0.002 -15.200 49.741 1.00 19.70 127 VAL F O 1
ATOM 6641 N N . GLY F 1 128 ? 0.853 -14.972 47.637 1.00 19.05 128 GLY F N 1
ATOM 6642 C CA . GLY F 1 128 ? 1.333 -13.612 47.830 1.00 19.36 128 GLY F CA 1
ATOM 6643 C C . GLY F 1 128 ? 0.260 -12.582 47.635 1.00 19.52 128 GLY F C 1
ATOM 6644 O O . GLY F 1 128 ? -0.836 -12.863 47.084 1.00 18.57 128 GLY F O 1
ATOM 6645 N N . SER F 1 129 ? 0.591 -11.362 48.068 1.00 20.69 129 SER F N 1
ATOM 6646 C CA . SER F 1 129 ? -0.385 -10.299 48.177 1.00 21.43 129 SER F CA 1
ATOM 6647 C C . SER F 1 129 ? -0.763 -9.787 46.793 1.00 21.37 129 SER F C 1
ATOM 6648 O O . SER F 1 129 ? -1.882 -9.294 46.626 1.00 21.53 129 SER F O 1
ATOM 6651 N N . THR F 1 130 ? 0.140 -9.883 45.817 1.00 21.39 130 THR F N 1
ATOM 6652 C CA . THR F 1 130 ? -0.185 -9.460 44.443 1.00 21.31 130 THR F CA 1
ATOM 6653 C C . THR F 1 130 ? -1.236 -10.414 43.903 1.00 20.62 130 THR F C 1
ATOM 6654 O O . THR F 1 130 ? -2.283 -9.995 43.433 1.00 21.07 130 THR F O 1
ATOM 6658 N N . THR F 1 131 ? -1.012 -11.702 44.082 1.00 19.77 131 THR F N 1
ATOM 6659 C CA . THR F 1 131 ? -1.945 -12.689 43.596 1.00 20.60 131 THR F CA 1
ATOM 6660 C C . THR F 1 131 ? -3.305 -12.597 44.275 1.00 20.45 131 THR F C 1
ATOM 6661 O O . THR F 1 131 ? -4.332 -12.578 43.569 1.00 19.70 131 THR F O 1
ATOM 6665 N N . SER F 1 132 ? -3.349 -12.458 45.606 1.00 21.24 132 SER F N 1
ATOM 6666 C CA A SER F 1 132 ? -4.625 -12.320 46.301 0.60 21.18 132 SER F CA 1
ATOM 6667 C CA B SER F 1 132 ? -4.654 -12.343 46.265 0.40 20.62 132 SER F CA 1
ATOM 6668 C C . SER F 1 132 ? -5.410 -11.098 45.766 1.00 21.32 132 SER F C 1
ATOM 6669 O O . SER F 1 132 ? -6.615 -11.162 45.477 1.00 22.87 132 SER F O 1
ATOM 6674 N N . TYR F 1 133 ? -4.731 -9.978 45.614 1.00 20.90 133 TYR F N 1
ATOM 6675 C CA . TYR F 1 133 ? -5.382 -8.767 45.093 1.00 21.64 133 TYR F CA 1
ATOM 6676 C C . TYR F 1 133 ? -5.953 -8.949 43.695 1.00 21.16 133 TYR F C 1
ATOM 6677 O O . TYR F 1 133 ? -7.048 -8.499 43.399 1.00 21.69 133 TYR F O 1
ATOM 6686 N N . VAL F 1 134 ? -5.211 -9.600 42.817 1.00 21.50 134 VAL F N 1
ATOM 6687 C CA . VAL F 1 134 ? -5.670 -9.789 41.441 1.00 21.64 134 VAL F CA 1
ATOM 6688 C C . VAL F 1 134 ? -6.759 -10.853 41.378 1.00 21.65 134 VAL F C 1
ATOM 6689 O O . VAL F 1 134 ? -7.726 -10.720 40.628 1.00 20.42 134 VAL F O 1
ATOM 6693 N N . VAL F 1 135 ? -6.658 -11.897 42.213 1.00 20.53 135 VAL F N 1
ATOM 6694 C CA . VAL F 1 135 ? -7.757 -12.872 42.259 1.00 20.92 135 VAL F CA 1
ATOM 6695 C C . VAL F 1 135 ? -9.074 -12.140 42.623 1.00 22.39 135 VAL F C 1
ATOM 6696 O O . VAL F 1 135 ? -10.114 -12.335 41.991 1.00 22.46 135 VAL F O 1
ATOM 6700 N N . ASP F 1 136 ? -8.969 -11.222 43.576 1.00 22.50 136 ASP F N 1
ATOM 6701 C CA A ASP F 1 136 ? -10.098 -10.430 44.082 0.60 24.60 136 ASP F CA 1
ATOM 6702 C CA B ASP F 1 136 ? -10.116 -10.459 44.094 0.40 23.65 136 ASP F CA 1
ATOM 6703 C C . ASP F 1 136 ? -10.627 -9.466 43.041 1.00 24.55 136 ASP F C 1
ATOM 6704 O O . ASP F 1 136 ? -11.808 -9.462 42.744 1.00 25.90 136 ASP F O 1
ATOM 6713 N N . HIS F 1 137 ? -9.719 -8.664 42.473 1.00 24.48 137 HIS F N 1
ATOM 6714 C CA . HIS F 1 137 ? -10.141 -7.506 41.636 1.00 25.95 137 HIS F CA 1
ATOM 6715 C C . HIS F 1 137 ? -10.258 -7.723 40.126 1.00 26.17 137 HIS F C 1
ATOM 6716 O O . HIS F 1 137 ? -10.748 -6.819 39.397 1.00 27.95 137 HIS F O 1
ATOM 6723 N N . ALA F 1 138 ? -9.855 -8.883 39.623 1.00 25.59 138 ALA F N 1
ATOM 6724 C CA . ALA F 1 138 ? -9.895 -9.112 38.165 1.00 25.93 138 ALA F CA 1
ATOM 6725 C C . ALA F 1 138 ? -11.310 -9.228 37.620 1.00 26.27 138 ALA F C 1
ATOM 6726 O O . ALA F 1 138 ? -12.190 -9.817 38.223 1.00 25.70 138 ALA F O 1
ATOM 6728 N N . PRO F 1 139 ? -11.536 -8.665 36.421 1.00 27.63 139 PRO F N 1
ATOM 6729 C CA . PRO F 1 139 ? -12.845 -8.765 35.842 1.00 28.31 139 PRO F CA 1
ATOM 6730 C C . PRO F 1 139 ? -13.040 -10.124 35.168 1.00 29.51 139 PRO F C 1
ATOM 6731 O O . PRO F 1 139 ? -14.095 -10.337 34.591 1.00 33.03 139 PRO F O 1
ATOM 6735 N N . CYS F 1 140 ? -12.068 -11.037 35.229 1.00 26.78 140 CYS F N 1
ATOM 6736 C CA . CYS F 1 140 ? -12.142 -12.274 34.441 1.00 26.87 140 CYS F CA 1
ATOM 6737 C C . CYS F 1 140 ? -11.651 -13.457 35.255 1.00 24.40 140 CYS F C 1
ATOM 6738 O O . CYS F 1 140 ? -11.280 -13.288 36.394 1.00 22.08 140 CYS F O 1
ATOM 6741 N N . ASN F 1 141 ? -11.644 -14.646 34.654 1.00 23.90 141 ASN F N 1
ATOM 6742 C CA . ASN F 1 141 ? -11.087 -15.830 35.331 1.00 23.84 141 ASN F CA 1
ATOM 6743 C C . ASN F 1 141 ? -9.632 -15.596 35.727 1.00 22.51 141 ASN F C 1
ATOM 6744 O O . ASN F 1 141 ? -8.894 -14.928 35.013 1.00 24.20 141 ASN F O 1
ATOM 6749 N N . VAL F 1 142 ? -9.189 -16.226 36.811 1.00 22.47 142 VAL F N 1
ATOM 6750 C CA . VAL F 1 142 ? -7.788 -16.132 37.227 1.00 21.77 142 VAL F CA 1
ATOM 6751 C C . VAL F 1 142 ? -7.315 -17.544 37.626 1.00 20.98 142 VAL F C 1
ATOM 6752 O O . VAL F 1 142 ? -7.999 -18.217 38.365 1.00 20.10 142 VAL F O 1
ATOM 6756 N N . ILE F 1 143 ? -6.173 -17.948 37.107 1.00 21.08 143 ILE F N 1
ATOM 6757 C CA . ILE F 1 143 ? -5.491 -19.208 37.520 1.00 21.00 143 ILE F CA 1
ATOM 6758 C C . ILE F 1 143 ? -4.187 -18.935 38.288 1.00 20.91 143 ILE F C 1
ATOM 6759 O O . ILE F 1 143 ? -3.353 -18.146 37.886 1.00 19.55 143 ILE F O 1
ATOM 6764 N N . VAL F 1 144 ? -4.016 -19.651 39.409 1.00 20.85 144 VAL F N 1
ATOM 6765 C CA . VAL F 1 144 ? -2.875 -19.498 40.273 1.00 20.89 144 VAL F CA 1
ATOM 6766 C C . VAL F 1 144 ? -2.058 -20.809 40.154 1.00 21.61 144 VAL F C 1
ATOM 6767 O O . VAL F 1 144 ? -2.600 -21.912 40.338 1.00 20.31 144 VAL F O 1
ATOM 6771 N N . ILE F 1 145 ? -0.787 -20.639 39.765 1.00 22.26 145 ILE F N 1
ATOM 6772 C CA . ILE F 1 145 ? 0.097 -21.697 39.367 1.00 23.02 145 ILE F CA 1
ATOM 6773 C C . ILE F 1 145 ? 1.083 -21.959 40.487 1.00 24.58 145 ILE F C 1
ATOM 6774 O O . ILE F 1 145 ? 1.736 -21.034 40.991 1.00 23.57 145 ILE F O 1
ATOM 6779 N N . ARG F 1 146 ? 1.132 -23.220 40.920 1.00 26.07 146 ARG F N 1
ATOM 6780 C CA . ARG F 1 146 ? 2.126 -23.674 41.876 1.00 27.75 146 ARG F CA 1
ATOM 6781 C C . ARG F 1 146 ? 2.529 -25.130 41.580 1.00 29.64 146 ARG F C 1
ATOM 6782 O O . ARG F 1 146 ? 3.275 -25.723 42.342 1.00 29.51 146 ARG F O 1
ATOM 6791 N N . ALA G 1 3 ? -9.115 12.307 73.051 1.00 42.04 3 ALA G N 1
ATOM 6792 C CA . ALA G 1 3 ? -10.120 11.439 72.339 1.00 40.88 3 ALA G CA 1
ATOM 6793 C C . ALA G 1 3 ? -10.368 10.183 73.156 1.00 39.03 3 ALA G C 1
ATOM 6794 O O . ALA G 1 3 ? -9.471 9.689 73.823 1.00 39.14 3 ALA G O 1
ATOM 6796 N N . ARG G 1 4 ? -11.585 9.675 73.095 1.00 37.87 4 ARG G N 1
ATOM 6797 C CA A ARG G 1 4 ? -12.039 8.511 73.872 0.60 36.87 4 ARG G CA 1
ATOM 6798 C CA B ARG G 1 4 ? -11.890 8.407 73.763 0.40 36.64 4 ARG G CA 1
ATOM 6799 C C . ARG G 1 4 ? -12.982 7.671 73.002 1.00 35.01 4 ARG G C 1
ATOM 6800 O O . ARG G 1 4 ? -13.621 8.234 72.126 1.00 34.88 4 ARG G O 1
ATOM 6815 N N . TYR G 1 5 ? -13.108 6.369 73.271 1.00 33.12 5 TYR G N 1
ATOM 6816 C CA . TYR G 1 5 ? -14.208 5.565 72.683 1.00 30.79 5 TYR G CA 1
ATOM 6817 C C . TYR G 1 5 ? -15.493 5.866 73.485 1.00 30.67 5 TYR G C 1
ATOM 6818 O O . TYR G 1 5 ? -15.455 6.031 74.709 1.00 29.48 5 TYR G O 1
ATOM 6827 N N . THR G 1 6 ? -16.591 5.958 72.754 1.00 29.99 6 THR G N 1
ATOM 6828 C CA . THR G 1 6 ? -17.918 6.283 73.271 1.00 30.07 6 THR G CA 1
ATOM 6829 C C . THR G 1 6 ? -18.931 5.107 73.151 1.00 29.10 6 THR G C 1
ATOM 6830 O O . THR G 1 6 ? -19.812 4.903 74.031 1.00 28.59 6 THR G O 1
ATOM 6834 N N . ASN G 1 7 ? -18.773 4.317 72.079 1.00 27.73 7 ASN G N 1
ATOM 6835 C CA . ASN G 1 7 ? -19.686 3.221 71.755 1.00 26.42 7 ASN G CA 1
ATOM 6836 C C . ASN G 1 7 ? -18.956 2.044 71.109 1.00 23.68 7 ASN G C 1
ATOM 6837 O O . ASN G 1 7 ? -18.602 2.094 69.938 1.00 22.23 7 ASN G O 1
ATOM 6842 N N . ILE G 1 8 ? -18.734 0.993 71.899 1.00 22.93 8 ILE G N 1
ATOM 6843 C CA . ILE G 1 8 ? -17.956 -0.163 71.506 1.00 22.04 8 ILE G CA 1
ATOM 6844 C C . ILE G 1 8 ? -18.907 -1.312 71.134 1.00 20.78 8 ILE G C 1
ATOM 6845 O O . ILE G 1 8 ? -19.912 -1.559 71.833 1.00 21.20 8 ILE G O 1
ATOM 6850 N N . LEU G 1 9 ? -18.606 -1.981 70.019 1.00 18.72 9 LEU G N 1
ATOM 6851 C CA . LEU G 1 9 ? -19.332 -3.177 69.577 1.00 18.87 9 LEU G CA 1
ATOM 6852 C C . LEU G 1 9 ? -18.442 -4.416 69.697 1.00 17.80 9 LEU G C 1
ATOM 6853 O O . LEU G 1 9 ? -17.300 -4.439 69.193 1.00 18.33 9 LEU G O 1
ATOM 6858 N N . VAL G 1 10 ? -18.926 -5.435 70.383 1.00 18.08 10 VAL G N 1
ATOM 6859 C CA . VAL G 1 10 ? -18.216 -6.698 70.451 1.00 18.66 10 VAL G CA 1
ATOM 6860 C C . VAL G 1 10 ? -19.067 -7.872 69.930 1.00 18.90 10 VAL G C 1
ATOM 6861 O O . VAL G 1 10 ? -19.898 -8.453 70.628 1.00 18.73 10 VAL G O 1
ATOM 6865 N N . PRO G 1 11 ? -18.828 -8.244 68.662 1.00 18.99 11 PRO G N 1
ATOM 6866 C CA . PRO G 1 11 ? -19.536 -9.411 68.150 1.00 18.07 11 PRO G CA 1
ATOM 6867 C C . PRO G 1 11 ? -18.963 -10.682 68.741 1.00 18.07 11 PRO G C 1
ATOM 6868 O O . PRO G 1 11 ? -17.743 -10.846 68.822 1.00 18.40 11 PRO G O 1
ATOM 6872 N N . VAL G 1 12 ? -19.845 -11.564 69.174 1.00 18.48 12 VAL G N 1
ATOM 6873 C CA . VAL G 1 12 ? -19.454 -12.815 69.838 1.00 18.83 12 VAL G CA 1
ATOM 6874 C C . VAL G 1 12 ? -20.187 -13.971 69.162 1.00 19.55 12 VAL G C 1
ATOM 6875 O O . VAL G 1 12 ? -21.392 -13.846 68.805 1.00 18.79 12 VAL G O 1
ATOM 6879 N N . ASP G 1 13 ? -19.473 -15.071 68.936 1.00 19.49 13 ASP G N 1
ATOM 6880 C CA . ASP G 1 13 ? -20.127 -16.359 68.615 1.00 19.90 13 ASP G CA 1
ATOM 6881 C C . ASP G 1 13 ? -20.054 -17.168 69.914 1.00 21.18 13 ASP G C 1
ATOM 6882 O O . ASP G 1 13 ? -19.857 -16.569 70.974 1.00 21.92 13 ASP G O 1
ATOM 6887 N N . SER G 1 14 ? -20.206 -18.492 69.840 1.00 21.38 14 SER G N 1
ATOM 6888 C CA . SER G 1 14 ? -20.196 -19.338 71.054 1.00 22.48 14 SER G CA 1
ATOM 6889 C C . SER G 1 14 ? -18.836 -19.782 71.542 1.00 23.52 14 SER G C 1
ATOM 6890 O O . SER G 1 14 ? -18.753 -20.597 72.489 1.00 24.40 14 SER G O 1
ATOM 6893 N N . SER G 1 15 ? -17.774 -19.277 70.929 1.00 22.99 15 SER G N 1
ATOM 6894 C CA . SER G 1 15 ? -16.422 -19.802 71.172 1.00 23.57 15 SER G CA 1
ATOM 6895 C C . SER G 1 15 ? -15.731 -19.170 72.371 1.00 23.96 15 SER G C 1
ATOM 6896 O O . SER G 1 15 ? -16.034 -18.028 72.737 1.00 22.74 15 SER G O 1
ATOM 6899 N N . ASP G 1 16 ? -14.819 -19.925 73.003 1.00 24.97 16 ASP G N 1
ATOM 6900 C CA . ASP G 1 16 ? -13.931 -19.374 74.016 1.00 25.92 16 ASP G CA 1
ATOM 6901 C C . ASP G 1 16 ? -13.180 -18.108 73.532 1.00 24.61 16 ASP G C 1
ATOM 6902 O O . ASP G 1 16 ? -13.020 -17.122 74.290 1.00 23.59 16 ASP G O 1
ATOM 6907 N N . ALA G 1 17 ? -12.763 -18.108 72.271 1.00 23.86 17 ALA G N 1
ATOM 6908 C CA . ALA G 1 17 ? -12.020 -16.958 71.731 1.00 23.52 17 ALA G CA 1
ATOM 6909 C C . ALA G 1 17 ? -12.849 -15.695 71.706 1.00 22.10 17 ALA G C 1
ATOM 6910 O O . ALA G 1 17 ? -12.330 -14.623 72.030 1.00 22.28 17 ALA G O 1
ATOM 6912 N N . ALA G 1 18 ? -14.125 -15.792 71.306 1.00 22.26 18 ALA G N 1
ATOM 6913 C CA . ALA G 1 18 ? -15.010 -14.604 71.296 1.00 21.11 18 ALA G CA 1
ATOM 6914 C C . ALA G 1 18 ? -15.287 -14.154 72.753 1.00 22.19 18 ALA G C 1
ATOM 6915 O O . ALA G 1 18 ? -15.396 -12.976 73.025 1.00 21.05 18 ALA G O 1
ATOM 6917 N N . GLN G 1 19 ? -15.378 -15.106 73.681 1.00 22.82 19 GLN G N 1
ATOM 6918 C CA . GLN G 1 19 ? -15.562 -14.745 75.093 1.00 23.92 19 GLN G CA 1
ATOM 6919 C C . GLN G 1 19 ? -14.357 -13.978 75.660 1.00 24.55 19 GLN G C 1
ATOM 6920 O O . GLN G 1 19 ? -14.543 -13.022 76.436 1.00 24.70 19 GLN G O 1
ATOM 6926 N N . ALA G 1 20 ? -13.123 -14.377 75.301 1.00 24.29 20 ALA G N 1
ATOM 6927 C CA . ALA G 1 20 ? -11.956 -13.572 75.646 1.00 24.27 20 ALA G CA 1
ATOM 6928 C C . ALA G 1 20 ? -12.030 -12.201 74.998 1.00 23.41 20 ALA G C 1
ATOM 6929 O O . ALA G 1 20 ? -11.665 -11.208 75.629 1.00 22.84 20 ALA G O 1
ATOM 6931 N N . ALA G 1 21 ? -12.534 -12.105 73.763 1.00 21.62 21 ALA G N 1
ATOM 6932 C CA . ALA G 1 21 ? -12.708 -10.789 73.154 1.00 20.31 21 ALA G CA 1
ATOM 6933 C C . ALA G 1 21 ? -13.712 -9.973 73.966 1.00 21.09 21 ALA G C 1
ATOM 6934 O O . ALA G 1 21 ? -13.540 -8.770 74.132 1.00 22.27 21 ALA G O 1
ATOM 6936 N N . PHE G 1 22 ? -14.762 -10.617 74.441 1.00 21.75 22 PHE G N 1
ATOM 6937 C CA . PHE G 1 22 ? -15.773 -9.886 75.210 1.00 23.45 22 PHE G CA 1
ATOM 6938 C C . PHE G 1 22 ? -15.143 -9.341 76.509 1.00 25.03 22 PHE G C 1
ATOM 6939 O O . PHE G 1 22 ? -15.282 -8.171 76.846 1.00 24.57 22 PHE G O 1
ATOM 6947 N N . THR G 1 23 ? -14.420 -10.213 77.203 1.00 25.36 23 THR G N 1
ATOM 6948 C CA . THR G 1 23 ? -13.765 -9.858 78.441 1.00 27.32 23 THR G CA 1
ATOM 6949 C C . THR G 1 23 ? -12.854 -8.664 78.254 1.00 26.35 23 THR G C 1
ATOM 6950 O O . THR G 1 23 ? -12.822 -7.767 79.085 1.00 26.65 23 THR G O 1
ATOM 6954 N N . GLU G 1 24 ? -12.155 -8.599 77.122 1.00 24.81 24 GLU G N 1
ATOM 6955 C CA A GLU G 1 24 ? -11.285 -7.470 76.842 0.60 24.41 24 GLU G CA 1
ATOM 6956 C CA B GLU G 1 24 ? -11.283 -7.476 76.832 0.40 24.76 24 GLU G CA 1
ATOM 6957 C C . GLU G 1 24 ? -12.091 -6.237 76.458 1.00 23.71 24 GLU G C 1
ATOM 6958 O O . GLU G 1 24 ? -11.699 -5.099 76.744 1.00 24.83 24 GLU G O 1
ATOM 6969 N N . ALA G 1 25 ? -13.193 -6.448 75.777 1.00 23.14 25 ALA G N 1
ATOM 6970 C CA . ALA G 1 25 ? -14.118 -5.350 75.438 1.00 22.48 25 ALA G CA 1
ATOM 6971 C C . ALA G 1 25 ? -14.674 -4.701 76.702 1.00 24.17 25 ALA G C 1
ATOM 6972 O O . ALA G 1 25 ? -14.807 -3.450 76.778 1.00 23.29 25 ALA G O 1
ATOM 6974 N N . VAL G 1 26 ? -14.929 -5.527 77.717 1.00 25.15 26 VAL G N 1
ATOM 6975 C CA . VAL G 1 26 ? -15.370 -4.964 79.023 1.00 27.37 26 VAL G CA 1
ATOM 6976 C C . VAL G 1 26 ? -14.259 -4.098 79.661 1.00 27.72 26 VAL G C 1
ATOM 6977 O O . VAL G 1 26 ? -14.513 -2.993 80.110 1.00 28.14 26 VAL G O 1
ATOM 6981 N N . ASN G 1 27 ? -13.031 -4.616 79.675 1.00 28.05 27 ASN G N 1
ATOM 6982 C CA A ASN G 1 27 ? -11.869 -3.864 80.122 0.60 28.52 27 ASN G CA 1
ATOM 6983 C CA B ASN G 1 27 ? -11.895 -3.832 80.128 0.40 28.11 27 ASN G CA 1
ATOM 6984 C C . ASN G 1 27 ? -11.724 -2.507 79.392 1.00 27.63 27 ASN G C 1
ATOM 6985 O O . ASN G 1 27 ? -11.484 -1.470 80.019 1.00 28.22 27 ASN G O 1
ATOM 6994 N N . ILE G 1 28 ? -11.850 -2.517 78.073 1.00 26.37 28 ILE G N 1
ATOM 6995 C CA . ILE G 1 28 ? -11.710 -1.282 77.269 1.00 24.89 28 ILE G CA 1
ATOM 6996 C C . ILE G 1 28 ? -12.862 -0.325 77.618 1.00 26.90 28 ILE G C 1
ATOM 6997 O O . ILE G 1 28 ? -12.620 0.858 77.916 1.00 27.02 28 ILE G O 1
ATOM 7002 N N . ALA G 1 29 ? -14.097 -0.851 77.643 1.00 26.02 29 ALA G N 1
ATOM 7003 C CA . ALA G 1 29 ? -15.270 -0.044 77.979 1.00 27.87 29 ALA G CA 1
ATOM 7004 C C . ALA G 1 29 ? -15.066 0.662 79.322 1.00 29.85 29 ALA G C 1
ATOM 7005 O O . ALA G 1 29 ? -15.372 1.845 79.424 1.00 30.17 29 ALA G O 1
ATOM 7007 N N . GLN G 1 30 ? -14.541 -0.088 80.302 1.00 30.83 30 GLN G N 1
ATOM 7008 C CA . GLN G 1 30 ? -14.299 0.362 81.672 1.00 33.26 30 GLN G CA 1
ATOM 7009 C C . GLN G 1 30 ? -13.213 1.410 81.717 1.00 33.45 30 GLN G C 1
ATOM 7010 O O . GLN G 1 30 ? -13.356 2.403 82.399 1.00 34.57 30 GLN G O 1
ATOM 7016 N N . ARG G 1 31 ? -12.127 1.195 80.982 1.00 32.57 31 ARG G N 1
ATOM 7017 C CA . ARG G 1 31 ? -11.079 2.203 80.908 1.00 33.31 31 ARG G CA 1
ATOM 7018 C C . ARG G 1 31 ? -11.481 3.482 80.161 1.00 31.84 31 ARG G C 1
ATOM 7019 O O . ARG G 1 31 ? -11.021 4.589 80.493 1.00 31.49 31 ARG G O 1
ATOM 7027 N N . HIS G 1 32 ? -12.354 3.360 79.186 1.00 30.22 32 HIS G N 1
ATOM 7028 C CA . HIS G 1 32 ? -12.831 4.534 78.454 1.00 30.42 32 HIS G CA 1
ATOM 7029 C C . HIS G 1 32 ? -14.179 5.032 78.996 1.00 31.51 32 HIS G C 1
ATOM 7030 O O . HIS G 1 32 ? -14.683 6.039 78.531 1.00 31.22 32 HIS G O 1
ATOM 7037 N N . GLN G 1 33 ? -14.789 4.297 79.932 1.00 32.09 33 GLN G N 1
ATOM 7038 C CA . GLN G 1 33 ? -16.192 4.513 80.347 1.00 31.61 33 GLN G CA 1
ATOM 7039 C C . GLN G 1 33 ? -17.100 4.694 79.115 1.00 31.65 33 GLN G C 1
ATOM 7040 O O . GLN G 1 33 ? -17.866 5.658 79.008 1.00 29.72 33 GLN G O 1
ATOM 7046 N N . ALA G 1 34 ? -16.995 3.705 78.193 1.00 28.59 34 ALA G N 1
ATOM 7047 C CA . ALA G 1 34 ? -17.732 3.674 76.941 1.00 28.72 34 ALA G CA 1
ATOM 7048 C C . ALA G 1 34 ? -18.991 2.795 77.065 1.00 28.20 34 ALA G C 1
ATOM 7049 O O . ALA G 1 34 ? -19.055 1.839 77.899 1.00 28.74 34 ALA G O 1
ATOM 7051 N N . ASN G 1 35 ? -19.981 3.094 76.228 1.00 28.82 35 ASN G N 1
ATOM 7052 C CA . ASN G 1 35 ? -21.105 2.193 76.064 1.00 28.96 35 ASN G CA 1
ATOM 7053 C C . ASN G 1 35 ? -20.547 0.926 75.404 1.00 27.87 35 ASN G C 1
ATOM 7054 O O . ASN G 1 35 ? -19.541 0.971 74.667 1.00 25.75 35 ASN G O 1
ATOM 7059 N N . LEU G 1 36 ? -21.149 -0.206 75.730 1.00 27.05 36 LEU G N 1
ATOM 7060 C CA . LEU G 1 36 ? -20.750 -1.494 75.178 1.00 25.79 36 LEU G CA 1
ATOM 7061 C C . LEU G 1 36 ? -21.983 -2.289 74.762 1.00 26.13 36 LEU G C 1
ATOM 7062 O O . LEU G 1 36 ? -22.932 -2.385 75.558 1.00 25.34 36 LEU G O 1
ATOM 7067 N N . THR G 1 37 ? -21.901 -2.879 73.560 1.00 25.17 37 THR G N 1
ATOM 7068 C CA . THR G 1 37 ? -22.947 -3.690 72.922 1.00 25.20 37 THR G CA 1
ATOM 7069 C C . THR G 1 37 ? -22.310 -4.997 72.481 1.00 24.15 37 THR G C 1
ATOM 7070 O O . THR G 1 37 ? -21.345 -4.994 71.695 1.00 23.21 37 THR G O 1
ATOM 7074 N N . ALA G 1 38 ? -22.792 -6.103 73.041 1.00 24.22 38 ALA G N 1
ATOM 7075 C CA . ALA G 1 38 ? -22.427 -7.458 72.580 1.00 23.83 38 ALA G CA 1
ATOM 7076 C C . ALA G 1 38 ? -23.508 -7.961 71.626 1.00 23.61 38 ALA G C 1
ATOM 7077 O O . ALA G 1 38 ? -24.694 -7.770 71.875 1.00 25.72 38 ALA G O 1
ATOM 7079 N N . LEU G 1 39 ? -23.090 -8.555 70.514 1.00 23.10 39 LEU G N 1
ATOM 7080 C CA . LEU G 1 39 ? -23.967 -8.900 69.413 1.00 21.72 39 LEU G CA 1
ATOM 7081 C C . LEU G 1 39 ? -23.594 -10.312 68.993 1.00 20.78 39 LEU G C 1
ATOM 7082 O O . LEU G 1 39 ? -22.431 -10.576 68.635 1.00 20.14 39 LEU G O 1
ATOM 7087 N N . TYR G 1 40 ? -24.564 -11.209 69.062 1.00 19.54 40 TYR G N 1
ATOM 7088 C CA . TYR G 1 40 ? -24.437 -12.574 68.607 1.00 19.56 40 TYR G CA 1
ATOM 7089 C C . TYR G 1 40 ? -25.288 -12.702 67.351 1.00 19.39 40 TYR G C 1
ATOM 7090 O O . TYR G 1 40 ? -26.492 -12.439 67.420 1.00 19.17 40 TYR G O 1
ATOM 7099 N N . VAL G 1 41 ? -24.705 -13.104 66.210 1.00 17.89 41 VAL G N 1
ATOM 7100 C CA . VAL G 1 41 ? -25.499 -13.292 65.010 1.00 18.29 41 VAL G CA 1
ATOM 7101 C C . VAL G 1 41 ? -25.810 -14.795 64.787 1.00 18.10 41 VAL G C 1
ATOM 7102 O O . VAL G 1 41 ? -24.909 -15.612 64.700 1.00 17.98 41 VAL G O 1
ATOM 7106 N N . VAL G 1 42 ? -27.095 -15.117 64.693 1.00 17.78 42 VAL G N 1
ATOM 7107 C CA . VAL G 1 42 ? -27.556 -16.474 64.433 1.00 18.62 42 VAL G CA 1
ATOM 7108 C C . VAL G 1 42 ? -27.567 -16.641 62.911 1.00 18.28 42 VAL G C 1
ATOM 7109 O O . VAL G 1 42 ? -28.326 -15.959 62.189 1.00 19.54 42 VAL G O 1
ATOM 7113 N N . ASP G 1 43 ? -26.678 -17.477 62.407 1.00 19.28 43 ASP G N 1
ATOM 7114 C CA . ASP G 1 43 ? -26.476 -17.580 60.937 1.00 19.67 43 ASP G CA 1
ATOM 7115 C C . ASP G 1 43 ? -27.679 -18.318 60.340 1.00 19.35 43 ASP G C 1
ATOM 7116 O O . ASP G 1 43 ? -27.885 -19.463 60.674 1.00 19.98 43 ASP G O 1
ATOM 7121 N N . ASP G 1 44 ? -28.452 -17.640 59.490 1.00 20.51 44 ASP G N 1
ATOM 7122 C CA . ASP G 1 44 ? -29.732 -18.143 58.989 1.00 22.55 44 ASP G CA 1
ATOM 7123 C C . ASP G 1 44 ? -29.651 -18.512 57.510 1.00 23.34 44 ASP G C 1
ATOM 7124 O O . ASP G 1 44 ? -30.673 -18.646 56.820 1.00 24.72 44 ASP G O 1
ATOM 7129 N N . SER G 1 45 ? -28.433 -18.688 57.028 1.00 24.34 45 SER G N 1
ATOM 7130 C CA . SER G 1 45 ? -28.200 -18.792 55.586 1.00 24.70 45 SER G CA 1
ATOM 7131 C C . SER G 1 45 ? -28.123 -20.221 55.033 1.00 26.15 45 SER G C 1
ATOM 7132 O O . SER G 1 45 ? -27.881 -20.373 53.846 1.00 25.73 45 SER G O 1
ATOM 7135 N N . ALA G 1 46 ? -28.293 -21.242 55.868 1.00 25.45 46 ALA G N 1
ATOM 7136 C CA . ALA G 1 46 ? -28.238 -22.638 55.390 1.00 27.23 46 ALA G CA 1
ATOM 7137 C C . ALA G 1 46 ? -29.244 -22.929 54.242 1.00 27.07 46 ALA G C 1
ATOM 7138 O O . ALA G 1 46 ? -30.382 -22.415 54.237 1.00 27.53 46 ALA G O 1
ATOM 7140 N N . TYR G 1 47 ? -28.820 -23.750 53.289 1.00 27.40 47 TYR G N 1
ATOM 7141 C CA . TYR G 1 47 ? -29.720 -24.229 52.228 1.00 27.88 47 TYR G CA 1
ATOM 7142 C C . TYR G 1 47 ? -30.934 -24.931 52.822 1.00 27.53 47 TYR G C 1
ATOM 7143 O O . TYR G 1 47 ? -30.824 -25.833 53.700 1.00 27.49 47 TYR G O 1
ATOM 7152 N N . HIS G 1 48 ? -32.101 -24.476 52.368 1.00 28.19 48 HIS G N 1
ATOM 7153 C CA . HIS G 1 48 ? -33.387 -25.089 52.718 1.00 27.65 48 HIS G CA 1
ATOM 7154 C C . HIS G 1 48 ? -34.486 -24.576 51.785 1.00 28.65 48 HIS G C 1
ATOM 7155 O O . HIS G 1 48 ? -34.429 -23.446 51.267 1.00 27.65 48 HIS G O 1
ATOM 7162 N N . THR G 1 49 ? -35.435 -25.449 51.489 1.00 28.63 49 THR G N 1
ATOM 7163 C CA . THR G 1 49 ? -36.611 -25.065 50.727 1.00 29.37 49 THR G CA 1
ATOM 7164 C C . THR G 1 49 ? -37.658 -24.585 51.734 1.00 29.52 49 THR G C 1
ATOM 7165 O O . THR G 1 49 ? -37.550 -24.879 52.925 1.00 27.68 49 THR G O 1
ATOM 7169 N N . PRO G 1 50 ? -38.713 -23.884 51.241 1.00 29.97 50 PRO G N 1
ATOM 7170 C CA . PRO G 1 50 ? -39.761 -23.428 52.172 1.00 29.71 50 PRO G CA 1
ATOM 7171 C C . PRO G 1 50 ? -40.290 -24.577 53.054 1.00 30.32 50 PRO G C 1
ATOM 7172 O O . PRO G 1 50 ? -40.581 -24.355 54.248 1.00 29.04 50 PRO G O 1
ATOM 7176 N N . ALA G 1 51 ? -40.332 -25.791 52.496 1.00 30.33 51 ALA G N 1
ATOM 7177 C CA . ALA G 1 51 ? -40.744 -27.008 53.234 1.00 31.75 51 ALA G CA 1
ATOM 7178 C C . ALA G 1 51 ? -39.961 -27.257 54.540 1.00 31.04 51 ALA G C 1
ATOM 7179 O O . ALA G 1 51 ? -40.482 -27.854 55.503 1.00 31.73 51 ALA G O 1
ATOM 7181 N N . LEU G 1 52 ? -38.720 -26.792 54.574 1.00 30.50 52 LEU G N 1
ATOM 7182 C CA . LEU G 1 52 ? -37.845 -27.014 55.720 1.00 30.27 52 LEU G CA 1
ATOM 7183 C C . LEU G 1 52 ? -37.818 -25.810 56.673 1.00 29.85 52 LEU G C 1
ATOM 7184 O O . LEU G 1 52 ? -37.133 -25.841 57.726 1.00 28.04 52 LEU G O 1
ATOM 7189 N N . ASP G 1 53 ? -38.552 -24.735 56.332 1.00 29.41 53 ASP G N 1
ATOM 7190 C CA . ASP G 1 53 ? -38.543 -23.528 57.180 1.00 28.97 53 ASP G CA 1
ATOM 7191 C C . ASP G 1 53 ? -38.794 -23.859 58.667 1.00 28.65 53 ASP G C 1
ATOM 7192 O O . ASP G 1 53 ? -38.123 -23.320 59.526 1.00 28.11 53 ASP G O 1
ATOM 7197 N N . PRO G 1 54 ? -39.743 -24.766 58.980 1.00 29.60 54 PRO G N 1
ATOM 7198 C CA . PRO G 1 54 ? -39.931 -25.030 60.426 1.00 30.52 54 PRO G CA 1
ATOM 7199 C C . PRO G 1 54 ? -38.820 -25.829 61.087 1.00 30.25 54 PRO G C 1
ATOM 7200 O O . PRO G 1 54 ? -38.592 -25.691 62.299 1.00 31.23 54 PRO G O 1
ATOM 7204 N N . VAL G 1 55 ? -38.136 -26.654 60.318 1.00 29.58 55 VAL G N 1
ATOM 7205 C CA . VAL G 1 55 ? -37.028 -27.401 60.870 1.00 30.11 55 VAL G CA 1
ATOM 7206 C C . VAL G 1 55 ? -35.846 -26.430 61.105 1.00 28.28 55 VAL G C 1
ATOM 7207 O O . VAL G 1 55 ? -35.262 -26.424 62.157 1.00 27.33 55 VAL G O 1
ATOM 7211 N N . LEU G 1 56 ? -35.531 -25.585 60.130 1.00 27.48 56 LEU G N 1
ATOM 7212 C CA . LEU G 1 56 ? -34.480 -24.583 60.351 1.00 26.29 56 LEU G CA 1
ATOM 7213 C C . LEU G 1 56 ? -34.835 -23.691 61.562 1.00 26.25 56 LEU G C 1
ATOM 7214 O O . LEU G 1 56 ? -33.969 -23.421 62.413 1.00 25.87 56 LEU G O 1
ATOM 7219 N N . SER G 1 57 ? -36.091 -23.242 61.646 1.00 26.59 57 SER G N 1
ATOM 7220 C CA A SER G 1 57 ? -36.517 -22.355 62.729 0.60 27.96 57 SER G CA 1
ATOM 7221 C CA B SER G 1 57 ? -36.558 -22.375 62.740 0.40 27.79 57 SER G CA 1
ATOM 7222 C C . SER G 1 57 ? -36.335 -23.007 64.112 1.00 28.89 57 SER G C 1
ATOM 7223 O O . SER G 1 57 ? -35.928 -22.329 65.097 1.00 28.50 57 SER G O 1
ATOM 7228 N N . GLU G 1 58 ? -36.614 -24.306 64.208 1.00 30.45 58 GLU G N 1
ATOM 7229 C CA . GLU G 1 58 ? -36.399 -24.982 65.482 1.00 32.39 58 GLU G CA 1
ATOM 7230 C C . GLU G 1 58 ? -34.913 -24.949 65.872 1.00 31.52 58 GLU G C 1
ATOM 7231 O O . GLU G 1 58 ? -34.564 -24.611 67.013 1.00 30.84 58 GLU G O 1
ATOM 7237 N N . LEU G 1 59 ? -34.050 -25.295 64.922 1.00 30.64 59 LEU G N 1
ATOM 7238 C CA . LEU G 1 59 ? -32.612 -25.298 65.159 1.00 29.77 59 LEU G CA 1
ATOM 7239 C C . LEU G 1 59 ? -32.094 -23.921 65.613 1.00 28.26 59 LEU G C 1
ATOM 7240 O O . LEU G 1 59 ? -31.419 -23.828 66.613 1.00 27.69 59 LEU G O 1
ATOM 7245 N N . LEU G 1 60 ? -32.449 -22.863 64.886 1.00 27.58 60 LEU G N 1
ATOM 7246 C CA . LEU G 1 60 ? -31.983 -21.512 65.146 1.00 27.14 60 LEU G CA 1
ATOM 7247 C C . LEU G 1 60 ? -32.571 -20.862 66.416 1.00 28.82 60 LEU G C 1
ATOM 7248 O O . LEU G 1 60 ? -31.866 -20.150 67.156 1.00 27.17 60 LEU G O 1
ATOM 7253 N N . ASP G 1 61 ? -33.856 -21.089 66.661 1.00 28.86 61 ASP G N 1
ATOM 7254 C CA . ASP G 1 61 ? -34.459 -20.583 67.885 1.00 30.86 61 ASP G CA 1
ATOM 7255 C C . ASP G 1 61 ? -33.711 -21.167 69.091 1.00 30.24 61 ASP G C 1
ATOM 7256 O O . ASP G 1 61 ? -33.459 -20.456 70.054 1.00 31.49 61 ASP G O 1
ATOM 7261 N N . ALA G 1 62 ? -33.307 -22.428 69.018 1.00 30.26 62 ALA G N 1
ATOM 7262 C CA . ALA G 1 62 ? -32.483 -23.030 70.074 1.00 30.09 62 ALA G CA 1
ATOM 7263 C C . ALA G 1 62 ? -31.082 -22.407 70.214 1.00 29.27 62 ALA G C 1
ATOM 7264 O O . ALA G 1 62 ? -30.577 -22.246 71.313 1.00 29.08 62 ALA G O 1
ATOM 7266 N N . GLU G 1 63 ? -30.455 -22.053 69.095 1.00 26.69 63 GLU G N 1
ATOM 7267 C CA . GLU G 1 63 ? -29.147 -21.361 69.150 1.00 25.54 63 GLU G CA 1
ATOM 7268 C C . GLU G 1 63 ? -29.333 -20.012 69.782 1.00 24.21 63 GLU G C 1
ATOM 7269 O O . GLU G 1 63 ? -28.548 -19.601 70.652 1.00 24.47 63 GLU G O 1
ATOM 7275 N N . ALA G 1 64 ? -30.397 -19.334 69.393 1.00 24.40 64 ALA G N 1
ATOM 7276 C CA . ALA G 1 64 ? -30.674 -18.021 69.929 1.00 26.33 64 ALA G CA 1
ATOM 7277 C C . ALA G 1 64 ? -30.936 -18.077 71.426 1.00 28.12 64 ALA G C 1
ATOM 7278 O O . ALA G 1 64 ? -30.456 -17.209 72.159 1.00 28.60 64 ALA G O 1
ATOM 7280 N N . ALA G 1 65 ? -31.695 -19.077 71.886 1.00 29.68 65 ALA G N 1
ATOM 7281 C CA . ALA G 1 65 ? -31.953 -19.199 73.323 1.00 31.28 65 ALA G CA 1
ATOM 7282 C C . ALA G 1 65 ? -30.664 -19.481 74.088 1.00 32.15 65 ALA G C 1
ATOM 7283 O O . ALA G 1 65 ? -30.484 -18.981 75.214 1.00 33.10 65 ALA G O 1
ATOM 7285 N N . HIS G 1 66 ? -29.755 -20.259 73.501 1.00 31.90 66 HIS G N 1
ATOM 7286 C CA . HIS G 1 66 ? -28.442 -20.500 74.133 1.00 31.75 66 HIS G CA 1
ATOM 7287 C C . HIS G 1 66 ? -27.607 -19.218 74.162 1.00 30.82 66 HIS G C 1
ATOM 7288 O O . HIS G 1 66 ? -26.870 -18.956 75.126 1.00 30.39 66 HIS G O 1
ATOM 7295 N N . ALA G 1 67 ? -27.705 -18.432 73.092 1.00 28.49 67 ALA G N 1
ATOM 7296 C CA . ALA G 1 67 ? -27.021 -17.134 73.044 1.00 27.32 67 ALA G CA 1
ATOM 7297 C C . ALA G 1 67 ? -27.564 -16.174 74.119 1.00 27.93 67 ALA G C 1
ATOM 7298 O O . ALA G 1 67 ? -26.805 -15.420 74.766 1.00 26.88 67 ALA G O 1
ATOM 7300 N N . LYS G 1 68 ? -28.883 -16.201 74.311 1.00 28.54 68 LYS G N 1
ATOM 7301 C CA A LYS G 1 68 ? -29.510 -15.337 75.289 0.60 29.99 68 LYS G CA 1
ATOM 7302 C CA B LYS G 1 68 ? -29.559 -15.356 75.294 0.40 29.69 68 LYS G CA 1
ATOM 7303 C C . LYS G 1 68 ? -29.085 -15.692 76.709 1.00 30.13 68 LYS G C 1
ATOM 7304 O O . LYS G 1 68 ? -28.913 -14.813 77.525 1.00 31.09 68 LYS G O 1
ATOM 7315 N N . ASP G 1 69 ? -28.867 -16.979 76.972 1.00 31.31 69 ASP G N 1
ATOM 7316 C CA A ASP G 1 69 ? -28.338 -17.430 78.253 0.60 32.73 69 ASP G CA 1
ATOM 7317 C CA B ASP G 1 69 ? -28.319 -17.444 78.249 0.40 32.44 69 ASP G CA 1
ATOM 7318 C C . ASP G 1 69 ? -26.910 -16.911 78.417 1.00 32.06 69 ASP G C 1
ATOM 7319 O O . ASP G 1 69 ? -26.539 -16.442 79.483 1.00 32.94 69 ASP G O 1
ATOM 7328 N N . ALA G 1 70 ? -26.121 -16.984 77.340 1.00 29.95 70 ALA G N 1
ATOM 7329 C CA . ALA G 1 70 ? -24.723 -16.509 77.356 1.00 29.18 70 ALA G CA 1
ATOM 7330 C C . ALA G 1 70 ? -24.720 -15.037 77.676 1.00 27.22 70 ALA G C 1
ATOM 7331 O O . ALA G 1 70 ? -23.922 -14.597 78.464 1.00 27.20 70 ALA G O 1
ATOM 7341 N N . ARG G 1 72 ? -27.107 -13.328 79.385 1.00 31.96 72 ARG G N 1
ATOM 7342 C CA A ARG G 1 72 ? -27.516 -13.223 80.797 0.60 34.52 72 ARG G CA 1
ATOM 7343 C CA B ARG G 1 72 ? -27.491 -13.175 80.796 0.40 33.85 72 ARG G CA 1
ATOM 7344 C C . ARG G 1 72 ? -26.254 -13.262 81.697 1.00 35.01 72 ARG G C 1
ATOM 7345 O O . ARG G 1 72 ? -26.086 -12.441 82.627 1.00 36.05 72 ARG G O 1
ATOM 7360 N N . GLN G 1 73 ? -25.384 -14.246 81.438 1.00 35.06 73 GLN G N 1
ATOM 7361 C CA . GLN G 1 73 ? -24.167 -14.459 82.257 1.00 35.99 73 GLN G CA 1
ATOM 7362 C C . GLN G 1 73 ? -23.158 -13.321 82.053 1.00 34.10 73 GLN G C 1
ATOM 7363 O O . GLN G 1 73 ? -22.416 -12.986 82.975 1.00 34.32 73 GLN G O 1
ATOM 7369 N N . ARG G 1 74 ? -23.138 -12.740 80.843 1.00 32.30 74 ARG G N 1
ATOM 7370 C CA . ARG G 1 74 ? -22.256 -11.595 80.540 1.00 31.38 74 ARG G CA 1
ATOM 7371 C C . ARG G 1 74 ? -22.761 -10.377 81.321 1.00 31.78 74 ARG G C 1
ATOM 7372 O O . ARG G 1 74 ? -21.969 -9.557 81.773 1.00 30.31 74 ARG G O 1
ATOM 7380 N N . GLN G 1 75 ? -24.077 -10.264 81.495 1.00 32.95 75 GLN G N 1
ATOM 7381 C CA . GLN G 1 75 ? -24.642 -9.199 82.367 1.00 34.45 75 GLN G CA 1
ATOM 7382 C C . GLN G 1 75 ? -24.194 -9.379 83.810 1.00 35.39 75 GLN G C 1
ATOM 7383 O O . GLN G 1 75 ? -23.879 -8.405 84.488 1.00 37.21 75 GLN G O 1
ATOM 7389 N N . GLN G 1 76 ? -24.186 -10.631 84.287 1.00 35.57 76 GLN G N 1
ATOM 7390 C CA . GLN G 1 76 ? -23.771 -10.956 85.676 1.00 35.93 76 GLN G CA 1
ATOM 7391 C C . GLN G 1 76 ? -22.280 -10.637 85.860 1.00 35.47 76 GLN G C 1
ATOM 7392 O O . GLN G 1 76 ? -21.854 -10.100 86.903 1.00 35.45 76 GLN G O 1
ATOM 7398 N N . PHE G 1 77 ? -21.483 -10.929 84.832 1.00 33.15 77 PHE G N 1
ATOM 7399 C CA . PHE G 1 77 ? -20.075 -10.579 84.878 1.00 33.68 77 PHE G CA 1
ATOM 7400 C C . PHE G 1 77 ? -19.894 -9.066 84.959 1.00 32.98 77 PHE G C 1
ATOM 7401 O O . PHE G 1 77 ? -19.156 -8.580 85.796 1.00 35.49 77 PHE G O 1
ATOM 7409 N N . VAL G 1 78 ? -20.551 -8.344 84.066 1.00 32.21 78 VAL G N 1
ATOM 7410 C CA . VAL G 1 78 ? -20.340 -6.927 83.922 1.00 31.41 78 VAL G CA 1
ATOM 7411 C C . VAL G 1 78 ? -20.741 -6.223 85.193 1.00 34.47 78 VAL G C 1
ATOM 7412 O O . VAL G 1 78 ? -20.089 -5.250 85.554 1.00 34.47 78 VAL G O 1
ATOM 7416 N N . ALA G 1 79 ? -21.759 -6.752 85.900 1.00 36.96 79 ALA G N 1
ATOM 7417 C CA . ALA G 1 79 ? -22.160 -6.241 87.210 1.00 39.76 79 ALA G CA 1
ATOM 7418 C C . ALA G 1 79 ? -21.018 -6.209 88.219 1.00 41.37 79 ALA G C 1
ATOM 7419 O O . ALA G 1 79 ? -21.019 -5.387 89.125 1.00 42.88 79 ALA G O 1
ATOM 7421 N N . THR G 1 80 ? -20.057 -7.118 88.079 1.00 41.27 80 THR G N 1
ATOM 7422 C CA . THR G 1 80 ? -18.942 -7.180 89.010 1.00 42.03 80 THR G CA 1
ATOM 7423 C C . THR G 1 80 ? -17.814 -6.209 88.624 1.00 41.34 80 THR G C 1
ATOM 7424 O O . THR G 1 80 ? -16.830 -6.085 89.369 1.00 42.24 80 THR G O 1
ATOM 7428 N N . THR G 1 81 ? -17.951 -5.533 87.476 1.00 39.04 81 THR G N 1
ATOM 7429 C CA . THR G 1 81 ? -16.946 -4.562 87.011 1.00 37.86 81 THR G CA 1
ATOM 7430 C C . THR G 1 81 ? -17.510 -3.142 87.047 1.00 38.44 81 THR G C 1
ATOM 7431 O O . THR G 1 81 ?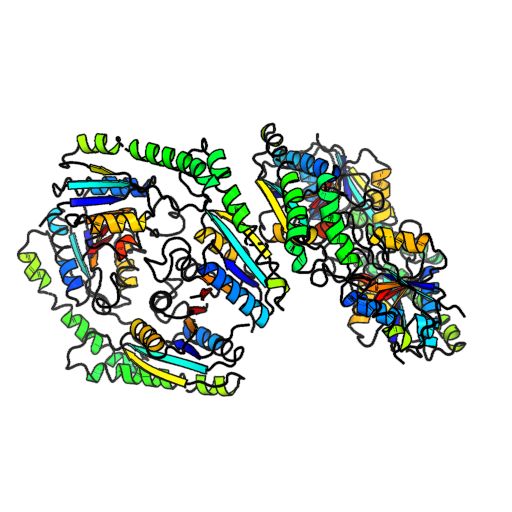 -18.672 -2.949 87.376 1.00 38.85 81 THR G O 1
ATOM 7435 N N . SER G 1 82 ? -16.679 -2.179 86.635 1.00 38.46 82 SER G N 1
ATOM 7436 C CA . SER G 1 82 ? -17.013 -0.753 86.620 1.00 39.24 82 SER G CA 1
ATOM 7437 C C . SER G 1 82 ? -17.348 -0.194 85.230 1.00 38.27 82 SER G C 1
ATOM 7438 O O . SER G 1 82 ? -17.452 1.024 85.084 1.00 38.29 82 SER G O 1
ATOM 7441 N N . ALA G 1 83 ? -17.515 -1.052 84.203 1.00 36.77 83 ALA G N 1
ATOM 7442 C CA . ALA G 1 83 ? -17.962 -0.554 82.889 1.00 35.06 83 ALA G CA 1
ATOM 7443 C C . ALA G 1 83 ? -19.393 0.009 83.056 1.00 35.44 83 ALA G C 1
ATOM 7444 O O . ALA G 1 83 ? -20.162 -0.511 83.865 1.00 36.79 83 ALA G O 1
ATOM 7446 N N . PRO G 1 84 ? -19.732 1.095 82.340 1.00 34.23 84 PRO G N 1
ATOM 7447 C CA . PRO G 1 84 ? -20.991 1.736 82.640 1.00 35.52 84 PRO G CA 1
ATOM 7448 C C . PRO G 1 84 ? -22.212 0.862 82.316 1.00 35.42 84 PRO G C 1
ATOM 7449 O O . PRO G 1 84 ? -23.175 0.873 83.050 1.00 34.04 84 PRO G O 1
ATOM 7453 N N . ASN G 1 85 ? -22.152 0.072 81.239 1.00 33.79 85 ASN G N 1
ATOM 7454 C CA . ASN G 1 85 ? -23.327 -0.679 80.843 1.00 34.40 85 ASN G CA 1
ATOM 7455 C C . ASN G 1 85 ? -23.052 -1.801 79.854 1.00 33.29 85 ASN G C 1
ATOM 7456 O O . ASN G 1 85 ? -21.958 -1.895 79.266 1.00 32.18 85 ASN G O 1
ATOM 7461 N N . LEU G 1 86 ? -24.060 -2.646 79.672 1.00 32.80 86 LEU G N 1
ATOM 7462 C CA . LEU G 1 86 ? -24.032 -3.661 78.623 1.00 31.68 86 LEU G CA 1
ATOM 7463 C C . LEU G 1 86 ? -25.411 -3.841 77.979 1.00 32.33 86 LEU G C 1
ATOM 7464 O O . LEU G 1 86 ? -26.406 -4.155 78.663 1.00 33.85 86 LEU G O 1
ATOM 7469 N N . LYS G 1 87 ? -25.442 -3.575 76.676 1.00 31.64 87 LYS G N 1
ATOM 7470 C CA A LYS G 1 87 ? -26.570 -3.905 75.819 0.60 32.12 87 LYS G CA 1
ATOM 7471 C CA B LYS G 1 87 ? -26.554 -3.873 75.783 0.40 31.79 87 LYS G CA 1
ATOM 7472 C C . LYS G 1 87 ? -26.210 -5.180 75.067 1.00 30.57 87 LYS G C 1
ATOM 7473 O O . LYS G 1 87 ? -25.072 -5.342 74.607 1.00 29.39 87 LYS G O 1
ATOM 7484 N N . THR G 1 88 ? -27.173 -6.110 74.976 1.00 29.79 88 THR G N 1
ATOM 7485 C CA . THR G 1 88 ? -26.965 -7.406 74.317 1.00 28.58 88 THR G CA 1
ATOM 7486 C C . THR G 1 88 ? -27.965 -7.552 73.207 1.00 28.66 88 THR G C 1
ATOM 7487 O O . THR G 1 88 ? -29.152 -7.217 73.403 1.00 28.68 88 THR G O 1
ATOM 7491 N N . GLU G 1 89 ? -27.510 -8.014 72.042 1.00 26.60 89 GLU G N 1
ATOM 7492 C CA . GLU G 1 89 ? -28.364 -8.130 70.872 1.00 27.61 89 GLU G CA 1
ATOM 7493 C C . GLU G 1 89 ? -28.120 -9.483 70.241 1.00 25.77 89 GLU G C 1
ATOM 7494 O O . GLU G 1 89 ? -26.957 -9.923 70.101 1.00 22.58 89 GLU G O 1
ATOM 7500 N N . ILE G 1 90 ? -29.215 -10.134 69.899 1.00 25.15 90 ILE G N 1
ATOM 7501 C CA . ILE G 1 90 ? -29.180 -11.351 69.119 1.00 25.72 90 ILE G CA 1
ATOM 7502 C C . ILE G 1 90 ? -29.877 -11.039 67.795 1.00 25.81 90 ILE G C 1
ATOM 7503 O O . ILE G 1 90 ? -31.061 -10.649 67.780 1.00 24.93 90 ILE G O 1
ATOM 7508 N N . SER G 1 91 ? -29.156 -11.221 66.687 1.00 24.38 91 SER G N 1
ATOM 7509 C CA A SER G 1 91 ? -29.691 -10.936 65.369 0.60 24.59 91 SER G CA 1
ATOM 7510 C CA B SER G 1 91 ? -29.665 -10.915 65.364 0.40 24.71 91 SER G CA 1
ATOM 7511 C C . SER G 1 91 ? -29.577 -12.184 64.506 1.00 24.34 91 SER G C 1
ATOM 7512 O O . SER G 1 91 ? -28.776 -13.094 64.803 1.00 24.26 91 SER G O 1
ATOM 7517 N N . TYR G 1 92 ? -30.403 -12.259 63.476 1.00 23.47 92 TYR G N 1
ATOM 7518 C CA . TYR G 1 92 ? -30.373 -13.376 62.507 1.00 23.77 92 TYR G CA 1
ATOM 7519 C C . TYR G 1 92 ? -29.867 -12.839 61.158 1.00 23.46 92 TYR G C 1
ATOM 7520 O O . TYR G 1 92 ? -30.327 -11.777 60.706 1.00 24.07 92 TYR G O 1
ATOM 7529 N N . GLY G 1 93 ? -28.922 -13.551 60.537 1.00 21.77 93 GLY G N 1
ATOM 7530 C CA . GLY G 1 93 ? -28.432 -13.142 59.208 1.00 23.04 93 GLY G CA 1
ATOM 7531 C C . GLY G 1 93 ? -27.052 -13.753 58.934 1.00 22.17 93 GLY G C 1
ATOM 7532 O O . GLY G 1 93 ? -26.648 -14.651 59.618 1.00 21.61 93 GLY G O 1
ATOM 7533 N N . ILE G 1 94 ? -26.327 -13.228 57.949 1.00 22.06 94 ILE G N 1
ATOM 7534 C CA . ILE G 1 94 ? -25.006 -13.702 57.664 1.00 21.09 94 ILE G CA 1
ATOM 7535 C C . ILE G 1 94 ? -24.074 -12.903 58.592 1.00 20.57 94 ILE G C 1
ATOM 7536 O O . ILE G 1 94 ? -24.012 -11.684 58.483 1.00 21.10 94 ILE G O 1
ATOM 7541 N N . PRO G 1 95 ? -23.405 -13.567 59.535 1.00 19.62 95 PRO G N 1
ATOM 7542 C CA . PRO G 1 95 ? -22.628 -12.895 60.582 1.00 19.86 95 PRO G CA 1
ATOM 7543 C C . PRO G 1 95 ? -21.758 -11.715 60.096 1.00 19.48 95 PRO G C 1
ATOM 7544 O O . PRO G 1 95 ? -21.894 -10.598 60.615 1.00 17.76 95 PRO G O 1
ATOM 7548 N N . LYS G 1 96 ? -20.900 -11.917 59.089 1.00 19.50 96 LYS G N 1
ATOM 7549 C CA . LYS G 1 96 ? -19.939 -10.856 58.758 1.00 19.07 96 LYS G CA 1
ATOM 7550 C C . LYS G 1 96 ? -20.646 -9.683 58.155 1.00 18.99 96 LYS G C 1
ATOM 7551 O O . LYS G 1 96 ? -20.317 -8.528 58.494 1.00 18.45 96 LYS G O 1
ATOM 7557 N N . HIS G 1 97 ? -21.680 -9.946 57.358 1.00 18.45 97 HIS G N 1
ATOM 7558 C CA . HIS G 1 97 ? -22.493 -8.857 56.795 1.00 18.52 97 HIS G CA 1
ATOM 7559 C C . HIS G 1 97 ? -23.268 -8.109 57.881 1.00 18.43 97 HIS G C 1
ATOM 7560 O O . HIS G 1 97 ? -23.375 -6.890 57.862 1.00 18.88 97 HIS G O 1
ATOM 7567 N N . THR G 1 98 ? -23.779 -8.854 58.863 1.00 18.07 98 THR G N 1
ATOM 7568 C CA . THR G 1 98 ? -24.666 -8.279 59.922 1.00 18.82 98 THR G CA 1
ATOM 7569 C C . THR G 1 98 ? -23.870 -7.383 60.820 1.00 19.40 98 THR G C 1
ATOM 7570 O O . THR G 1 98 ? -24.335 -6.323 61.268 1.00 20.45 98 THR G O 1
ATOM 7574 N N . ILE G 1 99 ? -22.649 -7.815 61.097 1.00 18.21 99 ILE G N 1
ATOM 7575 C CA . ILE G 1 99 ? -21.719 -7.023 61.868 1.00 18.78 99 ILE G CA 1
ATOM 7576 C C . ILE G 1 99 ? -21.369 -5.732 61.185 1.00 18.53 99 ILE G C 1
ATOM 7577 O O . ILE G 1 99 ? -21.434 -4.684 61.794 1.00 17.38 99 ILE G O 1
ATOM 7582 N N . GLU G 1 100 ? -20.939 -5.823 59.924 1.00 19.00 100 GLU G N 1
ATOM 7583 C CA . GLU G 1 100 ? -20.667 -4.646 59.142 1.00 19.87 100 GLU G CA 1
ATOM 7584 C C . GLU G 1 100 ? -21.879 -3.677 59.163 1.00 20.73 100 GLU G C 1
ATOM 7585 O O . GLU G 1 100 ? -21.729 -2.491 59.426 1.00 21.14 100 GLU G O 1
ATOM 7591 N N . ASP G 1 101 ? -23.059 -4.187 58.845 1.00 20.87 101 ASP G N 1
ATOM 7592 C CA . ASP G 1 101 ? -24.243 -3.341 58.767 1.00 21.43 101 ASP G CA 1
ATOM 7593 C C . ASP G 1 101 ? -24.551 -2.705 60.128 1.00 21.37 101 ASP G C 1
ATOM 7594 O O . ASP G 1 101 ? -24.985 -1.563 60.189 1.00 21.27 101 ASP G O 1
ATOM 7599 N N . TYR G 1 102 ? -24.313 -3.443 61.210 1.00 20.63 102 TYR G N 1
ATOM 7600 C CA . TYR G 1 102 ? -24.576 -2.916 62.532 1.00 21.28 102 TYR G CA 1
ATOM 7601 C C . TYR G 1 102 ? -23.689 -1.707 62.797 1.00 22.94 102 TYR G C 1
ATOM 7602 O O . TYR G 1 102 ? -24.182 -0.678 63.287 1.00 23.00 102 TYR G O 1
ATOM 7611 N N . ALA G 1 103 ? -22.402 -1.813 62.423 1.00 21.66 103 ALA G N 1
ATOM 7612 C CA . ALA G 1 103 ? -21.454 -0.741 62.641 1.00 22.25 103 ALA G CA 1
ATOM 7613 C C . ALA G 1 103 ? -21.812 0.440 61.793 1.00 23.29 103 ALA G C 1
ATOM 7614 O O . ALA G 1 103 ? -21.725 1.565 62.252 1.00 25.39 103 ALA G O 1
ATOM 7616 N N . LYS G 1 104 ? -22.239 0.202 60.564 1.00 22.56 104 LYS G N 1
ATOM 7617 C CA . LYS G 1 104 ? -22.518 1.319 59.658 1.00 23.88 104 LYS G CA 1
ATOM 7618 C C . LYS G 1 104 ? -23.876 1.973 59.886 1.00 25.04 104 LYS G C 1
ATOM 7619 O O . LYS G 1 104 ? -24.014 3.181 59.639 1.00 26.43 104 LYS G O 1
ATOM 7625 N N . GLN G 1 105 ? -24.846 1.203 60.360 1.00 25.03 105 GLN G N 1
ATOM 7626 C CA . GLN G 1 105 ? -26.194 1.705 60.624 1.00 26.06 105 GLN G CA 1
ATOM 7627 C C . GLN G 1 105 ? -26.331 2.349 61.996 1.00 27.41 105 GLN G C 1
ATOM 7628 O O . GLN G 1 105 ? -27.331 3.098 62.237 1.00 26.88 105 GLN G O 1
ATOM 7634 N N . HIS G 1 106 ? -25.339 2.096 62.864 1.00 26.61 106 HIS G N 1
ATOM 7635 C CA . HIS G 1 106 ? -25.160 2.784 64.149 1.00 27.56 106 HIS G CA 1
ATOM 7636 C C . HIS G 1 106 ? -23.817 3.502 64.181 1.00 28.51 106 HIS G C 1
ATOM 7637 O O . HIS G 1 106 ? -22.859 3.073 64.864 1.00 26.71 106 HIS G O 1
ATOM 7644 N N . PRO G 1 107 ? -23.727 4.613 63.435 1.00 30.01 107 PRO G N 1
ATOM 7645 C CA . PRO G 1 107 ? -22.436 5.192 63.145 1.00 30.08 107 PRO G CA 1
ATOM 7646 C C . PRO G 1 107 ? -21.746 5.819 64.365 1.00 30.73 107 PRO G C 1
ATOM 7647 O O . PRO G 1 107 ? -20.586 6.216 64.262 1.00 30.98 107 PRO G O 1
ATOM 7651 N N . GLU G 1 108 ? -22.434 5.860 65.506 1.00 30.00 108 GLU G N 1
ATOM 7652 C CA . GLU G 1 108 ? -21.797 6.276 66.763 1.00 30.30 108 GLU G CA 1
ATOM 7653 C C . GLU G 1 108 ? -20.774 5.217 67.257 1.00 28.44 108 GLU G C 1
ATOM 7654 O O . GLU G 1 108 ? -19.947 5.489 68.113 1.00 25.83 108 GLU G O 1
ATOM 7660 N N . ILE G 1 109 ? -20.852 4.001 66.713 1.00 27.20 109 ILE G N 1
ATOM 7661 C CA . ILE G 1 109 ? -19.910 2.944 67.069 1.00 26.09 109 ILE G CA 1
ATOM 7662 C C . ILE G 1 109 ? -18.513 3.372 66.641 1.00 25.17 109 ILE G C 1
ATOM 7663 O O . ILE G 1 109 ? -18.279 3.751 65.508 1.00 24.34 109 ILE G O 1
ATOM 7668 N N . ASP G 1 110 ? -17.576 3.373 67.569 1.00 25.30 110 ASP G N 1
ATOM 7669 C CA . ASP G 1 110 ? -16.208 3.784 67.200 1.00 25.01 110 ASP G CA 1
ATOM 7670 C C . ASP G 1 110 ? -15.135 2.743 67.524 1.00 24.26 110 ASP G C 1
ATOM 7671 O O . ASP G 1 110 ? -13.935 2.992 67.330 1.00 24.08 110 ASP G O 1
ATOM 7676 N N . LEU G 1 111 ? -15.554 1.552 67.958 1.00 23.56 111 LEU G N 1
ATOM 7677 C CA . LEU G 1 111 ? -14.622 0.433 68.020 1.00 21.99 111 LEU G CA 1
ATOM 7678 C C . LEU G 1 111 ? -15.364 -0.889 67.887 1.00 20.32 111 LEU G C 1
ATOM 7679 O O . LEU G 1 111 ? -16.405 -1.117 68.522 1.00 19.81 111 LEU G O 1
ATOM 7684 N N . ILE G 1 112 ? -14.845 -1.770 67.034 1.00 18.10 112 ILE G N 1
ATOM 7685 C CA . ILE G 1 112 ? -15.312 -3.141 67.021 1.00 17.12 112 ILE G CA 1
ATOM 7686 C C . ILE G 1 112 ? -14.208 -3.991 67.619 1.00 17.09 112 ILE G C 1
ATOM 7687 O O . ILE G 1 112 ? -13.056 -3.905 67.205 1.00 17.95 112 ILE G O 1
ATOM 7692 N N . VAL G 1 113 ? -14.574 -4.841 68.558 1.00 17.41 113 VAL G N 1
ATOM 7693 C CA . VAL G 1 113 ? -13.659 -5.753 69.226 1.00 17.47 113 VAL G CA 1
ATOM 7694 C C . VAL G 1 113 ? -14.027 -7.190 68.784 1.00 17.86 113 VAL G C 1
ATOM 7695 O O . VAL G 1 113 ? -15.170 -7.635 68.963 1.00 17.27 113 VAL G O 1
ATOM 7699 N N . LEU G 1 114 ? -13.071 -7.872 68.178 1.00 17.47 114 LEU G N 1
ATOM 7700 C CA . LEU G 1 114 ? -13.255 -9.258 67.701 1.00 17.85 114 LEU G CA 1
ATOM 7701 C C . LEU G 1 114 ? -12.239 -10.246 68.264 1.00 17.70 114 LEU G C 1
ATOM 7702 O O . LEU G 1 114 ? -11.056 -9.940 68.480 1.00 19.03 114 LEU G O 1
ATOM 7707 N N . GLY G 1 115 ? -12.652 -11.491 68.404 1.00 17.70 115 GLY G N 1
ATOM 7708 C CA . GLY G 1 115 ? -11.661 -12.547 68.605 1.00 17.79 115 GLY G CA 1
ATOM 7709 C C . GLY G 1 115 ? -10.930 -12.806 67.302 1.00 17.86 115 GLY G C 1
ATOM 7710 O O . GLY G 1 115 ? -11.480 -12.594 66.188 1.00 17.76 115 GLY G O 1
ATOM 7711 N N . ALA G 1 116 ? -9.672 -13.209 67.402 1.00 16.86 116 ALA G N 1
ATOM 7712 C CA . ALA G 1 116 ? -8.933 -13.582 66.222 1.00 18.18 116 ALA G CA 1
ATOM 7713 C C . ALA G 1 116 ? -9.605 -14.765 65.502 1.00 18.41 116 ALA G C 1
ATOM 7714 O O . ALA G 1 116 ? -9.726 -14.781 64.307 1.00 18.88 116 ALA G O 1
ATOM 7716 N N . THR G 1 117 ? -10.060 -15.745 66.248 1.00 18.92 117 THR G N 1
ATOM 7717 C CA . THR G 1 117 ? -10.723 -16.909 65.672 1.00 19.26 117 THR G CA 1
ATOM 7718 C C . THR G 1 117 ? -12.031 -17.184 66.426 1.00 19.60 117 THR G C 1
ATOM 7719 O O . THR G 1 117 ? -12.372 -16.488 67.403 1.00 19.58 117 THR G O 1
ATOM 7723 N N . GLY G 1 118 ? -12.733 -18.226 65.989 1.00 20.29 118 GLY G N 1
ATOM 7724 C CA . GLY G 1 118 ? -14.048 -18.536 66.498 1.00 20.58 118 GLY G CA 1
ATOM 7725 C C . GLY G 1 118 ? -14.344 -20.009 66.566 1.00 21.95 118 GLY G C 1
ATOM 7726 O O . GLY G 1 118 ? -13.492 -20.827 66.885 1.00 20.66 118 GLY G O 1
ATOM 7727 N N . THR G 1 119 ? -15.570 -20.375 66.247 1.00 23.60 119 THR G N 1
ATOM 7728 C CA . THR G 1 119 ? -15.944 -21.765 66.444 1.00 24.62 119 THR G CA 1
ATOM 7729 C C . THR G 1 119 ? -15.367 -22.744 65.438 1.00 25.76 119 THR G C 1
ATOM 7730 O O . THR G 1 119 ? -15.252 -23.923 65.756 1.00 27.13 119 THR G O 1
ATOM 7734 N N . ASN G 1 120 ? -15.093 -22.316 64.206 1.00 25.55 120 ASN G N 1
ATOM 7735 C CA . ASN G 1 120 ? -14.767 -23.287 63.173 1.00 26.30 120 ASN G CA 1
ATOM 7736 C C . ASN G 1 120 ? -13.318 -23.516 62.871 1.00 27.10 120 ASN G C 1
ATOM 7737 O O . ASN G 1 120 ? -12.963 -24.616 62.438 1.00 27.63 120 ASN G O 1
ATOM 7742 N N . SER G 1 121 ? -12.470 -22.508 62.998 1.00 26.89 121 SER G N 1
ATOM 7743 C CA . SER G 1 121 ? -11.148 -22.649 62.356 1.00 29.39 121 SER G CA 1
ATOM 7744 C C . SER G 1 121 ? -9.911 -22.380 63.216 1.00 30.81 121 SER G C 1
ATOM 7745 O O . SER G 1 121 ? -8.830 -22.218 62.676 1.00 32.14 121 SER G O 1
ATOM 7748 N N . PRO G 1 122 ? -10.044 -22.385 64.544 1.00 31.94 122 PRO G N 1
ATOM 7749 C CA . PRO G 1 122 ? -8.829 -22.076 65.320 1.00 33.71 122 PRO G CA 1
ATOM 7750 C C . PRO G 1 122 ? -7.602 -22.972 65.029 1.00 34.66 122 PRO G C 1
ATOM 7751 O O . PRO G 1 122 ? -6.431 -22.524 65.193 1.00 36.25 122 PRO G O 1
ATOM 7755 N N . HIS G 1 123 ? -7.879 -24.224 64.645 1.00 35.39 123 HIS G N 1
ATOM 7756 C CA . HIS G 1 123 ? -6.847 -25.209 64.329 1.00 36.58 123 HIS G CA 1
ATOM 7757 C C . HIS G 1 123 ? -6.287 -25.096 62.909 1.00 35.58 123 HIS G C 1
ATOM 7758 O O . HIS G 1 123 ? -5.371 -25.846 62.541 1.00 36.24 123 HIS G O 1
ATOM 7765 N N . ARG G 1 124 ? -6.850 -24.202 62.096 1.00 32.47 124 ARG G N 1
ATOM 7766 C CA . ARG G 1 124 ? -6.470 -24.129 60.690 1.00 32.42 124 ARG G CA 1
ATOM 7767 C C . ARG G 1 124 ? -5.989 -22.738 60.277 1.00 31.71 124 ARG G C 1
ATOM 7768 O O . ARG G 1 124 ? -5.180 -22.612 59.356 1.00 33.37 124 ARG G O 1
ATOM 7776 N N . VAL G 1 125 ? -6.449 -21.716 60.986 1.00 30.56 125 VAL G N 1
ATOM 7777 C CA . VAL G 1 125 ? -6.106 -20.318 60.666 1.00 29.90 125 VAL G CA 1
ATOM 7778 C C . VAL G 1 125 ? -5.689 -19.557 61.918 1.00 29.74 125 VAL G C 1
ATOM 7779 O O . VAL G 1 125 ? -6.031 -19.957 63.041 1.00 29.77 125 VAL G O 1
ATOM 7783 N N . ALA G 1 126 ? -4.953 -18.455 61.723 1.00 28.73 126 ALA G N 1
ATOM 7784 C CA . ALA G 1 126 ? -4.618 -17.569 62.833 1.00 27.71 126 ALA G CA 1
ATOM 7785 C C . ALA G 1 126 ? -5.656 -16.475 62.973 1.00 25.19 126 ALA G C 1
ATOM 7786 O O . ALA G 1 126 ? -5.784 -15.890 64.065 1.00 26.22 126 ALA G O 1
ATOM 7788 N N . VAL G 1 127 ? -6.356 -16.150 61.875 1.00 23.37 127 VAL G N 1
ATOM 7789 C CA A VAL G 1 127 ? -7.461 -15.174 61.907 0.60 21.21 127 VAL G CA 1
ATOM 7790 C CA B VAL G 1 127 ? -7.455 -15.177 61.894 0.40 20.86 127 VAL G CA 1
ATOM 7791 C C . VAL G 1 127 ? -8.587 -15.730 61.018 1.00 20.16 127 VAL G C 1
ATOM 7792 O O . VAL G 1 127 ? -8.346 -16.154 59.889 1.00 19.61 127 VAL G O 1
ATOM 7799 N N . GLY G 1 128 ? -9.796 -15.763 61.539 1.00 18.76 128 GLY G N 1
ATOM 7800 C CA . GLY G 1 128 ? -10.924 -16.301 60.800 1.00 18.03 128 GLY G CA 1
ATOM 7801 C C . GLY G 1 128 ? -11.495 -15.315 59.802 1.00 18.50 128 GLY G C 1
ATOM 7802 O O . GLY G 1 128 ? -11.198 -14.092 59.860 1.00 16.12 128 GLY G O 1
ATOM 7803 N N . SER G 1 129 ? -12.346 -15.832 58.918 1.00 17.72 129 SER G N 1
ATOM 7804 C CA . SER G 1 129 ? -12.899 -15.020 57.827 1.00 18.58 129 SER G CA 1
ATOM 7805 C C . SER G 1 129 ? -13.891 -13.973 58.277 1.00 17.38 129 SER G C 1
ATOM 7806 O O . SER G 1 129 ? -14.048 -12.987 57.581 1.00 17.22 129 SER G O 1
ATOM 7809 N N . THR G 1 130 ? -14.578 -14.158 59.401 1.00 17.36 130 THR G N 1
ATOM 7810 C CA . THR G 1 130 ? -15.477 -13.096 59.925 1.00 18.15 130 THR G CA 1
ATOM 7811 C C . THR G 1 130 ? -14.615 -11.896 60.334 1.00 17.18 130 THR G C 1
ATOM 7812 O O . THR G 1 130 ? -14.864 -10.757 59.916 1.00 17.02 130 THR G O 1
ATOM 7816 N N . THR G 1 131 ? -13.582 -12.165 61.108 1.00 16.23 131 THR G N 1
ATOM 7817 C CA . THR G 1 131 ? -12.643 -11.101 61.528 1.00 16.61 131 THR G CA 1
ATOM 7818 C C . THR G 1 131 ? -11.985 -10.421 60.374 1.00 16.99 131 THR G C 1
ATOM 7819 O O . THR G 1 131 ? -11.948 -9.184 60.292 1.00 16.78 131 THR G O 1
ATOM 7823 N N . SER G 1 132 ? -11.492 -11.205 59.421 1.00 17.13 132 SER G N 1
ATOM 7824 C CA A SER G 1 132 ? -10.843 -10.634 58.268 0.50 18.00 132 SER G CA 1
ATOM 7825 C CA B SER G 1 132 ? -10.834 -10.609 58.274 0.50 17.51 132 SER G CA 1
ATOM 7826 C C . SER G 1 132 ? -11.795 -9.688 57.547 1.00 17.75 132 SER G C 1
ATOM 7827 O O . SER G 1 132 ? -11.427 -8.584 57.156 1.00 16.67 132 SER G O 1
ATOM 7832 N N . TYR G 1 133 ? -13.030 -10.141 57.354 1.00 17.88 133 TYR G N 1
ATOM 7833 C CA . TYR G 1 133 ? -14.016 -9.337 56.636 1.00 17.69 133 TYR G CA 1
ATOM 7834 C C . TYR G 1 133 ? -14.311 -8.032 57.376 1.00 17.30 133 TYR G C 1
ATOM 7835 O O . TYR G 1 133 ? -14.400 -6.955 56.782 1.00 17.61 133 TYR G O 1
ATOM 7844 N N . VAL G 1 134 ? -14.513 -8.126 58.682 1.00 16.05 134 VAL G N 1
ATOM 7845 C CA . VAL G 1 134 ? -14.885 -6.961 59.410 1.00 16.60 134 VAL G CA 1
ATOM 7846 C C . VAL G 1 134 ? -13.718 -5.955 59.511 1.00 17.49 134 VAL G C 1
ATOM 7847 O O . VAL G 1 134 ? -13.921 -4.738 59.400 1.00 16.75 134 VAL G O 1
ATOM 7851 N N . VAL G 1 135 ? -12.479 -6.453 59.646 1.00 18.71 135 VAL G N 1
ATOM 7852 C CA . VAL G 1 135 ? -11.314 -5.561 59.650 1.00 18.11 135 VAL G CA 1
ATOM 7853 C C . VAL G 1 135 ? -11.306 -4.738 58.361 1.00 19.96 135 VAL G C 1
ATOM 7854 O O . VAL G 1 135 ? -11.042 -3.535 58.399 1.00 19.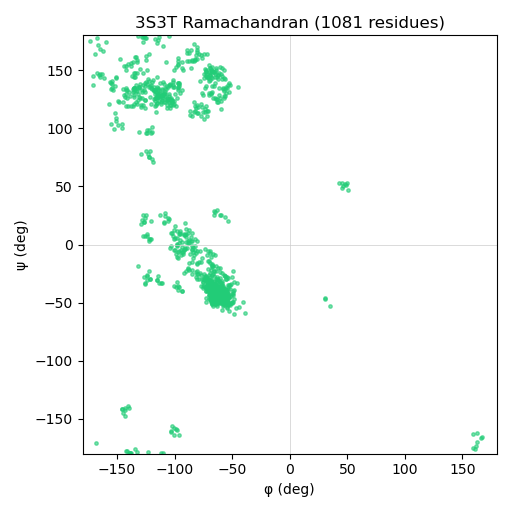62 135 VAL G O 1
ATOM 7858 N N . ASP G 1 136 ? -11.590 -5.394 57.241 1.00 19.58 136 ASP G N 1
ATOM 7859 C CA A ASP G 1 136 ? -11.647 -4.745 55.916 0.60 21.81 136 ASP G CA 1
ATOM 7860 C CA B ASP G 1 136 ? -11.619 -4.735 55.931 0.40 20.91 136 ASP G CA 1
ATOM 7861 C C . ASP G 1 136 ? -12.786 -3.734 55.786 1.00 21.47 136 ASP G C 1
ATOM 7862 O O . ASP G 1 136 ? -12.601 -2.604 55.296 1.00 24.89 136 ASP G O 1
ATOM 7871 N N . HIS G 1 137 ? -13.984 -4.130 56.197 1.00 21.08 137 HIS G N 1
ATOM 7872 C CA . HIS G 1 137 ? -15.192 -3.370 55.883 1.00 21.33 137 HIS G CA 1
ATOM 7873 C C . HIS G 1 137 ? -15.737 -2.436 56.961 1.00 21.98 137 HIS G C 1
ATOM 7874 O O . HIS G 1 137 ? -16.647 -1.674 56.687 1.00 21.72 137 HIS G O 1
ATOM 7881 N N . ALA G 1 138 ? -15.193 -2.490 58.180 1.00 21.44 138 ALA G N 1
ATOM 7882 C CA . ALA G 1 138 ? -15.684 -1.645 59.269 1.00 22.29 138 ALA G CA 1
ATOM 7883 C C . ALA G 1 138 ? -15.399 -0.171 59.043 1.00 23.15 138 ALA G C 1
ATOM 7884 O O . ALA G 1 138 ? -14.354 0.199 58.528 1.00 22.60 138 ALA G O 1
ATOM 7886 N N . PRO G 1 139 ? -16.321 0.686 59.447 1.00 23.89 139 PRO G N 1
ATOM 7887 C CA . PRO G 1 139 ? -16.136 2.119 59.195 1.00 26.02 139 PRO G CA 1
ATOM 7888 C C . PRO G 1 139 ? -15.310 2.811 60.293 1.00 26.53 139 PRO G C 1
ATOM 7889 O O . PRO G 1 139 ? -15.022 3.966 60.166 1.00 29.15 139 PRO G O 1
ATOM 7893 N N . CYS G 1 140 ? -14.828 2.044 61.269 1.00 23.87 140 CYS G N 1
ATOM 7894 C CA . CYS G 1 140 ? -14.210 2.550 62.474 1.00 23.01 140 CYS G CA 1
ATOM 7895 C C . CYS G 1 140 ? -12.996 1.646 62.851 1.00 20.54 140 CYS G C 1
ATOM 7896 O O . CYS G 1 140 ? -12.649 0.687 62.133 1.00 18.66 140 CYS G O 1
ATOM 7899 N N . ASN G 1 141 ? -12.356 1.948 63.961 1.00 20.29 141 ASN G N 1
ATOM 7900 C CA . ASN G 1 141 ? -11.154 1.197 64.372 1.00 18.99 141 ASN G CA 1
ATOM 7901 C C . ASN G 1 141 ? -11.618 -0.236 64.738 1.00 19.27 141 ASN G C 1
ATOM 7902 O O . ASN G 1 141 ? -12.780 -0.416 65.193 1.00 18.94 141 ASN G O 1
ATOM 7907 N N . VAL G 1 142 ? -10.743 -1.221 64.534 1.00 17.54 142 VAL G N 1
ATOM 7908 C CA . VAL G 1 142 ? -11.065 -2.610 64.864 1.00 17.42 142 VAL G CA 1
ATOM 7909 C C . VAL G 1 142 ? -9.888 -3.185 65.612 1.00 16.09 142 VAL G C 1
ATOM 7910 O O . VAL G 1 142 ? -8.737 -3.014 65.176 1.00 16.53 142 VAL G O 1
ATOM 7914 N N . ILE G 1 143 ? -10.158 -3.839 66.732 1.00 17.12 143 ILE G N 1
ATOM 7915 C CA . ILE G 1 143 ? -9.084 -4.502 67.487 1.00 17.91 143 ILE G CA 1
ATOM 7916 C C . ILE G 1 143 ? -9.369 -5.999 67.515 1.00 18.16 143 ILE G C 1
ATOM 7917 O O . ILE G 1 143 ? -10.512 -6.434 67.737 1.00 17.81 143 ILE G O 1
ATOM 7922 N N . VAL G 1 144 ? -8.320 -6.771 67.221 1.00 17.70 144 VAL G N 1
ATOM 7923 C CA . VAL G 1 144 ? -8.370 -8.213 67.180 1.00 17.74 144 VAL G CA 1
ATOM 7924 C C . VAL G 1 144 ? -7.686 -8.743 68.419 1.00 18.96 144 VAL G C 1
ATOM 7925 O O . VAL G 1 144 ? -6.525 -8.442 68.671 1.00 19.27 144 VAL G O 1
ATOM 7929 N N . ILE G 1 145 ? -8.392 -9.617 69.135 1.00 20.56 145 ILE G N 1
ATOM 7930 C CA . ILE G 1 145 ? -7.955 -10.107 70.414 1.00 21.46 145 ILE G CA 1
ATOM 7931 C C . ILE G 1 145 ? -7.484 -11.545 70.292 1.00 23.15 145 ILE G C 1
ATOM 7932 O O . ILE G 1 145 ? -8.188 -12.421 69.832 1.00 21.94 145 ILE G O 1
ATOM 7937 N N . ARG G 1 146 ? -6.273 -11.786 70.742 1.00 26.37 146 ARG G N 1
ATOM 7938 C CA . ARG G 1 146 ? -5.796 -13.147 70.852 1.00 29.24 146 ARG G CA 1
ATOM 7939 C C . ARG G 1 146 ? -4.967 -13.358 72.097 1.00 31.33 146 ARG G C 1
ATOM 7940 O O . ARG G 1 146 ? -4.665 -12.469 72.935 1.00 33.78 146 ARG G O 1
ATOM 7949 N N . ALA H 1 3 ? -6.278 -4.518 84.538 1.00 37.98 3 ALA H N 1
ATOM 7950 C CA . ALA H 1 3 ? -5.573 -5.101 83.361 1.00 38.06 3 ALA H CA 1
ATOM 7951 C C . ALA H 1 3 ? -5.179 -3.974 82.388 1.00 36.87 3 ALA H C 1
ATOM 7952 O O . ALA H 1 3 ? -6.048 -3.272 81.916 1.00 38.00 3 ALA H O 1
ATOM 7954 N N . ARG H 1 4 ? -3.880 -3.779 82.130 1.00 36.37 4 ARG H N 1
ATOM 7955 C CA A ARG H 1 4 ? -3.429 -2.726 81.201 0.60 35.30 4 ARG H CA 1
ATOM 7956 C CA B ARG H 1 4 ? -3.358 -2.694 81.258 0.40 34.66 4 ARG H CA 1
ATOM 7957 C C . ARG H 1 4 ? -2.402 -3.213 80.155 1.00 33.85 4 ARG H C 1
ATOM 7958 O O . ARG H 1 4 ? -1.739 -4.207 80.347 1.00 34.27 4 ARG H O 1
ATOM 7973 N N . TYR H 1 5 ? -2.318 -2.523 78.999 1.00 31.60 5 TYR H N 1
ATOM 7974 C CA . TYR H 1 5 ? -1.222 -2.745 78.039 1.00 29.75 5 TYR H CA 1
ATOM 7975 C C . TYR H 1 5 ? 0.083 -2.210 78.622 1.00 29.71 5 TYR H C 1
ATOM 7976 O O . TYR H 1 5 ? 0.072 -1.213 79.354 1.00 29.48 5 TYR H O 1
ATOM 7985 N N . THR H 1 6 ? 1.194 -2.850 78.273 1.00 28.00 6 THR H N 1
ATOM 7986 C CA . THR H 1 6 ? 2.489 -2.553 78.871 1.00 29.25 6 THR H CA 1
ATOM 7987 C C . THR H 1 6 ? 3.582 -2.184 77.889 1.00 27.67 6 THR H C 1
ATOM 7988 O O . THR H 1 6 ? 4.482 -1.385 78.209 1.00 27.21 6 THR H O 1
ATOM 7992 N N . ASN H 1 7 ? 3.491 -2.738 76.674 1.00 25.72 7 ASN H N 1
ATOM 7993 C CA . ASN H 1 7 ? 4.522 -2.566 75.681 1.00 25.09 7 ASN H CA 1
ATOM 7994 C C . ASN H 1 7 ? 3.894 -2.500 74.289 1.00 22.90 7 ASN H C 1
ATOM 7995 O O . ASN H 1 7 ? 3.576 -3.531 73.669 1.00 22.35 7 ASN H O 1
ATOM 8000 N N . ILE H 1 8 ? 3.767 -1.286 73.794 1.00 21.64 8 ILE H N 1
ATOM 8001 C CA . ILE H 1 8 ? 3.068 -1.025 72.531 1.00 21.42 8 ILE H CA 1
ATOM 8002 C C . ILE H 1 8 ? 4.071 -0.827 71.384 1.00 21.70 8 ILE H C 1
ATOM 8003 O O . ILE H 1 8 ? 5.090 -0.140 71.554 1.00 20.62 8 ILE H O 1
ATOM 8008 N N . LEU H 1 9 ? 3.773 -1.473 70.241 1.00 19.85 9 LEU H N 1
ATOM 8009 C CA . LEU H 1 9 ? 4.509 -1.290 69.006 1.00 19.72 9 LEU H CA 1
ATOM 8010 C C . LEU H 1 9 ? 3.638 -0.573 67.974 1.00 20.03 9 LEU H C 1
ATOM 8011 O O . LEU H 1 9 ? 2.479 -0.993 67.716 1.00 18.34 9 LEU H O 1
ATOM 8016 N N . VAL H 1 10 ? 4.165 0.496 67.397 1.00 20.39 10 VAL H N 1
ATOM 8017 C CA . VAL H 1 10 ? 3.472 1.190 66.311 1.00 19.95 10 VAL H CA 1
ATOM 8018 C C . VAL H 1 10 ? 4.345 1.304 65.043 1.00 20.36 10 VAL H C 1
ATOM 8019 O O . VAL H 1 10 ? 5.158 2.218 64.903 1.00 21.33 10 VAL H O 1
ATOM 8023 N N . PRO H 1 11 ? 4.125 0.393 64.081 1.00 19.14 11 PRO H N 1
ATOM 8024 C CA . PRO H 1 11 ? 4.891 0.456 62.832 1.00 18.46 11 PRO H CA 1
ATOM 8025 C C . PRO H 1 11 ? 4.329 1.583 61.984 1.00 19.28 11 PRO H C 1
ATOM 8026 O O . PRO H 1 11 ? 3.099 1.745 61.891 1.00 18.38 11 PRO H O 1
ATOM 8030 N N . VAL H 1 12 ? 5.221 2.436 61.508 1.00 19.38 12 VAL H N 1
ATOM 8031 C CA . VAL H 1 12 ? 4.847 3.615 60.723 1.00 19.81 12 VAL H CA 1
ATOM 8032 C C . VAL H 1 12 ? 5.567 3.639 59.413 1.00 21.02 12 VAL H C 1
ATOM 8033 O O . VAL H 1 12 ? 6.786 3.338 59.336 1.00 19.89 12 VAL H O 1
ATOM 8037 N N . ASP H 1 13 ? 4.848 4.026 58.344 1.00 22.17 13 ASP H N 1
ATOM 8038 C CA . ASP H 1 13 ? 5.508 4.352 57.107 1.00 22.53 13 ASP H CA 1
ATOM 8039 C C . ASP H 1 13 ? 5.486 5.887 57.071 1.00 24.48 13 ASP H C 1
ATOM 8040 O O . ASP H 1 13 ? 5.279 6.530 58.117 1.00 24.87 13 ASP H O 1
ATOM 8045 N N . SER H 1 14 ? 5.685 6.464 55.896 1.00 24.54 14 SER H N 1
ATOM 8046 C CA . SER H 1 14 ? 5.624 7.930 55.737 1.00 26.21 14 SER H CA 1
ATOM 8047 C C . SER H 1 14 ? 4.202 8.535 55.510 1.00 25.66 14 SER H C 1
ATOM 8048 O O . SER H 1 14 ? 4.061 9.738 55.250 1.00 25.42 14 SER H O 1
ATOM 8051 N N . SER H 1 15 ? 3.140 7.742 55.677 1.00 23.82 15 SER H N 1
ATOM 8052 C CA . SER H 1 15 ? 1.786 8.221 55.315 1.00 23.53 15 SER H CA 1
ATOM 8053 C C . SER H 1 15 ? 1.059 8.943 56.455 1.00 23.83 15 SER H C 1
ATOM 8054 O O . SER H 1 15 ? 1.339 8.750 57.643 1.00 20.70 15 SER H O 1
ATOM 8057 N N . ASP H 1 16 ? 0.090 9.761 56.076 1.00 25.80 16 ASP H N 1
ATOM 8058 C CA . ASP H 1 16 ? -0.812 10.395 57.044 1.00 25.73 16 ASP H CA 1
ATOM 8059 C C . ASP H 1 16 ? -1.577 9.380 57.905 1.00 23.75 16 ASP H C 1
ATOM 8060 O O . ASP H 1 16 ? -1.721 9.572 59.125 1.00 24.11 16 ASP H O 1
ATOM 8065 N N . ALA H 1 17 ? -2.023 8.276 57.305 1.00 21.78 17 ALA H N 1
ATOM 8066 C CA . ALA H 1 17 ? -2.750 7.249 58.048 1.00 20.73 17 ALA H CA 1
ATOM 8067 C C . ALA H 1 17 ? -1.863 6.616 59.109 1.00 19.70 17 ALA H C 1
ATOM 8068 O O . ALA H 1 17 ? -2.325 6.332 60.215 1.00 19.00 17 ALA H O 1
ATOM 8070 N N . ALA H 1 18 ? -0.578 6.429 58.813 1.00 19.63 18 ALA H N 1
ATOM 8071 C CA . ALA H 1 18 ? 0.337 5.824 59.816 1.00 18.98 18 ALA H CA 1
ATOM 8072 C C . ALA H 1 18 ? 0.601 6.810 60.946 1.00 19.56 18 ALA H C 1
ATOM 8073 O O . ALA H 1 18 ? 0.717 6.435 62.103 1.00 16.33 18 ALA H O 1
ATOM 8075 N N . GLN H 1 19 ? 0.682 8.093 60.602 1.00 21.20 19 GLN H N 1
ATOM 8076 C CA . GLN H 1 19 ? 0.862 9.118 61.602 1.00 22.70 19 GLN H CA 1
ATOM 8077 C C . GLN H 1 19 ? -0.374 9.247 62.533 1.00 22.65 19 GLN H C 1
ATOM 8078 O O . GLN H 1 19 ? -0.220 9.545 63.701 1.00 24.22 19 GLN H O 1
ATOM 8084 N N . ALA H 1 20 ? -1.580 9.063 62.009 1.00 23.53 20 ALA H N 1
ATOM 8085 C CA . ALA H 1 20 ? -2.807 8.976 62.824 1.00 22.98 20 ALA H CA 1
ATOM 8086 C C . ALA H 1 20 ? -2.765 7.775 63.734 1.00 22.07 20 ALA H C 1
ATOM 8087 O O . ALA H 1 20 ? -3.185 7.874 64.873 1.00 21.75 20 ALA H O 1
ATOM 8089 N N . ALA H 1 21 ? -2.283 6.633 63.214 1.00 21.40 21 ALA H N 1
ATOM 8090 C CA . ALA H 1 21 ? -2.026 5.452 64.061 1.00 20.46 21 ALA H CA 1
ATOM 8091 C C . ALA H 1 21 ? -1.033 5.763 65.167 1.00 21.14 21 ALA H C 1
ATOM 8092 O O . ALA H 1 21 ? -1.239 5.371 66.314 1.00 20.70 21 ALA H O 1
ATOM 8094 N N . PHE H 1 22 ? 0.055 6.444 64.831 1.00 21.59 22 PHE H N 1
ATOM 8095 C CA . PHE H 1 22 ? 1.004 6.846 65.851 1.00 22.36 22 PHE H CA 1
ATOM 8096 C C . PHE H 1 22 ? 0.325 7.734 66.934 1.00 22.44 22 PHE H C 1
ATOM 8097 O O . PHE H 1 22 ? 0.451 7.463 68.136 1.00 22.34 22 PHE H O 1
ATOM 8105 N N . THR H 1 23 ? -0.433 8.746 66.509 1.00 23.80 23 THR H N 1
ATOM 8106 C CA . THR H 1 23 ? -1.100 9.670 67.444 1.00 25.00 23 THR H CA 1
ATOM 8107 C C . THR H 1 23 ? -2.035 8.961 68.396 1.00 24.43 23 THR H C 1
ATOM 8108 O O . THR H 1 23 ? -2.089 9.270 69.594 1.00 24.42 23 THR H O 1
ATOM 8112 N N . GLU H 1 24 ? -2.744 7.957 67.897 1.00 24.07 24 GLU H N 1
ATOM 8113 C CA . GLU H 1 24 ? -3.589 7.137 68.779 1.00 23.38 24 GLU H CA 1
ATOM 8114 C C . GLU H 1 24 ? -2.757 6.228 69.656 1.00 22.10 24 GLU H C 1
ATOM 8115 O O . GLU H 1 24 ? -3.096 6.030 70.824 1.00 21.19 24 GLU H O 1
ATOM 8121 N N . ALA H 1 25 ? -1.651 5.681 69.128 1.00 20.90 25 ALA H N 1
ATOM 8122 C CA . ALA H 1 25 ? -0.790 4.858 69.969 1.00 20.73 25 ALA H CA 1
ATOM 8123 C C . ALA H 1 25 ? -0.255 5.664 71.184 1.00 20.19 25 ALA H C 1
ATOM 8124 O O . ALA H 1 25 ? -0.116 5.135 72.282 1.00 20.06 25 ALA H O 1
ATOM 8126 N N . VAL H 1 26 ? 0.019 6.945 71.006 1.00 21.32 26 VAL H N 1
ATOM 8127 C CA . VAL H 1 26 ? 0.457 7.791 72.126 1.00 22.34 26 VAL H CA 1
ATOM 8128 C C . VAL H 1 26 ? -0.665 7.913 73.165 1.00 23.55 26 VAL H C 1
ATOM 8129 O O . VAL H 1 26 ? -0.431 7.777 74.370 1.00 23.55 26 VAL H O 1
ATOM 8133 N N . ASN H 1 27 ? -1.875 8.139 72.670 1.00 23.65 27 ASN H N 1
ATOM 8134 C CA A ASN H 1 27 ? -3.050 8.189 73.531 0.60 24.87 27 ASN H CA 1
ATOM 8135 C CA B ASN H 1 27 ? -3.093 8.173 73.475 0.40 24.67 27 ASN H CA 1
ATOM 8136 C C . ASN H 1 27 ? -3.282 6.890 74.305 1.00 24.23 27 ASN H C 1
ATOM 8137 O O . ASN H 1 27 ? -3.590 6.937 75.496 1.00 24.65 27 ASN H O 1
ATOM 8146 N N . ILE H 1 28 ? -3.075 5.733 73.669 1.00 23.60 28 ILE H N 1
ATOM 8147 C CA . ILE H 1 28 ? -3.115 4.441 74.358 1.00 22.49 28 ILE H CA 1
ATOM 8148 C C . ILE H 1 28 ? -2.026 4.300 75.411 1.00 23.62 28 ILE H C 1
ATOM 8149 O O . ILE H 1 28 ? -2.279 3.877 76.557 1.00 23.76 28 ILE H O 1
ATOM 8154 N N . ALA H 1 29 ? -0.807 4.677 75.020 1.00 24.35 29 ALA H N 1
ATOM 8155 C CA . ALA H 1 29 ? 0.327 4.675 75.916 1.00 26.42 29 ALA H CA 1
ATOM 8156 C C . ALA H 1 29 ? 0.083 5.577 77.141 1.00 27.76 29 ALA H C 1
ATOM 8157 O O . ALA H 1 29 ? 0.452 5.216 78.243 1.00 29.02 29 ALA H O 1
ATOM 8159 N N . GLN H 1 30 ? -0.511 6.738 76.934 1.00 29.35 30 GLN H N 1
ATOM 8160 C CA A GLN H 1 30 ? -0.821 7.676 78.033 0.60 31.01 30 GLN H CA 1
ATOM 8161 C CA B GLN H 1 30 ? -0.819 7.675 78.033 0.40 30.46 30 GLN H CA 1
ATOM 8162 C C . GLN H 1 30 ? -1.821 7.051 78.995 1.00 30.97 30 GLN H C 1
ATOM 8163 O O . GLN H 1 30 ? -1.660 7.113 80.240 1.00 30.60 30 GLN H O 1
ATOM 8174 N N . ARG H 1 31 ? -2.855 6.458 78.413 1.00 30.34 31 ARG H N 1
ATOM 8175 C CA . ARG H 1 31 ? -3.951 5.891 79.177 1.00 30.20 31 ARG H CA 1
ATOM 8176 C C . ARG H 1 31 ? -3.462 4.729 79.996 1.00 29.16 31 ARG H C 1
ATOM 8177 O O . ARG H 1 31 ? -3.797 4.614 81.172 1.00 29.10 31 ARG H O 1
ATOM 8185 N N . HIS H 1 32 ? -2.669 3.867 79.371 1.00 27.09 32 HIS H N 1
ATOM 8186 C CA . HIS H 1 32 ? -2.210 2.663 80.039 1.00 26.91 32 HIS H CA 1
ATOM 8187 C C . HIS H 1 32 ? -0.898 2.825 80.762 1.00 27.54 32 HIS H C 1
ATOM 8188 O O . HIS H 1 32 ? -0.459 1.889 81.425 1.00 26.73 32 HIS H O 1
ATOM 8195 N N . GLN H 1 33 ? -0.282 4.000 80.657 1.00 28.31 33 GLN H N 1
ATOM 8196 C CA . GLN H 1 33 ? 1.125 4.179 81.088 1.00 29.81 33 GLN H CA 1
ATOM 8197 C C . GLN H 1 33 ? 2.023 3.046 80.588 1.00 29.74 33 GLN H C 1
ATOM 8198 O O . GLN H 1 33 ? 2.830 2.469 81.335 1.00 29.68 33 GLN H O 1
ATOM 8204 N N . ALA H 1 34 ? 1.912 2.751 79.298 1.00 28.47 34 ALA H N 1
ATOM 8205 C CA . ALA H 1 34 ? 2.699 1.679 78.701 1.00 27.14 34 ALA H CA 1
ATOM 8206 C C . ALA H 1 34 ? 3.948 2.210 78.029 1.00 27.78 34 ALA H C 1
ATOM 8207 O O . ALA H 1 34 ? 3.989 3.348 77.546 1.00 27.70 34 ALA H O 1
ATOM 8209 N N . ASN H 1 35 ? 4.919 1.336 77.871 1.00 27.08 35 ASN H N 1
ATOM 8210 C CA . ASN H 1 35 ? 6.009 1.609 76.943 1.00 27.22 35 ASN H CA 1
ATOM 8211 C C . ASN H 1 35 ? 5.525 1.671 75.498 1.00 25.93 35 ASN H C 1
ATOM 8212 O O . ASN H 1 35 ? 4.608 0.947 75.094 1.00 24.78 35 ASN H O 1
ATOM 8217 N N . LEU H 1 36 ? 6.196 2.507 74.714 1.00 24.87 36 LEU H N 1
ATOM 8218 C CA . LEU H 1 36 ? 5.842 2.702 73.296 1.00 23.28 36 LEU H CA 1
ATOM 8219 C C . LEU H 1 36 ? 7.105 2.697 72.424 1.00 22.75 36 LEU H C 1
ATOM 8220 O O . LEU H 1 36 ? 8.098 3.390 72.734 1.00 23.19 36 LEU H O 1
ATOM 8225 N N . THR H 1 37 ? 7.068 1.874 71.370 1.00 21.83 37 THR H N 1
ATOM 8226 C CA . THR H 1 37 ? 8.077 1.805 70.317 1.00 21.06 37 THR H CA 1
ATOM 8227 C C . THR H 1 37 ? 7.476 2.111 68.944 1.00 21.13 37 THR H C 1
ATOM 8228 O O . THR H 1 37 ? 6.528 1.444 68.521 1.00 22.04 37 THR H O 1
ATOM 8232 N N . ALA H 1 38 ? 7.980 3.138 68.269 1.00 20.00 38 ALA H N 1
ATOM 8233 C CA . ALA H 1 38 ? 7.650 3.397 66.860 1.00 19.49 38 ALA H CA 1
ATOM 8234 C C . ALA H 1 38 ? 8.732 2.799 65.993 1.00 20.67 38 ALA H C 1
ATOM 8235 O O . ALA H 1 38 ? 9.941 2.966 66.271 1.00 21.53 38 ALA H O 1
ATOM 8237 N N . LEU H 1 39 ? 8.310 2.135 64.921 1.00 20.20 39 LEU H N 1
ATOM 8238 C CA . LEU H 1 39 ? 9.217 1.421 64.025 1.00 20.68 39 LEU H CA 1
ATOM 8239 C C . LEU H 1 39 ? 8.936 1.692 62.575 1.00 20.51 39 LEU H C 1
ATOM 8240 O O . LEU H 1 39 ? 7.828 1.431 62.123 1.00 20.97 39 LEU H O 1
ATOM 8245 N N . TYR H 1 40 ? 9.928 2.186 61.840 1.00 20.19 40 TYR H N 1
ATOM 8246 C CA . TYR H 1 40 ? 9.818 2.381 60.400 1.00 20.22 40 TYR H CA 1
ATOM 8247 C C . TYR H 1 40 ? 10.697 1.379 59.731 1.00 20.07 40 TYR H C 1
ATOM 8248 O O . TYR H 1 40 ? 11.884 1.291 60.058 1.00 20.44 40 TYR H O 1
ATOM 8257 N N . VAL H 1 41 ? 10.161 0.644 58.765 1.00 19.38 41 VAL H N 1
ATOM 8258 C CA . VAL H 1 41 ? 10.979 -0.329 58.033 1.00 19.51 41 VAL H CA 1
ATOM 8259 C C . VAL H 1 41 ? 11.320 0.207 56.638 1.00 20.40 41 VAL H C 1
ATOM 8260 O O . VAL H 1 41 ? 10.426 0.506 55.827 1.00 19.18 41 VAL H O 1
ATOM 8264 N N . VAL H 1 42 ? 12.615 0.295 56.348 1.00 20.50 42 VAL H N 1
ATOM 8265 C CA . VAL H 1 42 ? 13.088 0.706 55.016 1.00 22.26 42 VAL H CA 1
ATOM 8266 C C . VAL H 1 42 ? 13.096 -0.530 54.156 1.00 22.46 42 VAL H C 1
ATOM 8267 O O . VAL H 1 42 ? 13.865 -1.475 54.408 1.00 22.39 42 VAL H O 1
ATOM 8271 N N . ASP H 1 43 ? 12.193 -0.574 53.192 1.00 22.65 43 ASP H N 1
ATOM 8272 C CA . ASP H 1 43 ? 12.056 -1.755 52.363 1.00 24.06 43 ASP H CA 1
ATOM 8273 C C . ASP H 1 43 ? 13.280 -1.833 51.435 1.00 24.93 43 ASP H C 1
ATOM 8274 O O . ASP H 1 43 ? 13.467 -0.969 50.568 1.00 25.34 43 ASP H O 1
ATOM 8279 N N . ASP H 1 44 ? 14.079 -2.885 51.641 1.00 24.55 44 ASP H N 1
ATOM 8280 C CA . ASP H 1 44 ? 15.308 -3.131 50.919 1.00 26.71 44 ASP H CA 1
ATOM 8281 C C . ASP H 1 44 ? 15.217 -4.272 49.865 1.00 27.26 44 ASP H C 1
ATOM 8282 O O . ASP H 1 44 ? 16.247 -4.825 49.467 1.00 26.22 44 ASP H O 1
ATOM 8287 N N . SER H 1 45 ? 14.027 -4.584 49.386 1.00 27.48 45 SER H N 1
ATOM 8288 C CA . SER H 1 45 ? 13.860 -5.732 48.484 1.00 28.72 45 SER H CA 1
ATOM 8289 C C . SER H 1 45 ? 13.880 -5.437 46.989 1.00 30.49 45 SER H C 1
ATOM 8290 O O . SER H 1 45 ? 13.536 -6.319 46.202 1.00 31.44 45 SER H O 1
ATOM 8293 N N . ALA H 1 46 ? 14.227 -4.218 46.582 1.00 31.03 46 ALA H N 1
ATOM 8294 C CA . ALA H 1 46 ? 14.103 -3.849 45.160 1.00 33.35 46 ALA H CA 1
ATOM 8295 C C . ALA H 1 46 ? 15.065 -4.710 44.359 1.00 34.96 46 ALA H C 1
ATOM 8296 O O . ALA H 1 46 ? 16.187 -4.976 44.834 1.00 35.08 46 ALA H O 1
ATOM 8298 N N . TYR H 1 47 ? 14.605 -5.179 43.188 1.00 36.67 47 TYR H N 1
ATOM 8299 C CA . TYR H 1 47 ? 15.468 -5.922 42.245 1.00 38.76 47 TYR H CA 1
ATOM 8300 C C . TYR H 1 47 ? 16.668 -5.095 41.887 1.00 39.77 47 TYR H C 1
ATOM 8301 O O . TYR H 1 47 ? 16.527 -3.945 41.478 1.00 40.23 47 TYR H O 1
ATOM 8310 N N . HIS H 1 48 ? 17.851 -5.694 42.043 1.00 40.67 48 HIS H N 1
ATOM 8311 C CA . HIS H 1 48 ? 19.095 -5.091 41.573 1.00 41.70 48 HIS H CA 1
ATOM 8312 C C . HIS H 1 48 ? 20.225 -6.127 41.496 1.00 42.85 48 HIS H C 1
ATOM 8313 O O . HIS H 1 48 ? 20.286 -7.076 42.302 1.00 42.70 48 HIS H O 1
ATOM 8320 N N . THR H 1 49 ? 21.112 -5.949 40.533 1.00 43.49 49 THR H N 1
ATOM 8321 C CA . THR H 1 49 ? 22.366 -6.713 40.514 1.00 44.78 49 THR H CA 1
ATOM 8322 C C . THR H 1 49 ? 23.371 -6.051 41.461 1.00 45.65 49 THR H C 1
ATOM 8323 O O . THR H 1 49 ? 23.177 -4.899 41.858 1.00 45.52 49 THR H O 1
ATOM 8327 N N . PRO H 1 50 ? 24.439 -6.779 41.844 1.00 47.14 50 PRO H N 1
ATOM 8328 C CA . PRO H 1 50 ? 25.534 -6.191 42.630 1.00 47.83 50 PRO H CA 1
ATOM 8329 C C . PRO H 1 50 ? 26.085 -4.874 42.067 1.00 49.03 50 PRO H C 1
ATOM 8330 O O . PRO H 1 50 ? 26.391 -3.952 42.829 1.00 48.36 50 PRO H O 1
ATOM 8334 N N . ALA H 1 51 ? 26.207 -4.790 40.742 1.00 50.67 51 ALA H N 1
ATOM 8335 C CA . ALA H 1 51 ? 26.616 -3.542 40.072 1.00 51.92 51 ALA H CA 1
ATOM 8336 C C . ALA H 1 51 ? 25.795 -2.364 40.585 1.00 51.11 51 ALA H C 1
ATOM 8337 O O . ALA H 1 51 ? 26.327 -1.297 40.883 1.00 51.03 51 ALA H O 1
ATOM 8339 N N . LEU H 1 52 ? 24.491 -2.599 40.714 1.00 50.48 52 LEU H N 1
ATOM 8340 C CA . LEU H 1 52 ? 23.542 -1.580 41.191 1.00 50.31 52 LEU H CA 1
ATOM 8341 C C . LEU H 1 52 ? 23.465 -1.375 42.732 1.00 49.78 52 LEU H C 1
ATOM 8342 O O . LEU H 1 52 ? 22.790 -0.446 43.168 1.00 49.14 52 LEU H O 1
ATOM 8347 N N . ASP H 1 53 ? 24.154 -2.189 43.539 1.00 50.04 53 ASP H N 1
ATOM 8348 C CA . ASP H 1 53 ? 24.119 -2.015 45.017 1.00 49.94 53 ASP H CA 1
ATOM 8349 C C . ASP H 1 53 ? 24.363 -0.581 45.557 1.00 50.26 53 ASP H C 1
ATOM 8350 O O . ASP H 1 53 ? 23.701 -0.171 46.519 1.00 50.24 53 ASP H O 1
ATOM 8355 N N . PRO H 1 54 ? 25.289 0.189 44.968 1.00 51.68 54 PRO H N 1
ATOM 8356 C CA . PRO H 1 54 ? 25.480 1.572 45.474 1.00 52.10 54 PRO H CA 1
ATOM 8357 C C . PRO H 1 54 ? 24.388 2.597 45.098 1.00 51.34 54 PRO H C 1
ATOM 8358 O O . PRO H 1 54 ? 24.204 3.600 45.793 1.00 51.32 54 PRO H O 1
ATOM 8362 N N . VAL H 1 55 ? 23.676 2.372 44.004 1.00 50.95 55 VAL H N 1
ATOM 8363 C CA . VAL H 1 55 ? 22.591 3.289 43.639 1.00 49.93 55 VAL H CA 1
ATOM 8364 C C . VAL H 1 55 ? 21.392 3.073 44.591 1.00 47.99 55 VAL H C 1
ATOM 8365 O O . VAL H 1 55 ? 20.730 4.027 44.986 1.00 47.85 55 VAL H O 1
ATOM 8369 N N . LEU H 1 56 ? 21.146 1.821 44.980 1.00 46.77 56 LEU H N 1
ATOM 8370 C CA . LEU H 1 56 ? 20.112 1.499 45.977 1.00 44.61 56 LEU H CA 1
ATOM 8371 C C . LEU H 1 56 ? 20.435 2.164 47.313 1.00 44.94 56 LEU H C 1
ATOM 8372 O O . LEU H 1 56 ? 19.577 2.831 47.907 1.00 43.84 56 LEU H O 1
ATOM 8377 N N . SER H 1 57 ? 21.684 2.024 47.765 1.00 45.64 57 SER H N 1
ATOM 8378 C CA . SER H 1 57 ? 22.087 2.544 49.065 1.00 46.03 57 SER H CA 1
ATOM 8379 C C . SER H 1 57 ? 21.846 4.040 49.179 1.00 46.53 57 SER H C 1
ATOM 8380 O O . SER H 1 57 ? 21.354 4.522 50.192 1.00 46.58 57 SER H O 1
ATOM 8383 N N . GLU H 1 58 ? 22.158 4.786 48.137 1.00 47.77 58 GLU H N 1
ATOM 8384 C CA . GLU H 1 58 ? 21.857 6.218 48.134 1.00 47.96 58 GLU H CA 1
ATOM 8385 C C . GLU H 1 58 ? 20.355 6.498 48.313 1.00 46.31 58 GLU H C 1
ATOM 8386 O O . GLU H 1 58 ? 19.952 7.424 49.027 1.00 45.78 58 GLU H O 1
ATOM 8392 N N . LEU H 1 59 ? 19.533 5.709 47.630 1.00 44.76 59 LEU H N 1
ATOM 8393 C CA . LEU H 1 59 ? 18.085 5.876 47.695 1.00 43.07 59 LEU H CA 1
ATOM 8394 C C . LEU H 1 59 ? 17.577 5.575 49.104 1.00 40.63 59 LEU H C 1
ATOM 8395 O O . LEU H 1 59 ? 16.877 6.382 49.700 1.00 40.02 59 LEU H O 1
ATOM 8400 N N . LEU H 1 60 ? 17.976 4.421 49.632 1.00 38.88 60 LEU H N 1
ATOM 8401 C CA . LEU H 1 60 ? 17.520 3.948 50.950 1.00 37.34 60 LEU H CA 1
ATOM 8402 C C . LEU H 1 60 ? 18.071 4.819 52.085 1.00 38.15 60 LEU H C 1
ATOM 8403 O O . LEU H 1 60 ? 17.409 5.013 53.113 1.00 36.96 60 LEU H O 1
ATOM 8408 N N . ASP H 1 61 ? 19.278 5.354 51.891 1.00 39.65 61 ASP H N 1
ATOM 8409 C CA . ASP H 1 61 ? 19.878 6.237 52.886 1.00 40.51 61 ASP H CA 1
ATOM 8410 C C . ASP H 1 61 ? 19.020 7.448 53.126 1.00 39.52 61 ASP H C 1
ATOM 8411 O O . ASP H 1 61 ? 18.817 7.841 54.258 1.00 39.82 61 ASP H O 1
ATOM 8416 N N . ALA H 1 62 ? 18.587 8.070 52.039 1.00 39.27 62 ALA H N 1
ATOM 8417 C CA . ALA H 1 62 ? 17.778 9.254 52.091 1.00 38.84 62 ALA H CA 1
ATOM 8418 C C . ALA H 1 62 ? 16.424 8.930 52.739 1.00 37.34 62 ALA H C 1
ATOM 8419 O O . ALA H 1 62 ? 15.900 9.709 53.535 1.00 36.98 62 ALA H O 1
ATOM 8421 N N . GLU H 1 63 ? 15.846 7.781 52.388 1.00 35.39 63 GLU H N 1
ATOM 8422 C CA . GLU H 1 63 ? 14.603 7.360 53.021 1.00 33.38 63 GLU H CA 1
ATOM 8423 C C . GLU H 1 63 ? 14.805 7.210 54.536 1.00 32.25 63 GLU H C 1
ATOM 8424 O O . GLU H 1 63 ? 14.004 7.703 55.315 1.00 31.51 63 GLU H O 1
ATOM 8430 N N . ALA H 1 64 ? 15.886 6.553 54.947 1.00 33.76 64 ALA H N 1
ATOM 8431 C CA . ALA H 1 64 ? 16.142 6.354 56.376 1.00 33.95 64 ALA H CA 1
ATOM 8432 C C . ALA H 1 64 ? 16.291 7.688 57.082 1.00 35.01 64 ALA H C 1
ATOM 8433 O O . ALA H 1 64 ? 15.686 7.881 58.134 1.00 35.18 64 ALA H O 1
ATOM 8435 N N . ALA H 1 65 ? 17.054 8.613 56.486 1.00 36.79 65 ALA H N 1
ATOM 8436 C CA . ALA H 1 65 ? 17.165 9.998 56.991 1.00 38.62 65 ALA H CA 1
ATOM 8437 C C . ALA H 1 65 ? 15.819 10.673 57.168 1.00 38.02 65 ALA H C 1
ATOM 8438 O O . ALA H 1 65 ? 15.554 11.259 58.217 1.00 39.22 65 ALA H O 1
ATOM 8440 N N . HIS H 1 66 ? 14.987 10.639 56.129 1.00 37.12 66 HIS H N 1
ATOM 8441 C CA . HIS H 1 66 ? 13.633 11.196 56.234 1.00 36.89 66 HIS H CA 1
ATOM 8442 C C . HIS H 1 66 ? 12.883 10.573 57.430 1.00 34.33 66 HIS H C 1
ATOM 8443 O O . HIS H 1 66 ? 12.316 11.270 58.268 1.00 33.94 66 HIS H O 1
ATOM 8450 N N . ALA H 1 67 ? 12.903 9.248 57.526 1.00 31.92 67 ALA H N 1
ATOM 8451 C CA . ALA H 1 67 ? 12.258 8.602 58.645 1.00 30.55 67 ALA H CA 1
ATOM 8452 C C . ALA H 1 67 ? 12.822 9.015 60.008 1.00 30.79 67 ALA H C 1
ATOM 8453 O O . ALA H 1 67 ? 12.044 9.177 60.941 1.00 29.68 67 ALA H O 1
ATOM 8455 N N . LYS H 1 68 ? 14.154 9.175 60.139 1.00 32.67 68 LYS H N 1
ATOM 8456 C CA . LYS H 1 68 ? 14.751 9.595 61.441 1.00 33.01 68 LYS H CA 1
ATOM 8457 C C . LYS H 1 68 ? 14.305 10.991 61.844 1.00 33.64 68 LYS H C 1
ATOM 8458 O O . LYS H 1 68 ? 14.037 11.255 63.007 1.00 32.21 68 LYS H O 1
ATOM 8464 N N . ASP H 1 69 ? 14.236 11.892 60.865 1.00 34.21 69 ASP H N 1
ATOM 8465 C CA . ASP H 1 69 ? 13.663 13.208 61.093 1.00 35.66 69 ASP H CA 1
ATOM 8466 C C . ASP H 1 69 ? 12.256 13.083 61.644 1.00 33.80 69 ASP H C 1
ATOM 8467 O O . ASP H 1 69 ? 11.906 13.735 62.627 1.00 33.32 69 ASP H O 1
ATOM 8472 N N . ALA H 1 70 ? 11.443 12.228 61.037 1.00 31.11 70 ALA H N 1
ATOM 8473 C CA . ALA H 1 70 ? 10.082 12.081 61.532 1.00 30.06 70 ALA H CA 1
ATOM 8474 C C . ALA H 1 70 ? 10.085 11.543 62.965 1.00 28.52 70 ALA H C 1
ATOM 8475 O O . ALA H 1 70 ? 9.285 11.972 63.757 1.00 26.88 70 ALA H O 1
ATOM 8485 N N . ARG H 1 72 ? 12.424 12.021 65.287 1.00 32.44 72 ARG H N 1
ATOM 8486 C CA . ARG H 1 72 ? 12.793 13.167 66.144 1.00 35.47 72 ARG H CA 1
ATOM 8487 C C . ARG H 1 72 ? 11.552 14.027 66.468 1.00 34.94 72 ARG H C 1
ATOM 8488 O O . ARG H 1 72 ? 11.326 14.357 67.622 1.00 35.18 72 ARG H O 1
ATOM 8496 N N . GLN H 1 73 ? 10.736 14.341 65.456 1.00 34.48 73 GLN H N 1
ATOM 8497 C CA . GLN H 1 73 ? 9.479 15.082 65.683 1.00 34.91 73 GLN H CA 1
ATOM 8498 C C . GLN H 1 73 ? 8.485 14.350 66.588 1.00 33.30 73 GLN H C 1
ATOM 8499 O O . GLN H 1 73 ? 7.841 14.960 67.428 1.00 33.46 73 GLN H O 1
ATOM 8505 N N . ARG H 1 74 ? 8.383 13.041 66.427 1.00 31.61 74 ARG H N 1
ATOM 8506 C CA . ARG H 1 74 ? 7.625 12.204 67.355 1.00 30.50 74 ARG H CA 1
ATOM 8507 C C . ARG H 1 74 ? 8.127 12.262 68.812 1.00 31.07 74 ARG H C 1
ATOM 8508 O O . ARG H 1 74 ? 7.307 12.375 69.725 1.00 30.53 74 ARG H O 1
ATOM 8516 N N . GLN H 1 75 ? 9.444 12.154 69.018 1.00 31.24 75 GLN H N 1
ATOM 8517 C CA . GLN H 1 75 ? 10.030 12.339 70.349 1.00 32.85 75 GLN H CA 1
ATOM 8518 C C . GLN H 1 75 ? 9.670 13.714 70.922 1.00 32.76 75 GLN H C 1
ATOM 8519 O O . GLN H 1 75 ? 9.276 13.816 72.074 1.00 31.21 75 GLN H O 1
ATOM 8525 N N . GLN H 1 76 ? 9.783 14.763 70.103 1.00 34.17 76 GLN H N 1
ATOM 8526 C CA . GLN H 1 76 ? 9.428 16.109 70.556 1.00 36.30 76 GLN H CA 1
ATOM 8527 C C . GLN H 1 76 ? 7.987 16.123 71.053 1.00 35.80 76 GLN H C 1
ATOM 8528 O O . GLN H 1 76 ? 7.737 16.553 72.165 1.00 36.98 76 GLN H O 1
ATOM 8534 N N . PHE H 1 77 ? 7.052 15.606 70.247 1.00 34.55 77 PHE H N 1
ATOM 8535 C CA . PHE H 1 77 ? 5.632 15.525 70.616 1.00 33.99 77 PHE H CA 1
ATOM 8536 C C . PHE H 1 77 ? 5.335 14.741 71.903 1.00 32.32 77 PHE H C 1
ATOM 8537 O O . PHE H 1 77 ? 4.634 15.234 72.800 1.00 32.72 77 PHE H O 1
ATOM 8545 N N . VAL H 1 78 ? 5.886 13.539 72.011 1.00 30.83 78 VAL H N 1
ATOM 8546 C CA . VAL H 1 78 ? 5.673 12.727 73.204 1.00 29.55 78 VAL H CA 1
ATOM 8547 C C . VAL H 1 78 ? 6.266 13.372 74.474 1.00 32.15 78 VAL H C 1
ATOM 8548 O O . VAL H 1 78 ? 5.713 13.216 75.565 1.00 32.49 78 VAL H O 1
ATOM 8552 N N . ALA H 1 79 ? 7.342 14.151 74.324 1.00 34.30 79 ALA H N 1
ATOM 8553 C CA . ALA H 1 79 ? 7.950 14.856 75.455 1.00 37.37 79 ALA H CA 1
ATOM 8554 C C . ALA H 1 79 ? 6.915 15.703 76.223 1.00 39.39 79 ALA H C 1
ATOM 8555 O O . ALA H 1 79 ? 6.980 15.768 77.452 1.00 41.18 79 ALA H O 1
ATOM 8557 N N . THR H 1 80 ? 5.956 16.269 75.476 1.00 40.70 80 THR H N 1
ATOM 8558 C CA . THR H 1 80 ? 4.862 17.154 75.950 1.00 42.74 80 THR H CA 1
ATOM 8559 C C . THR H 1 80 ? 3.632 16.417 76.483 1.00 41.26 80 THR H C 1
ATOM 8560 O O . THR H 1 80 ? 2.701 17.067 76.944 1.00 42.64 80 THR H O 1
ATOM 8564 N N . THR H 1 81 ? 3.590 15.091 76.360 1.00 39.03 81 THR H N 1
ATOM 8565 C CA . THR H 1 81 ? 2.458 14.297 76.825 1.00 37.47 81 THR H CA 1
ATOM 8566 C C . THR H 1 81 ? 2.858 13.600 78.113 1.00 37.76 81 THR H C 1
ATOM 8567 O O . THR H 1 81 ? 3.997 13.717 78.546 1.00 37.68 81 THR H O 1
ATOM 8571 N N . SER H 1 82 ? 1.942 12.827 78.690 1.00 37.60 82 SER H N 1
ATOM 8572 C CA . SER H 1 82 ? 2.267 12.020 79.874 1.00 38.25 82 SER H CA 1
ATOM 8573 C C . SER H 1 82 ? 2.527 10.547 79.565 1.00 36.88 82 SER H C 1
ATOM 8574 O O . SER H 1 82 ? 2.621 9.723 80.483 1.00 37.44 82 SER H O 1
ATOM 8577 N N . ALA H 1 83 ? 2.683 10.205 78.289 1.00 35.55 83 ALA H N 1
ATOM 8578 C CA . ALA H 1 83 ? 3.187 8.858 77.942 1.00 34.64 83 ALA H CA 1
ATOM 8579 C C . ALA H 1 83 ? 4.554 8.692 78.606 1.00 35.41 83 ALA H C 1
ATOM 8580 O O . ALA H 1 83 ? 5.365 9.612 78.567 1.00 36.67 83 ALA H O 1
ATOM 8582 N N . PRO H 1 84 ? 4.808 7.537 79.245 1.00 34.52 84 PRO H N 1
ATOM 8583 C CA . PRO H 1 84 ? 6.0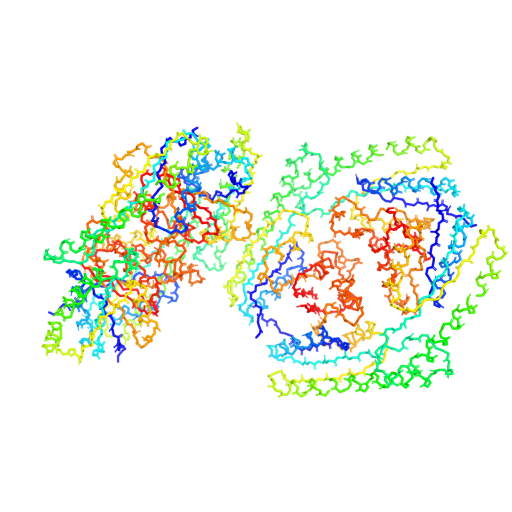86 7.396 79.955 1.00 34.96 84 PRO H CA 1
ATOM 8584 C C . PRO H 1 84 ? 7.338 7.457 79.083 1.00 34.71 84 PRO H C 1
ATOM 8585 O O . PRO H 1 84 ? 8.400 7.841 79.569 1.00 34.77 84 PRO H O 1
ATOM 8589 N N . ASN H 1 85 ? 7.246 7.076 77.814 1.00 33.34 85 ASN H N 1
ATOM 8590 C CA . ASN H 1 85 ? 8.427 7.092 76.950 1.00 33.34 85 ASN H CA 1
ATOM 8591 C C . ASN H 1 85 ? 8.129 6.785 75.492 1.00 31.36 85 ASN H C 1
ATOM 8592 O O . ASN H 1 85 ? 6.996 6.475 75.106 1.00 32.68 85 ASN H O 1
ATOM 8597 N N . LEU H 1 86 ? 9.166 6.901 74.695 1.00 29.95 86 LEU H N 1
ATOM 8598 C CA . LEU H 1 86 ? 9.148 6.512 73.315 1.00 27.99 86 LEU H CA 1
ATOM 8599 C C . LEU H 1 86 ? 10.552 6.055 72.904 1.00 28.57 86 LEU H C 1
ATOM 8600 O O . LEU H 1 86 ? 11.552 6.806 73.019 1.00 26.96 86 LEU H O 1
ATOM 8605 N N . LYS H 1 87 ? 10.582 4.833 72.410 1.00 27.30 87 LYS H N 1
ATOM 8606 C CA . LYS H 1 87 ? 11.686 4.319 71.613 1.00 28.85 87 LYS H CA 1
ATOM 8607 C C . LYS H 1 87 ? 11.339 4.459 70.144 1.00 27.54 87 LYS H C 1
ATOM 8608 O O . LYS H 1 87 ? 10.200 4.124 69.724 1.00 26.41 87 LYS H O 1
ATOM 8614 N N . THR H 1 88 ? 12.326 4.852 69.357 1.00 27.91 88 THR H N 1
ATOM 8615 C CA . THR H 1 88 ? 12.168 4.955 67.927 1.00 29.05 88 THR H CA 1
ATOM 8616 C C . THR H 1 88 ? 13.160 4.025 67.280 1.00 29.26 88 THR H C 1
ATOM 8617 O O . THR H 1 88 ? 14.311 3.924 67.726 1.00 29.96 88 THR H O 1
ATOM 8621 N N . GLU H 1 89 ? 12.745 3.333 66.225 1.00 27.90 89 GLU H N 1
ATOM 8622 C CA . GLU H 1 89 ? 13.616 2.380 65.571 1.00 27.60 89 GLU H CA 1
ATOM 8623 C C . GLU H 1 89 ? 13.409 2.421 64.078 1.00 26.34 89 GLU H C 1
ATOM 8624 O O . GLU H 1 89 ? 12.271 2.434 63.630 1.00 24.45 89 GLU H O 1
ATOM 8630 N N . ILE H 1 90 ? 14.499 2.432 63.314 1.00 25.67 90 ILE H N 1
ATOM 8631 C CA . ILE H 1 90 ? 14.465 2.268 61.859 1.00 25.87 90 ILE H CA 1
ATOM 8632 C C . ILE H 1 90 ? 15.203 0.962 61.526 1.00 25.85 90 ILE H C 1
ATOM 8633 O O . ILE H 1 90 ? 16.374 0.774 61.932 1.00 25.47 90 ILE H O 1
ATOM 8638 N N . SER H 1 91 ? 14.542 0.083 60.791 1.00 24.49 91 SER H N 1
ATOM 8639 C CA A SER H 1 91 ? 15.116 -1.189 60.330 0.60 25.29 91 SER H CA 1
ATOM 8640 C CA B SER H 1 91 ? 15.176 -1.160 60.337 0.40 24.96 91 SER H CA 1
ATOM 8641 C C . SER H 1 91 ? 15.047 -1.279 58.826 1.00 24.69 91 SER H C 1
ATOM 8642 O O . SER H 1 91 ? 14.250 -0.570 58.217 1.00 24.76 91 SER H O 1
ATOM 8647 N N . TYR H 1 92 ? 15.841 -2.167 58.248 1.00 24.29 92 TYR H N 1
ATOM 8648 C CA . TYR H 1 92 ? 15.790 -2.454 56.817 1.00 24.09 92 TYR H CA 1
ATOM 8649 C C . TYR H 1 92 ? 15.317 -3.875 56.618 1.00 23.90 92 TYR H C 1
ATOM 8650 O O . TYR H 1 92 ? 15.805 -4.800 57.302 1.00 24.47 92 TYR H O 1
ATOM 8659 N N . GLY H 1 93 ? 14.391 -4.080 55.695 1.00 21.45 93 GLY H N 1
ATOM 8660 C CA . GLY H 1 93 ? 13.876 -5.421 55.489 1.00 21.80 93 GLY H CA 1
ATOM 8661 C C . GLY H 1 93 ? 12.555 -5.334 54.768 1.00 22.20 93 GLY H C 1
ATOM 8662 O O . GLY H 1 93 ? 12.130 -4.261 54.369 1.00 21.74 93 GLY H O 1
ATOM 8663 N N . ILE H 1 94 ? 11.905 -6.461 54.571 1.00 22.43 94 ILE H N 1
ATOM 8664 C CA . ILE H 1 94 ? 10.574 -6.415 53.978 1.00 22.28 94 ILE H CA 1
ATOM 8665 C C . ILE H 1 94 ? 9.637 -6.052 55.134 1.00 21.90 94 ILE H C 1
ATOM 8666 O O . ILE H 1 94 ? 9.604 -6.765 56.137 1.00 22.70 94 ILE H O 1
ATOM 8671 N N . PRO H 1 95 ? 8.917 -4.940 55.026 1.00 21.80 95 PRO H N 1
ATOM 8672 C CA . PRO H 1 95 ? 8.196 -4.364 56.170 1.00 21.49 95 PRO H CA 1
ATOM 8673 C C . PRO H 1 95 ? 7.286 -5.303 56.932 1.00 20.45 95 PRO H C 1
ATOM 8674 O O . PRO H 1 95 ? 7.406 -5.416 58.153 1.00 19.77 95 PRO H O 1
ATOM 8678 N N . LYS H 1 96 ? 6.419 -6.026 56.240 1.00 19.39 96 LYS H N 1
ATOM 8679 C CA . LYS H 1 96 ? 5.442 -6.876 57.005 1.00 17.97 96 LYS H CA 1
ATOM 8680 C C . LYS H 1 96 ? 6.138 -8.028 57.734 1.00 18.04 96 LYS H C 1
ATOM 8681 O O . LYS H 1 96 ? 5.754 -8.334 58.870 1.00 17.70 96 LYS H O 1
ATOM 8687 N N . HIS H 1 97 ? 7.183 -8.618 57.118 1.00 17.99 97 HIS H N 1
ATOM 8688 C CA . HIS H 1 97 ? 7.983 -9.656 57.786 1.00 18.74 97 HIS H CA 1
ATOM 8689 C C . HIS H 1 97 ? 8.720 -9.085 58.981 1.00 18.67 97 HIS H C 1
ATOM 8690 O O . HIS H 1 97 ? 8.878 -9.752 59.993 1.00 18.70 97 HIS H O 1
ATOM 8697 N N . THR H 1 98 ? 9.220 -7.867 58.827 1.00 18.57 98 THR H N 1
ATOM 8698 C CA . THR H 1 98 ? 10.080 -7.234 59.839 1.00 19.13 98 THR H CA 1
ATOM 8699 C C . THR H 1 98 ? 9.222 -6.846 61.046 1.00 18.78 98 THR H C 1
ATOM 8700 O O . THR H 1 98 ? 9.646 -6.993 62.203 1.00 19.50 98 THR H O 1
ATOM 8704 N N . ILE H 1 99 ? 7.994 -6.427 60.783 1.00 17.62 99 ILE H N 1
ATOM 8705 C CA . ILE H 1 99 ? 7.064 -6.091 61.884 1.00 17.49 99 ILE H CA 1
ATOM 8706 C C . ILE H 1 99 ? 6.698 -7.334 62.649 1.00 17.47 99 ILE H C 1
ATOM 8707 O O . ILE H 1 99 ? 6.779 -7.354 63.893 1.00 17.44 99 ILE H O 1
ATOM 8712 N N . GLU H 1 100 ? 6.268 -8.379 61.925 1.00 18.29 100 GLU H N 1
ATOM 8713 C CA . GLU H 1 100 ? 6.001 -9.690 62.550 1.00 19.92 100 GLU H CA 1
ATOM 8714 C C . GLU H 1 100 ? 7.185 -10.145 63.420 1.00 21.00 100 GLU H C 1
ATOM 8715 O O . GLU H 1 100 ? 6.992 -10.572 64.581 1.00 22.57 100 GLU H O 1
ATOM 8721 N N . ASP H 1 101 ? 8.393 -10.112 62.865 1.00 20.40 101 ASP H N 1
ATOM 8722 C CA . ASP H 1 101 ? 9.575 -10.605 63.596 1.00 22.73 101 ASP H CA 1
ATOM 8723 C C . ASP H 1 101 ? 9.845 -9.772 64.847 1.00 21.71 101 ASP H C 1
ATOM 8724 O O . ASP H 1 101 ? 10.203 -10.292 65.907 1.00 21.85 101 ASP H O 1
ATOM 8729 N N . TYR H 1 102 ? 9.683 -8.480 64.724 1.00 21.09 102 TYR H N 1
ATOM 8730 C CA . TYR H 1 102 ? 9.850 -7.573 65.853 1.00 22.60 102 TYR H CA 1
ATOM 8731 C C . TYR H 1 102 ? 8.959 -7.955 67.053 1.00 22.97 102 TYR H C 1
ATOM 8732 O O . TYR H 1 102 ? 9.467 -8.119 68.184 1.00 24.58 102 TYR H O 1
ATOM 8741 N N . ALA H 1 103 ? 7.667 -8.189 66.784 1.00 22.27 103 ALA H N 1
ATOM 8742 C CA . ALA H 1 103 ? 6.715 -8.546 67.820 1.00 23.36 103 ALA H CA 1
ATOM 8743 C C . ALA H 1 103 ? 7.076 -9.915 68.403 1.00 24.62 103 ALA H C 1
ATOM 8744 O O . ALA H 1 103 ? 6.957 -10.100 69.586 1.00 25.61 103 ALA H O 1
ATOM 8746 N N . LYS H 1 104 ? 7.523 -10.852 67.565 1.00 24.57 104 LYS H N 1
ATOM 8747 C CA . LYS H 1 104 ? 7.833 -12.203 68.040 1.00 25.44 104 LYS H CA 1
ATOM 8748 C C . LYS H 1 104 ? 9.148 -12.225 68.814 1.00 26.45 104 LYS H C 1
ATOM 8749 O O . LYS H 1 104 ? 9.293 -12.943 69.831 1.00 25.49 104 LYS H O 1
ATOM 8755 N N . GLN H 1 105 ? 10.086 -11.412 68.360 1.00 25.61 105 GLN H N 1
ATOM 8756 C CA . GLN H 1 105 ? 11.386 -11.368 68.950 1.00 27.61 105 GLN H CA 1
ATOM 8757 C C . GLN H 1 105 ? 11.441 -10.465 70.205 1.00 28.03 105 GLN H C 1
ATOM 8758 O O . GLN H 1 105 ? 12.403 -10.528 70.963 1.00 28.71 105 GLN H O 1
ATOM 8764 N N . HIS H 1 106 ? 10.372 -9.710 70.467 1.00 26.30 106 HIS H N 1
ATOM 8765 C CA . HIS H 1 106 ? 10.224 -8.923 71.686 1.00 26.51 106 HIS H CA 1
ATOM 8766 C C . HIS H 1 106 ? 8.859 -9.252 72.293 1.00 25.51 106 HIS H C 1
ATOM 8767 O O . HIS H 1 106 ? 7.909 -8.482 72.167 1.00 23.89 106 HIS H O 1
ATOM 8774 N N . PRO H 1 107 ? 8.759 -10.409 72.960 1.00 25.82 107 PRO H N 1
ATOM 8775 C CA . PRO H 1 107 ? 7.467 -10.946 73.364 1.00 25.69 107 PRO H CA 1
ATOM 8776 C C . PRO H 1 107 ? 6.780 -10.166 74.503 1.00 26.06 107 PRO H C 1
ATOM 8777 O O . PRO H 1 107 ? 5.625 -10.457 74.868 1.00 25.49 107 PRO H O 1
ATOM 8781 N N . GLU H 1 108 ? 7.470 -9.180 75.057 1.00 25.97 108 GLU H N 1
ATOM 8782 C CA . GLU H 1 108 ? 6.833 -8.239 75.960 1.00 26.60 108 GLU H CA 1
ATOM 8783 C C . GLU H 1 108 ? 5.773 -7.383 75.234 1.00 25.37 108 GLU H C 1
ATOM 8784 O O . GLU H 1 108 ? 4.809 -6.928 75.828 1.00 26.69 108 GLU H O 1
ATOM 8790 N N . ILE H 1 109 ? 5.952 -7.181 73.939 1.00 24.70 109 ILE H N 1
ATOM 8791 C CA . ILE H 1 109 ? 5.007 -6.406 73.154 1.00 22.43 109 ILE H CA 1
ATOM 8792 C C . ILE H 1 109 ? 3.609 -7.045 73.204 1.00 22.40 109 ILE H C 1
ATOM 8793 O O . ILE H 1 109 ? 3.442 -8.212 72.898 1.00 22.30 109 ILE H O 1
ATOM 8798 N N . ASP H 1 110 ? 2.621 -6.278 73.641 1.00 22.74 110 ASP H N 1
ATOM 8799 C CA . ASP H 1 110 ? 1.261 -6.808 73.807 1.00 22.50 110 ASP H CA 1
ATOM 8800 C C . ASP H 1 110 ? 0.193 -6.084 73.017 1.00 21.85 110 ASP H C 1
ATOM 8801 O O . ASP H 1 110 ? -0.980 -6.440 73.081 1.00 22.14 110 ASP H O 1
ATOM 8806 N N . LEU H 1 111 ? 0.602 -5.116 72.232 1.00 20.61 111 LEU H N 1
ATOM 8807 C CA . LEU H 1 111 ? -0.278 -4.504 71.270 1.00 20.13 111 LEU H CA 1
ATOM 8808 C C . LEU H 1 111 ? 0.548 -3.991 70.127 1.00 20.07 111 LEU H C 1
ATOM 8809 O O . LEU H 1 111 ? 1.586 -3.352 70.335 1.00 20.62 111 LEU H O 1
ATOM 8814 N N . ILE H 1 112 ? 0.061 -4.241 68.922 1.00 18.60 112 ILE H N 1
ATOM 8815 C CA . ILE H 1 112 ? 0.520 -3.551 67.733 1.00 18.16 112 ILE H CA 1
ATOM 8816 C C . ILE H 1 112 ? -0.567 -2.606 67.230 1.00 17.37 112 ILE H C 1
ATOM 8817 O O . ILE H 1 112 ? -1.726 -3.042 67.030 1.00 17.64 112 ILE H O 1
ATOM 8822 N N . VAL H 1 113 ? -0.197 -1.357 66.968 1.00 17.77 113 VAL H N 1
ATOM 8823 C CA . VAL H 1 113 ? -1.105 -0.331 66.403 1.00 17.37 113 VAL H CA 1
ATOM 8824 C C . VAL H 1 113 ? -0.691 -0.019 64.950 1.00 17.86 113 VAL H C 1
ATOM 8825 O O . VAL H 1 113 ? 0.465 0.277 64.661 1.00 18.42 113 VAL H O 1
ATOM 8829 N N . LEU H 1 114 ? -1.629 -0.123 64.034 1.00 18.12 114 LEU H N 1
ATOM 8830 C CA . LEU H 1 114 ? -1.382 0.069 62.623 1.00 18.49 114 LEU H CA 1
ATOM 8831 C C . LEU H 1 114 ? -2.445 0.949 61.995 1.00 19.21 114 LEU H C 1
ATOM 8832 O O . LEU H 1 114 ? -3.643 0.953 62.409 1.00 17.87 114 LEU H O 1
ATOM 8837 N N . GLY H 1 115 ? -2.025 1.710 60.987 1.00 18.27 115 GLY H N 1
ATOM 8838 C CA . GLY H 1 115 ? -2.992 2.420 60.160 1.00 19.69 115 GLY H CA 1
ATOM 8839 C C . GLY H 1 115 ? -3.667 1.408 59.263 1.00 18.66 115 GLY H C 1
ATOM 8840 O O . GLY H 1 115 ? -3.058 0.407 58.899 1.00 16.66 115 GLY H O 1
ATOM 8841 N N . ALA H 1 116 ? -4.922 1.664 58.876 1.00 19.47 116 ALA H N 1
ATOM 8842 C CA . ALA H 1 116 ? -5.601 0.746 58.020 1.00 19.55 116 ALA H CA 1
ATOM 8843 C C . ALA H 1 116 ? -4.910 0.682 56.664 1.00 19.97 116 ALA H C 1
ATOM 8844 O O . ALA H 1 116 ? -4.825 -0.390 56.076 1.00 20.66 116 ALA H O 1
ATOM 8846 N N . THR H 1 117 ? -4.526 1.845 56.115 1.00 20.62 117 THR H N 1
ATOM 8847 C CA . THR H 1 117 ? -3.856 1.930 54.841 1.00 20.93 117 THR H CA 1
ATOM 8848 C C . THR H 1 117 ? -2.520 2.697 55.034 1.00 22.13 117 THR H C 1
ATOM 8849 O O . THR H 1 117 ? -2.214 3.163 56.132 1.00 21.69 117 THR H O 1
ATOM 8853 N N . GLY H 1 118 ? -1.755 2.822 53.955 1.00 23.16 118 GLY H N 1
ATOM 8854 C CA . GLY H 1 118 ? -0.422 3.417 54.011 1.00 24.77 118 GLY H CA 1
ATOM 8855 C C . GLY H 1 118 ? -0.188 4.308 52.801 1.00 26.67 118 GLY H C 1
ATOM 8856 O O . GLY H 1 118 ? -1.102 5.002 52.341 1.00 26.76 118 GLY H O 1
ATOM 8857 N N . THR H 1 119 ? 1.031 4.262 52.269 1.00 28.14 119 THR H N 1
ATOM 8858 C CA . THR H 1 119 ? 1.427 5.148 51.181 1.00 29.29 119 THR H CA 1
ATOM 8859 C C . THR H 1 119 ? 0.927 4.676 49.826 1.00 30.75 119 THR H C 1
ATOM 8860 O O . THR H 1 119 ? 0.788 5.500 48.918 1.00 29.87 119 THR H O 1
ATOM 8864 N N . ASN H 1 120 ? 0.673 3.373 49.651 1.00 30.31 120 ASN H N 1
ATOM 8865 C CA . ASN H 1 120 ? 0.402 2.874 48.298 1.00 33.40 120 ASN H CA 1
ATOM 8866 C C . ASN H 1 120 ? -1.044 2.785 47.844 1.00 34.45 120 ASN H C 1
ATOM 8867 O O . ASN H 1 120 ? -1.327 3.081 46.682 1.00 35.08 120 ASN H O 1
ATOM 8872 N N . SER H 1 121 ? -1.960 2.357 48.706 1.00 34.84 121 SER H N 1
ATOM 8873 C CA . SER H 1 121 ? -3.287 1.966 48.207 1.00 35.75 121 SER H CA 1
ATOM 8874 C C . SER H 1 121 ? -4.525 2.593 48.894 1.00 36.84 121 SER H C 1
ATOM 8875 O O . SER H 1 121 ? -5.610 2.036 48.753 1.00 37.32 121 SER H O 1
ATOM 8878 N N . PRO H 1 122 ? -4.400 3.750 49.595 1.00 37.82 122 PRO H N 1
ATOM 8879 C CA . PRO H 1 122 ? -5.625 4.261 50.261 1.00 39.06 122 PRO H CA 1
ATOM 8880 C C . PRO H 1 122 ? -6.854 4.398 49.321 1.00 40.57 122 PRO H C 1
ATOM 8881 O O . PRO H 1 122 ? -7.992 4.157 49.729 1.00 40.62 122 PRO H O 1
ATOM 8885 N N . HIS H 1 123 ? -6.591 4.760 48.071 1.00 41.90 123 HIS H N 1
ATOM 8886 C CA . HIS H 1 123 ? -7.628 4.916 47.041 1.00 43.82 123 HIS H CA 1
ATOM 8887 C C . HIS H 1 123 ? -8.145 3.603 46.431 1.00 43.15 123 HIS H C 1
ATOM 8888 O O . HIS H 1 123 ? -9.065 3.635 45.611 1.00 45.14 123 HIS H O 1
ATOM 8895 N N . ARG H 1 124 ? -7.548 2.464 46.783 1.00 41.23 124 ARG H N 1
ATOM 8896 C CA . ARG H 1 124 ? -7.903 1.185 46.133 1.00 40.31 124 ARG H CA 1
ATOM 8897 C C . ARG H 1 124 ? -8.383 0.090 47.081 1.00 38.65 124 ARG H C 1
ATOM 8898 O O . ARG H 1 124 ? -9.012 -0.873 46.642 1.00 38.69 124 ARG H O 1
ATOM 8906 N N . VAL H 1 125 ? -8.013 0.192 48.358 1.00 36.46 125 VAL H N 1
ATOM 8907 C CA . VAL H 1 125 ? -8.384 -0.813 49.352 1.00 34.68 125 VAL H CA 1
ATOM 8908 C C . VAL H 1 125 ? -8.804 -0.101 50.625 1.00 33.26 125 VAL H C 1
ATOM 8909 O O . VAL H 1 125 ? -8.403 1.064 50.839 1.00 32.73 125 VAL H O 1
ATOM 8913 N N . ALA H 1 126 ? -9.617 -0.784 51.445 1.00 31.47 126 ALA H N 1
ATOM 8914 C CA . ALA H 1 126 ? -9.974 -0.276 52.791 1.00 30.17 126 ALA H CA 1
ATOM 8915 C C . ALA H 1 126 ? -8.897 -0.679 53.816 1.00 27.51 126 ALA H C 1
ATOM 8916 O O . ALA H 1 126 ? -8.756 -0.050 54.870 1.00 25.72 126 ALA H O 1
ATOM 8918 N N . VAL H 1 127 ? -8.130 -1.718 53.502 1.00 25.62 127 VAL H N 1
ATOM 8919 C CA . VAL H 1 127 ? -7.013 -2.146 54.393 1.00 23.67 127 VAL H CA 1
ATOM 8920 C C . VAL H 1 127 ? -5.821 -2.642 53.551 1.00 22.61 127 VAL H C 1
ATOM 8921 O O . VAL H 1 127 ? -5.983 -3.498 52.686 1.00 20.74 127 VAL H O 1
ATOM 8925 N N . GLY H 1 128 ? -4.635 -2.109 53.819 1.00 20.91 128 GLY H N 1
ATOM 8926 C CA . GLY H 1 128 ? -3.466 -2.480 53.088 1.00 20.80 128 GLY H CA 1
ATOM 8927 C C . GLY H 1 128 ? -2.894 -3.839 53.428 1.00 21.05 128 GLY H C 1
ATOM 8928 O O . GLY H 1 128 ? -3.204 -4.447 54.461 1.00 20.02 128 GLY H O 1
ATOM 8929 N N . SER H 1 129 ? -2.037 -4.323 52.535 1.00 20.98 129 SER H N 1
ATOM 8930 C CA . SER H 1 129 ? -1.473 -5.663 52.681 1.00 20.98 129 SER H CA 1
ATOM 8931 C C . SER H 1 129 ? -0.511 -5.833 53.872 1.00 19.75 129 SER H C 1
ATOM 8932 O O . SER H 1 129 ? -0.385 -6.952 54.424 1.00 20.49 129 SER H O 1
ATOM 8935 N N . THR H 1 130 ? 0.128 -4.764 54.309 1.00 19.50 130 THR H N 1
ATOM 8936 C CA . THR H 1 130 ? 0.979 -4.822 55.511 1.00 18.93 130 THR H CA 1
ATOM 8937 C C . THR H 1 130 ? 0.130 -5.042 56.739 1.00 18.43 130 THR H C 1
ATOM 8938 O O . THR H 1 130 ? 0.372 -5.976 57.522 1.00 16.78 130 THR H O 1
ATOM 8942 N N . THR H 1 131 ? -0.945 -4.267 56.845 1.00 17.56 131 THR H N 1
ATOM 8943 C CA . THR H 1 131 ? -1.886 -4.462 57.931 1.00 18.54 131 THR H CA 1
ATOM 8944 C C . THR H 1 131 ? -2.543 -5.837 57.940 1.00 18.80 131 THR H C 1
ATOM 8945 O O . THR H 1 131 ? -2.492 -6.475 58.968 1.00 19.17 131 THR H O 1
ATOM 8949 N N . SER H 1 132 ? -3.088 -6.316 56.820 1.00 19.86 132 SER H N 1
ATOM 8950 C CA A SER H 1 132 ? -3.670 -7.673 56.745 0.60 20.12 132 SER H CA 1
ATOM 8951 C CA B SER H 1 132 ? -3.701 -7.653 56.835 0.40 19.57 132 SER H CA 1
ATOM 8952 C C . SER H 1 132 ? -2.666 -8.745 57.214 1.00 19.29 132 SER H C 1
ATOM 8953 O O . SER H 1 132 ? -2.952 -9.632 58.060 1.00 19.10 132 SER H O 1
ATOM 8958 N N . TYR H 1 133 ? -1.455 -8.688 56.653 1.00 19.31 133 TYR H N 1
ATOM 8959 C CA . TYR H 1 133 ? -0.394 -9.645 57.041 1.00 18.50 133 TYR H CA 1
ATOM 8960 C C . TYR H 1 133 ? -0.150 -9.636 58.561 1.00 18.40 133 TYR H C 1
ATOM 8961 O O . TYR H 1 133 ? -0.039 -10.722 59.188 1.00 18.76 133 TYR H O 1
ATOM 8970 N N . VAL H 1 134 ? -0.003 -8.440 59.153 1.00 17.29 134 VAL H N 1
ATOM 8971 C CA . VAL H 1 134 ? 0.352 -8.327 60.584 1.00 17.17 134 VAL H CA 1
ATOM 8972 C C . VAL H 1 134 ? -0.813 -8.799 61.471 1.00 17.45 134 VAL H C 1
ATOM 8973 O O . VAL H 1 134 ? -0.626 -9.521 62.457 1.00 17.74 134 VAL H O 1
ATOM 8977 N N . VAL H 1 135 ? -2.030 -8.439 61.089 1.00 18.17 135 VAL H N 1
ATOM 8978 C CA . VAL H 1 135 ? -3.201 -8.876 61.805 1.00 17.97 135 VAL H CA 1
ATOM 8979 C C . VAL H 1 135 ? -3.197 -10.385 61.859 1.00 19.97 135 VAL H C 1
ATOM 8980 O O . VAL H 1 135 ? -3.438 -11.012 62.915 1.00 19.23 135 VAL H O 1
ATOM 8984 N N . ASP H 1 136 ? -2.859 -10.986 60.729 1.00 20.00 136 ASP H N 1
ATOM 8985 C CA . ASP H 1 136 ? -2.835 -12.416 60.619 1.00 22.15 136 ASP H CA 1
ATOM 8986 C C . ASP H 1 136 ? -1.718 -13.054 61.495 1.00 22.45 136 ASP H C 1
ATOM 8987 O O . ASP H 1 136 ? -1.932 -14.048 62.254 1.00 24.02 136 ASP H O 1
ATOM 8992 N N . HIS H 1 137 ? -0.522 -12.513 61.374 1.00 22.19 137 HIS H N 1
ATOM 8993 C CA . HIS H 1 137 ? 0.680 -13.174 61.908 1.00 23.38 137 HIS H CA 1
ATOM 8994 C C . HIS H 1 137 ? 1.159 -12.656 63.234 1.00 24.02 137 HIS H C 1
ATOM 8995 O O . HIS H 1 137 ? 2.112 -13.210 63.790 1.00 25.44 137 HIS H O 1
ATOM 9002 N N . ALA H 1 138 ? 0.533 -11.608 63.766 1.00 23.17 138 ALA H N 1
ATOM 9003 C CA . ALA H 1 138 ? 0.976 -11.070 65.065 1.00 23.22 138 ALA H CA 1
ATOM 9004 C C . ALA H 1 138 ? 0.741 -12.098 66.159 1.00 22.07 138 ALA H C 1
ATOM 9005 O O . ALA H 1 138 ? -0.247 -12.805 66.142 1.00 22.63 138 ALA H O 1
ATOM 9007 N N . PRO H 1 139 ? 1.611 -12.135 67.163 1.00 22.65 139 PRO H N 1
ATOM 9008 C CA . PRO H 1 139 ? 1.357 -13.023 68.300 1.00 23.04 139 PRO H CA 1
ATOM 9009 C C . PRO H 1 139 ? 0.546 -12.368 69.429 1.00 22.11 139 PRO H C 1
ATOM 9010 O O . PRO H 1 139 ? 0.345 -12.946 70.487 1.00 25.13 139 PRO H O 1
ATOM 9014 N N . CYS H 1 140 ? 0.132 -11.138 69.246 1.00 20.50 140 CYS H N 1
ATOM 9015 C CA . CYS H 1 140 ? -0.511 -10.381 70.305 1.00 20.49 140 CYS H CA 1
ATOM 9016 C C . CYS H 1 140 ? -1.676 -9.611 69.686 1.00 19.37 140 CYS H C 1
ATOM 9017 O O . CYS H 1 140 ? -1.8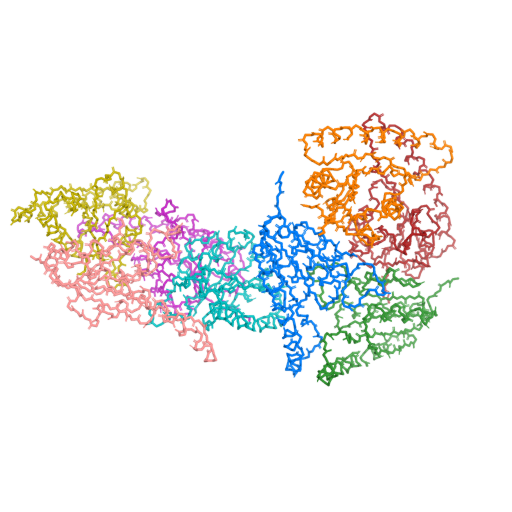99 -9.678 68.467 1.00 18.28 140 CYS H O 1
ATOM 9020 N N . ASN H 1 141 ? -2.382 -8.850 70.504 1.00 18.72 141 ASN H N 1
ATOM 9021 C CA . ASN H 1 141 ? -3.520 -8.116 69.981 1.00 18.37 141 ASN H CA 1
ATOM 9022 C C . ASN H 1 141 ? -3.039 -7.104 68.965 1.00 16.73 141 ASN H C 1
ATOM 9023 O O . ASN H 1 141 ? -1.934 -6.544 69.067 1.00 16.32 141 ASN H O 1
ATOM 9028 N N . VAL H 1 142 ? -3.891 -6.825 68.004 1.00 16.93 142 VAL H N 1
ATOM 9029 C CA . VAL H 1 142 ? -3.638 -5.836 67.020 1.00 16.75 142 VAL H CA 1
ATOM 9030 C C . VAL H 1 142 ? -4.840 -4.903 66.832 1.00 17.41 142 VAL H C 1
ATOM 9031 O O . VAL H 1 142 ? -5.983 -5.367 66.639 1.00 18.56 142 VAL H O 1
ATOM 9035 N N . ILE H 1 143 ? -4.564 -3.602 66.825 1.00 16.97 143 ILE H N 1
ATOM 9036 C CA . ILE H 1 143 ? -5.577 -2.630 66.514 1.00 17.20 143 ILE H CA 1
ATOM 9037 C C . ILE H 1 143 ? -5.266 -1.864 65.220 1.00 17.18 143 ILE H C 1
ATOM 9038 O O . ILE H 1 143 ? -4.136 -1.441 64.959 1.00 17.99 143 ILE H O 1
ATOM 9043 N N . VAL H 1 144 ? -6.308 -1.721 64.408 1.00 17.54 144 VAL H N 1
ATOM 9044 C CA . VAL H 1 144 ? -6.269 -1.050 63.127 1.00 18.66 144 VAL H CA 1
ATOM 9045 C C . VAL H 1 144 ? -7.012 0.284 63.251 1.00 19.61 144 VAL H C 1
ATOM 9046 O O . VAL H 1 144 ? -8.197 0.315 63.616 1.00 19.51 144 VAL H O 1
ATOM 9050 N N . ILE H 1 145 ? -6.294 1.370 62.933 1.00 20.02 145 ILE H N 1
ATOM 9051 C CA . ILE H 1 145 ? -6.745 2.734 63.143 1.00 20.98 145 ILE H CA 1
ATOM 9052 C C . ILE H 1 145 ? -7.201 3.297 61.815 1.00 23.33 145 ILE H C 1
ATOM 9053 O O . ILE H 1 145 ? -6.465 3.283 60.832 1.00 22.12 145 ILE H O 1
ATOM 9058 N N . ARG H 1 146 ? -8.442 3.747 61.789 1.00 25.58 146 ARG H N 1
ATOM 9059 C CA . ARG H 1 146 ? -8.936 4.509 60.674 1.00 28.29 146 ARG H CA 1
ATOM 9060 C C . ARG H 1 146 ? -9.821 5.700 61.130 1.00 30.75 146 ARG H C 1
ATOM 9061 O O . ARG H 1 146 ? -10.232 5.868 62.315 1.00 30.80 146 ARG H O 1
#

Radius of gyration: 37.45 Å; Cα contacts (8 Å, |Δi|>4): 2330; chains: 8; bounding box: 74×72×121 Å

Solvent-accessible surface area: 47278 Å² total

B-factor: mean 29.3, std 9.11, range [10.18, 64.14]

CATH classification: 3.40.50.620

Sequence (1148 aa):
NARYTNILVPVDSSDAAQAAFTEAVNIAQRHQANLTALYVVDDSAYHTPALDPVLSELLDAEAAHAKKDARQRQQQFVATTSAPNLKTEISYGIPKHTIEDYAKQHPEIDLIVLGATGTNSPHRVAVGSTTSYVVDHAPCNVIVIRARYTNILVPVDSSDAAQAAFTEAVNIAQQRHQANLTALYVVDDSAYHTPALDPVLSELLDAEAAHAKDARRQRQQFVATTSAPNLKTEISYGIPKHTIEDYAKQHPEIDLIVLGATGTNSPHRVAVVGSTTSSYVVDDHAPCNVIVIRNARRYTNILVPVDSSDAAQAAFTEAVNNIAQRHQANLTALYVVDDSAYHTPALDPVLSELLDAEAAHHAKDARRQRQQQFVATTSSAPNLKTEEISSYGIPKHTIEDYAKQHPEIDLIVLGATGTNSPHHRVAVGSTTSSYVVDDHAPCNVIVIRNARYTNILVPVDSSDAAQAAFTEAVNIAQRHQANLTALYVVDDSAYHTPALDPVLSELLDAEAAHAKDDARQRQQFVATTSAPNLKTEISYGIPKHTIEDYAKQHPEIDLIVLGATGTNSPHRVAVGSTTSSYVVDHAPCNVIVIRNARYTNILVPVDSSDAAQAAFTEAVNNIAQQRHQANLTALYVVDDSAYHTPALDPVLSSELLDAEAAHAKDARRQRQQFVATTSAPNLKTEISYGIPKHTIEDYAKQHPEIDLIVLGATGTNSPHRVAVGSTTSYVVDDHAPCNVIVIRARYTNILVPVDSSDAAQAAFTEAVNIAQRHQANLTALYVVDDSAYHTPALDPVLSELLLDAEAAHAKDDARRQQRQQQQFVATTSAPNLKTEISYGIPKHTIEDYAKQHPEIDLIVLGATGTNSPHRVAVVGSTTSSYVVDDHAPCNVIVIRARRYTNILVPVDSSDAAQAAFTEEAVNNIAQRHQANLTALYVVDDSAYHTPALDPVLSSELLDAEAAHAKKDDARRQRQQFVATTSAPNLKKTEISSYGIPKHTIEDYAKQHPEIDLIVLGATGTNSPHRVAVVGSTTSSYVVDDHAPCNVIVIRARRYTNILVPVDSSDAAQAAFTEAVNNIAQQRHQANLTALYVVDDSAYHTPALDPVLSELLDAEAAHAKDARQRQQFVATTSAPNLKTEISSYGIPKHTIEDYAKQHPEIDLIVLGATGTNSPHRVAVGSTTSSYVVDHAPCNVIVIR

Foldseek 3Di:
DDAQAEEEQEAAPFPLSVLLLVVQLVSLLVRLHEYEYEYEQEQPDDDDPVCVVVSVVVSVVRQVVQVVVCVSQVVSVVGNRNHYHYYYYYHHQLVVVQVVCVVVVSHAEYTYEQDHDPDPPPDSGDPSQVSCCVRHPHYYDYGD/DAQAEEEQEADPDPLSVLLLVVQLVRLQVRLHEYEYEYEQEQPDDDDPVCVVVSVVVSVVSQVVLVVCVVSQVVSVVGNRPHYHYYYHYHHQLVVVLCVCVVVVSHAEYTYEQDHDPDPPPDSRDPSLVSCCVRHPHYYHYGD/DDAQAEEEQEAEPDPLSVQLLVVSLVSLQVRLHEYEYEYEQEQPDDDDPVCVVVSVVVSVVRQVVVVVCVVSQVVSVVGNRPHYHYYYHYHHQLVVVLCVCVVVVSHAEYTYEQDHDPDVPPDSRDPSRVSCCVRHPHYYDYDD/DDAQAEEEQEAAPFVLSVVLVVVQLVRLQVRLHEYEYEYEQEQPDDDDPVCVVVSCVVSVVSVVVQVVCVVSQVVSVVGNRPHYHYYYYYHHQLVVLQCVCVVVVSHAEYTYEQDHDPAVVPDRRDPSVVSCCVRHPHYYDYGD/DDAQAEEEQEAAPFPLSVQLLVVQLVSLLVRLHEYEYEYEQEQPDDDDPVCPVVSVVVSVVRVVVVVVCCVSQVVSVVGNRPHYHYYYYYHHQLVVVQVVCVVVVSHAEYTYEQDHDPDPPPDSRDPSLVSCCVRHPHYYHYDD/DAQAEEEQEAEPFPLSVQLLVVQLVRLQVRLHEYEYEYEQEQPDDDDVVCVVVSVVVSVVRVVVQVVCVVSQVVSVVGNRNHYHYYYHYHHQLVVVLCVCVVVVSHAEYTYEQDHDPDPVPDSRDPSQVSCCVRHPHYYHYGD/DAQAEEEQEAEPFPLSVVLLVVVLVRLQVRLHEYEYEYEQEQPDDDDPVCVVVSVVVRVVSQVVVVVCCVSQVVSVVGRRPDYHYYYHYHHQLVVVLCVCVVVVSHAEYTGEQDHDPDVPPDSRDPSLVSCCVRHPHYYHYDD/DAQAEEEQEAEPFPLSVQLVVVVLVRLQVRLHEYEYEYEQEQPDDDDPVCVVVSCVVSVVRVVVQVVVVVSQVVSVPGNRPDYHYYYYYHHQLVVVLCVCVVVVSHAEYTGEQDHDPAVPPDSGDPSVVSCCVRHPHYYDYGD

InterPro domains:
  IPR006015 Universal stress protein A family [PIRSF006276] (5-146)
  IPR006015 Universal stress protein A family [PR01438] (5-23)
  IPR006015 Universal stress protein A family [PR01438] (106-118)
  IPR006015 Universal stress protein A family [PR01438] (124-146)
  IPR006016 UspA [PF00582] (5-146)
  IPR014729 Rossmann-like alpha/beta/alpha sandwich fold [G3DSA:3.40.50.620] (2-146)

Secondary structure (DSSP, 8-state):
-----EEEEE--SSHHHHHHHHHHHHHHHHHT-EEEEEEEEE------GGGHHHHHHHHHHHHHHHHH--HHHHHHTTSS----EEEEEEE-HHHHHHHHHHHSTT--EEEEES--SS-TTT-SS-HHHHHHHHH-SSEEEEE-/----EEEEE--SSHHHHHHHHHHHHHHHHHT-EEEEEEEEE------GGGHHHHHHHHHHHHHHHHH--HHHHHHHTSS----EEEEEEE-HHHHHHHHHHHSTT--EEEEES--SS-TTT-SS-HHHHHHHHH-SSEEEEE-/----SEEEEE--SSHHHHHHHHHHHHHHHHHT-EEEEEEEEE------GGGHHHHHHHHHHHHHHHHH--HHHHHHTTS-----EEEEEEE-HHHHHHHHHHHSTT--EEEEES--SS-TTT-SS-HHHHHHHHH-SSEEEEE-/-----EEEEE--SSHHHHHHHHHHHHHHHHHT-EEEEEEEE-------GGGHHHHHHHHHHHHHHHHH--HHHHHHHTSS----EEEEEES-HHHHHHHHHHHSTT--EEEEES--SS-TTT-SS-HHHHHHHHH-SSEEEEE-/-----EEEEE--SSHHHHHHHHHHHHHHHHHT-EEEEEEEE-------GGGHHHHHHHHHHHHHHHHH--HHHHHHTTSS----EEEEEES-HHHHHHHHHHHSTT--EEEEES--SS-TTT-SS-HHHHHHHHH-SSEEEEE-/----EEEEE--SSHHHHHHHHHHHHHHHHHT-EEEEEEEE-------GGGHHHHHHHHHHHHHHHHH--HHHHHHHTSS----EEEEEES-HHHHHHHHHHHSTT--EEEEES--SS-TTT-SS-HHHHHHHHH-SSEEEEE-/----EEEEE--SSHHHHHHHHHHHHHHHHHT-EEEEEEEEE------GGGHHHHHHHHHHHHHHHHH--HHHHHHHTS--S--EEEEEEE-HHHHHHHHHHHSTT--EEEEES--SS-TTT-SS-HHHHHHHHH-SSEEEEE-/----EEEEE--SSHHHHHHHHHHHHHHHHHT-EEEEEEEE-------GGGHHHHHHHHHHHHHHHHH--HHHHHHHTSS----EEEEEES-HHHHHHHHHHHSTT--EEEEES--SS-TTT-SS-HHHHHHHHH-SSEEEEE-